Protein 9Y2Z (pdb70)

Organism: Turnip crinkle virus (NCBI:txid11988)

Foldseek 3Di:
DDKDKDKDFQAFDFAAAAQFKDKDKDFDFQQAQNGDDPSNQVLQFFWKKFWQWKKKKKDWDFDPVKWFKKKKAKFFQAPDDDDRDVVVVVVGPQIDMDTLHDMDMTTDHGDDDMATGDDDDDDCNGHTGIMMMIITGHTDPPTDGTRITMMMITMMDGDGGDDGFDQKWKDKLDDDTDGRDAWDWDADDFQGWIAIWGSHAAQQKKKKKWAQAAFPDDQDADAFPDKDKDFDGDGHTDMIIITGHGRDGRHDTTDTGDGPRGTIMMMIHGD/DDKDWDKDWQAFDWDDADAFKDKDKDFDAQQDQRGDDPSNQVLQFFWKKFWDFKKKKKDWDWDPPWFFKKKKDKFFAPPDDDDGDVVVVVPHPQIDMDTLHDMDMGTDDGDDDMATHDDDDDDCNGHTGIMMMMMTGHTHDPTDGTGITMMMITMMDGDDGDDGFDQKWKAKDPDDTDGGDAWDWADDDQQFFIFIWGFHAAFFKKKKKWFQADFDDWQAFDQFPDKDKDWDDDGGGGMIIITTHDRHGGRRTIGGGGGRGGTIMMMIHGD/DDDPVDDDFDFADDDDDDADDKDWDADDFGIKIWHKDWQDFAFDAAAQFKDKDKDFDFQCAVNGDPPSNVVPQFFWKKFWDWKKKKKDWDFTPVKFFKKKKAKDFAAPDDDDGGDVVVVVGPQMDMDTLRDMDMGIDDGDDDMATGDWKDDHCNGHTGIMMMIITHHTDPDGDGTRITMMMITMMDGGGGDDGDDAKWKDKLPRTIGHGDFWDWDFPDDLTKIWIWGAHQLQQKKKKKWAQAAFPDWQAADDADDKDKDDDRRDNTDMIMMGGGHDDHGHTGIITGGNDRGTIMMMIHGD

Secondary structure (DSSP, 8-state):
-EEEEEEEEEEEEE---SSS-EEEEEE--TT-TTT-SSHHHHHTTBSEEEEEEEEEEEEE-S-TT----EEEEEES-SS-PPPSSHHHHTTSTT-EEE-TTS--EEE-------EEPP-SS--HHHH---EEEEEE----SS--SEEEEEEEEEEEEE--B-PPPPSSEEE-SSS-EESS--EEEEE-SSS--EEEEE-S-EEEEEEEEEESS--S-B---SS-SEEEE-S---SSSEEEEEEEEE-STT-----B-S-SS--EEEEEE--/--EEEEEEEEEEEE---SSS-EEEEEE--TT-TTT-SSHHHHGGGBSEEEEEEEEEEEEE-S-TT----EEEEEES-SS-PPPSSHHHHTTSTT-EEE-TTS--EEE-------EE---SSS-HHHH---EEEEEE----SSS-SEEEEEEEEEEEEE--B-PPPPSSEEEETTTEEESS---EEEES-TTT-EEEE--S-EEEEEEEEEESS--SEEEEESS-SEEEE-S---SSSEE--EEEEE-STT---EEEE--SS--EEEEEEE-/---SS-----S-----------EEEE-SSSEEEEEEEEEEEEE---SSS-EEEEEEE-TT-TTT-SSHHHHGGGBSEEEEEEEEEEEEE---TT----EEEEEES-SS-PPPSSHHHHTTSTT-EEE-TTS--EEEE------EE---SS--HHHH--EEEEEEE----SS--SEEEEEEEEEEEEE--B-------EEEETTTEE-SS--EEEE---SS--EEEEE----S-EEEEEEESS--SB----SS-SEEEE-S---SSSEEEEEEEE--STT-EEEEEB-SS---EEEEEE--

Structure (mmCIF, N/CA/C/O backbone):
data_9Y2Z
#
_entry.id   9Y2Z
#
_cell.length_a   1.00
_cell.length_b   1.00
_cell.length_c   1.00
_cell.angle_alpha   90.00
_cell.angle_beta   90.00
_cell.angle_gamma   90.00
#
_symmetry.space_group_name_H-M   'P 1'
#
loop_
_atom_site.group_PDB
_atom_site.id
_atom_site.type_symbol
_atom_site.label_atom_id
_atom_site.label_alt_id
_atom_site.label_comp_id
_atom_site.label_asym_id
_atom_site.label_entity_id
_atom_site.label_seq_id
_atom_site.pdbx_PDB_ins_code
_atom_site.Cartn_x
_atom_site.Cartn_y
_atom_site.Cartn_z
_atom_site.occupancy
_atom_site.B_iso_or_equiv
_atom_site.auth_seq_id
_atom_site.auth_comp_id
_atom_site.auth_asym_id
_atom_site.auth_atom_id
_atom_site.pdbx_PDB_model_num
ATOM 1 N N . GLY A 1 81 ? 299.764 285.054 195.809 1.00 46.75 81 GLY A N 1
ATOM 2 C CA . GLY A 1 81 ? 299.985 284.051 194.785 1.00 44.55 81 GLY A CA 1
ATOM 3 C C . GLY A 1 81 ? 299.587 282.653 195.215 1.00 55.24 81 GLY A C 1
ATOM 4 O O . GLY A 1 81 ? 298.819 282.483 196.160 1.00 66.54 81 GLY A O 1
ATOM 5 N N . ILE A 1 82 ? 300.111 281.645 194.516 1.00 49.16 82 ILE A N 1
ATOM 6 C CA . ILE A 1 82 ? 299.797 280.249 194.785 1.00 44.35 82 ILE A CA 1
ATOM 7 C C . ILE A 1 82 ? 301.095 279.455 194.865 1.00 44.97 82 ILE A C 1
ATOM 8 O O . ILE A 1 82 ? 302.165 279.921 194.475 1.00 46.60 82 ILE A O 1
ATOM 13 N N . THR A 1 83 ? 300.981 278.237 195.393 1.00 46.55 83 THR A N 1
ATOM 14 C CA . THR A 1 83 ? 302.090 277.295 195.471 1.00 40.80 83 THR A CA 1
ATOM 15 C C . THR A 1 83 ? 301.580 275.925 195.053 1.00 42.15 83 THR A C 1
ATOM 16 O O . THR A 1 83 ? 300.553 275.466 195.561 1.00 50.33 83 THR A O 1
ATOM 20 N N . ARG A 1 84 ? 302.290 275.275 194.133 1.00 39.28 84 ARG A N 1
ATOM 21 C CA . ARG A 1 84 ? 301.861 274.002 193.575 1.00 33.42 84 ARG A CA 1
ATOM 22 C C . ARG A 1 84 ? 302.940 272.939 193.725 1.00 37.02 84 ARG A C 1
ATOM 23 O O . ARG A 1 84 ? 304.134 273.243 193.806 1.00 38.47 84 ARG A O 1
ATOM 31 N N . SER A 1 85 ? 302.495 271.685 193.757 1.00 40.39 85 SER A N 1
ATOM 32 C CA . SER A 1 85 ? 303.356 270.513 193.711 1.00 32.44 85 SER A CA 1
ATOM 33 C C . SER A 1 85 ? 302.778 269.533 192.703 1.00 32.06 85 SER A C 1
ATOM 34 O O . SER A 1 85 ? 301.557 269.369 192.621 1.00 43.01 85 SER A O 1
ATOM 37 N N . GLY A 1 86 ? 303.648 268.882 191.936 1.00 31.19 86 GLY A N 1
ATOM 38 C CA . GLY A 1 86 ? 303.162 267.994 190.898 1.00 32.15 86 GLY A CA 1
ATOM 39 C C . GLY A 1 86 ? 304.205 266.984 190.476 1.00 35.09 86 GLY A C 1
ATOM 40 O O . GLY A 1 86 ? 305.352 267.008 190.927 1.00 35.98 86 GLY A O 1
ATOM 41 N N . SER A 1 87 ? 303.779 266.083 189.592 1.00 41.75 87 SER A N 1
ATOM 42 C CA . SER A 1 87 ? 304.642 265.037 189.054 1.00 43.16 87 SER A CA 1
ATOM 43 C C . SER A 1 87 ? 304.189 264.728 187.636 1.00 46.56 87 SER A C 1
ATOM 44 O O . SER A 1 87 ? 303.018 264.399 187.423 1.00 59.71 87 SER A O 1
ATOM 47 N N . GLU A 1 88 ? 305.103 264.834 186.673 1.00 42.63 88 GLU A N 1
ATOM 48 C CA . GLU A 1 88 ? 304.767 264.677 185.264 1.00 43.95 88 GLU A CA 1
ATOM 49 C C . GLU A 1 88 ? 305.829 263.835 184.567 1.00 45.11 88 GLU A C 1
ATOM 50 O O . GLU A 1 88 ? 306.925 263.617 185.088 1.00 46.90 88 GLU A O 1
ATOM 56 N N . LEU A 1 89 ? 305.486 263.364 183.370 1.00 43.34 89 LEU A N 1
ATOM 57 C CA . LEU A 1 89 ? 306.342 262.513 182.554 1.00 35.64 89 LEU A CA 1
ATOM 58 C C . LEU A 1 89 ? 306.834 263.287 181.338 1.00 37.65 89 LEU A C 1
ATOM 59 O O . LEU A 1 89 ? 306.067 264.030 180.718 1.00 49.48 89 LEU A O 1
ATOM 64 N N . ILE A 1 90 ? 308.112 263.116 180.993 1.00 32.26 90 ILE A N 1
ATOM 65 C CA . ILE A 1 90 ? 308.664 263.810 179.833 1.00 38.84 90 ILE A CA 1
ATOM 66 C C . ILE A 1 90 ? 308.622 262.924 178.596 1.00 45.32 90 ILE A C 1
ATOM 67 O O . ILE A 1 90 ? 307.883 263.208 177.646 1.00 56.35 90 ILE A O 1
ATOM 72 N N . THR A 1 91 ? 309.388 261.834 178.610 1.00 44.14 91 THR A N 1
ATOM 73 C CA . THR A 1 91 ? 309.637 261.058 177.402 1.00 50.01 91 THR A CA 1
ATOM 74 C C . THR A 1 91 ? 310.202 259.698 177.794 1.00 46.74 91 THR A C 1
ATOM 75 O O . THR A 1 91 ? 310.556 259.459 178.951 1.00 42.02 91 THR A O 1
ATOM 79 N N . THR A 1 92 ? 310.274 258.806 176.809 1.00 45.87 92 THR A N 1
ATOM 80 C CA . THR A 1 92 ? 310.900 257.501 176.948 1.00 40.42 92 THR A CA 1
ATOM 81 C C . THR A 1 92 ? 312.181 257.457 176.121 1.00 41.58 92 THR A C 1
ATOM 82 O O . THR A 1 92 ? 312.337 258.200 175.147 1.00 48.80 92 THR A O 1
ATOM 86 N N . LEU A 1 93 ? 313.111 256.599 176.530 1.00 39.68 93 LEU A N 1
ATOM 87 C CA . LEU A 1 93 ? 314.426 256.514 175.912 1.00 38.67 93 LEU A CA 1
ATOM 88 C C . LEU A 1 93 ? 314.510 255.337 174.946 1.00 41.32 93 LEU A C 1
ATOM 89 O O . LEU A 1 93 ? 313.743 254.375 175.028 1.00 43.87 93 LEU A O 1
ATOM 94 N N . LYS A 1 94 ? 315.465 255.428 174.025 1.00 42.20 94 LYS A N 1
ATOM 95 C CA . LYS A 1 94 ? 315.694 254.423 172.997 1.00 40.82 94 LYS A CA 1
ATOM 96 C C . LYS A 1 94 ? 317.129 253.914 173.075 1.00 41.88 94 LYS A C 1
ATOM 97 O O . LYS A 1 94 ? 317.989 254.502 173.735 1.00 47.62 94 LYS A O 1
ATOM 103 N N . LYS A 1 95 ? 317.382 252.809 172.382 1.00 39.21 95 LYS A N 1
ATOM 104 C CA . LYS A 1 95 ? 318.683 252.160 172.395 1.00 41.99 95 LYS A CA 1
ATOM 105 C C . LYS A 1 95 ? 319.625 252.784 171.367 1.00 45.91 95 LYS A C 1
ATOM 106 O O . LYS A 1 95 ? 319.203 253.455 170.422 1.00 48.86 95 LYS A O 1
ATOM 112 N N . ASN A 1 96 ? 320.921 252.550 171.568 1.00 42.32 96 ASN A N 1
ATOM 113 C CA . ASN A 1 96 ? 321.961 253.087 170.696 1.00 43.68 96 ASN A CA 1
ATOM 114 C C . ASN A 1 96 ? 323.115 252.098 170.653 1.00 49.59 96 ASN A C 1
ATOM 115 O O . ASN A 1 96 ? 323.687 251.772 171.696 1.00 51.48 96 ASN A O 1
ATOM 120 N N . THR A 1 97 ? 323.470 251.642 169.452 1.00 55.14 97 THR A N 1
ATOM 121 C CA . THR A 1 97 ? 324.484 250.606 169.290 1.00 54.66 97 THR A CA 1
ATOM 122 C C . THR A 1 97 ? 325.902 251.174 169.247 1.00 59.76 97 THR A C 1
ATOM 123 O O . THR A 1 97 ? 326.803 250.640 169.901 1.00 60.83 97 THR A O 1
ATOM 127 N N . ASP A 1 98 ? 326.114 252.248 168.488 1.00 63.24 98 ASP A N 1
ATOM 128 C CA . ASP A 1 98 ? 327.447 252.821 168.345 1.00 62.60 98 ASP A CA 1
ATOM 129 C C . ASP A 1 98 ? 327.873 253.518 169.631 1.00 60.94 98 ASP A C 1
ATOM 130 O O . ASP A 1 98 ? 327.063 254.157 170.304 1.00 61.30 98 ASP A O 1
ATOM 135 N N . THR A 1 99 ? 329.170 253.420 169.947 1.00 63.26 99 THR A N 1
ATOM 136 C CA . THR A 1 99 ? 329.684 253.817 171.257 1.00 63.01 99 THR A CA 1
ATOM 137 C C . THR A 1 99 ? 329.665 255.325 171.491 1.00 67.69 99 THR A C 1
ATOM 138 O O . THR A 1 99 ? 329.841 255.757 172.635 1.00 68.07 99 THR A O 1
ATOM 142 N N . GLU A 1 100 ? 329.488 256.132 170.450 1.00 69.23 100 GLU A N 1
ATOM 143 C CA . GLU A 1 100 ? 329.300 257.557 170.685 1.00 60.48 100 GLU A CA 1
ATOM 144 C C . GLU A 1 100 ? 327.874 257.825 171.176 1.00 60.61 100 GLU A C 1
ATOM 145 O O . GLU A 1 100 ? 326.923 257.212 170.686 1.00 63.62 100 GLU A O 1
ATOM 151 N N . PRO A 1 101 ? 327.702 258.696 172.166 1.00 53.96 101 PRO A N 1
ATOM 152 C CA . PRO A 1 101 ? 326.384 258.868 172.785 1.00 51.31 101 PRO A CA 1
ATOM 153 C C . PRO A 1 101 ? 325.425 259.697 171.942 1.00 51.61 101 PRO A C 1
ATOM 154 O O . PRO A 1 101 ? 325.818 260.482 171.078 1.00 58.12 101 PRO A O 1
ATOM 158 N N . LYS A 1 102 ? 324.139 259.502 172.222 1.00 45.62 102 LYS A N 1
ATOM 159 C CA . LYS A 1 102 ? 323.068 260.294 171.633 1.00 41.82 102 LYS A CA 1
ATOM 160 C C . LYS A 1 102 ? 322.429 261.157 172.710 1.00 46.20 102 LYS A C 1
ATOM 161 O O . LYS A 1 102 ? 322.038 260.654 173.766 1.00 45.23 102 LYS A O 1
ATOM 167 N N . TYR A 1 103 ? 322.306 262.452 172.434 1.00 47.53 103 TYR A N 1
ATOM 168 C CA . TYR A 1 103 ? 321.871 263.428 173.424 1.00 40.07 103 TYR A CA 1
ATOM 169 C C . TYR A 1 103 ? 320.448 263.895 173.148 1.00 44.98 103 TYR A C 1
ATOM 170 O O . TYR A 1 103 ? 320.069 264.119 171.994 1.00 51.73 103 TYR A O 1
ATOM 179 N N . THR A 1 104 ? 319.663 264.032 174.217 1.00 46.88 104 THR A N 1
ATOM 180 C CA . THR A 1 104 ? 318.367 264.700 174.173 1.00 42.72 104 THR A CA 1
ATOM 181 C C . THR A 1 104 ? 318.335 265.775 175.251 1.00 41.18 104 THR A C 1
ATOM 182 O O . THR A 1 104 ? 318.877 265.584 176.343 1.00 46.51 104 THR A O 1
ATOM 186 N N . THR A 1 105 ? 317.703 266.906 174.943 1.00 40.03 105 THR A N 1
ATOM 187 C CA . THR A 1 105 ? 317.711 268.066 175.822 1.00 45.48 105 THR A CA 1
ATOM 188 C C . THR A 1 105 ? 316.291 268.493 176.176 1.00 40.83 105 THR A C 1
ATOM 189 O O . THR A 1 105 ? 315.337 268.243 175.436 1.00 43.16 105 THR A O 1
ATOM 193 N N . ALA A 1 106 ? 316.167 269.146 177.332 1.00 39.23 106 ALA A N 1
ATOM 194 C CA . ALA A 1 106 ? 314.887 269.689 177.775 1.00 35.65 106 ALA A CA 1
ATOM 195 C C . ALA A 1 106 ? 315.118 270.991 178.529 1.00 37.38 106 ALA A C 1
ATOM 196 O O . ALA A 1 106 ? 315.906 271.026 179.477 1.00 41.28 106 ALA A O 1
ATOM 198 N N . VAL A 1 107 ? 314.417 272.048 178.119 1.00 36.96 107 VAL A N 1
ATOM 199 C CA . VAL A 1 107 ? 314.577 273.383 178.689 1.00 37.05 107 VAL A CA 1
ATOM 200 C C . VAL A 1 107 ? 313.502 273.598 179.745 1.00 41.83 107 VAL A C 1
ATOM 201 O O . VAL A 1 107 ? 312.308 273.425 179.471 1.00 47.45 107 VAL A O 1
ATOM 205 N N . LEU A 1 108 ? 313.918 273.992 180.949 1.00 40.92 108 LEU A N 1
ATOM 206 C CA . LEU A 1 108 ? 313.006 274.092 182.090 1.00 43.68 108 LEU A CA 1
ATOM 207 C C . LEU A 1 108 ? 312.505 275.524 182.229 1.00 43.23 108 LEU A C 1
ATOM 208 O O . LEU A 1 108 ? 313.164 276.388 182.810 1.00 44.80 108 LEU A O 1
ATOM 213 N N . ASN A 1 109 ? 311.312 275.771 181.691 1.00 46.43 109 ASN A N 1
ATOM 214 C CA . ASN A 1 109 ? 310.555 276.994 181.892 1.00 41.84 109 ASN A CA 1
ATOM 215 C C . ASN A 1 109 ? 309.113 276.559 182.114 1.00 43.56 109 ASN A C 1
ATOM 216 O O . ASN A 1 109 ? 308.686 275.548 181.537 1.00 50.19 109 ASN A O 1
ATOM 221 N N . PRO A 1 110 ? 308.360 277.260 182.971 1.00 39.25 110 PRO A N 1
ATOM 222 C CA . PRO A 1 110 ? 306.939 276.912 183.155 1.00 39.64 110 PRO A CA 1
ATOM 223 C C . PRO A 1 110 ? 306.091 277.049 181.901 1.00 41.21 110 PRO A C 1
ATOM 224 O O . PRO A 1 110 ? 305.131 276.288 181.729 1.00 40.22 110 PRO A O 1
ATOM 228 N N . SER A 1 111 ? 306.407 277.995 181.024 1.00 45.62 111 SER A N 1
ATOM 229 C CA . SER A 1 111 ? 305.677 278.171 179.769 1.00 43.78 111 SER A CA 1
ATOM 230 C C . SER A 1 111 ? 306.406 277.470 178.622 1.00 53.12 111 SER A C 1
ATOM 231 O O . SER A 1 111 ? 306.795 278.079 177.627 1.00 65.67 111 SER A O 1
ATOM 234 N N . GLU A 1 112 ? 306.594 276.161 178.775 1.00 52.87 112 GLU A N 1
ATOM 235 C CA . GLU A 1 112 ? 307.305 275.354 177.785 1.00 52.39 112 GLU A CA 1
ATOM 236 C C . GLU A 1 112 ? 306.493 274.099 177.497 1.00 55.79 112 GLU A C 1
ATOM 237 O O . GLU A 1 112 ? 306.309 273.263 178.405 1.00 55.08 112 GLU A O 1
ATOM 243 N N . PRO A 1 113 ? 305.991 273.918 176.272 1.00 60.00 113 PRO A N 1
ATOM 244 C CA . PRO A 1 113 ? 305.179 272.725 175.977 1.00 55.55 113 PRO A CA 1
ATOM 245 C C . PRO A 1 113 ? 305.983 271.442 175.879 1.00 56.21 113 PRO A C 1
ATOM 246 O O . PRO A 1 113 ? 305.396 270.358 175.976 1.00 59.45 113 PRO A O 1
ATOM 250 N N . GLY A 1 114 ? 307.296 271.521 175.687 1.00 56.00 114 GLY A N 1
ATOM 251 C CA . GLY A 1 114 ? 308.121 270.337 175.589 1.00 54.13 114 GLY A CA 1
ATOM 252 C C . GLY A 1 114 ? 308.547 269.724 176.901 1.00 57.38 114 GLY A C 1
ATOM 253 O O . GLY A 1 114 ? 309.247 268.708 176.899 1.00 63.98 114 GLY A O 1
ATOM 254 N N . THR A 1 115 ? 308.157 270.312 178.026 1.00 52.05 115 THR A N 1
ATOM 255 C CA . THR A 1 115 ? 308.513 269.800 179.343 1.00 41.92 115 THR A CA 1
ATOM 256 C C . THR A 1 115 ? 307.309 269.563 180.240 1.00 43.66 115 THR A C 1
ATOM 257 O O . THR A 1 115 ? 307.275 268.568 180.968 1.00 47.66 115 THR A O 1
ATOM 261 N N . PHE A 1 116 ? 306.310 270.440 180.194 1.00 44.01 116 PHE A N 1
ATOM 262 C CA . PHE A 1 116 ? 305.149 270.355 181.064 1.00 39.84 116 PHE A CA 1
ATOM 263 C C . PHE A 1 116 ? 303.878 270.229 180.235 1.00 46.85 116 PHE A C 1
ATOM 264 O O . PHE A 1 116 ? 303.824 270.643 179.074 1.00 51.20 116 PHE A O 1
ATOM 272 N N . ASN A 1 117 ? 302.849 269.641 180.846 1.00 42.08 117 ASN A N 1
ATOM 273 C CA . ASN A 1 117 ? 301.543 269.513 180.208 1.00 44.69 117 ASN A CA 1
ATOM 274 C C . ASN A 1 117 ? 300.388 270.062 181.033 1.00 50.32 117 ASN A C 1
ATOM 275 O O . ASN A 1 117 ? 299.350 270.394 180.448 1.00 58.20 117 ASN A O 1
ATOM 280 N N . GLN A 1 118 ? 300.522 270.168 182.356 1.00 47.65 118 GLN A N 1
ATOM 281 C CA . GLN A 1 118 ? 299.480 270.737 183.199 1.00 41.83 118 GLN A CA 1
ATOM 282 C C . GLN A 1 118 ? 299.858 272.072 183.823 1.00 46.30 118 GLN A C 1
ATOM 283 O O . GLN A 1 118 ? 298.960 272.837 184.184 1.00 54.36 118 GLN A O 1
ATOM 289 N N . LEU A 1 119 ? 301.152 272.370 183.953 1.00 46.86 119 LEU A N 1
ATOM 290 C CA . LEU A 1 119 ? 301.588 273.605 184.594 1.00 42.52 119 LEU A CA 1
ATOM 291 C C . LEU A 1 119 ? 301.388 274.828 183.706 1.00 47.67 119 LEU A C 1
ATOM 292 O O . LEU A 1 119 ? 301.375 275.953 184.218 1.00 48.34 119 LEU A O 1
ATOM 297 N N . ILE A 1 120 ? 301.224 274.631 182.394 1.00 47.57 120 ILE A N 1
ATOM 298 C CA . ILE A 1 120 ? 301.119 275.754 181.466 1.00 46.85 120 ILE A CA 1
ATOM 299 C C . ILE A 1 120 ? 299.811 276.519 181.656 1.00 52.00 120 ILE A C 1
ATOM 300 O O . ILE A 1 120 ? 299.763 277.735 181.430 1.00 55.33 120 ILE A O 1
ATOM 305 N N . LYS A 1 121 ? 298.750 275.839 182.105 1.00 53.41 121 LYS A N 1
ATOM 306 C CA . LYS A 1 121 ? 297.469 276.504 182.329 1.00 52.52 121 LYS A CA 1
ATOM 307 C C . LYS A 1 121 ? 297.539 277.474 183.504 1.00 50.74 121 LYS A C 1
ATOM 308 O O . LYS A 1 121 ? 296.968 278.569 183.445 1.00 46.98 121 LYS A O 1
ATOM 314 N N . GLU A 1 122 ? 298.230 277.091 184.579 1.00 49.56 122 GLU A N 1
ATOM 315 C CA . GLU A 1 122 ? 298.454 278.023 185.678 1.00 47.41 122 GLU A CA 1
ATOM 316 C C . GLU A 1 122 ? 299.507 279.067 185.336 1.00 46.70 122 GLU A C 1
ATOM 317 O O . GLU A 1 122 ? 299.436 280.196 185.834 1.00 45.76 122 GLU A O 1
ATOM 323 N N . ALA A 1 123 ? 300.486 278.717 184.499 1.00 45.07 123 ALA A N 1
ATOM 324 C CA . ALA A 1 123 ? 301.534 279.666 184.142 1.00 42.99 123 ALA A CA 1
ATOM 325 C C . ALA A 1 123 ? 301.050 280.732 183.169 1.00 43.58 123 ALA A C 1
ATOM 326 O O . ALA A 1 123 ? 301.668 281.798 183.083 1.00 48.77 123 ALA A O 1
ATOM 328 N N . ALA A 1 124 ? 299.966 280.473 182.435 1.00 50.23 124 ALA A N 1
ATOM 329 C CA . ALA A 1 124 ? 299.434 281.468 181.511 1.00 52.32 124 ALA A CA 1
ATOM 330 C C . ALA A 1 124 ? 298.746 282.636 182.209 1.00 51.73 124 ALA A C 1
ATOM 331 O O . ALA A 1 124 ? 298.487 283.652 181.557 1.00 58.95 124 ALA A O 1
ATOM 333 N N . GLN A 1 125 ? 298.442 282.522 183.500 1.00 44.68 125 GLN A N 1
ATOM 334 C CA . GLN A 1 125 ? 297.757 283.575 184.237 1.00 37.33 125 GLN A CA 1
ATOM 335 C C . GLN A 1 125 ? 298.680 284.383 185.139 1.00 38.49 125 GLN A C 1
ATOM 336 O O . GLN A 1 125 ? 298.198 285.259 185.862 1.00 37.57 125 GLN A O 1
ATOM 342 N N . TYR A 1 126 ? 299.984 284.118 185.121 1.00 39.65 126 TYR A N 1
ATOM 343 C CA . TYR A 1 126 ? 300.928 284.795 186.000 1.00 34.86 126 TYR A CA 1
ATOM 344 C C . TYR A 1 126 ? 302.132 285.268 185.192 1.00 38.81 126 TYR A C 1
ATOM 345 O O . TYR A 1 126 ? 302.260 284.980 183.999 1.00 45.90 126 TYR A O 1
ATOM 354 N N . GLU A 1 127 ? 303.023 286.007 185.855 1.00 37.15 127 GLU A N 1
ATOM 355 C CA . GLU A 1 127 ? 304.162 286.630 185.194 1.00 38.68 127 GLU A CA 1
ATOM 356 C C . GLU A 1 127 ? 305.518 286.239 185.764 1.00 40.13 127 GLU A C 1
ATOM 357 O O . GLU A 1 127 ? 306.505 286.281 185.029 1.00 43.75 127 GLU A O 1
ATOM 363 N N . LYS A 1 128 ? 305.601 285.874 187.041 1.00 34.66 128 LYS A N 1
ATOM 364 C CA . LYS A 1 128 ? 306.870 285.532 187.666 1.00 29.63 128 LYS A CA 1
ATOM 365 C C . LYS A 1 128 ? 306.752 284.195 188.383 1.00 34.64 128 LYS A C 1
ATOM 366 O O . LYS A 1 128 ? 305.656 283.746 188.724 1.00 39.43 128 LYS A O 1
ATOM 372 N N . TYR A 1 129 ? 307.901 283.557 188.604 1.00 32.51 129 TYR A N 1
ATOM 373 C CA . TYR A 1 129 ? 307.928 282.221 189.181 1.00 30.79 129 TYR A CA 1
ATOM 374 C C . TYR A 1 129 ? 309.212 282.013 189.970 1.00 30.10 129 TYR A C 1
ATOM 375 O O . TYR A 1 129 ? 310.239 282.639 189.694 1.00 32.53 129 TYR A O 1
ATOM 384 N N . ARG A 1 130 ? 309.137 281.121 190.958 1.00 32.18 130 ARG A N 1
ATOM 385 C CA . ARG A 1 130 ? 310.314 280.607 191.650 1.00 28.39 130 ARG A CA 1
ATOM 386 C C . ARG A 1 130 ? 310.147 279.126 191.953 1.00 27.82 130 ARG A C 1
ATOM 387 O O . ARG A 1 130 ? 309.079 278.678 192.374 1.00 32.52 130 ARG A O 1
ATOM 395 N N . PHE A 1 131 ? 311.232 278.379 191.763 1.00 29.31 131 PHE A N 1
ATOM 396 C CA . PHE A 1 131 ? 311.293 276.961 192.088 1.00 27.90 131 PHE A CA 1
ATOM 397 C C . PHE A 1 131 ? 311.910 276.788 193.470 1.00 30.27 131 PHE A C 1
ATOM 398 O O . PHE A 1 131 ? 312.899 277.451 193.798 1.00 34.98 131 PHE A O 1
ATOM 406 N N . THR A 1 132 ? 311.325 275.901 194.278 1.00 31.61 132 THR A N 1
ATOM 407 C CA . THR A 1 132 ? 311.875 275.577 195.586 1.00 37.85 132 THR A CA 1
ATOM 408 C C . THR A 1 132 ? 312.333 274.131 195.716 1.00 38.89 132 THR A C 1
ATOM 409 O O . THR A 1 132 ? 313.085 273.823 196.644 1.00 43.62 132 THR A O 1
ATOM 413 N N . SER A 1 133 ? 311.902 273.245 194.819 1.00 35.42 133 SER A N 1
ATOM 414 C CA . SER A 1 133 ? 312.350 271.861 194.814 1.00 31.89 133 SER A CA 1
ATOM 415 C C . SER A 1 133 ? 312.367 271.358 193.379 1.00 32.19 133 SER A C 1
ATOM 416 O O . SER A 1 133 ? 311.525 271.744 192.564 1.00 33.27 133 SER A O 1
ATOM 419 N N . LEU A 1 134 ? 313.331 270.486 193.079 1.00 32.84 134 LEU A N 1
ATOM 420 C CA . LEU A 1 134 ? 313.508 269.991 191.714 1.00 29.58 134 LEU A CA 1
ATOM 421 C C . LEU A 1 134 ? 314.256 268.665 191.769 1.00 32.55 134 LEU A C 1
ATOM 422 O O . LEU A 1 134 ? 315.428 268.636 192.156 1.00 38.58 134 LEU A O 1
ATOM 427 N N . ARG A 1 135 ? 313.584 267.579 191.388 1.00 37.54 135 ARG A N 1
ATOM 428 C CA . ARG A 1 135 ? 314.173 266.247 191.361 1.00 34.41 135 ARG A CA 1
ATOM 429 C C . ARG A 1 135 ? 313.829 265.556 190.048 1.00 32.11 135 ARG A C 1
ATOM 430 O O . ARG A 1 135 ? 312.831 265.874 189.397 1.00 32.41 135 ARG A O 1
ATOM 438 N N . PHE A 1 136 ? 314.674 264.599 189.665 1.00 29.74 136 PHE A N 1
ATOM 439 C CA . PHE A 1 136 ? 314.470 263.792 188.469 1.00 29.57 136 PHE A CA 1
ATOM 440 C C . PHE A 1 136 ? 314.679 262.322 188.806 1.00 29.99 136 PHE A C 1
ATOM 441 O O . PHE A 1 136 ? 315.509 261.978 189.649 1.00 36.06 136 PHE A O 1
ATOM 449 N N . ARG A 1 137 ? 313.925 261.455 188.132 1.00 29.31 137 ARG A N 1
ATOM 450 C CA . ARG A 1 137 ? 313.981 260.021 188.383 1.00 27.99 137 ARG A CA 1
ATOM 451 C C . ARG A 1 137 ? 314.065 259.262 187.068 1.00 27.31 137 ARG A C 1
ATOM 452 O O . ARG A 1 137 ? 313.675 259.760 186.011 1.00 32.20 137 ARG A O 1
ATOM 460 N N . TYR A 1 138 ? 314.583 258.038 187.151 1.00 25.95 138 TYR A N 1
ATOM 461 C CA . TYR A 1 138 ? 314.627 257.113 186.027 1.00 22.08 138 TYR A CA 1
ATOM 462 C C . TYR A 1 138 ? 313.987 255.800 186.454 1.00 21.66 138 TYR A C 1
ATOM 463 O O . TYR A 1 138 ? 314.322 255.261 187.512 1.00 23.01 138 TYR A O 1
ATOM 472 N N . SER A 1 139 ? 313.069 255.294 185.638 1.00 18.63 139 SER A N 1
ATOM 473 C CA . SER A 1 139 ? 312.341 254.061 185.941 1.00 20.18 139 SER A CA 1
ATOM 474 C C . SER A 1 139 ? 312.571 253.034 184.843 1.00 22.46 139 SER A C 1
ATOM 475 O O . SER A 1 139 ? 312.089 253.228 183.711 1.00 25.60 139 SER A O 1
ATOM 478 N N . PRO A 1 140 ? 313.280 251.940 185.113 1.00 22.22 140 PRO A N 1
ATOM 479 C CA . PRO A 1 140 ? 313.593 250.975 184.053 1.00 26.15 140 PRO A CA 1
ATOM 480 C C . PRO A 1 140 ? 312.396 250.119 183.663 1.00 26.70 140 PRO A C 1
ATOM 481 O O . PRO A 1 140 ? 311.449 249.928 184.428 1.00 28.65 140 PRO A O 1
ATOM 485 N N . MET A 1 141 ? 312.456 249.601 182.430 1.00 24.25 141 MET A N 1
ATOM 486 C CA . MET A 1 141 ? 311.471 248.645 181.936 1.00 24.97 141 MET A CA 1
ATOM 487 C C . MET A 1 141 ? 312.121 247.557 181.084 1.00 31.28 141 MET A C 1
ATOM 488 O O . MET A 1 141 ? 311.462 246.959 180.226 1.00 33.24 141 MET A O 1
ATOM 493 N N . SER A 1 142 ? 313.403 247.277 181.311 1.00 29.65 142 SER A N 1
ATOM 494 C CA . SER A 1 142 ? 314.142 246.312 180.514 1.00 25.32 142 SER A CA 1
ATOM 495 C C . SER A 1 142 ? 314.577 245.126 181.371 1.00 29.34 142 SER A C 1
ATOM 496 O O . SER A 1 142 ? 314.755 245.269 182.584 1.00 28.94 142 SER A O 1
ATOM 499 N N . PRO A 1 143 ? 314.747 243.943 180.777 1.00 29.44 143 PRO A N 1
ATOM 500 C CA . PRO A 1 143 ? 315.251 242.795 181.542 1.00 22.93 143 PRO A CA 1
ATOM 501 C C . PRO A 1 143 ? 316.733 242.934 181.863 1.00 28.70 143 PRO A C 1
ATOM 502 O O . PRO A 1 143 ? 317.429 243.836 181.395 1.00 37.28 143 PRO A O 1
ATOM 506 N N . SER A 1 144 ? 317.219 241.995 182.677 1.00 23.96 144 SER A N 1
ATOM 507 C CA . SER A 1 144 ? 318.599 242.028 183.144 1.00 28.49 144 SER A CA 1
ATOM 508 C C . SER A 1 144 ? 319.599 241.533 182.106 1.00 35.23 144 SER A C 1
ATOM 509 O O . SER A 1 144 ? 320.807 241.619 182.348 1.00 39.44 144 SER A O 1
ATOM 512 N N . THR A 1 145 ? 319.131 241.010 180.971 1.00 35.81 145 THR A N 1
ATOM 513 C CA . THR A 1 145 ? 320.037 240.604 179.903 1.00 34.50 145 THR A CA 1
ATOM 514 C C . THR A 1 145 ? 320.627 241.816 179.186 1.00 39.50 145 THR A C 1
ATOM 515 O O . THR A 1 145 ? 321.763 241.760 178.699 1.00 47.93 145 THR A O 1
ATOM 519 N N . THR A 1 146 ? 319.885 242.921 179.137 1.00 36.30 146 THR A N 1
ATOM 520 C CA . THR A 1 146 ? 320.344 244.131 178.464 1.00 37.71 146 THR A CA 1
ATOM 521 C C . THR A 1 146 ? 321.465 244.795 179.259 1.00 37.83 146 THR A C 1
ATOM 522 O O . THR A 1 146 ? 321.346 244.993 180.471 1.00 40.82 146 THR A O 1
ATOM 526 N N . GLY A 1 147 ? 322.558 245.136 178.577 1.00 32.66 147 GLY A N 1
ATOM 527 C CA . GLY A 1 147 ? 323.670 245.807 179.224 1.00 28.04 147 GLY A CA 1
ATOM 528 C C . GLY A 1 147 ? 324.061 247.118 178.573 1.00 31.99 147 GLY A C 1
ATOM 529 O O . GLY A 1 147 ? 323.817 247.325 177.382 1.00 36.51 147 GLY A O 1
ATOM 530 N N . GLY A 1 148 ? 324.666 248.011 179.343 1.00 33.61 148 GLY A N 1
ATOM 531 C CA . GLY A 1 148 ? 325.101 249.296 178.837 1.00 23.77 148 GLY A CA 1
ATOM 532 C C . GLY A 1 148 ? 324.986 250.361 179.910 1.00 30.29 148 GLY A C 1
ATOM 533 O O . GLY A 1 148 ? 325.000 250.062 181.098 1.00 40.90 148 GLY A O 1
ATOM 534 N N . LYS A 1 149 ? 324.889 251.615 179.463 1.00 28.99 149 LYS A N 1
ATOM 535 C CA . LYS A 1 149 ? 324.811 252.757 180.365 1.00 27.88 149 LYS A CA 1
ATOM 536 C C . LYS A 1 149 ? 323.759 253.746 179.881 1.00 26.41 149 LYS A C 1
ATOM 537 O O . LYS A 1 149 ? 323.546 253.912 178.678 1.00 27.02 149 LYS A O 1
ATOM 543 N N . VAL A 1 150 ? 323.106 254.406 180.841 1.00 28.06 150 VAL A N 1
ATOM 544 C CA . VAL A 1 150 ? 322.320 255.609 180.596 1.00 28.88 150 VAL A CA 1
ATOM 545 C C . VAL A 1 150 ? 322.881 256.690 181.509 1.00 26.95 150 VAL A C 1
ATOM 546 O O . VAL A 1 150 ? 323.527 256.396 182.512 1.00 32.10 150 VAL A O 1
ATOM 550 N N . ALA A 1 151 ? 322.655 257.953 181.147 1.00 23.65 151 ALA A N 1
ATOM 551 C CA . ALA A 1 151 ? 323.255 259.041 181.912 1.00 25.91 151 ALA A CA 1
ATOM 552 C C . ALA A 1 151 ? 322.367 260.276 181.884 1.00 28.66 151 ALA A C 1
ATOM 553 O O . ALA A 1 151 ? 321.736 260.584 180.868 1.00 33.03 151 ALA A O 1
ATOM 555 N N . LEU A 1 152 ? 322.344 260.994 183.012 1.00 30.11 152 LEU A N 1
ATOM 556 C CA . LEU A 1 152 ? 321.575 262.226 183.151 1.00 28.43 152 LEU A CA 1
ATOM 557 C C . LEU A 1 152 ? 322.461 263.338 183.696 1.00 28.96 152 LEU A C 1
ATOM 558 O O . LEU A 1 152 ? 323.339 263.089 184.526 1.00 33.82 152 LEU A O 1
ATOM 563 N N . ALA A 1 153 ? 322.222 264.567 183.234 1.00 30.78 153 ALA A N 1
ATOM 564 C CA . ALA A 1 153 ? 322.977 265.719 183.712 1.00 29.37 153 ALA A CA 1
ATOM 565 C C . ALA A 1 153 ? 322.121 266.974 183.606 1.00 33.19 153 ALA A C 1
ATOM 566 O O . ALA A 1 153 ? 321.138 267.019 182.865 1.00 37.43 153 ALA A O 1
ATOM 568 N N . PHE A 1 154 ? 322.513 268.001 184.358 1.00 34.20 154 PHE A N 1
ATOM 569 C CA . PHE A 1 154 ? 321.813 269.279 184.386 1.00 34.93 154 PHE A CA 1
ATOM 570 C C . PHE A 1 154 ? 322.830 270.408 184.322 1.00 38.01 154 PHE A C 1
ATOM 571 O O . PHE A 1 154 ? 323.836 270.376 185.037 1.00 40.54 154 PHE A O 1
ATOM 579 N N . ASP A 1 155 ? 322.572 271.408 183.478 1.00 41.74 155 ASP A N 1
ATOM 580 C CA . ASP A 1 155 ? 323.439 272.579 183.405 1.00 45.72 155 ASP A CA 1
ATOM 581 C C . ASP A 1 155 ? 322.614 273.855 183.517 1.00 47.97 155 ASP A C 1
ATOM 582 O O . ASP A 1 155 ? 321.414 273.866 183.234 1.00 46.51 155 ASP A O 1
ATOM 587 N N . ARG A 1 156 ? 323.271 274.932 183.944 1.00 50.65 156 ARG A N 1
ATOM 588 C CA . ARG A 1 156 ? 322.598 276.178 184.282 1.00 53.82 156 ARG A CA 1
ATOM 589 C C . ARG A 1 156 ? 322.702 277.234 183.189 1.00 54.59 156 ARG A C 1
ATOM 590 O O . ARG A 1 156 ? 322.380 278.399 183.437 1.00 60.14 156 ARG A O 1
ATOM 598 N N . ASP A 1 157 ? 323.146 276.860 181.992 1.00 56.32 157 ASP A N 1
ATOM 599 C CA . ASP A 1 157 ? 323.181 277.761 180.845 1.00 57.39 157 ASP A CA 1
ATOM 600 C C . ASP A 1 157 ? 322.315 277.147 179.753 1.00 62.96 157 ASP A C 1
ATOM 601 O O . ASP A 1 157 ? 322.673 276.112 179.181 1.00 66.86 157 ASP A O 1
ATOM 606 N N . ALA A 1 158 ? 321.177 277.784 179.467 1.00 63.65 158 ALA A N 1
ATOM 607 C CA . ALA A 1 158 ? 320.209 277.211 178.540 1.00 58.66 158 ALA A CA 1
ATOM 608 C C . ALA A 1 158 ? 320.647 277.316 177.086 1.00 64.71 158 ALA A C 1
ATOM 609 O O . ALA A 1 158 ? 320.138 276.566 176.246 1.00 67.31 158 ALA A O 1
ATOM 611 N N . ALA A 1 159 ? 321.567 278.219 176.766 1.00 69.35 159 ALA A N 1
ATOM 612 C CA . ALA A 1 159 ? 322.057 278.400 175.401 1.00 70.04 159 ALA A CA 1
ATOM 613 C C . ALA A 1 159 ? 323.490 277.877 175.340 1.00 74.12 159 ALA A C 1
ATOM 614 O O . ALA A 1 159 ? 324.450 278.634 175.493 1.00 78.07 159 ALA A O 1
ATOM 616 N N . LYS A 1 160 ? 323.625 276.572 175.102 1.00 72.77 160 LYS A N 1
ATOM 617 C CA . LYS A 1 160 ? 324.924 275.915 175.017 1.00 72.42 160 LYS A CA 1
ATOM 618 C C . LYS A 1 160 ? 324.791 274.609 174.243 1.00 76.02 160 LYS A C 1
ATOM 619 O O . LYS A 1 160 ? 323.848 273.844 174.481 1.00 80.07 160 LYS A O 1
ATOM 625 N N . PRO A 1 161 ? 325.695 274.328 173.300 1.00 77.10 161 PRO A N 1
ATOM 626 C CA . PRO A 1 161 ? 325.632 273.053 172.587 1.00 79.59 161 PRO A CA 1
ATOM 627 C C . PRO A 1 161 ? 326.028 271.901 173.492 1.00 83.02 161 PRO A C 1
ATOM 628 O O . PRO A 1 161 ? 326.753 272.094 174.484 1.00 80.91 161 PRO A O 1
ATOM 632 N N . PRO A 1 162 ? 325.555 270.683 173.207 1.00 80.06 162 PRO A N 1
ATOM 633 C CA . PRO A 1 162 ? 325.958 269.534 174.017 1.00 73.59 162 PRO A CA 1
ATOM 634 C C . PRO A 1 162 ? 327.412 269.174 173.764 1.00 77.93 162 PRO A C 1
ATOM 635 O O . PRO A 1 162 ? 327.964 269.487 172.696 1.00 83.79 162 PRO A O 1
ATOM 639 N N . PRO A 1 163 ? 328.081 268.540 174.731 1.00 76.31 163 PRO A N 1
ATOM 640 C CA . PRO A 1 163 ? 329.488 268.168 174.533 1.00 77.11 163 PRO A CA 1
ATOM 641 C C . PRO A 1 163 ? 329.655 267.063 173.502 1.00 75.14 163 PRO A C 1
ATOM 642 O O . PRO A 1 163 ? 328.773 266.225 173.302 1.00 75.38 163 PRO A O 1
ATOM 646 N N . ASN A 1 164 ? 330.810 267.075 172.841 1.00 74.79 164 ASN A N 1
ATOM 647 C CA . ASN A 1 164 ? 331.123 266.115 171.790 1.00 81.06 164 ASN A CA 1
ATOM 648 C C . ASN A 1 164 ? 331.966 264.938 172.269 1.00 83.77 164 ASN A C 1
ATOM 649 O O . ASN A 1 164 ? 332.316 264.077 171.456 1.00 87.29 164 ASN A O 1
ATOM 654 N N . ASP A 1 165 ? 332.299 264.877 173.556 1.00 82.06 165 ASP A N 1
ATOM 655 C CA . ASP A 1 165 ? 333.093 263.781 174.093 1.00 72.06 165 ASP A CA 1
ATOM 656 C C . ASP A 1 165 ? 332.573 263.408 175.474 1.00 63.15 165 ASP A C 1
ATOM 657 O O . ASP A 1 165 ? 331.908 264.198 176.148 1.00 64.14 165 ASP A O 1
ATOM 662 N N . LEU A 1 166 ? 332.891 262.179 175.884 1.00 56.39 166 LEU A N 1
ATOM 663 C CA . LEU A 1 166 ? 332.343 261.610 177.111 1.00 49.72 166 LEU A CA 1
ATOM 664 C C . LEU A 1 166 ? 332.988 262.195 178.363 1.00 50.34 166 LEU A C 1
ATOM 665 O O . LEU A 1 166 ? 332.322 262.321 179.402 1.00 51.28 166 LEU A O 1
ATOM 670 N N . ALA A 1 167 ? 334.273 262.554 178.285 1.00 52.27 167 ALA A N 1
ATOM 671 C CA . ALA A 1 167 ? 334.969 263.116 179.439 1.00 47.83 167 ALA A CA 1
ATOM 672 C C . ALA A 1 167 ? 334.444 264.503 179.786 1.00 48.48 167 ALA A C 1
ATOM 673 O O . ALA A 1 167 ? 334.425 264.888 180.960 1.00 51.53 167 ALA A O 1
ATOM 675 N N . SER A 1 168 ? 334.018 265.270 178.780 1.00 47.44 168 SER A N 1
ATOM 676 C CA . SER A 1 168 ? 333.381 266.553 179.055 1.00 47.27 168 SER A CA 1
ATOM 677 C C . SER A 1 168 ? 331.978 266.372 179.616 1.00 45.08 168 SER A C 1
ATOM 678 O O . SER A 1 168 ? 331.494 267.235 180.357 1.00 50.02 168 SER A O 1
ATOM 681 N N . LEU A 1 169 ? 331.306 265.273 179.260 1.00 43.36 169 LEU A N 1
ATOM 682 C CA . LEU A 1 169 ? 330.023 264.952 179.877 1.00 39.91 169 LEU A CA 1
ATOM 683 C C . LEU A 1 169 ? 330.194 264.606 181.350 1.00 39.82 169 LEU A C 1
ATOM 684 O O . LEU A 1 169 ? 329.373 264.999 182.187 1.00 37.93 169 LEU A O 1
ATOM 689 N N . TYR A 1 170 ? 331.268 263.895 181.692 1.00 41.40 170 TYR A N 1
ATOM 690 C CA . TYR A 1 170 ? 331.484 263.518 183.084 1.00 36.20 170 TYR A CA 1
ATOM 691 C C . TYR A 1 170 ? 332.115 264.624 183.924 1.00 36.31 170 TYR A C 1
ATOM 692 O O . TYR A 1 170 ? 332.330 264.415 185.123 1.00 36.65 170 TYR A O 1
ATOM 701 N N . ASN A 1 171 ? 332.418 265.783 183.340 1.00 39.85 171 ASN A N 1
ATOM 702 C CA . ASN A 1 171 ? 332.977 266.901 184.093 1.00 34.49 171 ASN A CA 1
ATOM 703 C C . ASN A 1 171 ? 331.914 267.825 184.675 1.00 35.58 171 ASN A C 1
ATOM 704 O O . ASN A 1 171 ? 332.264 268.754 185.409 1.00 40.31 171 ASN A O 1
ATOM 709 N N . ILE A 1 172 ? 330.641 267.598 184.373 1.00 33.67 172 ILE A N 1
ATOM 710 C CA . ILE A 1 172 ? 329.561 268.422 184.904 1.00 29.58 172 ILE A CA 1
ATOM 711 C C . ILE A 1 172 ? 329.208 267.936 186.304 1.00 38.22 172 ILE A C 1
ATOM 712 O O . ILE A 1 172 ? 329.219 266.730 186.577 1.00 47.02 172 ILE A O 1
ATOM 717 N N . GLU A 1 173 ? 328.922 268.878 187.204 1.00 37.83 173 GLU A N 1
ATOM 718 C CA . GLU A 1 173 ? 328.582 268.543 188.581 1.00 43.03 173 GLU A CA 1
ATOM 719 C C . GLU A 1 173 ? 327.244 267.819 188.661 1.00 49.38 173 GLU A C 1
ATOM 720 O O . GLU A 1 173 ? 326.289 268.159 187.958 1.00 56.18 173 GLU A O 1
ATOM 726 N N . GLY A 1 174 ? 327.178 266.818 189.536 1.00 44.53 174 GLY A N 1
ATOM 727 C CA . GLY A 1 174 ? 325.960 266.058 189.720 1.00 33.19 174 GLY A CA 1
ATOM 728 C C . GLY A 1 174 ? 325.631 265.084 188.615 1.00 37.12 174 GLY A C 1
ATOM 729 O O . GLY A 1 174 ? 324.457 264.760 188.426 1.00 44.30 174 GLY A O 1
ATOM 730 N N . CYS A 1 175 ? 326.625 264.611 187.868 1.00 37.33 175 CYS A N 1
ATOM 731 C CA . CYS A 1 175 ? 326.376 263.639 186.814 1.00 35.92 175 CYS A CA 1
ATOM 732 C C . CYS A 1 175 ? 326.085 262.270 187.420 1.00 40.69 175 CYS A C 1
ATOM 733 O O . CYS A 1 175 ? 326.820 261.797 188.292 1.00 44.96 175 CYS A O 1
ATOM 736 N N . VAL A 1 176 ? 325.004 261.637 186.961 1.00 34.36 176 VAL A N 1
ATOM 737 C CA . VAL A 1 176 ? 324.585 260.326 187.444 1.00 29.39 176 VAL A CA 1
ATOM 738 C C . VAL A 1 176 ? 324.389 259.381 186.264 1.00 29.66 176 VAL A C 1
ATOM 739 O O . VAL A 1 176 ? 323.999 259.790 185.163 1.00 34.31 176 VAL A O 1
ATOM 743 N N . SER A 1 177 ? 324.693 258.105 186.501 1.00 28.24 177 SER A N 1
ATOM 744 C CA . SER A 1 177 ? 324.673 257.091 185.456 1.00 27.57 177 SER A CA 1
ATOM 745 C C . SER A 1 177 ? 324.535 255.710 186.084 1.00 28.67 177 SER A C 1
ATOM 746 O O . SER A 1 177 ? 324.962 255.485 187.219 1.00 37.34 177 SER A O 1
ATOM 749 N N . SER A 1 178 ? 323.948 254.784 185.320 1.00 26.39 178 SER A N 1
ATOM 750 C CA . SER A 1 178 ? 323.819 253.392 185.746 1.00 31.25 178 SER A CA 1
ATOM 751 C C . SER A 1 178 ? 323.558 252.507 184.530 1.00 27.57 178 SER A C 1
ATOM 752 O O . SER A 1 178 ? 323.495 252.974 183.388 1.00 28.10 178 SER A O 1
ATOM 755 N N . VAL A 1 179 ? 323.406 251.212 184.803 1.00 27.83 179 VAL A N 1
ATOM 756 C CA . VAL A 1 179 ? 323.044 250.173 183.838 1.00 26.40 179 VAL A CA 1
ATOM 757 C C . VAL A 1 179 ? 321.533 250.298 183.635 1.00 28.93 179 VAL A C 1
ATOM 758 O O . VAL A 1 179 ? 320.840 250.783 184.542 1.00 35.90 179 VAL A O 1
ATOM 762 N N . PRO A 1 180 ? 320.966 249.952 182.455 1.00 24.18 180 PRO A N 1
ATOM 763 C CA . PRO A 1 180 ? 319.535 250.222 182.233 1.00 23.32 180 PRO A CA 1
ATOM 764 C C . PRO A 1 180 ? 318.515 249.377 182.990 1.00 25.59 180 PRO A C 1
ATOM 765 O O . PRO A 1 180 ? 317.320 249.540 182.726 1.00 28.24 180 PRO A O 1
ATOM 769 N N . TRP A 1 181 ? 318.904 248.492 183.908 1.00 27.54 181 TRP A N 1
ATOM 770 C CA . TRP A 1 181 ? 317.904 247.753 184.672 1.00 25.62 181 TRP A CA 1
ATOM 771 C C . TRP A 1 181 ? 317.803 248.212 186.125 1.00 28.51 181 TRP A C 1
ATOM 772 O O . TRP A 1 181 ? 317.113 247.567 186.920 1.00 28.79 181 TRP A O 1
ATOM 783 N N . THR A 1 182 ? 318.434 249.330 186.481 1.00 28.69 182 THR A N 1
ATOM 784 C CA . THR A 1 182 ? 318.310 249.896 187.818 1.00 32.30 182 THR A CA 1
ATOM 785 C C . THR A 1 182 ? 318.063 251.395 187.699 1.00 34.29 182 THR A C 1
ATOM 786 O O . THR A 1 182 ? 318.403 252.015 186.688 1.00 36.14 182 THR A O 1
ATOM 790 N N . GLY A 1 183 ? 317.442 251.971 188.731 1.00 29.26 183 GLY A N 1
ATOM 791 C CA . GLY A 1 183 ? 317.061 253.366 188.734 1.00 26.10 183 GLY A CA 1
ATOM 792 C C . GLY A 1 183 ? 317.901 254.218 189.678 1.00 29.86 183 GLY A C 1
ATOM 793 O O . GLY A 1 183 ? 318.638 253.723 190.528 1.00 36.90 183 GLY A O 1
ATOM 794 N N . PHE A 1 184 ? 317.763 255.535 189.510 1.00 29.35 184 PHE A N 1
ATOM 795 C CA . PHE A 1 184 ? 318.511 256.508 190.295 1.00 29.58 184 PHE A CA 1
ATOM 796 C C . PHE A 1 184 ? 317.739 257.822 190.344 1.00 28.78 184 PHE A C 1
ATOM 797 O O . PHE A 1 184 ? 316.812 258.051 189.564 1.00 29.76 184 PHE A O 1
ATOM 805 N N . ILE A 1 185 ? 318.135 258.688 191.279 1.00 29.80 185 ILE A N 1
ATOM 806 C CA . ILE A 1 185 ? 317.462 259.958 191.542 1.00 31.87 185 ILE A CA 1
ATOM 807 C C . ILE A 1 185 ? 318.494 261.079 191.486 1.00 33.28 185 ILE A C 1
ATOM 808 O O . ILE A 1 185 ? 319.562 260.974 192.099 1.00 42.06 185 ILE A O 1
ATOM 813 N N . LEU A 1 186 ? 318.179 262.144 190.748 1.00 35.74 186 LEU A N 1
ATOM 814 C CA . LEU A 1 186 ? 319.016 263.335 190.646 1.00 33.29 186 LEU A CA 1
ATOM 815 C C . LEU A 1 186 ? 318.341 264.501 191.362 1.00 34.71 186 LEU A C 1
ATOM 816 O O . LEU A 1 186 ? 317.141 264.730 191.186 1.00 40.34 186 LEU A O 1
ATOM 821 N N . THR A 1 187 ? 319.117 265.240 192.157 1.00 33.21 187 THR A N 1
ATOM 822 C CA . THR A 1 187 ? 318.620 266.352 192.958 1.00 39.03 187 THR A CA 1
ATOM 823 C C . THR A 1 187 ? 319.378 267.626 192.600 1.00 42.64 187 THR A C 1
ATOM 824 O O . THR A 1 187 ? 320.612 267.631 192.561 1.00 49.93 187 THR A O 1
ATOM 828 N N . VAL A 1 188 ? 318.641 268.703 192.343 1.00 40.68 188 VAL A N 1
ATOM 829 C CA . VAL A 1 188 ? 319.200 269.967 191.879 1.00 44.97 188 VAL A CA 1
ATOM 830 C C . VAL A 1 188 ? 318.936 271.045 192.926 1.00 51.07 188 VAL A C 1
ATOM 831 O O . VAL A 1 188 ? 317.780 271.282 193.287 1.00 52.02 188 VAL A O 1
ATOM 835 N N . PRO A 1 189 ? 319.962 271.718 193.445 1.00 55.93 189 PRO A N 1
ATOM 836 C CA . PRO A 1 189 ? 319.728 272.864 194.332 1.00 56.47 189 PRO A CA 1
ATOM 837 C C . PRO A 1 189 ? 319.207 274.075 193.567 1.00 59.03 189 PRO A C 1
ATOM 838 O O . PRO A 1 189 ? 319.407 274.220 192.360 1.00 61.17 189 PRO A O 1
ATOM 842 N N . THR A 1 190 ? 318.532 274.959 194.299 1.00 60.54 190 THR A N 1
ATOM 843 C CA . THR A 1 190 ? 317.836 276.102 193.722 1.00 69.18 190 THR A CA 1
ATOM 844 C C . THR A 1 190 ? 318.312 277.404 194.358 1.00 73.16 190 THR A C 1
ATOM 845 O O . THR A 1 190 ? 319.018 277.411 195.370 1.00 75.07 190 THR A O 1
ATOM 849 N N . ASP A 1 191 ? 317.910 278.519 193.746 1.00 75.39 191 ASP A N 1
ATOM 850 C CA . ASP A 1 191 ? 318.241 279.855 194.226 1.00 79.98 191 ASP A CA 1
ATOM 851 C C . ASP A 1 191 ? 316.995 280.734 194.226 1.00 84.96 191 ASP A C 1
ATOM 852 O O . ASP A 1 191 ? 316.009 280.452 193.540 1.00 88.76 191 ASP A O 1
ATOM 857 N N . SER A 1 192 ? 317.048 281.807 195.018 1.00 78.65 192 SER A N 1
ATOM 858 C CA . SER A 1 192 ? 315.896 282.684 195.234 1.00 79.21 192 SER A CA 1
ATOM 859 C C . SER A 1 192 ? 316.023 283.952 194.390 1.00 73.52 192 SER A C 1
ATOM 860 O O . SER A 1 192 ? 316.373 285.027 194.877 1.00 72.81 192 SER A O 1
ATOM 863 N N . THR A 1 193 ? 315.722 283.820 193.097 1.00 71.54 193 THR A N 1
ATOM 864 C CA . THR A 1 193 ? 315.632 284.957 192.188 1.00 63.96 193 THR A CA 1
ATOM 865 C C . THR A 1 193 ? 314.345 284.865 191.379 1.00 58.39 193 THR A C 1
ATOM 866 O O . THR A 1 193 ? 313.939 283.775 190.969 1.00 61.77 193 THR A O 1
ATOM 870 N N . ASP A 1 194 ? 313.716 286.015 191.142 1.00 54.12 194 ASP A N 1
ATOM 871 C CA . ASP A 1 194 ? 312.485 286.090 190.364 1.00 46.53 194 ASP A CA 1
ATOM 872 C C . ASP A 1 194 ? 312.806 286.282 188.888 1.00 49.00 194 ASP A C 1
ATOM 873 O O . ASP A 1 194 ? 313.626 287.134 188.531 1.00 57.19 194 ASP A O 1
ATOM 878 N N . ARG A 1 195 ? 312.158 285.491 188.032 1.00 37.31 195 ARG A N 1
ATOM 879 C CA . ARG A 1 195 ? 312.339 285.577 186.590 1.00 35.36 195 ARG A CA 1
ATOM 880 C C . ARG A 1 195 ? 310.985 285.671 185.901 1.00 33.92 195 ARG A C 1
ATOM 881 O O . ARG A 1 195 ? 309.977 285.174 186.407 1.00 34.64 195 ARG A O 1
ATOM 889 N N . PHE A 1 196 ? 310.974 286.323 184.741 1.00 35.66 196 PHE A N 1
ATOM 890 C CA . PHE A 1 196 ? 309.773 286.431 183.928 1.00 33.51 196 PHE A CA 1
ATOM 891 C C . PHE A 1 196 ? 309.484 285.112 183.217 1.00 40.64 196 PHE A C 1
ATOM 892 O O . PHE A 1 196 ? 310.376 284.294 182.980 1.00 47.71 196 PHE A O 1
ATOM 900 N N . VAL A 1 197 ? 308.215 284.913 182.873 1.00 42.68 197 VAL A N 1
ATOM 901 C CA . VAL A 1 197 ? 307.827 283.775 182.049 1.00 47.19 197 VAL A CA 1
ATOM 902 C C . VAL A 1 197 ? 308.241 284.043 180.608 1.00 60.29 197 VAL A C 1
ATOM 903 O O . VAL A 1 197 ? 308.393 285.194 180.184 1.00 67.01 197 VAL A O 1
ATOM 907 N N . ALA A 1 198 ? 308.434 282.972 179.843 1.00 68.59 198 ALA A N 1
ATOM 908 C CA . ALA A 1 198 ? 309.025 283.092 178.517 1.00 77.15 198 ALA A CA 1
ATOM 909 C C . ALA A 1 198 ? 307.969 283.425 177.472 1.00 89.54 198 ALA A C 1
ATOM 910 O O . ALA A 1 198 ? 306.937 282.754 177.377 1.00 88.53 198 ALA A O 1
ATOM 912 N N . ASP A 1 199 ? 308.237 284.463 176.689 1.00 100.57 199 ASP A N 1
ATOM 913 C CA . ASP A 1 199 ? 307.443 284.798 175.515 1.00 102.81 199 ASP A CA 1
ATOM 914 C C . ASP A 1 199 ? 308.051 284.105 174.291 1.00 104.32 199 ASP A C 1
ATOM 915 O O . ASP A 1 199 ? 308.850 283.175 174.428 1.00 98.32 199 ASP A O 1
ATOM 920 N N . GLY A 1 200 ? 307.649 284.523 173.088 1.00 111.45 200 GLY A N 1
ATOM 921 C CA . GLY A 1 200 ? 308.137 283.870 171.882 1.00 111.92 200 GLY A CA 1
ATOM 922 C C . GLY A 1 200 ? 309.616 284.103 171.625 1.00 113.45 200 GLY A C 1
ATOM 923 O O . GLY A 1 200 ? 310.362 283.160 171.345 1.00 113.99 200 GLY A O 1
ATOM 924 N N . ILE A 1 201 ? 310.064 285.355 171.717 1.00 111.27 201 ILE A N 1
ATOM 925 C CA . ILE A 1 201 ? 311.464 285.703 171.485 1.00 104.43 201 ILE A CA 1
ATOM 926 C C . ILE A 1 201 ? 311.990 286.527 172.659 1.00 101.60 201 ILE A C 1
ATOM 927 O O . ILE A 1 201 ? 311.360 287.503 173.083 1.00 104.02 201 ILE A O 1
ATOM 932 N N . SER A 1 202 ? 313.122 286.093 173.209 1.00 96.05 202 SER A N 1
ATOM 933 C CA . SER A 1 202 ? 313.800 286.725 174.339 1.00 84.20 202 SER A CA 1
ATOM 934 C C . SER A 1 202 ? 315.194 286.119 174.429 1.00 84.08 202 SER A C 1
ATOM 935 O O . SER A 1 202 ? 315.553 285.223 173.659 1.00 88.16 202 SER A O 1
ATOM 938 N N . ASP A 1 203 ? 315.982 286.617 175.379 1.00 77.56 203 ASP A N 1
ATOM 939 C CA . ASP A 1 203 ? 317.298 286.037 175.632 1.00 71.41 203 ASP A CA 1
ATOM 940 C C . ASP A 1 203 ? 317.177 284.889 176.628 1.00 67.78 203 ASP A C 1
ATOM 941 O O . ASP A 1 203 ? 316.517 285.046 177.662 1.00 65.86 203 ASP A O 1
ATOM 946 N N . PRO A 1 204 ? 317.770 283.724 176.339 1.00 67.46 204 PRO A N 1
ATOM 947 C CA . PRO A 1 204 ? 317.687 282.594 177.283 1.00 60.44 204 PRO A CA 1
ATOM 948 C C . PRO A 1 204 ? 318.396 282.825 178.609 1.00 57.52 204 PRO A C 1
ATOM 949 O O . PRO A 1 204 ? 318.072 282.139 179.585 1.00 56.84 204 PRO A O 1
ATOM 953 N N . LYS A 1 205 ? 319.344 283.759 178.685 1.00 58.16 205 LYS A N 1
ATOM 954 C CA . LYS A 1 205 ? 320.044 284.022 179.936 1.00 54.77 205 LYS A CA 1
ATOM 955 C C . LYS A 1 205 ? 319.257 284.916 180.885 1.00 52.73 205 LYS A C 1
ATOM 956 O O . LYS A 1 205 ? 319.704 285.136 182.015 1.00 51.35 205 LYS A O 1
ATOM 962 N N . LEU A 1 206 ? 318.107 285.434 180.458 1.00 52.64 206 LEU A N 1
ATOM 963 C CA . LEU A 1 206 ? 317.302 286.327 181.279 1.00 48.26 206 LEU A CA 1
ATOM 964 C C . LEU A 1 206 ? 316.053 285.667 181.845 1.00 53.19 206 LEU A C 1
ATOM 965 O O . LEU A 1 206 ? 315.622 286.027 182.946 1.00 54.93 206 LEU A O 1
ATOM 970 N N . VAL A 1 207 ? 315.472 284.702 181.137 1.00 49.30 207 VAL A N 1
ATOM 971 C CA . VAL A 1 207 ? 314.179 284.149 181.519 1.00 47.89 207 VAL A CA 1
ATOM 972 C C . VAL A 1 207 ? 314.234 282.674 181.895 1.00 48.59 207 VAL A C 1
ATOM 973 O O . VAL A 1 207 ? 313.286 282.181 182.527 1.00 50.62 207 VAL A O 1
ATOM 977 N N . ASP A 1 208 ? 315.287 281.943 181.546 1.00 51.43 208 ASP A N 1
ATOM 978 C CA . ASP A 1 208 ? 315.338 280.506 181.773 1.00 49.78 208 ASP A CA 1
ATOM 979 C C . ASP A 1 208 ? 316.132 280.177 183.033 1.00 49.12 208 ASP A C 1
ATOM 980 O O . ASP A 1 208 ? 316.804 281.026 183.622 1.00 55.88 208 ASP A O 1
ATOM 985 N N . PHE A 1 209 ? 316.044 278.912 183.441 1.00 44.96 209 PHE A N 1
ATOM 986 C CA . PHE A 1 209 ? 316.710 278.408 184.634 1.00 43.49 209 PHE A CA 1
ATOM 987 C C . PHE A 1 209 ? 317.846 277.447 184.316 1.00 46.43 209 PHE A C 1
ATOM 988 O O . PHE A 1 209 ? 318.925 277.548 184.906 1.00 48.63 209 PHE A O 1
ATOM 996 N N . GLY A 1 210 ? 317.630 276.512 183.401 1.00 44.76 210 GLY A N 1
ATOM 997 C CA . GLY A 1 210 ? 318.660 275.548 183.078 1.00 40.30 210 GLY A CA 1
ATOM 998 C C . GLY A 1 210 ? 318.207 274.620 181.977 1.00 38.73 210 GLY A C 1
ATOM 999 O O . GLY A 1 210 ? 317.244 274.905 181.263 1.00 40.21 210 GLY A O 1
ATOM 1000 N N . LYS A 1 211 ? 318.913 273.499 181.845 1.00 39.30 211 LYS A N 1
ATOM 1001 C CA . LYS A 1 211 ? 318.606 272.521 180.813 1.00 37.27 211 LYS A CA 1
ATOM 1002 C C . LYS A 1 211 ? 319.048 271.139 181.278 1.00 38.68 211 LYS A C 1
ATOM 1003 O O . LYS A 1 211 ? 320.089 270.991 181.929 1.00 40.81 211 LYS A O 1
ATOM 1009 N N . LEU A 1 212 ? 318.237 270.136 180.948 1.00 34.90 212 LEU A N 1
ATOM 1010 C CA . LEU A 1 212 ? 318.498 268.742 181.278 1.00 31.63 212 LEU A CA 1
ATOM 1011 C C . LEU A 1 212 ? 318.975 267.996 180.038 1.00 32.10 212 LEU A C 1
ATOM 1012 O O . LEU A 1 212 ? 318.399 268.143 178.956 1.00 33.26 212 LEU A O 1
ATOM 1017 N N . ILE A 1 213 ? 320.028 267.195 180.209 1.00 34.54 213 ILE A N 1
ATOM 1018 C CA . ILE A 1 213 ? 320.664 266.440 179.134 1.00 32.73 213 ILE A CA 1
ATOM 1019 C C . ILE A 1 213 ? 320.589 264.959 179.485 1.00 32.09 213 ILE A C 1
ATOM 1020 O O . ILE A 1 213 ? 320.951 264.560 180.598 1.00 33.49 213 ILE A O 1
ATOM 1025 N N . MET A 1 214 ? 320.114 264.148 178.537 1.00 30.82 214 MET A N 1
ATOM 1026 C CA . MET A 1 214 ? 319.987 262.706 178.705 1.00 32.52 214 MET A CA 1
ATOM 1027 C C . MET A 1 214 ? 320.771 262.009 177.602 1.00 31.77 214 MET A C 1
ATOM 1028 O O . MET A 1 214 ? 320.656 262.385 176.430 1.00 38.36 214 MET A O 1
ATOM 1033 N N . ALA A 1 215 ? 321.562 260.996 177.972 1.00 30.92 215 ALA A N 1
ATOM 1034 C CA . ALA A 1 215 ? 322.473 260.358 177.028 1.00 30.33 215 ALA A CA 1
ATOM 1035 C C . ALA A 1 215 ? 322.455 258.842 177.167 1.00 33.40 215 ALA A C 1
ATOM 1036 O O . ALA A 1 215 ? 322.381 258.309 178.277 1.00 36.70 215 ALA A O 1
ATOM 1038 N N . THR A 1 216 ? 322.514 258.153 176.023 1.00 34.88 216 THR A N 1
ATOM 1039 C CA . THR A 1 216 ? 322.713 256.708 175.944 1.00 35.70 216 THR A CA 1
ATOM 1040 C C . THR A 1 216 ? 323.803 256.428 174.918 1.00 41.35 216 THR A C 1
ATOM 1041 O O . THR A 1 216 ? 323.831 257.066 173.859 1.00 50.86 216 THR A O 1
ATOM 1045 N N . TYR A 1 217 ? 324.718 255.498 175.235 1.00 40.32 217 TYR A N 1
ATOM 1046 C CA . TYR A 1 217 ? 325.708 255.169 174.211 1.00 46.60 217 TYR A CA 1
ATOM 1047 C C . TYR A 1 217 ? 325.852 253.682 173.919 1.00 50.73 217 TYR A C 1
ATOM 1048 O O . TYR A 1 217 ? 325.940 253.306 172.752 1.00 60.70 217 TYR A O 1
ATOM 1057 N N . GLY A 1 218 ? 325.866 252.824 174.931 1.00 40.07 218 GLY A N 1
ATOM 1058 C CA . GLY A 1 218 ? 326.239 251.446 174.664 1.00 39.42 218 GLY A CA 1
ATOM 1059 C C . GLY A 1 218 ? 325.110 250.447 174.783 1.00 55.29 218 GLY A C 1
ATOM 1060 O O . GLY A 1 218 ? 324.510 250.327 175.851 1.00 66.93 218 GLY A O 1
ATOM 1061 N N . GLN A 1 219 ? 324.788 249.738 173.701 1.00 49.45 219 GLN A N 1
ATOM 1062 C CA . GLN A 1 219 ? 323.780 248.685 173.731 1.00 44.83 219 GLN A CA 1
ATOM 1063 C C . GLN A 1 219 ? 324.252 247.512 172.885 1.00 55.84 219 GLN A C 1
ATOM 1064 O O . GLN A 1 219 ? 325.137 247.647 172.037 1.00 62.91 219 GLN A O 1
ATOM 1070 N N . GLY A 1 220 ? 323.643 246.353 173.126 1.00 62.24 220 GLY A N 1
ATOM 1071 C CA . GLY A 1 220 ? 323.926 245.167 172.348 1.00 64.17 220 GLY A CA 1
ATOM 1072 C C . GLY A 1 220 ? 323.105 245.100 171.073 1.00 69.77 220 GLY A C 1
ATOM 1073 O O . GLY A 1 220 ? 322.233 245.925 170.805 1.00 71.98 220 GLY A O 1
ATOM 1074 N N . ALA A 1 221 ? 323.407 244.080 170.265 1.00 76.32 221 ALA A N 1
ATOM 1075 C CA . ALA A 1 221 ? 322.713 243.915 168.991 1.00 77.88 221 ALA A CA 1
ATOM 1076 C C . ALA A 1 221 ? 321.296 243.389 169.187 1.00 79.11 221 ALA A C 1
ATOM 1077 O O . ALA A 1 221 ? 320.358 243.861 168.535 1.00 75.96 221 ALA A O 1
ATOM 1079 N N . ASN A 1 222 ? 321.120 242.411 170.072 1.00 77.06 222 ASN A N 1
ATOM 1080 C CA . ASN A 1 222 ? 319.813 241.812 170.340 1.00 76.03 222 ASN A CA 1
ATOM 1081 C C . ASN A 1 222 ? 319.322 242.342 171.683 1.00 75.26 222 ASN A C 1
ATOM 1082 O O . ASN A 1 222 ? 319.505 241.712 172.724 1.00 76.97 222 ASN A O 1
ATOM 1087 N N . ASP A 1 223 ? 318.684 243.510 171.652 1.00 71.79 223 ASP A N 1
ATOM 1088 C CA . ASP A 1 223 ? 318.214 244.169 172.861 1.00 61.78 223 ASP A CA 1
ATOM 1089 C C . ASP A 1 223 ? 316.851 244.791 172.600 1.00 62.98 223 ASP A C 1
ATOM 1090 O O . ASP A 1 223 ? 316.425 244.945 171.453 1.00 67.47 223 ASP A O 1
ATOM 1095 N N . ALA A 1 224 ? 316.166 245.140 173.686 1.00 63.01 224 ALA A N 1
ATOM 1096 C CA . ALA A 1 224 ? 314.855 245.764 173.584 1.00 58.25 224 ALA A CA 1
ATOM 1097 C C . ALA A 1 224 ? 314.975 247.205 173.102 1.00 56.60 224 ALA A C 1
ATOM 1098 O O . ALA A 1 224 ? 315.961 247.896 173.371 1.00 59.95 224 ALA A O 1
ATOM 1100 N N . ALA A 1 225 ? 313.950 247.656 172.376 1.00 47.81 225 ALA A N 1
ATOM 1101 C CA . ALA A 1 225 ? 313.966 248.999 171.808 1.00 50.69 225 ALA A CA 1
ATOM 1102 C C . ALA A 1 225 ? 313.709 250.079 172.852 1.00 50.07 225 ALA A C 1
ATOM 1103 O O . ALA A 1 225 ? 314.191 251.206 172.698 1.00 48.42 225 ALA A O 1
ATOM 1105 N N . GLN A 1 226 ? 312.962 249.765 173.906 1.00 48.27 226 GLN A N 1
ATOM 1106 C CA . GLN A 1 226 ? 312.614 250.725 174.943 1.00 43.35 226 GLN A CA 1
ATOM 1107 C C . GLN A 1 226 ? 313.398 250.429 176.213 1.00 40.54 226 GLN A C 1
ATOM 1108 O O . GLN A 1 226 ? 313.528 249.270 176.617 1.00 43.03 226 GLN A O 1
ATOM 1114 N N . LEU A 1 227 ? 313.915 251.483 176.843 1.00 36.44 227 LEU A N 1
ATOM 1115 C CA . LEU A 1 227 ? 314.757 251.351 178.024 1.00 28.01 227 LEU A CA 1
ATOM 1116 C C . LEU A 1 227 ? 314.076 251.816 179.304 1.00 28.77 227 LEU A C 1
ATOM 1117 O O . LEU A 1 227 ? 314.060 251.076 180.291 1.00 30.08 227 LEU A O 1
ATOM 1122 N N . GLY A 1 228 ? 313.518 253.020 179.325 1.00 31.22 228 GLY A N 1
ATOM 1123 C CA . GLY A 1 228 ? 312.935 253.525 180.553 1.00 24.79 228 GLY A CA 1
ATOM 1124 C C . GLY A 1 228 ? 312.257 254.861 180.346 1.00 27.38 228 GLY A C 1
ATOM 1125 O O . GLY A 1 228 ? 312.049 255.306 179.216 1.00 33.86 228 GLY A O 1
ATOM 1126 N N . GLU A 1 229 ? 311.915 255.498 181.467 1.00 29.90 229 GLU A N 1
ATOM 1127 C CA . GLU A 1 229 ? 311.168 256.749 181.469 1.00 27.72 229 GLU A CA 1
ATOM 1128 C C . GLU A 1 229 ? 311.773 257.710 182.485 1.00 23.91 229 GLU A C 1
ATOM 1129 O O . GLU A 1 229 ? 312.418 257.298 183.451 1.00 26.86 229 GLU A O 1
ATOM 1135 N N . VAL A 1 230 ? 311.555 259.005 182.254 1.00 28.75 230 VAL A N 1
ATOM 1136 C CA . VAL A 1 230 ? 312.084 260.076 183.096 1.00 28.64 230 VAL A CA 1
ATOM 1137 C C . VAL A 1 230 ? 310.916 260.922 183.592 1.00 27.66 230 VAL A C 1
ATOM 1138 O O . VAL A 1 230 ? 310.066 261.337 182.797 1.00 31.33 230 VAL A O 1
ATOM 1142 N N . ARG A 1 231 ? 310.876 261.179 184.903 1.00 30.33 231 ARG A N 1
ATOM 1143 C CA . ARG A 1 231 ? 309.811 261.956 185.527 1.00 29.68 231 ARG A CA 1
ATOM 1144 C C . ARG A 1 231 ? 310.401 263.102 186.342 1.00 32.48 231 ARG A C 1
ATOM 1145 O O . ARG A 1 231 ? 311.572 263.080 186.727 1.00 35.38 231 ARG A O 1
ATOM 1153 N N . VAL A 1 232 ? 309.568 264.114 186.600 1.00 34.82 232 VAL A N 1
ATOM 1154 C CA . VAL A 1 232 ? 309.967 265.343 187.284 1.00 31.85 232 VAL A CA 1
ATOM 1155 C C . VAL A 1 232 ? 309.067 265.546 188.497 1.00 36.57 232 VAL A C 1
ATOM 1156 O O . VAL A 1 232 ? 307.841 265.453 188.384 1.00 42.35 232 VAL A O 1
ATOM 1160 N N . GLU A 1 233 ? 309.672 265.824 189.651 1.00 36.80 233 GLU A N 1
ATOM 1161 C CA . GLU A 1 233 ? 308.958 266.277 190.840 1.00 32.78 233 GLU A CA 1
ATOM 1162 C C . GLU A 1 233 ? 309.391 267.702 191.160 1.00 34.86 233 GLU A C 1
ATOM 1163 O O . GLU A 1 233 ? 310.591 267.981 191.250 1.00 39.29 233 GLU A O 1
ATOM 1169 N N . TYR A 1 234 ? 308.422 268.600 191.340 1.00 30.05 234 TYR A N 1
ATOM 1170 C CA . TYR A 1 234 ? 308.721 270.022 191.443 1.00 28.89 234 TYR A CA 1
ATOM 1171 C C . TYR A 1 234 ? 307.849 270.685 192.501 1.00 29.60 234 TYR A C 1
ATOM 1172 O O . TYR A 1 234 ? 306.829 270.143 192.932 1.00 32.67 234 TYR A O 1
ATOM 1181 N N . THR A 1 235 ? 308.277 271.879 192.913 1.00 30.91 235 THR A N 1
ATOM 1182 C CA . THR A 1 235 ? 307.480 272.778 193.741 1.00 33.11 235 THR A CA 1
ATOM 1183 C C . THR A 1 235 ? 307.764 274.202 193.285 1.00 30.38 235 THR A C 1
ATOM 1184 O O . THR A 1 235 ? 308.922 274.628 193.277 1.00 33.25 235 THR A O 1
ATOM 1188 N N . VAL A 1 236 ? 306.719 274.930 192.896 1.00 28.57 236 VAL A N 1
ATOM 1189 C CA . VAL A 1 236 ? 306.866 276.233 192.259 1.00 29.12 236 VAL A CA 1
ATOM 1190 C C . VAL A 1 236 ? 305.892 277.212 192.908 1.00 38.04 236 VAL A C 1
ATOM 1191 O O . VAL A 1 236 ? 304.893 276.813 193.516 1.00 41.97 236 VAL A O 1
ATOM 1195 N N . GLN A 1 237 ? 306.215 278.504 192.821 1.00 38.65 237 GLN A N 1
ATOM 1196 C CA . GLN A 1 237 ? 305.321 279.564 193.267 1.00 36.80 237 GLN A CA 1
ATOM 1197 C C . GLN A 1 237 ? 305.276 280.685 192.235 1.00 34.05 237 GLN A C 1
ATOM 1198 O O . GLN A 1 237 ? 306.261 280.960 191.542 1.00 34.55 237 GLN A O 1
ATOM 1204 N N . LEU A 1 238 ? 304.101 281.316 192.134 1.00 37.66 238 LEU A N 1
ATOM 1205 C CA . LEU A 1 238 ? 303.796 282.339 191.140 1.00 38.04 238 LEU A CA 1
ATOM 1206 C C . LEU A 1 238 ? 303.283 283.585 191.851 1.00 40.60 238 LEU A C 1
ATOM 1207 O O . LEU A 1 238 ? 302.622 283.487 192.887 1.00 43.39 238 LEU A O 1
ATOM 1212 N N . LYS A 1 239 ? 303.586 284.763 191.297 1.00 40.16 239 LYS A N 1
ATOM 1213 C CA . LYS A 1 239 ? 303.407 286.004 192.048 1.00 40.77 239 LYS A CA 1
ATOM 1214 C C . LYS A 1 239 ? 302.381 286.966 191.458 1.00 43.66 239 LYS A C 1
ATOM 1215 O O . LYS A 1 239 ? 301.429 287.328 192.157 1.00 53.32 239 LYS A O 1
ATOM 1221 N N . ASN A 1 240 ? 302.531 287.406 190.208 1.00 40.21 240 ASN A N 1
ATOM 1222 C CA . ASN A 1 240 ? 301.781 288.555 189.696 1.00 44.43 240 ASN A CA 1
ATOM 1223 C C . ASN A 1 240 ? 300.673 288.095 188.754 1.00 43.69 240 ASN A C 1
ATOM 1224 O O . ASN A 1 240 ? 300.946 287.641 187.640 1.00 49.76 240 ASN A O 1
ATOM 1229 N N . ARG A 1 241 ? 299.423 288.258 189.186 1.00 37.59 241 ARG A N 1
ATOM 1230 C CA . ARG A 1 241 ? 298.276 287.801 188.412 1.00 36.33 241 ARG A CA 1
ATOM 1231 C C . ARG A 1 241 ? 297.898 288.822 187.344 1.00 42.30 241 ARG A C 1
ATOM 1232 O O . ARG A 1 241 ? 297.868 290.029 187.599 1.00 48.04 241 ARG A O 1
ATOM 1240 N N . THR A 1 242 ? 297.607 288.327 186.143 1.00 43.11 242 THR A N 1
ATOM 1241 C CA . THR A 1 242 ? 297.298 289.169 184.992 1.00 40.31 242 THR A CA 1
ATOM 1242 C C . THR A 1 242 ? 296.213 288.467 184.173 1.00 42.99 242 THR A C 1
ATOM 1243 O O . THR A 1 242 ? 295.681 287.429 184.580 1.00 47.41 242 THR A O 1
ATOM 1247 N N . GLY A 1 243 ? 295.865 289.044 183.021 1.00 40.44 243 GLY A N 1
ATOM 1248 C CA . GLY A 1 243 ? 294.858 288.451 182.165 1.00 39.59 243 GLY A CA 1
ATOM 1249 C C . GLY A 1 243 ? 295.329 287.168 181.506 1.00 56.03 243 GLY A C 1
ATOM 1250 O O . GLY A 1 243 ? 296.521 286.888 181.386 1.00 65.06 243 GLY A O 1
ATOM 1251 N N . SER A 1 244 ? 294.358 286.375 181.064 1.00 61.67 244 SER A N 1
ATOM 1252 C CA . SER A 1 244 ? 294.613 285.025 180.583 1.00 67.64 244 SER A CA 1
ATOM 1253 C C . SER A 1 244 ? 294.869 285.011 179.079 1.00 70.97 244 SER A C 1
ATOM 1254 O O . SER A 1 244 ? 294.419 285.891 178.341 1.00 65.75 244 SER A O 1
ATOM 1257 N N . THR A 1 245 ? 295.600 283.992 178.636 1.00 79.45 245 THR A N 1
ATOM 1258 C CA . THR A 1 245 ? 295.968 283.795 177.243 1.00 84.16 245 THR A CA 1
ATOM 1259 C C . THR A 1 245 ? 295.101 282.691 176.638 1.00 90.42 245 THR A C 1
ATOM 1260 O O . THR A 1 245 ? 294.821 281.680 177.287 1.00 92.39 245 THR A O 1
ATOM 1264 N N . SER A 1 246 ? 294.651 282.914 175.400 1.00 92.75 246 SER A N 1
ATOM 1265 C CA . SER A 1 246 ? 293.808 281.956 174.693 1.00 97.48 246 SER A CA 1
ATOM 1266 C C . SER A 1 246 ? 294.554 280.651 174.423 1.00 99.26 246 SER A C 1
ATOM 1267 O O . SER A 1 246 ? 295.762 280.637 174.175 1.00 99.25 246 SER A O 1
ATOM 1270 N N . ASP A 1 247 ? 293.811 279.543 174.477 1.00 98.93 247 ASP A N 1
ATOM 1271 C CA . ASP A 1 247 ? 294.396 278.206 174.455 1.00 101.08 247 ASP A CA 1
ATOM 1272 C C . ASP A 1 247 ? 294.589 277.626 173.056 1.00 102.50 247 ASP A C 1
ATOM 1273 O O . ASP A 1 247 ? 295.307 276.630 172.917 1.00 103.36 247 ASP A O 1
ATOM 1278 N N . ALA A 1 248 ? 293.980 278.204 172.027 1.00 101.32 248 ALA A N 1
ATOM 1279 C CA . ALA A 1 248 ? 294.119 277.707 170.666 1.00 93.39 248 ALA A CA 1
ATOM 1280 C C . ALA A 1 248 ? 295.165 278.517 169.910 1.00 92.21 248 ALA A C 1
ATOM 1281 O O . ALA A 1 248 ? 295.485 279.652 170.273 1.00 93.32 248 ALA A O 1
ATOM 1283 N N . GLN A 1 249 ? 295.702 277.922 168.846 1.00 91.28 249 GLN A N 1
ATOM 1284 C CA . GLN A 1 249 ? 296.726 278.572 168.037 1.00 86.61 249 GLN A CA 1
ATOM 1285 C C . GLN A 1 249 ? 296.161 278.884 166.657 1.00 90.51 249 GLN A C 1
ATOM 1286 O O . GLN A 1 249 ? 295.630 277.995 165.982 1.00 91.82 249 GLN A O 1
ATOM 1292 N N . ILE A 1 250 ? 296.283 280.145 166.244 1.00 92.12 250 ILE A N 1
ATOM 1293 C CA . ILE A 1 250 ? 295.761 280.639 164.975 1.00 95.17 250 ILE A CA 1
ATOM 1294 C C . ILE A 1 250 ? 296.941 281.100 164.132 1.00 95.63 250 ILE A C 1
ATOM 1295 O O . ILE A 1 250 ? 297.817 281.816 164.629 1.00 97.77 250 ILE A O 1
ATOM 1300 N N . GLY A 1 251 ? 296.966 280.699 162.863 1.00 99.46 251 GLY A N 1
ATOM 1301 C CA . GLY A 1 251 ? 298.048 281.146 162.008 1.00 102.33 251 GLY A CA 1
ATOM 1302 C C . GLY A 1 251 ? 297.657 281.106 160.548 1.00 106.03 251 GLY A C 1
ATOM 1303 O O . GLY A 1 251 ? 296.539 280.735 160.187 1.00 104.05 251 GLY A O 1
ATOM 1304 N N . ASP A 1 252 ? 298.607 281.497 159.704 1.00 111.95 252 ASP A N 1
ATOM 1305 C CA . ASP A 1 252 ? 298.425 281.469 158.258 1.00 117.40 252 ASP A CA 1
ATOM 1306 C C . ASP A 1 252 ? 299.726 280.986 157.625 1.00 119.05 252 ASP A C 1
ATOM 1307 O O . ASP A 1 252 ? 300.680 280.619 158.319 1.00 118.44 252 ASP A O 1
ATOM 1312 N N . PHE A 1 253 ? 299.771 280.994 156.294 1.00 117.39 253 PHE A N 1
ATOM 1313 C CA . PHE A 1 253 ? 300.942 280.511 155.574 1.00 118.29 253 PHE A CA 1
ATOM 1314 C C . PHE A 1 253 ? 302.055 281.547 155.475 1.00 125.10 253 PHE A C 1
ATOM 1315 O O . PHE A 1 253 ? 303.133 281.223 154.963 1.00 126.56 253 PHE A O 1
ATOM 1323 N N . ALA A 1 254 ? 301.828 282.772 155.943 1.00 128.44 254 ALA A N 1
ATOM 1324 C CA . ALA A 1 254 ? 302.884 283.768 156.020 1.00 128.02 254 ALA A CA 1
ATOM 1325 C C . ALA A 1 254 ? 303.655 283.612 157.330 1.00 130.66 254 ALA A C 1
ATOM 1326 O O . ALA A 1 254 ? 303.506 282.628 158.060 1.00 129.89 254 ALA A O 1
ATOM 1328 N N . GLY A 1 255 ? 304.492 284.599 157.637 1.00 131.35 255 GLY A N 1
ATOM 1329 C CA . GLY A 1 255 ? 305.348 284.509 158.803 1.00 134.90 255 GLY A CA 1
ATOM 1330 C C . GLY A 1 255 ? 304.822 285.199 160.045 1.00 135.70 255 GLY A C 1
ATOM 1331 O O . GLY A 1 255 ? 305.603 285.772 160.811 1.00 139.16 255 GLY A O 1
ATOM 1332 N N . VAL A 1 256 ? 303.509 285.152 160.267 1.00 132.70 256 VAL A N 1
ATOM 1333 C CA . VAL A 1 256 ? 302.895 285.707 161.469 1.00 128.61 256 VAL A CA 1
ATOM 1334 C C . VAL A 1 256 ? 302.063 284.623 162.146 1.00 126.89 256 VAL A C 1
ATOM 1335 O O . VAL A 1 256 ? 301.454 283.778 161.479 1.00 125.16 256 VAL A O 1
ATOM 1339 N N . LYS A 1 257 ? 302.089 284.617 163.477 1.00 122.47 257 LYS A N 1
ATOM 1340 C CA . LYS A 1 257 ? 301.351 283.647 164.276 1.00 115.33 257 LYS A CA 1
ATOM 1341 C C . LYS A 1 257 ? 301.153 284.225 165.669 1.00 113.97 257 LYS A C 1
ATOM 1342 O O . LYS A 1 257 ? 301.792 285.209 166.052 1.00 117.29 257 LYS A O 1
ATOM 1348 N N . ASP A 1 258 ? 300.256 283.599 166.427 1.00 110.25 258 ASP A N 1
ATOM 1349 C CA . ASP A 1 258 ? 299.967 284.038 167.783 1.00 110.80 258 ASP A CA 1
ATOM 1350 C C . ASP A 1 258 ? 299.484 282.853 168.606 1.00 110.85 258 ASP A C 1
ATOM 1351 O O . ASP A 1 258 ? 299.063 281.826 168.066 1.00 107.65 258 ASP A O 1
ATOM 1356 N N . GLY A 1 259 ? 299.550 283.011 169.925 1.00 108.60 259 GLY A N 1
ATOM 1357 C CA . GLY A 1 259 ? 299.101 281.989 170.839 1.00 101.12 259 GLY A CA 1
ATOM 1358 C C . GLY A 1 259 ? 300.237 281.140 171.371 1.00 99.71 259 GLY A C 1
ATOM 1359 O O . GLY A 1 259 ? 301.417 281.433 171.152 1.00 100.18 259 GLY A O 1
ATOM 1360 N N . PRO A 1 260 ? 299.899 280.079 172.106 1.00 95.62 260 PRO A N 1
ATOM 1361 C CA . PRO A 1 260 ? 300.932 279.161 172.600 1.00 91.93 260 PRO A CA 1
ATOM 1362 C C . PRO A 1 260 ? 301.576 278.370 171.472 1.00 91.93 260 PRO A C 1
ATOM 1363 O O . PRO A 1 260 ? 300.979 278.139 170.418 1.00 96.72 260 PRO A O 1
ATOM 1367 N N . ARG A 1 261 ? 302.819 277.950 171.712 1.00 87.21 261 ARG A N 1
ATOM 1368 C CA . ARG A 1 261 ? 303.656 277.335 170.681 1.00 89.37 261 ARG A CA 1
ATOM 1369 C C . ARG A 1 261 ? 303.388 275.833 170.631 1.00 89.02 261 ARG A C 1
ATOM 1370 O O . ARG A 1 261 ? 304.082 275.021 171.245 1.00 92.35 261 ARG A O 1
ATOM 1378 N N . LEU A 1 262 ? 302.364 275.459 169.865 1.00 88.72 262 LEU A N 1
ATOM 1379 C CA . LEU A 1 262 ? 302.041 274.048 169.689 1.00 85.54 262 LEU A CA 1
ATOM 1380 C C . LEU A 1 262 ? 302.830 273.411 168.549 1.00 90.49 262 LEU A C 1
ATOM 1381 O O . LEU A 1 262 ? 303.452 272.361 168.735 1.00 90.43 262 LEU A O 1
ATOM 1386 N N . VAL A 1 263 ? 302.813 274.027 167.366 1.00 94.72 263 VAL A N 1
ATOM 1387 C CA . VAL A 1 263 ? 303.378 273.432 166.164 1.00 95.67 263 VAL A CA 1
ATOM 1388 C C . VAL A 1 263 ? 304.317 274.427 165.493 1.00 100.56 263 VAL A C 1
ATOM 1389 O O . VAL A 1 263 ? 304.403 275.595 165.871 1.00 102.45 263 VAL A O 1
ATOM 1393 N N . SER A 1 264 ? 305.027 273.934 164.479 1.00 103.48 264 SER A N 1
ATOM 1394 C CA . SER A 1 264 ? 305.941 274.742 163.688 1.00 107.87 264 SER A CA 1
ATOM 1395 C C . SER A 1 264 ? 305.772 274.401 162.213 1.00 113.31 264 SER A C 1
ATOM 1396 O O . SER A 1 264 ? 305.523 273.250 161.842 1.00 115.37 264 SER A O 1
ATOM 1399 N N . TRP A 1 265 ? 305.921 275.427 161.373 1.00 114.31 265 TRP A N 1
ATOM 1400 C CA . TRP A 1 265 ? 305.764 275.312 159.930 1.00 117.43 265 TRP A CA 1
ATOM 1401 C C . TRP A 1 265 ? 307.053 275.733 159.239 1.00 119.90 265 TRP A C 1
ATOM 1402 O O . TRP A 1 265 ? 307.755 276.636 159.701 1.00 117.72 265 TRP A O 1
ATOM 1413 N N . SER A 1 266 ? 307.355 275.076 158.121 1.00 125.17 266 SER A N 1
ATOM 1414 C CA . SER A 1 266 ? 308.525 275.440 157.328 1.00 131.83 266 SER A CA 1
ATOM 1415 C C . SER A 1 266 ? 308.287 275.051 155.874 1.00 135.80 266 SER A C 1
ATOM 1416 O O . SER A 1 266 ? 307.344 274.329 155.551 1.00 134.10 266 SER A O 1
ATOM 1419 N N . LYS A 1 267 ? 309.162 275.545 154.998 1.00 138.56 267 LYS A N 1
ATOM 1420 C CA . LYS A 1 267 ? 309.121 275.223 153.576 1.00 137.14 267 LYS A CA 1
ATOM 1421 C C . LYS A 1 267 ? 310.530 274.887 153.108 1.00 142.09 267 LYS A C 1
ATOM 1422 O O . LYS A 1 267 ? 311.520 275.293 153.722 1.00 143.86 267 LYS A O 1
ATOM 1428 N N . THR A 1 268 ? 310.619 274.138 152.009 1.00 146.05 268 THR A N 1
ATOM 1429 C CA . THR A 1 268 ? 311.894 273.554 151.600 1.00 151.00 268 THR A CA 1
ATOM 1430 C C . THR A 1 268 ? 312.459 274.074 150.281 1.00 155.14 268 THR A C 1
ATOM 1431 O O . THR A 1 268 ? 313.674 274.271 150.195 1.00 156.35 268 THR A O 1
ATOM 1435 N N . LYS A 1 269 ? 311.646 274.334 149.257 1.00 155.93 269 LYS A N 1
ATOM 1436 C CA . LYS A 1 269 ? 312.172 274.715 147.945 1.00 155.01 269 LYS A CA 1
ATOM 1437 C C . LYS A 1 269 ? 311.073 275.407 147.145 1.00 152.76 269 LYS A C 1
ATOM 1438 O O . LYS A 1 269 ? 309.995 275.705 147.669 1.00 150.80 269 LYS A O 1
ATOM 1444 N N . GLY A 1 270 ? 311.366 275.673 145.866 1.00 153.42 270 GLY A N 1
ATOM 1445 C CA . GLY A 1 270 ? 310.411 276.358 145.007 1.00 153.29 270 GLY A CA 1
ATOM 1446 C C . GLY A 1 270 ? 309.171 275.535 144.718 1.00 155.15 270 GLY A C 1
ATOM 1447 O O . GLY A 1 270 ? 308.054 276.063 144.709 1.00 150.96 270 GLY A O 1
ATOM 1448 N N . THR A 1 271 ? 309.347 274.241 144.456 1.00 158.42 271 THR A N 1
ATOM 1449 C CA . THR A 1 271 ? 308.218 273.321 144.427 1.00 158.37 271 THR A CA 1
ATOM 1450 C C . THR A 1 271 ? 307.661 273.209 145.841 1.00 153.58 271 THR A C 1
ATOM 1451 O O . THR A 1 271 ? 308.412 272.953 146.788 1.00 150.18 271 THR A O 1
ATOM 1455 N N . ALA A 1 272 ? 306.354 273.425 145.982 1.00 149.79 272 ALA A N 1
ATOM 1456 C CA . ALA A 1 272 ? 305.741 273.642 147.289 1.00 145.64 272 ALA A CA 1
ATOM 1457 C C . ALA A 1 272 ? 305.719 272.349 148.095 1.00 144.83 272 ALA A C 1
ATOM 1458 O O . ALA A 1 272 ? 304.942 271.435 147.805 1.00 144.37 272 ALA A O 1
ATOM 1460 N N . GLY A 1 273 ? 306.591 272.269 149.094 1.00 142.72 273 GLY A N 1
ATOM 1461 C CA . GLY A 1 273 ? 306.519 271.231 150.099 1.00 138.22 273 GLY A CA 1
ATOM 1462 C C . GLY A 1 273 ? 306.606 271.854 151.475 1.00 141.15 273 GLY A C 1
ATOM 1463 O O . GLY A 1 273 ? 307.635 272.434 151.833 1.00 140.98 273 GLY A O 1
ATOM 1464 N N . TRP A 1 274 ? 305.536 271.748 152.255 1.00 140.32 274 TRP A N 1
ATOM 1465 C CA . TRP A 1 274 ? 305.445 272.406 153.550 1.00 135.78 274 TRP A CA 1
ATOM 1466 C C . TRP A 1 274 ? 305.549 271.369 154.657 1.00 131.93 274 TRP A C 1
ATOM 1467 O O . TRP A 1 274 ? 304.831 270.364 154.643 1.00 126.31 274 TRP A O 1
ATOM 1478 N N . GLU A 1 275 ? 306.441 271.619 155.608 1.00 131.33 275 GLU A N 1
ATOM 1479 C CA . GLU A 1 275 ? 306.676 270.728 156.731 1.00 129.15 275 GLU A CA 1
ATOM 1480 C C . GLU A 1 275 ? 305.970 271.255 157.972 1.00 125.97 275 GLU A C 1
ATOM 1481 O O . GLU A 1 275 ? 306.037 272.450 158.281 1.00 125.16 275 GLU A O 1
ATOM 1483 N N . HIS A 1 276 ? 305.308 270.342 158.681 1.00 123.33 276 HIS A N 1
ATOM 1484 C CA . HIS A 1 276 ? 304.454 270.654 159.823 1.00 118.76 276 HIS A CA 1
ATOM 1485 C C . HIS A 1 276 ? 304.868 269.746 160.972 1.00 119.43 276 HIS A C 1
ATOM 1486 O O . HIS A 1 276 ? 304.654 268.532 160.909 1.00 119.85 276 HIS A O 1
ATOM 1493 N N . ASP A 1 277 ? 305.454 270.324 162.019 1.00 117.08 277 ASP A N 1
ATOM 1494 C CA . ASP A 1 277 ? 306.037 269.553 163.111 1.00 111.96 277 ASP A CA 1
ATOM 1495 C C . ASP A 1 277 ? 305.337 269.888 164.419 1.00 107.74 277 ASP A C 1
ATOM 1496 O O . ASP A 1 277 ? 305.043 271.056 164.688 1.00 108.95 277 ASP A O 1
ATOM 1501 N N . CYS A 1 278 ? 305.075 268.864 165.228 1.00 105.05 278 CYS A N 1
ATOM 1502 C CA . CYS A 1 278 ? 304.433 269.040 166.523 1.00 104.93 278 CYS A CA 1
ATOM 1503 C C . CYS A 1 278 ? 305.472 269.000 167.637 1.00 103.80 278 CYS A C 1
ATOM 1504 O O . CYS A 1 278 ? 306.391 268.176 167.617 1.00 105.42 278 CYS A O 1
ATOM 1507 N N . HIS A 1 279 ? 305.319 269.895 168.612 1.00 102.23 279 HIS A N 1
ATOM 1508 C CA . HIS A 1 279 ? 306.277 270.042 169.699 1.00 97.36 279 HIS A CA 1
ATOM 1509 C C . HIS A 1 279 ? 305.833 269.380 170.996 1.00 94.54 279 HIS A C 1
ATOM 1510 O O . HIS A 1 279 ? 306.521 269.523 172.011 1.00 90.78 279 HIS A O 1
ATOM 1517 N N . PHE A 1 280 ? 304.712 268.663 170.996 1.00 97.81 280 PHE A N 1
ATOM 1518 C CA . PHE A 1 280 ? 304.182 268.068 172.213 1.00 100.36 280 PHE A CA 1
ATOM 1519 C C . PHE A 1 280 ? 303.663 266.670 171.910 1.00 105.48 280 PHE A C 1
ATOM 1520 O O . PHE A 1 280 ? 303.474 266.287 170.753 1.00 109.77 280 PHE A O 1
ATOM 1522 N N . LEU A 1 281 ? 303.435 265.905 172.973 1.00 105.05 281 LEU A N 1
ATOM 1523 C CA . LEU A 1 281 ? 302.924 264.545 172.871 1.00 106.63 281 LEU A CA 1
ATOM 1524 C C . LEU A 1 281 ? 301.456 264.523 173.273 1.00 110.26 281 LEU A C 1
ATOM 1525 O O . LEU A 1 281 ? 301.094 265.012 174.348 1.00 114.16 281 LEU A O 1
ATOM 1530 N N . GLY A 1 282 ? 300.618 263.957 172.410 1.00 110.23 282 GLY A N 1
ATOM 1531 C CA . GLY A 1 282 ? 299.199 263.873 172.689 1.00 110.73 282 GLY A CA 1
ATOM 1532 C C . GLY A 1 282 ? 298.376 263.440 171.495 1.00 114.62 282 GLY A C 1
ATOM 1533 O O . GLY A 1 282 ? 298.709 263.762 170.351 1.00 113.99 282 GLY A O 1
ATOM 1534 N N . THR A 1 283 ? 297.296 262.704 171.751 1.00 120.70 283 THR A N 1
ATOM 1535 C CA . THR A 1 283 ? 296.408 262.234 170.698 1.00 123.04 283 THR A CA 1
ATOM 1536 C C . THR A 1 283 ? 295.298 263.228 170.377 1.00 120.59 283 THR A C 1
ATOM 1537 O O . THR A 1 283 ? 294.588 263.046 169.382 1.00 122.00 283 THR A O 1
ATOM 1541 N N . GLY A 1 284 ? 295.150 264.282 171.171 1.00 113.57 284 GLY A N 1
ATOM 1542 C CA . GLY A 1 284 ? 294.073 265.233 171.014 1.00 116.95 284 GLY A CA 1
ATOM 1543 C C . GLY A 1 284 ? 294.337 266.374 170.059 1.00 115.29 284 GLY A C 1
ATOM 1544 O O . GLY A 1 284 ? 293.594 267.361 170.082 1.00 116.71 284 GLY A O 1
ATOM 1545 N N . ASN A 1 285 ? 295.366 266.281 169.222 1.00 108.51 285 ASN A N 1
ATOM 1546 C CA . ASN A 1 285 ? 295.695 267.363 168.299 1.00 104.49 285 ASN A CA 1
ATOM 1547 C C . ASN A 1 285 ? 294.676 267.403 167.166 1.00 104.53 285 ASN A C 1
ATOM 1548 O O . ASN A 1 285 ? 294.524 266.432 166.416 1.00 107.18 285 ASN A O 1
ATOM 1553 N N . PHE A 1 286 ? 293.964 268.519 167.053 1.00 101.46 286 PHE A N 1
ATOM 1554 C CA . PHE A 1 286 ? 293.014 268.754 165.976 1.00 98.58 286 PHE A CA 1
ATOM 1555 C C . PHE A 1 286 ? 293.482 269.951 165.161 1.00 94.35 286 PHE A C 1
ATOM 1556 O O . PHE A 1 286 ? 293.755 271.022 165.720 1.00 97.80 286 PHE A O 1
ATOM 1564 N N . SER A 1 287 ? 293.579 269.767 163.846 1.00 89.64 287 SER A N 1
ATOM 1565 C CA . SER A 1 287 ? 294.052 270.814 162.951 1.00 85.97 287 SER A CA 1
ATOM 1566 C C . SER A 1 287 ? 293.029 271.041 161.850 1.00 91.26 287 SER A C 1
ATOM 1567 O O . SER A 1 287 ? 292.607 270.090 161.185 1.00 93.53 287 SER A O 1
ATOM 1570 N N . LEU A 1 288 ? 292.639 272.297 161.648 1.00 92.66 288 LEU A N 1
ATOM 1571 C CA . LEU A 1 288 ? 291.740 272.641 160.556 1.00 92.55 288 LEU A CA 1
ATOM 1572 C C . LEU A 1 288 ? 292.386 273.715 159.695 1.00 93.37 288 LEU A C 1
ATOM 1573 O O . LEU A 1 288 ? 293.007 274.647 160.212 1.00 93.20 288 LEU A O 1
ATOM 1578 N N . THR A 1 289 ? 292.247 273.576 158.380 1.00 100.27 289 THR A N 1
ATOM 1579 C CA . THR A 1 289 ? 292.901 274.489 157.453 1.00 103.51 289 THR A CA 1
ATOM 1580 C C . THR A 1 289 ? 291.923 274.914 156.366 1.00 106.26 289 THR A C 1
ATOM 1581 O O . THR A 1 289 ? 290.952 274.218 156.066 1.00 105.28 289 THR A O 1
ATOM 1585 N N . LEU A 1 290 ? 292.175 276.093 155.798 1.00 106.44 290 LEU A N 1
ATOM 1586 C CA . LEU A 1 290 ? 291.363 276.651 154.724 1.00 108.97 290 LEU A CA 1
ATOM 1587 C C . LEU A 1 290 ? 292.228 276.850 153.488 1.00 114.50 290 LEU A C 1
ATOM 1588 O O . LEU A 1 290 ? 293.327 277.405 153.581 1.00 113.64 290 LEU A O 1
ATOM 1593 N N . PHE A 1 291 ? 291.732 276.403 152.335 1.00 118.81 291 PHE A N 1
ATOM 1594 C CA . PHE A 1 291 ? 292.418 276.605 151.064 1.00 120.98 291 PHE A CA 1
ATOM 1595 C C . PHE A 1 291 ? 291.710 277.703 150.281 1.00 125.30 291 PHE A C 1
ATOM 1596 O O . PHE A 1 291 ? 290.525 277.574 149.959 1.00 127.92 291 PHE A O 1
ATOM 1604 N N . TYR A 1 292 ? 292.439 278.777 149.971 1.00 125.63 292 TYR A N 1
ATOM 1605 C CA . TYR A 1 292 ? 291.882 279.830 149.131 1.00 128.63 292 TYR A CA 1
ATOM 1606 C C . TYR A 1 292 ? 291.849 279.425 147.663 1.00 134.45 292 TYR A C 1
ATOM 1607 O O . TYR A 1 292 ? 290.944 279.840 146.930 1.00 133.33 292 TYR A O 1
ATOM 1609 N N . GLU A 1 293 ? 292.818 278.625 147.219 1.00 137.51 293 GLU A N 1
ATOM 1610 C CA . GLU A 1 293 ? 292.867 278.162 145.837 1.00 134.24 293 GLU A CA 1
ATOM 1611 C C . GLU A 1 293 ? 292.976 276.644 145.785 1.00 133.63 293 GLU A C 1
ATOM 1612 O O . GLU A 1 293 ? 292.839 275.970 146.811 1.00 133.24 293 GLU A O 1
ATOM 1618 N N . LYS A 1 294 ? 293.219 276.100 144.596 1.00 134.98 294 LYS A N 1
ATOM 1619 C CA . LYS A 1 294 ? 293.299 274.659 144.419 1.00 135.48 294 LYS A CA 1
ATOM 1620 C C . LYS A 1 294 ? 294.613 274.108 144.963 1.00 135.66 294 LYS A C 1
ATOM 1621 O O . LYS A 1 294 ? 295.670 274.736 144.856 1.00 136.29 294 LYS A O 1
ATOM 1623 N N . ALA A 1 295 ? 294.532 272.917 145.551 1.00 134.42 295 ALA A N 1
ATOM 1624 C CA . ALA A 1 295 ? 295.687 272.209 146.069 1.00 136.17 295 ALA A CA 1
ATOM 1625 C C . ALA A 1 295 ? 295.808 270.859 145.376 1.00 139.10 295 ALA A C 1
ATOM 1626 O O . ALA A 1 295 ? 294.823 270.108 145.325 1.00 139.71 295 ALA A O 1
ATOM 1628 N N . PRO A 1 296 ? 296.968 270.540 144.784 1.00 139.74 296 PRO A N 1
ATOM 1629 C CA . PRO A 1 296 ? 297.143 269.208 144.170 1.00 137.79 296 PRO A CA 1
ATOM 1630 C C . PRO A 1 296 ? 297.031 268.051 145.151 1.00 139.43 296 PRO A C 1
ATOM 1631 O O . PRO A 1 296 ? 296.503 266.991 144.791 1.00 140.26 296 PRO A O 1
ATOM 1635 N N . VAL A 1 297 ? 297.502 268.227 146.382 1.00 139.56 297 VAL A N 1
ATOM 1636 C CA . VAL A 1 297 ? 297.458 267.173 147.391 1.00 136.77 297 VAL A CA 1
ATOM 1637 C C . VAL A 1 297 ? 297.466 267.823 148.766 1.00 135.12 297 VAL A C 1
ATOM 1638 O O . VAL A 1 297 ? 298.110 268.855 148.974 1.00 136.02 297 VAL A O 1
ATOM 1640 N N . SER A 1 298 ? 296.748 267.211 149.706 1.00 135.03 298 SER A N 1
ATOM 1641 C CA . SER A 1 298 ? 296.685 267.720 151.068 1.00 134.06 298 SER A CA 1
ATOM 1642 C C . SER A 1 298 ? 296.345 266.586 152.022 1.00 129.99 298 SER A C 1
ATOM 1643 O O . SER A 1 298 ? 295.598 265.666 151.679 1.00 130.26 298 SER A O 1
ATOM 1646 N N . GLY A 1 299 ? 296.903 266.666 153.229 1.00 127.42 299 GLY A N 1
ATOM 1647 C CA . GLY A 1 299 ? 296.564 265.726 154.278 1.00 126.42 299 GLY A CA 1
ATOM 1648 C C . GLY A 1 299 ? 297.165 264.347 154.142 1.00 125.76 299 GLY A C 1
ATOM 1649 O O . GLY A 1 299 ? 296.637 263.396 154.723 1.00 119.87 299 GLY A O 1
ATOM 1650 N N . LEU A 1 300 ? 298.254 264.202 153.392 1.00 127.45 300 LEU A N 1
ATOM 1651 C CA . LEU A 1 300 ? 298.908 262.907 153.263 1.00 129.27 300 LEU A CA 1
ATOM 1652 C C . LEU A 1 300 ? 299.774 262.641 154.488 1.00 127.96 300 LEU A C 1
ATOM 1653 O O . LEU A 1 300 ? 300.655 263.439 154.822 1.00 125.30 300 LEU A O 1
ATOM 1658 N N . GLU A 1 301 ? 299.519 261.513 155.149 1.00 127.58 301 GLU A N 1
ATOM 1659 C CA . GLU A 1 301 ? 300.240 261.150 156.362 1.00 122.82 301 GLU A CA 1
ATOM 1660 C C . GLU A 1 301 ? 301.693 260.811 156.050 1.00 126.02 301 GLU A C 1
ATOM 1661 O O . GLU A 1 301 ? 301.980 260.031 155.137 1.00 129.54 301 GLU A O 1
ATOM 1667 N N . ASN A 1 302 ? 302.611 261.404 156.814 1.00 124.30 302 ASN A N 1
ATOM 1668 C CA . ASN A 1 302 ? 304.043 261.200 156.619 1.00 124.79 302 ASN A CA 1
ATOM 1669 C C . ASN A 1 302 ? 304.627 260.223 157.635 1.00 126.66 302 ASN A C 1
ATOM 1670 O O . ASN A 1 302 ? 305.179 259.185 157.258 1.00 126.94 302 ASN A O 1
ATOM 1672 N N . ALA A 1 303 ? 304.509 260.537 158.929 1.00 124.77 303 ALA A N 1
ATOM 1673 C CA . ALA A 1 303 ? 305.101 259.674 159.945 1.00 122.12 303 ALA A CA 1
ATOM 1674 C C . ALA A 1 303 ? 304.195 259.451 161.150 1.00 123.97 303 ALA A C 1
ATOM 1675 O O . ALA A 1 303 ? 304.689 258.978 162.181 1.00 124.87 303 ALA A O 1
ATOM 1677 N N . ASP A 1 304 ? 302.905 259.762 161.066 1.00 126.02 304 ASP A N 1
ATOM 1678 C CA . ASP A 1 304 ? 302.014 259.631 162.209 1.00 125.16 304 ASP A CA 1
ATOM 1679 C C . ASP A 1 304 ? 301.666 258.173 162.484 1.00 125.26 304 ASP A C 1
ATOM 1680 O O . ASP A 1 304 ? 301.697 257.321 161.592 1.00 126.02 304 ASP A O 1
ATOM 1685 N N . ALA A 1 305 ? 301.339 257.892 163.748 1.00 123.10 305 ALA A N 1
ATOM 1686 C CA . ALA A 1 305 ? 300.837 256.570 164.107 1.00 122.57 305 ALA A CA 1
ATOM 1687 C C . ALA A 1 305 ? 299.442 256.341 163.539 1.00 124.94 305 ALA A C 1
ATOM 1688 O O . ALA A 1 305 ? 299.124 255.237 163.082 1.00 127.40 305 ALA A O 1
ATOM 1690 N N . SER A 1 306 ? 298.599 257.371 163.562 1.00 123.48 306 SER A N 1
ATOM 1691 C CA . SER A 1 306 ? 297.270 257.297 162.976 1.00 118.38 306 SER A CA 1
ATOM 1692 C C . SER A 1 306 ? 296.896 258.669 162.435 1.00 113.42 306 SER A C 1
ATOM 1693 O O . SER A 1 306 ? 297.262 259.699 163.007 1.00 115.09 306 SER A O 1
ATOM 1696 N N . ASP A 1 307 ? 296.161 258.671 161.326 1.00 110.00 307 ASP A N 1
ATOM 1697 C CA . ASP A 1 307 ? 295.738 259.905 160.682 1.00 106.48 307 ASP A CA 1
ATOM 1698 C C . ASP A 1 307 ? 294.282 259.766 160.267 1.00 107.52 307 ASP A C 1
ATOM 1699 O O . ASP A 1 307 ? 293.868 258.708 159.787 1.00 107.94 307 ASP A O 1
ATOM 1704 N N . PHE A 1 308 ? 293.512 260.836 160.455 1.00 109.61 308 PHE A N 1
ATOM 1705 C CA . PHE A 1 308 ? 292.092 260.815 160.132 1.00 106.23 308 PHE A CA 1
ATOM 1706 C C . PHE A 1 308 ? 291.673 262.171 159.590 1.00 106.86 308 PHE A C 1
ATOM 1707 O O . PHE A 1 308 ? 291.840 263.192 160.265 1.00 109.31 308 PHE A O 1
ATOM 1709 N N . SER A 1 309 ? 291.129 262.171 158.374 1.00 108.13 309 SER A N 1
ATOM 1710 C CA . SER A 1 309 ? 290.581 263.360 157.737 1.00 107.26 309 SER A CA 1
ATOM 1711 C C . SER A 1 309 ? 289.144 263.080 157.321 1.00 107.92 309 SER A C 1
ATOM 1712 O O . SER A 1 309 ? 288.833 261.992 156.826 1.00 108.44 309 SER A O 1
ATOM 1715 N N . VAL A 1 310 ? 288.268 264.063 157.524 1.00 105.80 310 VAL A N 1
ATOM 1716 C CA . VAL A 1 310 ? 286.848 263.878 157.283 1.00 103.56 310 VAL A CA 1
ATOM 1717 C C . VAL A 1 310 ? 286.309 264.804 156.190 1.00 107.13 310 VAL A C 1
ATOM 1718 O O . VAL A 1 310 ? 285.319 264.457 155.534 1.00 112.23 310 VAL A O 1
ATOM 1722 N N . LEU A 1 311 ? 286.957 265.936 155.929 1.00 106.23 311 LEU A N 1
ATOM 1723 C CA . LEU A 1 311 ? 286.483 266.899 154.946 1.00 110.98 311 LEU A CA 1
ATOM 1724 C C . LEU A 1 311 ? 287.375 266.874 153.712 1.00 111.87 311 LEU A C 1
ATOM 1725 O O . LEU A 1 311 ? 288.603 266.816 153.822 1.00 113.91 311 LEU A O 1
ATOM 1730 N N . GLY A 1 312 ? 286.746 266.913 152.535 1.00 108.78 312 GLY A N 1
ATOM 1731 C CA . GLY A 1 312 ? 287.484 266.903 151.291 1.00 109.42 312 GLY A CA 1
ATOM 1732 C C . GLY A 1 312 ? 288.031 268.268 150.918 1.00 117.22 312 GLY A C 1
ATOM 1733 O O . GLY A 1 312 ? 287.748 269.285 151.551 1.00 118.39 312 GLY A O 1
ATOM 1734 N N . GLU A 1 313 ? 288.833 268.280 149.857 1.00 119.19 313 GLU A N 1
ATOM 1735 C CA . GLU A 1 313 ? 289.481 269.487 149.367 1.00 121.47 313 GLU A CA 1
ATOM 1736 C C . GLU A 1 313 ? 288.922 269.861 148.001 1.00 127.56 313 GLU A C 1
ATOM 1737 O O . GLU A 1 313 ? 288.681 268.990 147.158 1.00 130.82 313 GLU A O 1
ATOM 1739 N N . ALA A 1 314 ? 288.719 271.159 147.787 1.00 129.61 314 ALA A N 1
ATOM 1740 C CA . ALA A 1 314 ? 288.184 271.678 146.538 1.00 132.06 314 ALA A CA 1
ATOM 1741 C C . ALA A 1 314 ? 289.015 272.871 146.085 1.00 134.53 314 ALA A C 1
ATOM 1742 O O . ALA A 1 314 ? 289.853 273.394 146.824 1.00 133.04 314 ALA A O 1
ATOM 1744 N N . ALA A 1 315 ? 288.772 273.297 144.842 1.00 137.69 315 ALA A N 1
ATOM 1745 C CA . ALA A 1 315 ? 289.518 274.417 144.278 1.00 138.44 315 ALA A CA 1
ATOM 1746 C C . ALA A 1 315 ? 289.082 275.749 144.875 1.00 138.17 315 ALA A C 1
ATOM 1747 O O . ALA A 1 315 ? 289.883 276.689 144.940 1.00 135.06 315 ALA A O 1
ATOM 1749 N N . ALA A 1 316 ? 287.831 275.852 145.313 1.00 138.59 316 ALA A N 1
ATOM 1750 C CA . ALA A 1 316 ? 287.314 277.082 145.896 1.00 138.08 316 ALA A CA 1
ATOM 1751 C C . ALA A 1 316 ? 287.693 277.149 147.375 1.00 135.61 316 ALA A C 1
ATOM 1752 O O . ALA A 1 316 ? 288.537 276.392 147.863 1.00 132.51 316 ALA A O 1
ATOM 1754 N N . GLY A 1 317 ? 287.076 278.075 148.107 1.00 135.35 317 GLY A N 1
ATOM 1755 C CA . GLY A 1 317 ? 287.313 278.180 149.532 1.00 130.26 317 GLY A CA 1
ATOM 1756 C C . GLY A 1 317 ? 286.715 277.016 150.294 1.00 128.06 317 GLY A C 1
ATOM 1757 O O . GLY A 1 317 ? 285.494 276.924 150.446 1.00 126.18 317 GLY A O 1
ATOM 1758 N N . SER A 1 318 ? 287.572 276.119 150.777 1.00 125.58 318 SER A N 1
ATOM 1759 C CA . SER A 1 318 ? 287.125 274.912 151.454 1.00 121.29 318 SER A CA 1
ATOM 1760 C C . SER A 1 318 ? 288.024 274.630 152.647 1.00 117.13 318 SER A C 1
ATOM 1761 O O . SER A 1 318 ? 289.227 274.910 152.624 1.00 115.54 318 SER A O 1
ATOM 1764 N N . VAL A 1 319 ? 287.424 274.058 153.686 1.00 115.20 319 VAL A N 1
ATOM 1765 C CA . VAL A 1 319 ? 288.125 273.728 154.919 1.00 110.02 319 VAL A CA 1
ATOM 1766 C C . VAL A 1 319 ? 288.344 272.223 154.980 1.00 111.14 319 VAL A C 1
ATOM 1767 O O . VAL A 1 319 ? 287.596 271.433 154.393 1.00 112.98 319 VAL A O 1
ATOM 1771 N N . GLN A 1 320 ? 289.399 271.833 155.689 1.00 107.49 320 GLN A N 1
ATOM 1772 C CA . GLN A 1 320 ? 289.729 270.433 155.915 1.00 106.91 320 GLN A CA 1
ATOM 1773 C C . GLN A 1 320 ? 290.068 270.242 157.386 1.00 105.34 320 GLN A C 1
ATOM 1774 O O . GLN A 1 320 ? 290.812 271.042 157.965 1.00 108.34 320 GLN A O 1
ATOM 1780 N N . TRP A 1 321 ? 289.519 269.183 157.975 1.00 101.31 321 TRP A N 1
ATOM 1781 C CA . TRP A 1 321 ? 289.610 268.895 159.400 1.00 99.20 321 TRP A CA 1
ATOM 1782 C C . TRP A 1 321 ? 290.349 267.577 159.597 1.00 102.27 321 TRP A C 1
ATOM 1783 O O . TRP A 1 321 ? 289.999 266.572 158.971 1.00 105.52 321 TRP A O 1
ATOM 1794 N N . ALA A 1 322 ? 291.361 267.577 160.465 1.00 99.16 322 ALA A N 1
ATOM 1795 C CA . ALA A 1 322 ? 292.195 266.401 160.667 1.00 97.97 322 ALA A CA 1
ATOM 1796 C C . ALA A 1 322 ? 292.477 266.183 162.147 1.00 99.63 322 ALA A C 1
ATOM 1797 O O . ALA A 1 322 ? 292.640 267.135 162.918 1.00 104.46 322 ALA A O 1
ATOM 1799 N N . GLY A 1 323 ? 292.540 264.907 162.526 1.00 100.71 323 GLY A N 1
ATOM 1800 C CA . GLY A 1 323 ? 292.917 264.510 163.870 1.00 103.10 323 GLY A CA 1
ATOM 1801 C C . GLY A 1 323 ? 294.227 263.747 163.881 1.00 107.09 323 GLY A C 1
ATOM 1802 O O . GLY A 1 323 ? 294.392 262.784 163.126 1.00 108.57 323 GLY A O 1
ATOM 1803 N N . VAL A 1 324 ? 295.168 264.161 164.729 1.00 109.69 324 VAL A N 1
ATOM 1804 C CA . VAL A 1 324 ? 296.540 263.669 164.700 1.00 107.85 324 VAL A CA 1
ATOM 1805 C C . VAL A 1 324 ? 296.863 263.037 166.047 1.00 111.03 324 VAL A C 1
ATOM 1806 O O . VAL A 1 324 ? 296.615 263.642 167.096 1.00 116.43 324 VAL A O 1
ATOM 1810 N N . LYS A 1 325 ? 297.410 261.823 166.017 1.00 110.94 325 LYS A N 1
ATOM 1811 C CA . LYS A 1 325 ? 297.962 261.174 167.199 1.00 113.75 325 LYS A CA 1
ATOM 1812 C C . LYS A 1 325 ? 299.482 261.229 167.128 1.00 116.48 325 LYS A C 1
ATOM 1813 O O . LYS A 1 325 ? 300.075 260.813 166.127 1.00 119.18 325 LYS A O 1
ATOM 1819 N N . VAL A 1 326 ? 300.105 261.740 168.187 1.00 115.35 326 VAL A N 1
ATOM 1820 C CA . VAL A 1 326 ? 301.543 261.984 168.227 1.00 115.36 326 VAL A CA 1
ATOM 1821 C C . VAL A 1 326 ? 302.154 261.116 169.317 1.00 115.36 326 VAL A C 1
ATOM 1822 O O . VAL A 1 326 ? 301.695 261.138 170.465 1.00 114.63 326 VAL A O 1
ATOM 1826 N N . ALA A 1 327 ? 303.185 260.353 168.957 1.00 118.19 327 ALA A N 1
ATOM 1827 C CA . ALA A 1 327 ? 303.899 259.491 169.892 1.00 116.58 327 ALA A CA 1
ATOM 1828 C C . ALA A 1 327 ? 305.259 260.034 170.301 1.00 113.65 327 ALA A C 1
ATOM 1829 O O . ALA A 1 327 ? 305.598 259.999 171.486 1.00 113.20 327 ALA A O 1
ATOM 1831 N N . GLU A 1 328 ? 306.047 260.533 169.354 1.00 114.56 328 GLU A N 1
ATOM 1832 C CA . GLU A 1 328 ? 307.370 261.077 169.618 1.00 110.06 328 GLU A CA 1
ATOM 1833 C C . GLU A 1 328 ? 307.452 262.506 169.097 1.00 113.76 328 GLU A C 1
ATOM 1834 O O . GLU A 1 328 ? 306.577 262.980 168.369 1.00 116.00 328 GLU A O 1
ATOM 1836 N N . ARG A 1 329 ? 308.522 263.196 169.482 1.00 112.88 329 ARG A N 1
ATOM 1837 C CA . ARG A 1 329 ? 308.698 264.595 169.117 1.00 109.17 329 ARG A CA 1
ATOM 1838 C C . ARG A 1 329 ? 309.099 264.717 167.652 1.00 109.72 329 ARG A C 1
ATOM 1839 O O . ARG A 1 329 ? 309.865 263.900 167.132 1.00 111.13 329 ARG A O 1
ATOM 1847 N N . GLY A 1 330 ? 308.576 265.745 166.987 1.00 110.04 330 GLY A N 1
ATOM 1848 C CA . GLY A 1 330 ? 308.830 265.938 165.573 1.00 112.01 330 GLY A CA 1
ATOM 1849 C C . GLY A 1 330 ? 307.978 265.098 164.651 1.00 116.85 330 GLY A C 1
ATOM 1850 O O . GLY A 1 330 ? 308.278 265.020 163.454 1.00 117.27 330 GLY A O 1
ATOM 1851 N N . GLN A 1 331 ? 306.928 264.469 165.168 1.00 117.71 331 GLN A N 1
ATOM 1852 C CA . GLN A 1 331 ? 306.072 263.573 164.404 1.00 119.63 331 GLN A CA 1
ATOM 1853 C C . GLN A 1 331 ? 304.797 264.312 164.017 1.00 124.46 331 GLN A C 1
ATOM 1854 O O . GLN A 1 331 ? 304.049 264.763 164.891 1.00 127.14 331 GLN A O 1
ATOM 1860 N N . GLY A 1 332 ? 304.549 264.434 162.713 1.00 125.27 332 GLY A N 1
ATOM 1861 C CA . GLY A 1 332 ? 303.394 265.181 162.247 1.00 127.75 332 GLY A CA 1
ATOM 1862 C C . GLY A 1 332 ? 303.039 264.839 160.818 1.00 129.69 332 GLY A C 1
ATOM 1863 O O . GLY A 1 332 ? 303.761 264.120 160.123 1.00 127.30 332 GLY A O 1
ATOM 1864 N N . VAL A 1 333 ? 301.898 265.375 160.386 1.00 129.92 333 VAL A N 1
ATOM 1865 C CA . VAL A 1 333 ? 301.395 265.213 159.027 1.00 123.84 333 VAL A CA 1
ATOM 1866 C C . VAL A 1 333 ? 301.641 266.515 158.272 1.00 122.42 333 VAL A C 1
ATOM 1867 O O . VAL A 1 333 ? 301.448 267.609 158.815 1.00 121.68 333 VAL A O 1
ATOM 1871 N N . LYS A 1 334 ? 302.129 266.400 157.036 1.00 125.42 334 LYS A N 1
ATOM 1872 C CA . LYS A 1 334 ? 302.588 267.579 156.305 1.00 127.89 334 LYS A CA 1
ATOM 1873 C C . LYS A 1 334 ? 302.429 267.348 154.805 1.00 128.44 334 LYS A C 1
ATOM 1874 O O . LYS A 1 334 ? 303.183 266.570 154.212 1.00 128.00 334 LYS A O 1
ATOM 1880 N N . MET A 1 335 ? 301.441 268.016 154.198 1.00 127.36 335 MET A N 1
ATOM 1881 C CA . MET A 1 335 ? 301.250 267.929 152.749 1.00 133.75 335 MET A CA 1
ATOM 1882 C C . MET A 1 335 ? 300.547 269.205 152.281 1.00 135.80 335 MET A C 1
ATOM 1883 O O . MET A 1 335 ? 299.321 269.302 152.375 1.00 133.95 335 MET A O 1
ATOM 1888 N N . VAL A 1 336 ? 301.325 270.166 151.785 1.00 137.54 336 VAL A N 1
ATOM 1889 C CA . VAL A 1 336 ? 300.804 271.352 151.106 1.00 140.42 336 VAL A CA 1
ATOM 1890 C C . VAL A 1 336 ? 301.630 271.552 149.842 1.00 143.19 336 VAL A C 1
ATOM 1891 O O . VAL A 1 336 ? 302.854 271.717 149.919 1.00 143.94 336 VAL A O 1
ATOM 1895 N N . THR A 1 337 ? 300.968 271.535 148.680 1.00 142.83 337 THR A N 1
ATOM 1896 C CA . THR A 1 337 ? 301.653 271.593 147.391 1.00 140.87 337 THR A CA 1
ATOM 1897 C C . THR A 1 337 ? 301.092 272.666 146.462 1.00 141.61 337 THR A C 1
ATOM 1898 O O . THR A 1 337 ? 301.086 272.473 145.242 1.00 141.73 337 THR A O 1
ATOM 1902 N N . THR A 1 338 ? 300.627 273.797 146.994 1.00 141.29 338 THR A N 1
ATOM 1903 C CA . THR A 1 338 ? 299.986 274.792 146.137 1.00 146.10 338 THR A CA 1
ATOM 1904 C C . THR A 1 338 ? 300.950 275.865 145.609 1.00 148.07 338 THR A C 1
ATOM 1905 O O . THR A 1 338 ? 301.131 275.979 144.392 1.00 146.05 338 THR A O 1
ATOM 1909 N N . GLU A 1 339 ? 301.596 276.633 146.489 1.00 149.99 339 GLU A N 1
ATOM 1910 C CA . GLU A 1 339 ? 302.427 277.760 146.074 1.00 147.33 339 GLU A CA 1
ATOM 1911 C C . GLU A 1 339 ? 303.548 277.962 147.086 1.00 146.54 339 GLU A C 1
ATOM 1912 O O . GLU A 1 339 ? 303.600 277.306 148.130 1.00 148.37 339 GLU A O 1
ATOM 1918 N N . GLU A 1 340 ? 304.452 278.890 146.760 1.00 140.98 340 GLU A N 1
ATOM 1919 C CA . GLU A 1 340 ? 305.544 279.230 147.668 1.00 141.39 340 GLU A CA 1
ATOM 1920 C C . GLU A 1 340 ? 305.032 279.998 148.881 1.00 142.16 340 GLU A C 1
ATOM 1921 O O . GLU A 1 340 ? 305.379 279.678 150.024 1.00 141.69 340 GLU A O 1
ATOM 1927 N N . GLN A 1 341 ? 304.205 281.019 148.652 1.00 141.75 341 GLN A N 1
ATOM 1928 C CA . GLN A 1 341 ? 303.576 281.797 149.720 1.00 138.34 341 GLN A CA 1
ATOM 1929 C C . GLN A 1 341 ? 302.079 281.847 149.453 1.00 137.37 341 GLN A C 1
ATOM 1930 O O . GLN A 1 341 ? 301.568 282.831 148.900 1.00 135.35 341 GLN A O 1
ATOM 1936 N N . PRO A 1 342 ? 301.341 280.809 149.832 1.00 135.75 342 PRO A N 1
ATOM 1937 C CA . PRO A 1 342 ? 299.903 280.777 149.555 1.00 132.85 342 PRO A CA 1
ATOM 1938 C C . PRO A 1 342 ? 299.122 281.611 150.563 1.00 130.26 342 PRO A C 1
ATOM 1939 O O . PRO A 1 342 ? 299.668 282.184 151.506 1.00 131.72 342 PRO A O 1
ATOM 1943 N N . LYS A 1 343 ? 297.812 281.670 150.338 1.00 126.89 343 LYS A N 1
ATOM 1944 C CA . LYS A 1 343 ? 296.889 282.391 151.203 1.00 124.85 343 LYS A CA 1
ATOM 1945 C C . LYS A 1 343 ? 295.939 281.396 151.853 1.00 127.72 343 LYS A C 1
ATOM 1946 O O . LYS A 1 343 ? 295.395 280.519 151.175 1.00 127.01 343 LYS A O 1
ATOM 1948 N N . GLY A 1 344 ? 295.745 281.533 153.159 1.00 125.52 344 GLY A N 1
ATOM 1949 C CA . GLY A 1 344 ? 294.875 280.630 153.880 1.00 120.46 344 GLY A CA 1
ATOM 1950 C C . GLY A 1 344 ? 294.902 280.931 155.364 1.00 118.30 344 GLY A C 1
ATOM 1951 O O . GLY A 1 344 ? 295.415 281.965 155.799 1.00 118.96 344 GLY A O 1
ATOM 1952 N N . LYS A 1 345 ? 294.334 280.004 156.132 1.00 112.60 345 LYS A N 1
ATOM 1953 C CA . LYS A 1 345 ? 294.256 280.150 157.578 1.00 106.49 345 LYS A CA 1
ATOM 1954 C C . LYS A 1 345 ? 294.147 278.767 158.203 1.00 104.38 345 LYS A C 1
ATOM 1955 O O . LYS A 1 345 ? 293.397 277.918 157.713 1.00 103.67 345 LYS A O 1
ATOM 1961 N N . TRP A 1 346 ? 294.894 278.548 159.285 1.00 100.37 346 TRP A N 1
ATOM 1962 C CA . TRP A 1 346 ? 294.883 277.276 159.988 1.00 94.23 346 TRP A CA 1
ATOM 1963 C C . TRP A 1 346 ? 294.721 277.499 161.486 1.00 91.52 346 TRP A C 1
ATOM 1964 O O . TRP A 1 346 ? 295.190 278.492 162.054 1.00 94.22 346 TRP A O 1
ATOM 1975 N N . GLN A 1 347 ? 294.033 276.547 162.113 1.00 88.19 347 GLN A N 1
ATOM 1976 C CA . GLN A 1 347 ? 293.807 276.521 163.550 1.00 85.30 347 GLN A CA 1
ATOM 1977 C C . GLN A 1 347 ? 294.294 275.191 164.101 1.00 87.76 347 GLN A C 1
ATOM 1978 O O . GLN A 1 347 ? 293.947 274.128 163.569 1.00 90.17 347 GLN A O 1
ATOM 1984 N N . ALA A 1 348 ? 295.094 275.255 165.164 1.00 88.90 348 ALA A N 1
ATOM 1985 C CA . ALA A 1 348 ? 295.610 274.080 165.851 1.00 86.98 348 ALA A CA 1
ATOM 1986 C C . ALA A 1 348 ? 295.135 274.100 167.295 1.00 87.69 348 ALA A C 1
ATOM 1987 O O . ALA A 1 348 ? 295.230 275.134 167.971 1.00 91.66 348 ALA A O 1
ATOM 1989 N N . LEU A 1 349 ? 294.624 272.960 167.763 1.00 87.93 349 LEU A N 1
ATOM 1990 C CA . LEU A 1 349 ? 294.119 272.831 169.122 1.00 90.00 349 LEU A CA 1
ATOM 1991 C C . LEU A 1 349 ? 294.602 271.513 169.709 1.00 95.68 349 LEU A C 1
ATOM 1992 O O . LEU A 1 349 ? 294.726 270.518 168.991 1.00 100.05 349 LEU A O 1
ATOM 1997 N N . ARG A 1 350 ? 294.887 271.512 171.008 1.00 100.44 350 ARG A N 1
ATOM 1998 C CA . ARG A 1 350 ? 295.284 270.309 171.726 1.00 105.90 350 ARG A CA 1
ATOM 1999 C C . ARG A 1 350 ? 294.205 269.948 172.737 1.00 110.81 350 ARG A C 1
ATOM 2000 O O . ARG A 1 350 ? 293.749 270.814 173.492 1.00 114.05 350 ARG A O 1
ATOM 2008 N N . ILE A 1 351 ? 293.812 268.671 172.737 1.00 111.41 351 ILE A N 1
ATOM 2009 C CA . ILE A 1 351 ? 292.778 268.090 173.604 1.00 116.44 351 ILE A CA 1
ATOM 2010 C C . ILE A 1 351 ? 291.443 268.825 173.494 1.00 119.18 351 ILE A C 1
ATOM 2011 O O . ILE A 1 351 ? 290.430 268.235 173.121 1.00 121.21 351 ILE A O 1
ATOM 2013 N N . GLY B 1 81 ? 332.598 276.726 195.050 1.00 40.87 81 GLY B N 1
ATOM 2014 C CA . GLY B 1 81 ? 333.692 276.835 194.104 1.00 42.60 81 GLY B CA 1
ATOM 2015 C C . GLY B 1 81 ? 335.018 277.168 194.758 1.00 47.05 81 GLY B C 1
ATOM 2016 O O . GLY B 1 81 ? 335.350 276.628 195.811 1.00 54.98 81 GLY B O 1
ATOM 2017 N N . ILE B 1 82 ? 335.782 278.062 194.129 1.00 43.11 82 ILE B N 1
ATOM 2018 C CA . ILE B 1 82 ? 337.101 278.446 194.610 1.00 45.03 82 ILE B CA 1
ATOM 2019 C C . ILE B 1 82 ? 337.179 279.964 194.714 1.00 44.52 82 ILE B C 1
ATOM 2020 O O . ILE B 1 82 ? 336.416 280.697 194.082 1.00 44.15 82 ILE B O 1
ATOM 2025 N N . THR B 1 83 ? 338.116 280.428 195.540 1.00 47.61 83 THR B N 1
ATOM 2026 C CA . THR B 1 83 ? 338.430 281.843 195.691 1.00 45.12 83 THR B CA 1
ATOM 2027 C C . THR B 1 83 ? 339.903 282.059 195.374 1.00 43.42 83 THR B C 1
ATOM 2028 O O . THR B 1 83 ? 340.753 281.254 195.766 1.00 47.53 83 THR B O 1
ATOM 2032 N N . ARG B 1 84 ? 340.206 283.143 194.663 1.00 38.58 84 ARG B N 1
ATOM 2033 C CA . ARG B 1 84 ? 341.576 283.425 194.260 1.00 38.47 84 ARG B CA 1
ATOM 2034 C C . ARG B 1 84 ? 341.860 284.917 194.357 1.00 39.13 84 ARG B C 1
ATOM 2035 O O . ARG B 1 84 ? 341.025 285.742 193.980 1.00 39.35 84 ARG B O 1
ATOM 2043 N N . SER B 1 85 ? 343.043 285.251 194.871 1.00 36.89 85 SER B N 1
ATOM 2044 C CA . SER B 1 85 ? 343.577 286.604 194.845 1.00 34.83 85 SER B CA 1
ATOM 2045 C C . SER B 1 85 ? 344.865 286.618 194.032 1.00 36.81 85 SER B C 1
ATOM 2046 O O . SER B 1 85 ? 345.601 285.628 193.995 1.00 44.20 85 SER B O 1
ATOM 2049 N N . GLY B 1 86 ? 345.133 287.741 193.374 1.00 37.02 86 GLY B N 1
ATOM 2050 C CA . GLY B 1 86 ? 346.326 287.824 192.551 1.00 35.97 86 GLY B CA 1
ATOM 2051 C C . GLY B 1 86 ? 346.588 289.239 192.089 1.00 35.07 86 GLY B C 1
ATOM 2052 O O . GLY B 1 86 ? 345.837 290.169 192.392 1.00 35.34 86 GLY B O 1
ATOM 2053 N N . SER B 1 87 ? 347.686 289.389 191.348 1.00 42.80 87 SER B N 1
ATOM 2054 C CA . SER B 1 87 ? 348.092 290.666 190.776 1.00 43.28 87 SER B CA 1
ATOM 2055 C C . SER B 1 87 ? 348.645 290.428 189.380 1.00 42.81 87 SER B C 1
ATOM 2056 O O . SER B 1 87 ? 349.512 289.569 189.196 1.00 51.77 87 SER B O 1
ATOM 2059 N N . GLU B 1 88 ? 348.145 291.182 188.400 1.00 36.19 88 GLU B N 1
ATOM 2060 C CA . GLU B 1 88 ? 348.523 290.987 187.006 1.00 40.17 88 GLU B CA 1
ATOM 2061 C C . GLU B 1 88 ? 348.773 292.333 186.338 1.00 38.67 88 GLU B C 1
ATOM 2062 O O . GLU B 1 88 ? 348.266 293.370 186.770 1.00 37.71 88 GLU B O 1
ATOM 2068 N N . LEU B 1 89 ? 349.562 292.297 185.266 1.00 36.95 89 LEU B N 1
ATOM 2069 C CA . LEU B 1 89 ? 349.952 293.480 184.508 1.00 31.51 89 LEU B CA 1
ATOM 2070 C C . LEU B 1 89 ? 349.123 293.583 183.233 1.00 38.38 89 LEU B C 1
ATOM 2071 O O . LEU B 1 89 ? 348.858 292.574 182.574 1.00 45.12 89 LEU B O 1
ATOM 2076 N N . ILE B 1 90 ? 348.718 294.806 182.883 1.00 35.83 90 ILE B N 1
ATOM 2077 C CA . ILE B 1 90 ? 347.916 295.008 181.681 1.00 38.04 90 ILE B CA 1
ATOM 2078 C C . ILE B 1 90 ? 348.780 295.490 180.523 1.00 45.77 90 ILE B C 1
ATOM 2079 O O . ILE B 1 90 ? 348.950 294.777 179.527 1.00 55.33 90 ILE B O 1
ATOM 2084 N N . THR B 1 91 ? 349.347 296.689 180.651 1.00 45.83 91 THR B N 1
ATOM 2085 C CA . THR B 1 91 ? 349.975 297.361 179.519 1.00 50.05 91 THR B CA 1
ATOM 2086 C C . THR B 1 91 ? 350.879 298.471 180.040 1.00 43.74 91 THR B C 1
ATOM 2087 O O . THR B 1 91 ? 350.859 298.814 181.224 1.00 41.82 91 THR B O 1
ATOM 2091 N N . THR B 1 92 ? 351.685 299.021 179.134 1.00 43.68 92 THR B N 1
ATOM 2092 C CA . THR B 1 92 ? 352.544 300.161 179.410 1.00 44.17 92 THR B CA 1
ATOM 2093 C C . THR B 1 92 ? 352.074 301.374 178.615 1.00 44.71 92 THR B C 1
ATOM 2094 O O . THR B 1 92 ? 351.566 301.247 177.498 1.00 45.90 92 THR B O 1
ATOM 2098 N N . LEU B 1 93 ? 352.247 302.553 179.204 1.00 44.69 93 LEU B N 1
ATOM 2099 C CA . LEU B 1 93 ? 351.814 303.801 178.595 1.00 42.71 93 LEU B CA 1
ATOM 2100 C C . LEU B 1 93 ? 352.913 304.382 177.709 1.00 41.79 93 LEU B C 1
ATOM 2101 O O . LEU B 1 93 ? 354.101 304.105 177.886 1.00 45.32 93 LEU B O 1
ATOM 2106 N N . LYS B 1 94 ? 352.499 305.200 176.744 1.00 40.99 94 LYS B N 1
ATOM 2107 C CA . LYS B 1 94 ? 353.402 305.769 175.757 1.00 41.80 94 LYS B CA 1
ATOM 2108 C C . LYS B 1 94 ? 353.293 307.289 175.736 1.00 45.86 94 LYS B C 1
ATOM 2109 O O . LYS B 1 94 ? 352.315 307.874 176.207 1.00 49.98 94 LYS B O 1
ATOM 2115 N N . LYS B 1 95 ? 354.326 307.917 175.179 1.00 47.26 95 LYS B N 1
ATOM 2116 C CA . LYS B 1 95 ? 354.386 309.369 175.077 1.00 45.21 95 LYS B CA 1
ATOM 2117 C C . LYS B 1 95 ? 353.396 309.884 174.037 1.00 49.01 95 LYS B C 1
ATOM 2118 O O . LYS B 1 95 ? 353.262 309.317 172.949 1.00 50.06 95 LYS B O 1
ATOM 2124 N N . ASN B 1 96 ? 352.701 310.969 174.376 1.00 50.37 96 ASN B N 1
ATOM 2125 C CA . ASN B 1 96 ? 351.752 311.617 173.478 1.00 54.37 96 ASN B CA 1
ATOM 2126 C C . ASN B 1 96 ? 352.210 313.045 173.221 1.00 58.88 96 ASN B C 1
ATOM 2127 O O . ASN B 1 96 ? 352.328 313.838 174.160 1.00 58.32 96 ASN B O 1
ATOM 2132 N N . THR B 1 97 ? 352.433 313.385 171.949 1.00 67.03 97 THR B N 1
ATOM 2133 C CA . THR B 1 97 ? 353.019 314.671 171.599 1.00 70.27 97 THR B CA 1
ATOM 2134 C C . THR B 1 97 ? 352.058 315.651 170.939 1.00 71.37 97 THR B C 1
ATOM 2135 O O . THR B 1 97 ? 352.373 316.844 170.883 1.00 71.60 97 THR B O 1
ATOM 2139 N N . ASP B 1 98 ? 350.911 315.198 170.441 1.00 71.79 98 ASP B N 1
ATOM 2140 C CA . ASP B 1 98 ? 350.007 316.103 169.745 1.00 71.86 98 ASP B CA 1
ATOM 2141 C C . ASP B 1 98 ? 349.095 316.829 170.738 1.00 76.21 98 ASP B C 1
ATOM 2142 O O . ASP B 1 98 ? 349.200 316.669 171.957 1.00 78.46 98 ASP B O 1
ATOM 2147 N N . THR B 1 99 ? 348.188 317.649 170.202 1.00 75.26 99 THR B N 1
ATOM 2148 C CA . THR B 1 99 ? 347.337 318.483 171.045 1.00 78.20 99 THR B CA 1
ATOM 2149 C C . THR B 1 99 ? 346.224 317.684 171.716 1.00 81.95 99 THR B C 1
ATOM 2150 O O . THR B 1 99 ? 345.919 317.911 172.891 1.00 84.74 99 THR B O 1
ATOM 2154 N N . GLU B 1 100 ? 345.602 316.754 170.992 1.00 80.18 100 GLU B N 1
ATOM 2155 C CA . GLU B 1 100 ? 344.461 316.038 171.541 1.00 77.40 100 GLU B CA 1
ATOM 2156 C C . GLU B 1 100 ? 344.907 314.911 172.476 1.00 72.43 100 GLU B C 1
ATOM 2157 O O . GLU B 1 100 ? 345.987 314.339 172.303 1.00 71.79 100 GLU B O 1
ATOM 2163 N N . PRO B 1 101 ? 344.106 314.600 173.495 1.00 63.81 101 PRO B N 1
ATOM 2164 C CA . PRO B 1 101 ? 344.443 313.493 174.399 1.00 56.73 101 PRO B CA 1
ATOM 2165 C C . PRO B 1 101 ? 344.269 312.136 173.731 1.00 57.92 101 PRO B C 1
ATOM 2166 O O . PRO B 1 101 ? 343.627 311.989 172.690 1.00 61.51 101 PRO B O 1
ATOM 2170 N N . LYS B 1 102 ? 344.863 311.127 174.364 1.00 53.73 102 LYS B N 1
ATOM 2171 C CA . LYS B 1 102 ? 344.724 309.738 173.950 1.00 50.06 102 LYS B CA 1
ATOM 2172 C C . LYS B 1 102 ? 344.139 308.918 175.090 1.00 50.64 102 LYS B C 1
ATOM 2173 O O . LYS B 1 102 ? 344.570 309.041 176.245 1.00 49.69 102 LYS B O 1
ATOM 2179 N N . TYR B 1 103 ? 343.163 308.075 174.747 1.00 50.94 103 TYR B N 1
ATOM 2180 C CA . TYR B 1 103 ? 342.430 307.253 175.699 1.00 47.10 103 TYR B CA 1
ATOM 2181 C C . TYR B 1 103 ? 342.570 305.785 175.329 1.00 49.62 103 TYR B C 1
ATOM 2182 O O . TYR B 1 103 ? 342.533 305.426 174.149 1.00 53.28 103 TYR B O 1
ATOM 2191 N N . THR B 1 104 ? 342.736 304.939 176.344 1.00 49.91 104 THR B N 1
ATOM 2192 C CA . THR B 1 104 ? 342.717 303.491 176.186 1.00 47.41 104 THR B CA 1
ATOM 2193 C C . THR B 1 104 ? 341.706 302.899 177.158 1.00 48.79 104 THR B C 1
ATOM 2194 O O . THR B 1 104 ? 341.618 303.328 178.313 1.00 51.25 104 THR B O 1
ATOM 2198 N N . THR B 1 105 ? 340.940 301.917 176.687 1.00 50.62 105 THR B N 1
ATOM 2199 C CA . THR B 1 105 ? 339.857 301.324 177.458 1.00 52.82 105 THR B CA 1
ATOM 2200 C C . THR B 1 105 ? 340.129 299.848 177.723 1.00 49.81 105 THR B C 1
ATOM 2201 O O . THR B 1 105 ? 340.774 299.157 176.930 1.00 50.44 105 THR B O 1
ATOM 2205 N N . ALA B 1 106 ? 339.621 299.372 178.859 1.00 48.73 106 ALA B N 1
ATOM 2206 C CA . ALA B 1 106 ? 339.747 297.966 179.230 1.00 43.02 106 ALA B CA 1
ATOM 2207 C C . ALA B 1 106 ? 338.455 297.493 179.880 1.00 41.73 106 ALA B C 1
ATOM 2208 O O . ALA B 1 106 ? 337.959 298.132 180.811 1.00 45.86 106 ALA B O 1
ATOM 2210 N N . VAL B 1 107 ? 337.926 296.369 179.398 1.00 40.79 107 VAL B N 1
ATOM 2211 C CA . VAL B 1 107 ? 336.668 295.807 179.881 1.00 42.67 107 VAL B CA 1
ATOM 2212 C C . VAL B 1 107 ? 336.976 294.719 180.900 1.00 44.36 107 VAL B C 1
ATOM 2213 O O . VAL B 1 107 ? 337.779 293.817 180.633 1.00 49.26 107 VAL B O 1
ATOM 2217 N N . LEU B 1 108 ? 336.335 294.797 182.066 1.00 43.04 108 LEU B N 1
ATOM 2218 C CA . LEU B 1 108 ? 336.621 293.880 183.171 1.00 46.09 108 LEU B CA 1
ATOM 2219 C C . LEU B 1 108 ? 335.601 292.748 183.170 1.00 44.50 108 LEU B C 1
ATOM 2220 O O . LEU B 1 108 ? 334.515 292.852 183.742 1.00 46.63 108 LEU B O 1
ATOM 2225 N N . ASN B 1 109 ? 335.966 291.648 182.515 1.00 44.46 109 ASN B N 1
ATOM 2226 C CA . ASN B 1 109 ? 335.247 290.389 182.545 1.00 45.15 109 ASN B CA 1
ATOM 2227 C C . ASN B 1 109 ? 336.329 289.321 182.643 1.00 50.50 109 ASN B C 1
ATOM 2228 O O . ASN B 1 109 ? 337.424 289.511 182.093 1.00 55.09 109 ASN B O 1
ATOM 2233 N N . PRO B 1 110 ? 336.080 288.223 183.371 1.00 47.30 110 PRO B N 1
ATOM 2234 C CA . PRO B 1 110 ? 337.112 287.176 183.500 1.00 45.29 110 PRO B CA 1
ATOM 2235 C C . PRO B 1 110 ? 337.500 286.497 182.194 1.00 49.89 110 PRO B C 1
ATOM 2236 O O . PRO B 1 110 ? 338.629 286.006 182.080 1.00 49.99 110 PRO B O 1
ATOM 2240 N N . SER B 1 111 ? 336.609 286.452 181.209 1.00 50.75 111 SER B N 1
ATOM 2241 C CA . SER B 1 111 ? 336.925 285.858 179.910 1.00 52.97 111 SER B CA 1
ATOM 2242 C C . SER B 1 111 ? 337.402 286.909 178.910 1.00 60.98 111 SER B C 1
ATOM 2243 O O . SER B 1 111 ? 336.864 287.039 177.812 1.00 69.59 111 SER B O 1
ATOM 2246 N N . GLU B 1 112 ? 338.420 287.675 179.285 1.00 60.85 112 GLU B N 1
ATOM 2247 C CA . GLU B 1 112 ? 338.969 288.721 178.421 1.00 58.48 112 GLU B CA 1
ATOM 2248 C C . GLU B 1 112 ? 340.463 288.515 178.230 1.00 58.69 112 GLU B C 1
ATOM 2249 O O . GLU B 1 112 ? 341.227 288.611 179.210 1.00 56.40 112 GLU B O 1
ATOM 2255 N N . PRO B 1 113 ? 340.927 288.216 177.012 1.00 61.38 113 PRO B N 1
ATOM 2256 C CA . PRO B 1 113 ? 342.376 288.087 176.793 1.00 60.60 113 PRO B CA 1
ATOM 2257 C C . PRO B 1 113 ? 343.133 289.399 176.912 1.00 62.87 113 PRO B C 1
ATOM 2258 O O . PRO B 1 113 ? 344.334 289.381 177.206 1.00 66.65 113 PRO B O 1
ATOM 2262 N N . GLY B 1 114 ? 342.473 290.534 176.693 1.00 60.76 114 GLY B N 1
ATOM 2263 C CA . GLY B 1 114 ? 343.125 291.823 176.769 1.00 55.71 114 GLY B CA 1
ATOM 2264 C C . GLY B 1 114 ? 343.268 292.410 178.152 1.00 58.43 114 GLY B C 1
ATOM 2265 O O . GLY B 1 114 ? 343.864 293.481 178.298 1.00 64.56 114 GLY B O 1
ATOM 2266 N N . THR B 1 115 ? 342.738 291.749 179.177 1.00 54.42 115 THR B N 1
ATOM 2267 C CA . THR B 1 115 ? 342.827 292.236 180.548 1.00 48.80 115 THR B CA 1
ATOM 2268 C C . THR B 1 115 ? 343.601 291.291 181.453 1.00 48.01 115 THR B C 1
ATOM 2269 O O . THR B 1 115 ? 344.523 291.726 182.153 1.00 47.25 115 THR B O 1
ATOM 2273 N N . PHE B 1 116 ? 343.259 290.007 181.453 1.00 48.42 116 PHE B N 1
ATOM 2274 C CA . PHE B 1 116 ? 343.885 289.019 182.316 1.00 42.42 116 PHE B CA 1
ATOM 2275 C C . PHE B 1 116 ? 344.756 288.075 181.496 1.00 46.53 116 PHE B C 1
ATOM 2276 O O . PHE B 1 116 ? 344.584 287.930 180.283 1.00 52.82 116 PHE B O 1
ATOM 2284 N N . ASN B 1 117 ? 345.707 287.432 182.176 1.00 44.82 117 ASN B N 1
ATOM 2285 C CA . ASN B 1 117 ? 346.594 286.471 181.534 1.00 47.62 117 ASN B CA 1
ATOM 2286 C C . ASN B 1 117 ? 346.577 285.088 182.169 1.00 51.04 117 ASN B C 1
ATOM 2287 O O . ASN B 1 117 ? 346.855 284.110 181.474 1.00 58.82 117 ASN B O 1
ATOM 2292 N N . GLN B 1 118 ? 346.263 284.974 183.462 1.00 48.07 118 GLN B N 1
ATOM 2293 C CA . GLN B 1 118 ? 346.148 283.677 184.113 1.00 44.67 118 GLN B CA 1
ATOM 2294 C C . GLN B 1 118 ? 344.747 283.340 184.598 1.00 48.99 118 GLN B C 1
ATOM 2295 O O . GLN B 1 118 ? 344.470 282.160 184.832 1.00 53.63 118 GLN B O 1
ATOM 2301 N N . LEU B 1 119 ? 343.863 284.326 184.758 1.00 50.04 119 LEU B N 1
ATOM 2302 C CA . LEU B 1 119 ? 342.504 284.045 185.206 1.00 47.87 119 LEU B CA 1
ATOM 2303 C C . LEU B 1 119 ? 341.649 283.432 184.103 1.00 51.71 119 LEU B C 1
ATOM 2304 O O . LEU B 1 119 ? 340.622 282.810 184.402 1.00 53.86 119 LEU B O 1
ATOM 2309 N N . ILE B 1 120 ? 342.061 283.574 182.840 1.00 48.34 120 ILE B N 1
ATOM 2310 C CA . ILE B 1 120 ? 341.269 283.087 181.717 1.00 51.68 120 ILE B CA 1
ATOM 2311 C C . ILE B 1 120 ? 341.260 281.566 181.625 1.00 52.57 120 ILE B C 1
ATOM 2312 O O . ILE B 1 120 ? 340.384 280.998 180.964 1.00 55.91 120 ILE B O 1
ATOM 2317 N N . LYS B 1 121 ? 342.215 280.887 182.262 1.00 53.07 121 LYS B N 1
ATOM 2318 C CA . LYS B 1 121 ? 342.235 279.429 182.216 1.00 55.89 121 LYS B CA 1
ATOM 2319 C C . LYS B 1 121 ? 341.328 278.821 183.280 1.00 55.91 121 LYS B C 1
ATOM 2320 O O . LYS B 1 121 ? 340.656 277.817 183.023 1.00 56.60 121 LYS B O 1
ATOM 2326 N N . GLU B 1 122 ? 341.298 279.408 184.478 1.00 54.40 122 GLU B N 1
ATOM 2327 C CA . GLU B 1 122 ? 340.350 278.973 185.495 1.00 53.07 122 GLU B CA 1
ATOM 2328 C C . GLU B 1 122 ? 338.932 279.448 185.217 1.00 52.92 122 GLU B C 1
ATOM 2329 O O . GLU B 1 122 ? 337.980 278.801 185.666 1.00 52.40 122 GLU B O 1
ATOM 2335 N N . ALA B 1 123 ? 338.764 280.554 184.492 1.00 50.58 123 ALA B N 1
ATOM 2336 C CA . ALA B 1 123 ? 337.432 281.028 184.146 1.00 44.74 123 ALA B CA 1
ATOM 2337 C C . ALA B 1 123 ? 336.795 280.238 183.011 1.00 47.24 123 ALA B C 1
ATOM 2338 O O . ALA B 1 123 ? 335.596 280.404 182.763 1.00 52.06 123 ALA B O 1
ATOM 2340 N N . ALA B 1 124 ? 337.556 279.389 182.322 1.00 47.97 124 ALA B N 1
ATOM 2341 C CA . ALA B 1 124 ? 337.016 278.582 181.237 1.00 49.61 124 ALA B CA 1
ATOM 2342 C C . ALA B 1 124 ? 336.320 277.318 181.725 1.00 52.95 124 ALA B C 1
ATOM 2343 O O . ALA B 1 124 ? 335.726 276.606 180.908 1.00 59.00 124 ALA B O 1
ATOM 2345 N N . GLN B 1 125 ? 336.376 277.023 183.022 1.00 47.41 125 GLN B N 1
ATOM 2346 C CA . GLN B 1 125 ? 335.734 275.844 183.587 1.00 42.34 125 GLN B CA 1
ATOM 2347 C C . GLN B 1 125 ? 334.575 276.192 184.511 1.00 43.98 125 GLN B C 1
ATOM 2348 O O . GLN B 1 125 ? 334.082 275.314 185.225 1.00 43.32 125 GLN B O 1
ATOM 2354 N N . TYR B 1 126 ? 334.128 277.446 184.519 1.00 45.55 126 TYR B N 1
ATOM 2355 C CA . TYR B 1 126 ? 333.051 277.882 185.394 1.00 39.97 126 TYR B CA 1
ATOM 2356 C C . TYR B 1 126 ? 332.061 278.736 184.612 1.00 40.80 126 TYR B C 1
ATOM 2357 O O . TYR B 1 126 ? 332.302 279.112 183.462 1.00 47.62 126 TYR B O 1
ATOM 2366 N N . GLU B 1 127 ? 330.929 279.035 185.250 1.00 40.04 127 GLU B N 1
ATOM 2367 C CA . GLU B 1 127 ? 329.837 279.751 184.604 1.00 38.52 127 GLU B CA 1
ATOM 2368 C C . GLU B 1 127 ? 329.478 281.078 185.254 1.00 39.61 127 GLU B C 1
ATOM 2369 O O . GLU B 1 127 ? 328.945 281.951 184.567 1.00 43.43 127 GLU B O 1
ATOM 2375 N N . LYS B 1 128 ? 329.740 281.259 186.546 1.00 34.31 128 LYS B N 1
ATOM 2376 C CA . LYS B 1 128 ? 329.367 282.479 187.246 1.00 30.22 128 LYS B CA 1
ATOM 2377 C C . LYS B 1 128 ? 330.548 283.003 188.052 1.00 34.59 128 LYS B C 1
ATOM 2378 O O . LYS B 1 128 ? 331.456 282.255 188.420 1.00 39.76 128 LYS B O 1
ATOM 2384 N N . TYR B 1 129 ? 330.521 284.307 188.322 1.00 33.80 129 TYR B N 1
ATOM 2385 C CA . TYR B 1 129 ? 331.616 284.965 189.021 1.00 30.14 129 TYR B CA 1
ATOM 2386 C C . TYR B 1 129 ? 331.072 286.103 189.872 1.00 31.98 129 TYR B C 1
ATOM 2387 O O . TYR B 1 129 ? 329.986 286.630 189.623 1.00 35.53 129 TYR B O 1
ATOM 2396 N N . ARG B 1 130 ? 331.849 286.470 190.889 1.00 34.28 130 ARG B N 1
ATOM 2397 C CA . ARG B 1 130 ? 331.570 287.659 191.685 1.00 31.64 130 ARG B CA 1
ATOM 2398 C C . ARG B 1 130 ? 332.876 288.248 192.200 1.00 32.28 130 ARG B C 1
ATOM 2399 O O . ARG B 1 130 ? 333.750 287.518 192.668 1.00 37.10 130 ARG B O 1
ATOM 2407 N N . PHE B 1 131 ? 332.997 289.571 192.123 1.00 33.62 131 PHE B N 1
ATOM 2408 C CA . PHE B 1 131 ? 334.165 290.285 192.621 1.00 32.43 131 PHE B CA 1
ATOM 2409 C C . PHE B 1 131 ? 333.916 290.764 194.044 1.00 35.40 131 PHE B C 1
ATOM 2410 O O . PHE B 1 131 ? 332.827 291.251 194.363 1.00 42.84 131 PHE B O 1
ATOM 2418 N N . THR B 1 132 ? 334.929 290.625 194.902 1.00 33.68 132 THR B N 1
ATOM 2419 C CA . THR B 1 132 ? 334.857 291.135 196.263 1.00 34.81 132 THR B CA 1
ATOM 2420 C C . THR B 1 132 ? 335.889 292.208 196.575 1.00 36.02 132 THR B C 1
ATOM 2421 O O . THR B 1 132 ? 335.757 292.879 197.604 1.00 37.61 132 THR B O 1
ATOM 2425 N N . SER B 1 133 ? 336.901 292.390 195.728 1.00 36.87 133 SER B N 1
ATOM 2426 C CA . SER B 1 133 ? 337.895 293.438 195.905 1.00 33.98 133 SER B CA 1
ATOM 2427 C C . SER B 1 133 ? 338.407 293.856 194.536 1.00 35.57 133 SER B C 1
ATOM 2428 O O . SER B 1 133 ? 338.486 293.040 193.614 1.00 40.89 133 SER B O 1
ATOM 2431 N N . LEU B 1 134 ? 338.759 295.136 194.412 1.00 33.58 134 LEU B N 1
ATOM 2432 C CA . LEU B 1 134 ? 339.217 295.677 193.138 1.00 33.86 134 LEU B CA 1
ATOM 2433 C C . LEU B 1 134 ? 340.057 296.918 193.394 1.00 40.64 134 LEU B C 1
ATOM 2434 O O . LEU B 1 134 ? 339.637 297.807 194.140 1.00 46.08 134 LEU B O 1
ATOM 2439 N N . ARG B 1 135 ? 341.234 296.978 192.771 1.00 39.61 135 ARG B N 1
ATOM 2440 C CA . ARG B 1 135 ? 342.129 298.115 192.924 1.00 35.90 135 ARG B CA 1
ATOM 2441 C C . ARG B 1 135 ? 343.007 298.233 191.687 1.00 32.50 135 ARG B C 1
ATOM 2442 O O . ARG B 1 135 ? 343.221 297.262 190.957 1.00 37.08 135 ARG B O 1
ATOM 2450 N N . PHE B 1 136 ? 343.517 299.443 191.459 1.00 28.98 136 PHE B N 1
ATOM 2451 C CA . PHE B 1 136 ? 344.412 299.727 190.346 1.00 28.14 136 PHE B CA 1
ATOM 2452 C C . PHE B 1 136 ? 345.583 300.564 190.840 1.00 31.93 136 PHE B C 1
ATOM 2453 O O . PHE B 1 136 ? 345.420 301.440 191.693 1.00 38.38 136 PHE B O 1
ATOM 2461 N N . ARG B 1 137 ? 346.767 300.296 190.290 1.00 28.65 137 ARG B N 1
ATOM 2462 C CA . ARG B 1 137 ? 347.994 300.946 190.731 1.00 26.55 137 ARG B CA 1
ATOM 2463 C C . ARG B 1 137 ? 348.807 301.391 189.524 1.00 26.39 137 ARG B C 1
ATOM 2464 O O . ARG B 1 137 ? 348.872 300.683 188.517 1.00 27.10 137 ARG B O 1
ATOM 2472 N N . TYR B 1 138 ? 349.422 302.567 189.631 1.00 28.03 138 TYR B N 1
ATOM 2473 C CA . TYR B 1 138 ? 350.312 303.103 188.609 1.00 23.45 138 TYR B CA 1
ATOM 2474 C C . TYR B 1 138 ? 351.734 303.141 189.155 1.00 24.91 138 TYR B C 1
ATOM 2475 O O . TYR B 1 138 ? 351.955 303.574 190.290 1.00 27.64 138 TYR B O 1
ATOM 2484 N N . SER B 1 139 ? 352.692 302.686 188.349 1.00 23.50 139 SER B N 1
ATOM 2485 C CA . SER B 1 139 ? 354.094 302.615 188.750 1.00 24.70 139 SER B CA 1
ATOM 2486 C C . SER B 1 139 ? 354.957 303.373 187.750 1.00 27.02 139 SER B C 1
ATOM 2487 O O . SER B 1 139 ? 355.024 302.975 186.576 1.00 32.18 139 SER B O 1
ATOM 2490 N N . PRO B 1 140 ? 355.638 304.442 188.152 1.00 26.35 140 PRO B N 1
ATOM 2491 C CA . PRO B 1 140 ? 356.406 305.243 187.194 1.00 26.85 140 PRO B CA 1
ATOM 2492 C C . PRO B 1 140 ? 357.728 304.596 186.799 1.00 27.41 140 PRO B C 1
ATOM 2493 O O . PRO B 1 140 ? 358.311 303.795 187.531 1.00 33.72 140 PRO B O 1
ATOM 2497 N N . MET B 1 141 ? 358.193 304.964 185.600 1.00 25.89 141 MET B N 1
ATOM 2498 C CA . MET B 1 141 ? 359.525 304.584 185.145 1.00 29.47 141 MET B CA 1
ATOM 2499 C C . MET B 1 141 ? 360.225 305.699 184.373 1.00 32.00 141 MET B C 1
ATOM 2500 O O . MET B 1 141 ? 361.235 305.430 183.710 1.00 33.45 141 MET B O 1
ATOM 2505 N N . SER B 1 142 ? 359.734 306.940 184.441 1.00 30.58 142 SER B N 1
ATOM 2506 C CA . SER B 1 142 ? 360.245 308.082 183.699 1.00 25.75 142 SER B CA 1
ATOM 2507 C C . SER B 1 142 ? 361.137 308.948 184.585 1.00 26.66 142 SER B C 1
ATOM 2508 O O . SER B 1 142 ? 361.001 308.931 185.812 1.00 26.41 142 SER B O 1
ATOM 2511 N N . PRO B 1 143 ? 362.076 309.699 184.003 1.00 28.93 143 PRO B N 1
ATOM 2512 C CA . PRO B 1 143 ? 362.913 310.599 184.807 1.00 27.70 143 PRO B CA 1
ATOM 2513 C C . PRO B 1 143 ? 362.124 311.778 185.362 1.00 30.80 143 PRO B C 1
ATOM 2514 O O . PRO B 1 143 ? 360.985 312.052 184.981 1.00 35.09 143 PRO B O 1
ATOM 2518 N N . SER B 1 144 ? 362.772 312.493 186.285 1.00 26.86 144 SER B N 1
ATOM 2519 C CA . SER B 1 144 ? 362.132 313.575 187.025 1.00 26.95 144 SER B CA 1
ATOM 2520 C C . SER B 1 144 ? 361.937 314.841 186.200 1.00 33.61 144 SER B C 1
ATOM 2521 O O . SER B 1 144 ? 361.198 315.731 186.635 1.00 34.25 144 SER B O 1
ATOM 2524 N N . THR B 1 145 ? 362.571 314.950 185.037 1.00 37.52 145 THR B N 1
ATOM 2525 C CA . THR B 1 145 ? 362.444 316.126 184.187 1.00 36.30 145 THR B CA 1
ATOM 2526 C C . THR B 1 145 ? 361.344 315.987 183.142 1.00 36.64 145 THR B C 1
ATOM 2527 O O . THR B 1 145 ? 361.193 316.876 182.298 1.00 41.91 145 THR B O 1
ATOM 2531 N N . THR B 1 146 ? 360.579 314.900 183.176 1.00 35.69 146 THR B N 1
ATOM 2532 C CA . THR B 1 146 ? 359.505 314.670 182.220 1.00 38.87 146 THR B CA 1
ATOM 2533 C C . THR B 1 146 ? 358.231 315.335 182.726 1.00 41.43 146 THR B C 1
ATOM 2534 O O . THR B 1 146 ? 357.745 315.009 183.814 1.00 46.55 146 THR B O 1
ATOM 2538 N N . GLY B 1 147 ? 357.690 316.259 181.938 1.00 36.02 147 GLY B N 1
ATOM 2539 C CA . GLY B 1 147 ? 356.501 316.997 182.312 1.00 33.95 147 GLY B CA 1
ATOM 2540 C C . GLY B 1 147 ? 355.252 316.468 181.634 1.00 37.60 147 GLY B C 1
ATOM 2541 O O . GLY B 1 147 ? 355.289 316.025 180.489 1.00 37.44 147 GLY B O 1
ATOM 2542 N N . GLY B 1 148 ? 354.144 316.518 182.356 1.00 36.30 148 GLY B N 1
ATOM 2543 C CA . GLY B 1 148 ? 352.871 316.075 181.831 1.00 22.94 148 GLY B CA 1
ATOM 2544 C C . GLY B 1 148 ? 351.968 315.594 182.947 1.00 30.45 148 GLY B C 1
ATOM 2545 O O . GLY B 1 148 ? 352.179 315.915 184.112 1.00 38.87 148 GLY B O 1
ATOM 2546 N N . LYS B 1 149 ? 350.958 314.817 182.558 1.00 32.04 149 LYS B N 1
ATOM 2547 C CA . LYS B 1 149 ? 349.996 314.282 183.511 1.00 31.85 149 LYS B CA 1
ATOM 2548 C C . LYS B 1 149 ? 349.351 313.033 182.922 1.00 26.83 149 LYS B C 1
ATOM 2549 O O . LYS B 1 149 ? 349.123 312.959 181.713 1.00 25.19 149 LYS B O 1
ATOM 2555 N N . VAL B 1 150 ? 349.076 312.055 183.785 1.00 30.83 150 VAL B N 1
ATOM 2556 C CA . VAL B 1 150 ? 348.366 310.836 183.423 1.00 30.71 150 VAL B CA 1
ATOM 2557 C C . VAL B 1 150 ? 347.095 310.764 184.262 1.00 28.31 150 VAL B C 1
ATOM 2558 O O . VAL B 1 150 ? 347.033 311.283 185.382 1.00 28.42 150 VAL B O 1
ATOM 2562 N N . ALA B 1 151 ? 346.066 310.119 183.705 1.00 27.43 151 ALA B N 1
ATOM 2563 C CA . ALA B 1 151 ? 344.776 310.055 184.382 1.00 27.02 151 ALA B CA 1
ATOM 2564 C C . ALA B 1 151 ? 344.166 308.665 184.259 1.00 30.97 151 ALA B C 1
ATOM 2565 O O . ALA B 1 151 ? 344.320 307.997 183.234 1.00 33.01 151 ALA B O 1
ATOM 2567 N N . LEU B 1 152 ? 343.462 308.246 185.313 1.00 33.31 152 LEU B N 1
ATOM 2568 C CA . LEU B 1 152 ? 342.744 306.978 185.364 1.00 30.17 152 LEU B CA 1
ATOM 2569 C C . LEU B 1 152 ? 341.326 307.204 185.876 1.00 32.03 152 LEU B C 1
ATOM 2570 O O . LEU B 1 152 ? 341.108 308.002 186.797 1.00 34.56 152 LEU B O 1
ATOM 2575 N N . ALA B 1 153 ? 340.367 306.489 185.281 1.00 36.19 153 ALA B N 1
ATOM 2576 C CA . ALA B 1 153 ? 338.975 306.571 185.707 1.00 34.70 153 ALA B CA 1
ATOM 2577 C C . ALA B 1 153 ? 338.270 305.247 185.440 1.00 36.52 153 ALA B C 1
ATOM 2578 O O . ALA B 1 153 ? 338.693 304.462 184.590 1.00 39.55 153 ALA B O 1
ATOM 2580 N N . PHE B 1 154 ? 337.183 305.010 186.174 1.00 35.94 154 PHE B N 1
ATOM 2581 C CA . PHE B 1 154 ? 336.387 303.796 186.053 1.00 39.18 154 PHE B CA 1
ATOM 2582 C C . PHE B 1 154 ? 334.915 304.163 185.939 1.00 44.54 154 PHE B C 1
ATOM 2583 O O . PHE B 1 154 ? 334.438 305.073 186.621 1.00 50.84 154 PHE B O 1
ATOM 2591 N N . ASP B 1 155 ? 334.188 303.449 185.079 1.00 43.79 155 ASP B N 1
ATOM 2592 C CA . ASP B 1 155 ? 332.763 303.716 184.920 1.00 47.51 155 ASP B CA 1
ATOM 2593 C C . ASP B 1 155 ? 331.995 302.401 184.918 1.00 50.20 155 ASP B C 1
ATOM 2594 O O . ASP B 1 155 ? 332.573 301.315 184.841 1.00 49.46 155 ASP B O 1
ATOM 2599 N N . ARG B 1 156 ? 330.669 302.514 184.998 1.00 49.31 156 ARG B N 1
ATOM 2600 C CA . ARG B 1 156 ? 329.795 301.369 185.223 1.00 50.02 156 ARG B CA 1
ATOM 2601 C C . ARG B 1 156 ? 329.175 300.806 183.953 1.00 56.83 156 ARG B C 1
ATOM 2602 O O . ARG B 1 156 ? 328.879 299.608 183.905 1.00 57.55 156 ARG B O 1
ATOM 2610 N N . ASP B 1 157 ? 328.962 301.629 182.929 1.00 59.57 157 ASP B N 1
ATOM 2611 C CA . ASP B 1 157 ? 328.324 301.185 181.694 1.00 60.16 157 ASP B CA 1
ATOM 2612 C C . ASP B 1 157 ? 329.402 300.712 180.725 1.00 66.18 157 ASP B C 1
ATOM 2613 O O . ASP B 1 157 ? 330.194 301.515 180.225 1.00 68.84 157 ASP B O 1
ATOM 2618 N N . ALA B 1 158 ? 329.419 299.410 180.442 1.00 64.54 158 ALA B N 1
ATOM 2619 C CA . ALA B 1 158 ? 330.435 298.832 179.572 1.00 60.77 158 ALA B CA 1
ATOM 2620 C C . ALA B 1 158 ? 330.191 299.107 178.095 1.00 66.48 158 ALA B C 1
ATOM 2621 O O . ALA B 1 158 ? 331.087 298.858 177.282 1.00 67.66 158 ALA B O 1
ATOM 2623 N N . ALA B 1 159 ? 329.014 299.607 177.725 1.00 70.38 159 ALA B N 1
ATOM 2624 C CA . ALA B 1 159 ? 328.680 299.926 176.339 1.00 71.13 159 ALA B CA 1
ATOM 2625 C C . ALA B 1 159 ? 328.438 301.430 176.254 1.00 75.96 159 ALA B C 1
ATOM 2626 O O . ALA B 1 159 ? 327.301 301.895 176.368 1.00 79.69 159 ALA B O 1
ATOM 2628 N N . LYS B 1 160 ? 329.517 302.190 176.044 1.00 73.44 160 LYS B N 1
ATOM 2629 C CA . LYS B 1 160 ? 329.452 303.642 175.984 1.00 72.97 160 LYS B CA 1
ATOM 2630 C C . LYS B 1 160 ? 330.672 304.138 175.230 1.00 75.70 160 LYS B C 1
ATOM 2631 O O . LYS B 1 160 ? 331.762 303.584 175.425 1.00 77.61 160 LYS B O 1
ATOM 2637 N N . PRO B 1 161 ? 330.534 305.135 174.350 1.00 74.55 161 PRO B N 1
ATOM 2638 C CA . PRO B 1 161 ? 331.709 305.667 173.661 1.00 75.41 161 PRO B CA 1
ATOM 2639 C C . PRO B 1 161 ? 332.615 306.416 174.620 1.00 79.07 161 PRO B C 1
ATOM 2640 O O . PRO B 1 161 ? 332.160 306.923 175.661 1.00 78.90 161 PRO B O 1
ATOM 2644 N N . PRO B 1 162 ? 333.919 306.486 174.329 1.00 77.91 162 PRO B N 1
ATOM 2645 C CA . PRO B 1 162 ? 334.820 307.260 175.184 1.00 71.42 162 PRO B CA 1
ATOM 2646 C C . PRO B 1 162 ? 334.556 308.748 175.048 1.00 70.82 162 PRO B C 1
ATOM 2647 O O . PRO B 1 162 ? 334.031 309.206 174.018 1.00 68.11 162 PRO B O 1
ATOM 2651 N N . PRO B 1 163 ? 334.885 309.543 176.068 1.00 69.20 163 PRO B N 1
ATOM 2652 C CA . PRO B 1 163 ? 334.608 310.984 176.005 1.00 68.89 163 PRO B CA 1
ATOM 2653 C C . PRO B 1 163 ? 335.514 311.709 175.021 1.00 64.73 163 PRO B C 1
ATOM 2654 O O . PRO B 1 163 ? 336.566 311.215 174.611 1.00 62.49 163 PRO B O 1
ATOM 2658 N N . ASN B 1 164 ? 335.076 312.909 174.640 1.00 63.14 164 ASN B N 1
ATOM 2659 C CA . ASN B 1 164 ? 335.789 313.722 173.663 1.00 64.64 164 ASN B CA 1
ATOM 2660 C C . ASN B 1 164 ? 336.766 314.692 174.321 1.00 64.98 164 ASN B C 1
ATOM 2661 O O . ASN B 1 164 ? 337.959 314.683 174.002 1.00 68.79 164 ASN B O 1
ATOM 2666 N N . ASP B 1 165 ? 336.282 315.528 175.232 1.00 60.28 165 ASP B N 1
ATOM 2667 C CA . ASP B 1 165 ? 337.096 316.557 175.864 1.00 56.14 165 ASP B CA 1
ATOM 2668 C C . ASP B 1 165 ? 337.418 316.184 177.308 1.00 50.00 165 ASP B C 1
ATOM 2669 O O . ASP B 1 165 ? 336.862 315.241 177.877 1.00 50.98 165 ASP B O 1
ATOM 2674 N N . LEU B 1 166 ? 338.340 316.952 177.895 1.00 41.73 166 LEU B N 1
ATOM 2675 C CA . LEU B 1 166 ? 338.855 316.652 179.227 1.00 39.04 166 LEU B CA 1
ATOM 2676 C C . LEU B 1 166 ? 337.859 316.994 180.329 1.00 40.45 166 LEU B C 1
ATOM 2677 O O . LEU B 1 166 ? 337.890 316.371 181.399 1.00 41.82 166 LEU B O 1
ATOM 2682 N N . ALA B 1 167 ? 336.985 317.977 180.091 1.00 41.80 167 ALA B N 1
ATOM 2683 C CA . ALA B 1 167 ? 336.038 318.409 181.115 1.00 41.03 167 ALA B CA 1
ATOM 2684 C C . ALA B 1 167 ? 334.992 317.338 181.397 1.00 45.07 167 ALA B C 1
ATOM 2685 O O . ALA B 1 167 ? 334.561 317.172 182.544 1.00 44.73 167 ALA B O 1
ATOM 2687 N N . SER B 1 168 ? 334.567 316.604 180.367 1.00 42.67 168 SER B N 1
ATOM 2688 C CA . SER B 1 168 ? 333.654 315.489 180.591 1.00 42.06 168 SER B CA 1
ATOM 2689 C C . SER B 1 168 ? 334.365 314.305 181.231 1.00 42.62 168 SER B C 1
ATOM 2690 O O . SER B 1 168 ? 333.730 313.510 181.932 1.00 46.93 168 SER B O 1
ATOM 2693 N N . LEU B 1 169 ? 335.673 314.166 180.993 1.00 40.26 169 LEU B N 1
ATOM 2694 C CA . LEU B 1 169 ? 336.444 313.108 181.638 1.00 36.87 169 LEU B CA 1
ATOM 2695 C C . LEU B 1 169 ? 336.596 313.364 183.131 1.00 36.35 169 LEU B C 1
ATOM 2696 O O . LEU B 1 169 ? 336.494 312.435 183.940 1.00 36.04 169 LEU B O 1
ATOM 2701 N N . TYR B 1 170 ? 336.827 314.619 183.520 1.00 37.62 170 TYR B N 1
ATOM 2702 C CA . TYR B 1 170 ? 337.010 314.935 184.931 1.00 33.64 170 TYR B CA 1
ATOM 2703 C C . TYR B 1 170 ? 335.703 315.001 185.712 1.00 36.84 170 TYR B C 1
ATOM 2704 O O . TYR B 1 170 ? 335.744 315.139 186.939 1.00 38.61 170 TYR B O 1
ATOM 2713 N N . ASN B 1 171 ? 334.551 314.909 185.045 1.00 39.22 171 ASN B N 1
ATOM 2714 C CA . ASN B 1 171 ? 333.270 314.874 185.739 1.00 34.44 171 ASN B CA 1
ATOM 2715 C C . ASN B 1 171 ? 332.870 313.474 186.188 1.00 35.59 171 ASN B C 1
ATOM 2716 O O . ASN B 1 171 ? 331.889 313.339 186.926 1.00 37.71 171 ASN B O 1
ATOM 2721 N N . ILE B 1 172 ? 333.593 312.438 185.759 1.00 36.59 172 ILE B N 1
ATOM 2722 C CA . ILE B 1 172 ? 333.311 311.081 186.210 1.00 31.79 172 ILE B CA 1
ATOM 2723 C C . ILE B 1 172 ? 333.752 310.933 187.660 1.00 36.02 172 ILE B C 1
ATOM 2724 O O . ILE B 1 172 ? 334.826 311.409 188.052 1.00 41.71 172 ILE B O 1
ATOM 2729 N N . GLU B 1 173 ? 332.910 310.295 188.471 1.00 34.61 173 GLU B N 1
ATOM 2730 C CA . GLU B 1 173 ? 333.168 310.178 189.901 1.00 41.25 173 GLU B CA 1
ATOM 2731 C C . GLU B 1 173 ? 334.343 309.246 190.175 1.00 45.75 173 GLU B C 1
ATOM 2732 O O . GLU B 1 173 ? 334.415 308.139 189.632 1.00 50.33 173 GLU B O 1
ATOM 2738 N N . GLY B 1 174 ? 335.262 309.698 191.024 1.00 43.53 174 GLY B N 1
ATOM 2739 C CA . GLY B 1 174 ? 336.408 308.900 191.407 1.00 33.98 174 GLY B CA 1
ATOM 2740 C C . GLY B 1 174 ? 337.599 308.965 190.480 1.00 35.77 174 GLY B C 1
ATOM 2741 O O . GLY B 1 174 ? 338.473 308.098 190.566 1.00 43.15 174 GLY B O 1
ATOM 2742 N N . CYS B 1 175 ? 337.668 309.958 189.596 1.00 36.05 175 CYS B N 1
ATOM 2743 C CA . CYS B 1 175 ? 338.791 310.080 188.675 1.00 35.43 175 CYS B CA 1
ATOM 2744 C C . CYS B 1 175 ? 340.045 310.528 189.414 1.00 36.67 175 CYS B C 1
ATOM 2745 O O . CYS B 1 175 ? 339.978 311.333 190.347 1.00 36.87 175 CYS B O 1
ATOM 2748 N N . VAL B 1 176 ? 341.198 310.001 188.994 1.00 33.85 176 VAL B N 1
ATOM 2749 C CA . VAL B 1 176 ? 342.483 310.388 189.570 1.00 31.12 176 VAL B CA 1
ATOM 2750 C C . VAL B 1 176 ? 343.447 310.768 188.453 1.00 31.68 176 VAL B C 1
ATOM 2751 O O . VAL B 1 176 ? 343.315 310.317 187.312 1.00 35.66 176 VAL B O 1
ATOM 2755 N N . SER B 1 177 ? 344.416 311.619 188.790 1.00 27.93 177 SER B N 1
ATOM 2756 C CA . SER B 1 177 ? 345.409 312.098 187.836 1.00 30.51 177 SER B CA 1
ATOM 2757 C C . SER B 1 177 ? 346.629 312.592 188.601 1.00 28.28 177 SER B C 1
ATOM 2758 O O . SER B 1 177 ? 346.502 313.129 189.704 1.00 29.48 177 SER B O 1
ATOM 2761 N N . SER B 1 178 ? 347.806 312.423 187.997 1.00 28.13 178 SER B N 1
ATOM 2762 C CA . SER B 1 178 ? 349.049 312.819 188.657 1.00 30.00 178 SER B CA 1
ATOM 2763 C C . SER B 1 178 ? 350.156 313.007 187.623 1.00 28.83 178 SER B C 1
ATOM 2764 O O . SER B 1 178 ? 350.016 312.650 186.452 1.00 29.81 178 SER B O 1
ATOM 2767 N N . VAL B 1 179 ? 351.268 313.574 188.086 1.00 32.39 179 VAL B N 1
ATOM 2768 C CA . VAL B 1 179 ? 352.482 313.818 187.308 1.00 30.90 179 VAL B CA 1
ATOM 2769 C C . VAL B 1 179 ? 353.144 312.454 187.087 1.00 30.19 179 VAL B C 1
ATOM 2770 O O . VAL B 1 179 ? 353.008 311.567 187.945 1.00 33.59 179 VAL B O 1
ATOM 2774 N N . PRO B 1 180 ? 353.792 312.194 185.948 1.00 26.13 180 PRO B N 1
ATOM 2775 C CA . PRO B 1 180 ? 354.231 310.826 185.636 1.00 26.70 180 PRO B CA 1
ATOM 2776 C C . PRO B 1 180 ? 355.460 310.318 186.378 1.00 30.16 180 PRO B C 1
ATOM 2777 O O . PRO B 1 180 ? 355.950 309.244 186.020 1.00 33.41 180 PRO B O 1
ATOM 2781 N N . TRP B 1 181 ? 356.004 310.996 187.390 1.00 28.25 181 TRP B N 1
ATOM 2782 C CA . TRP B 1 181 ? 357.125 310.421 188.129 1.00 24.44 181 TRP B CA 1
ATOM 2783 C C . TRP B 1 181 ? 356.727 309.944 189.523 1.00 26.24 181 TRP B C 1
ATOM 2784 O O . TRP B 1 181 ? 357.596 309.740 190.376 1.00 27.59 181 TRP B O 1
ATOM 2795 N N . THR B 1 182 ? 355.435 309.742 189.768 1.00 24.93 182 THR B N 1
ATOM 2796 C CA . THR B 1 182 ? 354.970 309.275 191.065 1.00 28.46 182 THR B CA 1
ATOM 2797 C C . THR B 1 182 ? 353.758 308.376 190.852 1.00 30.04 182 THR B C 1
ATOM 2798 O O . THR B 1 182 ? 353.112 308.413 189.802 1.00 33.90 182 THR B O 1
ATOM 2802 N N . GLY B 1 183 ? 353.468 307.544 191.855 1.00 25.94 183 GLY B N 1
ATOM 2803 C CA . GLY B 1 183 ? 352.412 306.561 191.773 1.00 25.54 183 GLY B CA 1
ATOM 2804 C C . GLY B 1 183 ? 351.184 306.932 192.594 1.00 28.84 183 GLY B C 1
ATOM 2805 O O . GLY B 1 183 ? 351.220 307.778 193.484 1.00 32.09 183 GLY B O 1
ATOM 2806 N N . PHE B 1 184 ? 350.078 306.261 192.270 1.00 27.88 184 PHE B N 1
ATOM 2807 C CA . PHE B 1 184 ? 348.795 306.502 192.918 1.00 28.81 184 PHE B CA 1
ATOM 2808 C C . PHE B 1 184 ? 347.923 305.260 192.794 1.00 29.89 184 PHE B C 1
ATOM 2809 O O . PHE B 1 184 ? 348.175 304.381 191.967 1.00 30.82 184 PHE B O 1
ATOM 2817 N N . ILE B 1 185 ? 346.889 305.199 193.634 1.00 31.01 185 ILE B N 1
ATOM 2818 C CA . ILE B 1 185 ? 346.045 304.017 193.786 1.00 33.74 185 ILE B CA 1
ATOM 2819 C C . ILE B 1 185 ? 344.592 304.421 193.563 1.00 36.71 185 ILE B C 1
ATOM 2820 O O . ILE B 1 185 ? 344.120 305.402 194.148 1.00 41.12 185 ILE B O 1
ATOM 2825 N N . LEU B 1 186 ? 343.889 303.672 192.713 1.00 36.17 186 LEU B N 1
ATOM 2826 C CA . LEU B 1 186 ? 342.461 303.844 192.476 1.00 34.19 186 LEU B CA 1
ATOM 2827 C C . LEU B 1 186 ? 341.694 302.680 193.094 1.00 35.93 186 LEU B C 1
ATOM 2828 O O . LEU B 1 186 ? 342.041 301.516 192.870 1.00 42.07 186 LEU B O 1
ATOM 2833 N N . THR B 1 187 ? 340.651 302.997 193.861 1.00 38.54 187 THR B N 1
ATOM 2834 C CA . THR B 1 187 ? 339.857 302.008 194.582 1.00 44.37 187 THR B CA 1
ATOM 2835 C C . THR B 1 187 ? 338.415 302.060 194.091 1.00 47.71 187 THR B C 1
ATOM 2836 O O . THR B 1 187 ? 337.827 303.143 194.001 1.00 52.51 187 THR B O 1
ATOM 2840 N N . VAL B 1 188 ? 337.850 300.898 193.779 1.00 47.11 188 VAL B N 1
ATOM 2841 C CA . VAL B 1 188 ? 336.515 300.782 193.207 1.00 49.23 188 VAL B CA 1
ATOM 2842 C C . VAL B 1 188 ? 335.638 299.980 194.164 1.00 49.46 188 VAL B C 1
ATOM 2843 O O . VAL B 1 188 ? 335.983 298.848 194.513 1.00 50.39 188 VAL B O 1
ATOM 2847 N N . PRO B 1 189 ? 334.510 300.521 194.626 1.00 54.77 189 PRO B N 1
ATOM 2848 C CA . PRO B 1 189 ? 333.586 299.726 195.446 1.00 54.99 189 PRO B CA 1
ATOM 2849 C C . PRO B 1 189 ? 332.868 298.663 194.627 1.00 58.00 189 PRO B C 1
ATOM 2850 O O . PRO B 1 189 ? 332.669 298.803 193.418 1.00 61.45 189 PRO B O 1
ATOM 2854 N N . THR B 1 190 ? 332.469 297.590 195.308 1.00 58.27 190 THR B N 1
ATOM 2855 C CA . THR B 1 190 ? 331.836 296.440 194.677 1.00 60.62 190 THR B CA 1
ATOM 2856 C C . THR B 1 190 ? 330.473 296.167 195.302 1.00 62.70 190 THR B C 1
ATOM 2857 O O . THR B 1 190 ? 330.158 296.640 196.397 1.00 67.87 190 THR B O 1
ATOM 2861 N N . ASP B 1 191 ? 329.665 295.390 194.586 1.00 62.24 191 ASP B N 1
ATOM 2862 C CA . ASP B 1 191 ? 328.339 294.965 195.026 1.00 64.78 191 ASP B CA 1
ATOM 2863 C C . ASP B 1 191 ? 328.298 293.438 195.135 1.00 67.38 191 ASP B C 1
ATOM 2864 O O . ASP B 1 191 ? 329.321 292.758 195.010 1.00 68.72 191 ASP B O 1
ATOM 2869 N N . SER B 1 192 ? 327.097 292.894 195.370 1.00 64.44 192 SER B N 1
ATOM 2870 C CA . SER B 1 192 ? 326.905 291.449 195.534 1.00 65.45 192 SER B CA 1
ATOM 2871 C C . SER B 1 192 ? 325.819 290.966 194.570 1.00 64.27 192 SER B C 1
ATOM 2872 O O . SER B 1 192 ? 324.652 290.822 194.941 1.00 64.69 192 SER B O 1
ATOM 2875 N N . THR B 1 193 ? 326.220 290.698 193.327 1.00 63.55 193 THR B N 1
ATOM 2876 C CA . THR B 1 193 ? 325.367 290.072 192.325 1.00 56.18 193 THR B CA 1
ATOM 2877 C C . THR B 1 193 ? 326.188 289.039 191.567 1.00 53.43 193 THR B C 1
ATOM 2878 O O . THR B 1 193 ? 327.415 289.133 191.485 1.00 57.63 193 THR B O 1
ATOM 2882 N N . ASP B 1 194 ? 325.499 288.050 191.005 1.00 47.80 194 ASP B N 1
ATOM 2883 C CA . ASP B 1 194 ? 326.129 287.006 190.209 1.00 46.45 194 ASP B CA 1
ATOM 2884 C C . ASP B 1 194 ? 325.815 287.228 188.737 1.00 45.92 194 ASP B C 1
ATOM 2885 O O . ASP B 1 194 ? 324.648 287.388 188.364 1.00 51.14 194 ASP B O 1
ATOM 2890 N N . ARG B 1 195 ? 326.854 287.235 187.907 1.00 39.28 195 ARG B N 1
ATOM 2891 C CA . ARG B 1 195 ? 326.717 287.413 186.471 1.00 38.12 195 ARG B CA 1
ATOM 2892 C C . ARG B 1 195 ? 327.363 286.246 185.736 1.00 36.01 195 ARG B C 1
ATOM 2893 O O . ARG B 1 195 ? 328.238 285.556 186.265 1.00 37.71 195 ARG B O 1
ATOM 2901 N N . PHE B 1 196 ? 326.910 286.030 184.505 1.00 35.47 196 PHE B N 1
ATOM 2902 C CA . PHE B 1 196 ? 327.467 284.985 183.659 1.00 34.68 196 PHE B CA 1
ATOM 2903 C C . PHE B 1 196 ? 328.809 285.421 183.090 1.00 37.86 196 PHE B C 1
ATOM 2904 O O . PHE B 1 196 ? 328.995 286.586 182.727 1.00 45.44 196 PHE B O 1
ATOM 2912 N N . VAL B 1 197 ? 329.746 284.484 183.011 1.00 37.71 197 VAL B N 1
ATOM 2913 C CA . VAL B 1 197 ? 331.007 284.703 182.314 1.00 45.67 197 VAL B CA 1
ATOM 2914 C C . VAL B 1 197 ? 330.942 283.972 180.972 1.00 52.80 197 VAL B C 1
ATOM 2915 O O . VAL B 1 197 ? 330.826 282.742 180.907 1.00 58.14 197 VAL B O 1
ATOM 2919 N N . ALA B 1 198 ? 330.963 284.749 179.890 1.00 61.22 198 ALA B N 1
ATOM 2920 C CA . ALA B 1 198 ? 330.794 284.222 178.543 1.00 74.60 198 ALA B CA 1
ATOM 2921 C C . ALA B 1 198 ? 331.259 285.263 177.539 1.00 89.94 198 ALA B C 1
ATOM 2922 O O . ALA B 1 198 ? 331.407 286.442 177.869 1.00 84.06 198 ALA B O 1
ATOM 2924 N N . ASP B 1 199 ? 331.479 284.807 176.310 1.00 102.34 199 ASP B N 1
ATOM 2925 C CA . ASP B 1 199 ? 331.772 285.671 175.175 1.00 105.91 199 ASP B CA 1
ATOM 2926 C C . ASP B 1 199 ? 330.763 285.373 174.077 1.00 102.58 199 ASP B C 1
ATOM 2927 O O . ASP B 1 199 ? 330.544 284.206 173.736 1.00 100.00 199 ASP B O 1
ATOM 2929 N N . GLY B 1 200 ? 330.150 286.419 173.527 1.00 101.92 200 GLY B N 1
ATOM 2930 C CA . GLY B 1 200 ? 329.121 286.198 172.532 1.00 99.57 200 GLY B CA 1
ATOM 2931 C C . GLY B 1 200 ? 328.409 287.428 172.007 1.00 96.31 200 GLY B C 1
ATOM 2932 O O . GLY B 1 200 ? 329.039 288.426 171.644 1.00 94.89 200 GLY B O 1
ATOM 2933 N N . ILE B 1 201 ? 327.081 287.356 171.969 1.00 94.03 201 ILE B N 1
ATOM 2934 C CA . ILE B 1 201 ? 326.254 288.292 171.217 1.00 94.36 201 ILE B CA 1
ATOM 2935 C C . ILE B 1 201 ? 325.464 289.099 172.248 1.00 91.78 201 ILE B C 1
ATOM 2936 O O . ILE B 1 201 ? 324.971 290.198 171.963 1.00 94.87 201 ILE B O 1
ATOM 2941 N N . SER B 1 202 ? 325.432 288.597 173.484 1.00 84.97 202 SER B N 1
ATOM 2942 C CA . SER B 1 202 ? 324.536 289.087 174.526 1.00 78.93 202 SER B CA 1
ATOM 2943 C C . SER B 1 202 ? 324.907 290.503 174.975 1.00 75.30 202 SER B C 1
ATOM 2944 O O . SER B 1 202 ? 325.964 291.045 174.637 1.00 75.61 202 SER B O 1
ATOM 2947 N N . ASP B 1 203 ? 323.996 291.098 175.742 1.00 70.79 203 ASP B N 1
ATOM 2948 C CA . ASP B 1 203 ? 324.090 292.507 176.115 1.00 64.40 203 ASP B CA 1
ATOM 2949 C C . ASP B 1 203 ? 325.225 292.728 177.110 1.00 61.80 203 ASP B C 1
ATOM 2950 O O . ASP B 1 203 ? 325.336 291.981 178.089 1.00 62.81 203 ASP B O 1
ATOM 2955 N N . PRO B 1 204 ? 326.094 293.720 176.887 1.00 58.20 204 PRO B N 1
ATOM 2956 C CA . PRO B 1 204 ? 327.112 294.056 177.899 1.00 55.88 204 PRO B CA 1
ATOM 2957 C C . PRO B 1 204 ? 326.545 294.585 179.209 1.00 54.70 204 PRO B C 1
ATOM 2958 O O . PRO B 1 204 ? 327.254 294.562 180.222 1.00 54.41 204 PRO B O 1
ATOM 2962 N N . LYS B 1 205 ? 325.298 295.065 179.229 1.00 53.70 205 LYS B N 1
ATOM 2963 C CA . LYS B 1 205 ? 324.668 295.460 180.484 1.00 53.78 205 LYS B CA 1
ATOM 2964 C C . LYS B 1 205 ? 324.306 294.265 181.358 1.00 54.69 205 LYS B C 1
ATOM 2965 O O . LYS B 1 205 ? 324.032 294.445 182.549 1.00 55.50 205 LYS B O 1
ATOM 2971 N N . LEU B 1 206 ? 324.294 293.056 180.798 1.00 54.83 206 LEU B N 1
ATOM 2972 C CA . LEU B 1 206 ? 323.894 291.856 181.519 1.00 49.77 206 LEU B CA 1
ATOM 2973 C C . LEU B 1 206 ? 325.070 291.034 182.031 1.00 53.47 206 LEU B C 1
ATOM 2974 O O . LEU B 1 206 ? 324.939 290.368 183.063 1.00 56.23 206 LEU B O 1
ATOM 2979 N N . VAL B 1 207 ? 326.217 291.073 181.356 1.00 49.61 207 VAL B N 1
ATOM 2980 C CA . VAL B 1 207 ? 327.315 290.160 181.652 1.00 46.20 207 VAL B CA 1
ATOM 2981 C C . VAL B 1 207 ? 328.585 290.860 182.114 1.00 47.76 207 VAL B C 1
ATOM 2982 O O . VAL B 1 207 ? 329.493 290.181 182.615 1.00 47.22 207 VAL B O 1
ATOM 2986 N N . ASP B 1 208 ? 328.696 292.177 181.972 1.00 49.30 208 ASP B N 1
ATOM 2987 C CA . ASP B 1 208 ? 329.922 292.885 182.311 1.00 45.26 208 ASP B CA 1
ATOM 2988 C C . ASP B 1 208 ? 329.742 293.713 183.577 1.00 42.05 208 ASP B C 1
ATOM 2989 O O . ASP B 1 208 ? 328.623 293.996 184.012 1.00 49.82 208 ASP B O 1
ATOM 2994 N N . PHE B 1 209 ? 330.873 294.099 184.166 1.00 37.17 209 PHE B N 1
ATOM 2995 C CA . PHE B 1 209 ? 330.909 294.868 185.405 1.00 38.86 209 PHE B CA 1
ATOM 2996 C C . PHE B 1 209 ? 331.165 296.352 185.175 1.00 43.71 209 PHE B C 1
ATOM 2997 O O . PHE B 1 209 ? 330.484 297.196 185.764 1.00 46.14 209 PHE B O 1
ATOM 3005 N N . GLY B 1 210 ? 332.136 296.690 184.337 1.00 42.16 210 GLY B N 1
ATOM 3006 C CA . GLY B 1 210 ? 332.467 298.083 184.117 1.00 40.30 210 GLY B CA 1
ATOM 3007 C C . GLY B 1 210 ? 333.573 298.224 183.099 1.00 43.65 210 GLY B C 1
ATOM 3008 O O . GLY B 1 210 ? 333.866 297.291 182.350 1.00 46.18 210 GLY B O 1
ATOM 3009 N N . LYS B 1 211 ? 334.190 299.405 183.076 1.00 42.92 211 LYS B N 1
ATOM 3010 C CA . LYS B 1 211 ? 335.244 299.684 182.112 1.00 40.74 211 LYS B CA 1
ATOM 3011 C C . LYS B 1 211 ? 336.213 300.712 182.686 1.00 41.62 211 LYS B C 1
ATOM 3012 O O . LYS B 1 211 ? 335.807 301.642 183.391 1.00 45.58 211 LYS B O 1
ATOM 3018 N N . LEU B 1 212 ? 337.496 300.528 182.374 1.00 36.21 212 LEU B N 1
ATOM 3019 C CA . LEU B 1 212 ? 338.580 301.385 182.834 1.00 35.06 212 LEU B CA 1
ATOM 3020 C C . LEU B 1 212 ? 339.099 302.231 181.678 1.00 36.98 212 LEU B C 1
ATOM 3021 O O . LEU B 1 212 ? 339.323 301.717 180.577 1.00 37.92 212 LEU B O 1
ATOM 3026 N N . ILE B 1 213 ? 339.297 303.525 181.936 1.00 37.75 213 ILE B N 1
ATOM 3027 C CA . ILE B 1 213 ? 339.787 304.483 180.949 1.00 34.96 213 ILE B CA 1
ATOM 3028 C C . ILE B 1 213 ? 341.099 305.066 181.460 1.00 32.92 213 ILE B C 1
ATOM 3029 O O . ILE B 1 213 ? 341.172 305.541 182.602 1.00 36.23 213 ILE B O 1
ATOM 3034 N N . MET B 1 214 ? 342.130 305.023 180.615 1.00 34.42 214 MET B N 1
ATOM 3035 C CA . MET B 1 214 ? 343.443 305.585 180.904 1.00 37.48 214 MET B CA 1
ATOM 3036 C C . MET B 1 214 ? 343.752 306.663 179.874 1.00 37.77 214 MET B C 1
ATOM 3037 O O . MET B 1 214 ? 343.647 306.416 178.669 1.00 41.43 214 MET B O 1
ATOM 3042 N N . ALA B 1 215 ? 344.141 307.850 180.342 1.00 35.26 215 ALA B N 1
ATOM 3043 C CA . ALA B 1 215 ? 344.280 309.018 179.480 1.00 36.46 215 ALA B CA 1
ATOM 3044 C C . ALA B 1 215 ? 345.655 309.653 179.633 1.00 36.90 215 ALA B C 1
ATOM 3045 O O . ALA B 1 215 ? 346.130 309.858 180.757 1.00 39.28 215 ALA B O 1
ATOM 3047 N N . THR B 1 216 ? 346.286 309.962 178.495 1.00 35.59 216 THR B N 1
ATOM 3048 C CA . THR B 1 216 ? 347.540 310.714 178.443 1.00 37.89 216 THR B CA 1
ATOM 3049 C C . THR B 1 216 ? 347.401 311.804 177.390 1.00 45.01 216 THR B C 1
ATOM 3050 O O . THR B 1 216 ? 347.033 311.512 176.248 1.00 51.86 216 THR B O 1
ATOM 3054 N N . TYR B 1 217 ? 347.685 313.058 177.757 1.00 42.67 217 TYR B N 1
ATOM 3055 C CA . TYR B 1 217 ? 347.523 314.146 176.795 1.00 54.05 217 TYR B CA 1
ATOM 3056 C C . TYR B 1 217 ? 348.800 314.928 176.513 1.00 54.10 217 TYR B C 1
ATOM 3057 O O . TYR B 1 217 ? 349.190 315.036 175.346 1.00 65.76 217 TYR B O 1
ATOM 3066 N N . GLY B 1 218 ? 349.469 315.484 177.518 1.00 39.57 218 GLY B N 1
ATOM 3067 C CA . GLY B 1 218 ? 350.478 316.480 177.202 1.00 41.92 218 GLY B CA 1
ATOM 3068 C C . GLY B 1 218 ? 351.923 316.139 177.500 1.00 50.12 218 GLY B C 1
ATOM 3069 O O . GLY B 1 218 ? 352.332 316.150 178.659 1.00 58.81 218 GLY B O 1
ATOM 3070 N N . GLN B 1 219 ? 352.717 315.874 176.466 1.00 48.65 219 GLN B N 1
ATOM 3071 C CA . GLN B 1 219 ? 354.154 315.682 176.603 1.00 44.52 219 GLN B CA 1
ATOM 3072 C C . GLN B 1 219 ? 354.870 316.479 175.521 1.00 53.36 219 GLN B C 1
ATOM 3073 O O . GLN B 1 219 ? 354.246 317.077 174.641 1.00 61.36 219 GLN B O 1
ATOM 3079 N N . GLY B 1 220 ? 356.201 316.479 175.593 1.00 54.72 220 GLY B N 1
ATOM 3080 C CA . GLY B 1 220 ? 357.029 317.211 174.667 1.00 52.85 220 GLY B CA 1
ATOM 3081 C C . GLY B 1 220 ? 357.772 316.312 173.697 1.00 60.19 220 GLY B C 1
ATOM 3082 O O . GLY B 1 220 ? 357.472 315.128 173.535 1.00 63.61 220 GLY B O 1
ATOM 3083 N N . ALA B 1 221 ? 358.768 316.905 173.040 1.00 65.40 221 ALA B N 1
ATOM 3084 C CA . ALA B 1 221 ? 359.566 316.191 172.052 1.00 68.25 221 ALA B CA 1
ATOM 3085 C C . ALA B 1 221 ? 360.778 315.503 172.668 1.00 71.23 221 ALA B C 1
ATOM 3086 O O . ALA B 1 221 ? 361.120 314.384 172.271 1.00 72.67 221 ALA B O 1
ATOM 3088 N N . ASN B 1 222 ? 361.436 316.147 173.625 1.00 69.39 222 ASN B N 1
ATOM 3089 C CA . ASN B 1 222 ? 362.613 315.576 174.282 1.00 70.96 222 ASN B CA 1
ATOM 3090 C C . ASN B 1 222 ? 362.229 314.872 175.585 1.00 71.12 222 ASN B C 1
ATOM 3091 O O . ASN B 1 222 ? 362.733 315.167 176.669 1.00 71.82 222 ASN B O 1
ATOM 3096 N N . ASP B 1 223 ? 361.327 313.902 175.458 1.00 70.86 223 ASP B N 1
ATOM 3097 C CA . ASP B 1 223 ? 360.871 313.105 176.585 1.00 63.09 223 ASP B CA 1
ATOM 3098 C C . ASP B 1 223 ? 360.985 311.627 176.241 1.00 62.58 223 ASP B C 1
ATOM 3099 O O . ASP B 1 223 ? 361.106 311.246 175.074 1.00 63.79 223 ASP B O 1
ATOM 3104 N N . ALA B 1 224 ? 360.958 310.797 177.281 1.00 60.99 224 ALA B N 1
ATOM 3105 C CA . ALA B 1 224 ? 361.065 309.357 177.103 1.00 52.97 224 ALA B CA 1
ATOM 3106 C C . ALA B 1 224 ? 359.794 308.789 176.482 1.00 58.29 224 ALA B C 1
ATOM 3107 O O . ALA B 1 224 ? 358.692 309.306 176.679 1.00 61.19 224 ALA B O 1
ATOM 3109 N N . ALA B 1 225 ? 359.960 307.708 175.719 1.00 55.52 225 ALA B N 1
ATOM 3110 C CA . ALA B 1 225 ? 358.845 307.092 175.012 1.00 54.75 225 ALA B CA 1
ATOM 3111 C C . ALA B 1 225 ? 357.974 306.217 175.904 1.00 52.24 225 ALA B C 1
ATOM 3112 O O . ALA B 1 225 ? 356.885 305.822 175.475 1.00 54.76 225 ALA B O 1
ATOM 3114 N N . GLN B 1 226 ? 358.416 305.908 177.120 1.00 47.78 226 GLN B N 1
ATOM 3115 C CA . GLN B 1 226 ? 357.667 305.061 178.036 1.00 44.04 226 GLN B CA 1
ATOM 3116 C C . GLN B 1 226 ? 357.453 305.803 179.346 1.00 41.12 226 GLN B C 1
ATOM 3117 O O . GLN B 1 226 ? 358.359 306.481 179.838 1.00 48.37 226 GLN B O 1
ATOM 3123 N N . LEU B 1 227 ? 356.252 305.672 179.909 1.00 35.56 227 LEU B N 1
ATOM 3124 C CA . LEU B 1 227 ? 355.878 306.395 181.118 1.00 34.23 227 LEU B CA 1
ATOM 3125 C C . LEU B 1 227 ? 355.693 305.495 182.330 1.00 35.29 227 LEU B C 1
ATOM 3126 O O . LEU B 1 227 ? 356.296 305.750 183.376 1.00 35.60 227 LEU B O 1
ATOM 3131 N N . GLY B 1 228 ? 354.875 304.455 182.233 1.00 33.01 228 GLY B N 1
ATOM 3132 C CA . GLY B 1 228 ? 354.615 303.647 183.407 1.00 25.88 228 GLY B CA 1
ATOM 3133 C C . GLY B 1 228 ? 353.809 302.409 183.089 1.00 30.63 228 GLY B C 1
ATOM 3134 O O . GLY B 1 228 ? 353.586 302.069 181.927 1.00 39.97 228 GLY B O 1
ATOM 3135 N N . GLU B 1 229 ? 353.371 301.737 184.157 1.00 29.08 229 GLU B N 1
ATOM 3136 C CA . GLU B 1 229 ? 352.652 300.474 184.070 1.00 30.73 229 GLU B CA 1
ATOM 3137 C C . GLU B 1 229 ? 351.425 300.504 184.972 1.00 28.90 229 GLU B C 1
ATOM 3138 O O . GLU B 1 229 ? 351.388 301.225 185.972 1.00 27.76 229 GLU B O 1
ATOM 3144 N N . VAL B 1 230 ? 350.418 299.708 184.608 1.00 31.81 230 VAL B N 1
ATOM 3145 C CA . VAL B 1 230 ? 349.162 299.604 185.347 1.00 30.76 230 VAL B CA 1
ATOM 3146 C C . VAL B 1 230 ? 348.969 298.151 185.771 1.00 29.74 230 VAL B C 1
ATOM 3147 O O . VAL B 1 230 ? 349.123 297.238 184.954 1.00 30.40 230 VAL B O 1
ATOM 3151 N N . ARG B 1 231 ? 348.634 297.941 187.047 1.00 29.76 231 ARG B N 1
ATOM 3152 C CA . ARG B 1 231 ? 348.398 296.611 187.596 1.00 27.18 231 ARG B CA 1
ATOM 3153 C C . ARG B 1 231 ? 347.048 296.564 188.303 1.00 31.18 231 ARG B C 1
ATOM 3154 O O . ARG B 1 231 ? 346.495 297.591 188.699 1.00 34.67 231 ARG B O 1
ATOM 3162 N N . VAL B 1 232 ? 346.518 295.347 188.450 1.00 35.93 232 VAL B N 1
ATOM 3163 C CA . VAL B 1 232 ? 345.203 295.101 189.040 1.00 30.14 232 VAL B CA 1
ATOM 3164 C C . VAL B 1 232 ? 345.358 294.125 190.200 1.00 32.31 232 VAL B C 1
ATOM 3165 O O . VAL B 1 232 ? 345.962 293.061 190.040 1.00 34.96 232 VAL B O 1
ATOM 3169 N N . GLU B 1 233 ? 344.803 294.480 191.357 1.00 32.63 233 GLU B N 1
ATOM 3170 C CA . GLU B 1 233 ? 344.658 293.567 192.485 1.00 33.99 233 GLU B CA 1
ATOM 3171 C C . GLU B 1 233 ? 343.184 293.220 192.653 1.00 34.43 233 GLU B C 1
ATOM 3172 O O . GLU B 1 233 ? 342.333 294.115 192.657 1.00 40.93 233 GLU B O 1
ATOM 3178 N N . TYR B 1 234 ? 342.883 291.930 192.800 1.00 29.49 234 TYR B N 1
ATOM 3179 C CA . TYR B 1 234 ? 341.500 291.475 192.760 1.00 29.49 234 TYR B CA 1
ATOM 3180 C C . TYR B 1 234 ? 341.292 290.311 193.721 1.00 30.42 234 TYR B C 1
ATOM 3181 O O . TYR B 1 234 ? 342.243 289.689 194.200 1.00 33.72 234 TYR B O 1
ATOM 3190 N N . THR B 1 235 ? 340.018 290.031 193.997 1.00 30.48 235 THR B N 1
ATOM 3191 C CA . THR B 1 235 ? 339.585 288.822 194.689 1.00 32.39 235 THR B CA 1
ATOM 3192 C C . THR B 1 235 ? 338.247 288.409 194.092 1.00 33.14 235 THR B C 1
ATOM 3193 O O . THR B 1 235 ? 337.327 289.229 194.014 1.00 36.18 235 THR B O 1
ATOM 3197 N N . VAL B 1 236 ? 338.139 287.149 193.667 1.00 30.18 236 VAL B N 1
ATOM 3198 C CA . VAL B 1 236 ? 337.006 286.700 192.867 1.00 30.79 236 VAL B CA 1
ATOM 3199 C C . VAL B 1 236 ? 336.485 285.372 193.411 1.00 36.09 236 VAL B C 1
ATOM 3200 O O . VAL B 1 236 ? 337.197 284.637 194.103 1.00 40.96 236 VAL B O 1
ATOM 3204 N N . GLN B 1 237 ? 335.212 285.092 193.128 1.00 36.29 237 GLN B N 1
ATOM 3205 C CA . GLN B 1 237 ? 334.549 283.843 193.473 1.00 36.80 237 GLN B CA 1
ATOM 3206 C C . GLN B 1 237 ? 333.899 283.247 192.231 1.00 35.16 237 GLN B C 1
ATOM 3207 O O . GLN B 1 237 ? 333.268 283.960 191.445 1.00 35.38 237 GLN B O 1
ATOM 3213 N N . LEU B 1 238 ? 334.044 281.928 192.076 1.00 33.19 238 LEU B N 1
ATOM 3214 C CA . LEU B 1 238 ? 333.477 281.173 190.966 1.00 33.19 238 LEU B CA 1
ATOM 3215 C C . LEU B 1 238 ? 332.525 280.118 191.518 1.00 38.47 238 LEU B C 1
ATOM 3216 O O . LEU B 1 238 ? 332.704 279.636 192.638 1.00 40.50 238 LEU B O 1
ATOM 3221 N N . LYS B 1 239 ? 331.503 279.761 190.732 1.00 41.25 239 LYS B N 1
ATOM 3222 C CA . LYS B 1 239 ? 330.353 279.048 191.287 1.00 41.47 239 LYS B CA 1
ATOM 3223 C C . LYS B 1 239 ? 330.168 277.630 190.757 1.00 45.98 239 LYS B C 1
ATOM 3224 O O . LYS B 1 239 ? 330.171 276.687 191.556 1.00 53.01 239 LYS B O 1
ATOM 3230 N N . ASN B 1 240 ? 329.997 277.430 189.450 1.00 41.57 240 ASN B N 1
ATOM 3231 C CA . ASN B 1 240 ? 329.458 276.173 188.933 1.00 44.43 240 ASN B CA 1
ATOM 3232 C C . ASN B 1 240 ? 330.391 275.573 187.893 1.00 44.03 240 ASN B C 1
ATOM 3233 O O . ASN B 1 240 ? 330.652 276.198 186.862 1.00 50.16 240 ASN B O 1
ATOM 3238 N N . ARG B 1 241 ? 330.853 274.347 188.140 1.00 38.97 241 ARG B N 1
ATOM 3239 C CA . ARG B 1 241 ? 331.748 273.672 187.206 1.00 42.16 241 ARG B CA 1
ATOM 3240 C C . ARG B 1 241 ? 331.003 273.199 185.963 1.00 42.66 241 ARG B C 1
ATOM 3241 O O . ARG B 1 241 ? 329.809 272.890 186.002 1.00 51.87 241 ARG B O 1
ATOM 3249 N N . THR B 1 242 ? 331.735 273.126 184.854 1.00 41.47 242 THR B N 1
ATOM 3250 C CA . THR B 1 242 ? 331.187 272.729 183.563 1.00 44.80 242 THR B CA 1
ATOM 3251 C C . THR B 1 242 ? 332.339 272.189 182.719 1.00 45.94 242 THR B C 1
ATOM 3252 O O . THR B 1 242 ? 333.488 272.143 183.167 1.00 45.91 242 THR B O 1
ATOM 3256 N N . GLY B 1 243 ? 332.022 271.755 181.499 1.00 47.30 243 GLY B N 1
ATOM 3257 C CA . GLY B 1 243 ? 333.053 271.295 180.588 1.00 46.85 243 GLY B CA 1
ATOM 3258 C C . GLY B 1 243 ? 333.949 272.424 180.113 1.00 62.43 243 GLY B C 1
ATOM 3259 O O . GLY B 1 243 ? 333.547 273.585 180.036 1.00 70.49 243 GLY B O 1
ATOM 3260 N N . SER B 1 244 ? 335.186 272.067 179.784 1.00 65.75 244 SER B N 1
ATOM 3261 C CA . SER B 1 244 ? 336.216 273.050 179.482 1.00 69.48 244 SER B CA 1
ATOM 3262 C C . SER B 1 244 ? 336.109 273.552 178.045 1.00 74.66 244 SER B C 1
ATOM 3263 O O . SER B 1 244 ? 335.727 272.818 177.130 1.00 73.23 244 SER B O 1
ATOM 3266 N N . THR B 1 245 ? 336.458 274.824 177.860 1.00 78.29 245 THR B N 1
ATOM 3267 C CA . THR B 1 245 ? 336.452 275.471 176.556 1.00 86.25 245 THR B CA 1
ATOM 3268 C C . THR B 1 245 ? 337.851 275.390 175.947 1.00 93.79 245 THR B C 1
ATOM 3269 O O . THR B 1 245 ? 338.852 275.536 176.653 1.00 93.32 245 THR B O 1
ATOM 3273 N N . SER B 1 246 ? 337.910 275.128 174.639 1.00 95.10 246 SER B N 1
ATOM 3274 C CA . SER B 1 246 ? 339.177 274.997 173.929 1.00 99.02 246 SER B CA 1
ATOM 3275 C C . SER B 1 246 ? 339.931 276.325 173.892 1.00 101.74 246 SER B C 1
ATOM 3276 O O . SER B 1 246 ? 339.336 277.405 173.928 1.00 100.08 246 SER B O 1
ATOM 3279 N N . ASP B 1 247 ? 341.259 276.232 173.820 1.00 103.51 247 ASP B N 1
ATOM 3280 C CA . ASP B 1 247 ? 342.134 277.392 173.959 1.00 104.49 247 ASP B CA 1
ATOM 3281 C C . ASP B 1 247 ? 342.636 277.959 172.634 1.00 103.80 247 ASP B C 1
ATOM 3282 O O . ASP B 1 247 ? 343.159 279.078 172.620 1.00 100.87 247 ASP B O 1
ATOM 3287 N N . ALA B 1 248 ? 342.500 277.229 171.532 1.00 101.57 248 ALA B N 1
ATOM 3288 C CA . ALA B 1 248 ? 342.939 277.702 170.228 1.00 94.56 248 ALA B CA 1
ATOM 3289 C C . ALA B 1 248 ? 341.753 278.233 169.432 1.00 95.23 248 ALA B C 1
ATOM 3290 O O . ALA B 1 248 ? 340.595 277.920 169.715 1.00 98.54 248 ALA B O 1
ATOM 3292 N N . GLN B 1 249 ? 342.054 279.048 168.424 1.00 94.56 249 GLN B N 1
ATOM 3293 C CA . GLN B 1 249 ? 341.028 279.647 167.580 1.00 90.37 249 GLN B CA 1
ATOM 3294 C C . GLN B 1 249 ? 341.063 279.013 166.197 1.00 92.36 249 GLN B C 1
ATOM 3295 O O . GLN B 1 249 ? 342.115 278.980 165.549 1.00 95.00 249 GLN B O 1
ATOM 3301 N N . ILE B 1 250 ? 339.908 278.523 165.752 1.00 92.52 250 ILE B N 1
ATOM 3302 C CA . ILE B 1 250 ? 339.745 277.848 164.470 1.00 94.98 250 ILE B CA 1
ATOM 3303 C C . ILE B 1 250 ? 338.802 278.690 163.624 1.00 98.01 250 ILE B C 1
ATOM 3304 O O . ILE B 1 250 ? 337.779 279.169 164.127 1.00 100.74 250 ILE B O 1
ATOM 3309 N N . GLY B 1 251 ? 339.139 278.882 162.352 1.00 101.81 251 GLY B N 1
ATOM 3310 C CA . GLY B 1 251 ? 338.222 279.619 161.505 1.00 104.25 251 GLY B CA 1
ATOM 3311 C C . GLY B 1 251 ? 338.506 279.407 160.035 1.00 108.93 251 GLY B C 1
ATOM 3312 O O . GLY B 1 251 ? 339.395 278.647 159.648 1.00 107.57 251 GLY B O 1
ATOM 3313 N N . ASP B 1 252 ? 337.729 280.111 159.217 1.00 115.56 252 ASP B N 1
ATOM 3314 C CA . ASP B 1 252 ? 337.892 280.109 157.769 1.00 120.89 252 ASP B CA 1
ATOM 3315 C C . ASP B 1 252 ? 337.516 281.490 157.242 1.00 123.88 252 ASP B C 1
ATOM 3316 O O . ASP B 1 252 ? 337.095 282.370 157.999 1.00 123.62 252 ASP B O 1
ATOM 3321 N N . PHE B 1 253 ? 337.684 281.677 155.929 1.00 123.91 253 PHE B N 1
ATOM 3322 C CA . PHE B 1 253 ? 337.617 283.018 155.348 1.00 126.53 253 PHE B CA 1
ATOM 3323 C C . PHE B 1 253 ? 336.187 283.544 155.288 1.00 130.69 253 PHE B C 1
ATOM 3324 O O . PHE B 1 253 ? 335.945 284.722 155.579 1.00 131.36 253 PHE B O 1
ATOM 3332 N N . ALA B 1 254 ? 335.230 282.703 154.903 1.00 132.37 254 ALA B N 1
ATOM 3333 C CA . ALA B 1 254 ? 333.822 283.055 155.054 1.00 134.29 254 ALA B CA 1
ATOM 3334 C C . ALA B 1 254 ? 333.488 283.023 156.539 1.00 135.81 254 ALA B C 1
ATOM 3335 O O . ALA B 1 254 ? 333.612 281.973 157.176 1.00 133.30 254 ALA B O 1
ATOM 3337 N N . GLY B 1 255 ? 333.055 284.163 157.083 1.00 134.70 255 GLY B N 1
ATOM 3338 C CA . GLY B 1 255 ? 333.111 284.434 158.512 1.00 132.62 255 GLY B CA 1
ATOM 3339 C C . GLY B 1 255 ? 332.396 283.493 159.462 1.00 132.84 255 GLY B C 1
ATOM 3340 O O . GLY B 1 255 ? 331.167 283.508 159.581 1.00 132.44 255 GLY B O 1
ATOM 3341 N N . VAL B 1 256 ? 333.185 282.664 160.145 1.00 131.58 256 VAL B N 1
ATOM 3342 C CA . VAL B 1 256 ? 332.723 281.774 161.204 1.00 131.89 256 VAL B CA 1
ATOM 3343 C C . VAL B 1 256 ? 333.725 281.890 162.346 1.00 132.04 256 VAL B C 1
ATOM 3344 O O . VAL B 1 256 ? 334.924 281.662 162.146 1.00 129.49 256 VAL B O 1
ATOM 3348 N N . LYS B 1 257 ? 333.244 282.253 163.532 1.00 130.51 257 LYS B N 1
ATOM 3349 C CA . LYS B 1 257 ? 334.101 282.484 164.687 1.00 124.04 257 LYS B CA 1
ATOM 3350 C C . LYS B 1 257 ? 333.668 281.594 165.842 1.00 123.51 257 LYS B C 1
ATOM 3351 O O . LYS B 1 257 ? 332.484 281.557 166.194 1.00 126.16 257 LYS B O 1
ATOM 3357 N N . ASP B 1 258 ? 334.629 280.883 166.429 1.00 120.12 258 ASP B N 1
ATOM 3358 C CA . ASP B 1 258 ? 334.399 280.128 167.652 1.00 120.32 258 ASP B CA 1
ATOM 3359 C C . ASP B 1 258 ? 335.706 280.034 168.428 1.00 116.58 258 ASP B C 1
ATOM 3360 O O . ASP B 1 258 ? 336.794 280.199 167.872 1.00 112.30 258 ASP B O 1
ATOM 3365 N N . GLY B 1 259 ? 335.584 279.773 169.726 1.00 115.59 259 GLY B N 1
ATOM 3366 C CA . GLY B 1 259 ? 336.732 279.712 170.598 1.00 108.29 259 GLY B CA 1
ATOM 3367 C C . GLY B 1 259 ? 337.026 281.050 171.246 1.00 106.67 259 GLY B C 1
ATOM 3368 O O . GLY B 1 259 ? 336.182 281.952 171.265 1.00 109.39 259 GLY B O 1
ATOM 3369 N N . PRO B 1 260 ? 338.223 281.193 171.814 1.00 101.51 260 PRO B N 1
ATOM 3370 C CA . PRO B 1 260 ? 338.605 282.472 172.423 1.00 96.83 260 PRO B CA 1
ATOM 3371 C C . PRO B 1 260 ? 338.802 283.559 171.379 1.00 98.59 260 PRO B C 1
ATOM 3372 O O . PRO B 1 260 ? 339.151 283.294 170.227 1.00 105.12 260 PRO B O 1
ATOM 3376 N N . ARG B 1 261 ? 338.571 284.800 171.800 1.00 95.30 261 ARG B N 1
ATOM 3377 C CA . ARG B 1 261 ? 338.739 285.961 170.927 1.00 97.77 261 ARG B CA 1
ATOM 3378 C C . ARG B 1 261 ? 340.190 286.416 171.014 1.00 98.44 261 ARG B C 1
ATOM 3379 O O . ARG B 1 261 ? 340.580 287.158 171.916 1.00 100.21 261 ARG B O 1
ATOM 3387 N N . LEU B 1 262 ? 341.003 285.964 170.061 1.00 99.75 262 LEU B N 1
ATOM 3388 C CA . LEU B 1 262 ? 342.422 286.293 170.034 1.00 99.46 262 LEU B CA 1
ATOM 3389 C C . LEU B 1 262 ? 342.820 287.207 168.888 1.00 103.03 262 LEU B C 1
ATOM 3390 O O . LEU B 1 262 ? 343.770 287.977 169.036 1.00 106.51 262 LEU B O 1
ATOM 3395 N N . VAL B 1 263 ? 342.124 287.145 167.754 1.00 102.96 263 VAL B N 1
ATOM 3396 C CA . VAL B 1 263 ? 342.524 287.884 166.563 1.00 104.17 263 VAL B CA 1
ATOM 3397 C C . VAL B 1 263 ? 341.270 288.201 165.756 1.00 106.59 263 VAL B C 1
ATOM 3398 O O . VAL B 1 263 ? 340.248 287.519 165.872 1.00 108.37 263 VAL B O 1
ATOM 3402 N N . SER B 1 264 ? 341.334 289.273 164.967 1.00 109.66 264 SER B N 1
ATOM 3403 C CA . SER B 1 264 ? 340.237 289.681 164.106 1.00 111.85 264 SER B CA 1
ATOM 3404 C C . SER B 1 264 ? 340.699 289.720 162.655 1.00 113.11 264 SER B C 1
ATOM 3405 O O . SER B 1 264 ? 341.865 290.003 162.362 1.00 117.60 264 SER B O 1
ATOM 3408 N N . TRP B 1 265 ? 339.773 289.424 161.749 1.00 111.77 265 TRP B N 1
ATOM 3409 C CA . TRP B 1 265 ? 340.021 289.456 160.314 1.00 114.98 265 TRP B CA 1
ATOM 3410 C C . TRP B 1 265 ? 339.244 290.613 159.705 1.00 120.00 265 TRP B C 1
ATOM 3411 O O . TRP B 1 265 ? 338.054 290.783 159.991 1.00 121.25 265 TRP B O 1
ATOM 3422 N N . SER B 1 266 ? 339.911 291.404 158.866 1.00 124.38 266 SER B N 1
ATOM 3423 C CA . SER B 1 266 ? 339.271 292.544 158.226 1.00 127.76 266 SER B CA 1
ATOM 3424 C C . SER B 1 266 ? 339.596 292.526 156.740 1.00 130.24 266 SER B C 1
ATOM 3425 O O . SER B 1 266 ? 340.607 291.961 156.324 1.00 131.03 266 SER B O 1
ATOM 3428 N N . LYS B 1 267 ? 338.725 293.133 155.939 1.00 132.01 267 LYS B N 1
ATOM 3429 C CA . LYS B 1 267 ? 338.989 293.286 154.517 1.00 134.20 267 LYS B CA 1
ATOM 3430 C C . LYS B 1 267 ? 338.603 294.689 154.074 1.00 140.12 267 LYS B C 1
ATOM 3431 O O . LYS B 1 267 ? 337.694 295.310 154.632 1.00 140.15 267 LYS B O 1
ATOM 3437 N N . THR B 1 268 ? 339.327 295.190 153.077 1.00 143.01 268 THR B N 1
ATOM 3438 C CA . THR B 1 268 ? 339.053 296.487 152.471 1.00 145.89 268 THR B CA 1
ATOM 3439 C C . THR B 1 268 ? 338.679 296.358 151.004 1.00 145.09 268 THR B C 1
ATOM 3440 O O . THR B 1 268 ? 337.636 296.874 150.583 1.00 143.98 268 THR B O 1
ATOM 3444 N N . LYS B 1 269 ? 339.500 295.670 150.217 1.00 143.69 269 LYS B N 1
ATOM 3445 C CA . LYS B 1 269 ? 339.215 295.385 148.821 1.00 142.01 269 LYS B CA 1
ATOM 3446 C C . LYS B 1 269 ? 339.487 293.909 148.567 1.00 140.60 269 LYS B C 1
ATOM 3447 O O . LYS B 1 269 ? 340.414 293.330 149.140 1.00 141.18 269 LYS B O 1
ATOM 3453 N N . GLY B 1 270 ? 338.648 293.298 147.723 1.00 135.79 270 GLY B N 1
ATOM 3454 C CA . GLY B 1 270 ? 338.827 291.895 147.386 1.00 135.04 270 GLY B CA 1
ATOM 3455 C C . GLY B 1 270 ? 340.106 291.616 146.623 1.00 140.13 270 GLY B C 1
ATOM 3456 O O . GLY B 1 270 ? 340.702 290.545 146.777 1.00 138.57 270 GLY B O 1
ATOM 3457 N N . THR B 1 271 ? 340.542 292.564 145.793 1.00 142.75 271 THR B N 1
ATOM 3458 C CA . THR B 1 271 ? 341.819 292.415 145.103 1.00 143.66 271 THR B CA 1
ATOM 3459 C C . THR B 1 271 ? 342.987 292.640 146.059 1.00 144.71 271 THR B C 1
ATOM 3460 O O . THR B 1 271 ? 344.028 291.981 145.943 1.00 145.78 271 THR B O 1
ATOM 3464 N N . ALA B 1 272 ? 342.823 293.552 147.024 1.00 145.77 272 ALA B N 1
ATOM 3465 C CA . ALA B 1 272 ? 343.921 293.905 147.924 1.00 146.38 272 ALA B CA 1
ATOM 3466 C C . ALA B 1 272 ? 344.234 292.781 148.907 1.00 144.70 272 ALA B C 1
ATOM 3467 O O . ALA B 1 272 ? 345.404 292.428 149.097 1.00 143.40 272 ALA B O 1
ATOM 3469 N N . GLY B 1 273 ? 343.210 292.209 149.543 1.00 142.60 273 GLY B N 1
ATOM 3470 C CA . GLY B 1 273 ? 343.389 291.095 150.454 1.00 139.78 273 GLY B CA 1
ATOM 3471 C C . GLY B 1 273 ? 342.778 291.383 151.819 1.00 137.14 273 GLY B C 1
ATOM 3472 O O . GLY B 1 273 ? 341.768 292.086 151.928 1.00 137.90 273 GLY B O 1
ATOM 3473 N N . TRP B 1 274 ? 343.404 290.830 152.858 1.00 133.34 274 TRP B N 1
ATOM 3474 C CA . TRP B 1 274 ? 342.876 290.884 154.213 1.00 130.53 274 TRP B CA 1
ATOM 3475 C C . TRP B 1 274 ? 343.930 291.389 155.186 1.00 127.03 274 TRP B C 1
ATOM 3476 O O . TRP B 1 274 ? 345.135 291.274 154.947 1.00 124.23 274 TRP B O 1
ATOM 3487 N N . GLU B 1 275 ? 343.450 291.947 156.293 1.00 125.86 275 GLU B N 1
ATOM 3488 C CA . GLU B 1 275 ? 344.264 292.395 157.409 1.00 124.71 275 GLU B CA 1
ATOM 3489 C C . GLU B 1 275 ? 343.983 291.531 158.632 1.00 124.42 275 GLU B C 1
ATOM 3490 O O . GLU B 1 275 ? 342.844 291.125 158.894 1.00 123.62 275 GLU B O 1
ATOM 3492 N N . HIS B 1 276 ? 345.046 291.276 159.389 1.00 122.07 276 HIS B N 1
ATOM 3493 C CA . HIS B 1 276 ? 345.076 290.311 160.486 1.00 118.29 276 HIS B CA 1
ATOM 3494 C C . HIS B 1 276 ? 345.354 291.077 161.777 1.00 119.24 276 HIS B C 1
ATOM 3495 O O . HIS B 1 276 ? 346.504 291.189 162.207 1.00 120.15 276 HIS B O 1
ATOM 3502 N N . ASP B 1 277 ? 344.297 291.593 162.402 1.00 118.71 277 ASP B N 1
ATOM 3503 C CA . ASP B 1 277 ? 344.442 292.495 163.544 1.00 115.15 277 ASP B CA 1
ATOM 3504 C C . ASP B 1 277 ? 344.541 291.674 164.823 1.00 113.37 277 ASP B C 1
ATOM 3505 O O . ASP B 1 277 ? 343.556 291.125 165.318 1.00 114.72 277 ASP B O 1
ATOM 3510 N N . CYS B 1 278 ? 345.754 291.590 165.364 1.00 115.41 278 CYS B N 1
ATOM 3511 C CA . CYS B 1 278 ? 345.987 290.943 166.651 1.00 113.59 278 CYS B CA 1
ATOM 3512 C C . CYS B 1 278 ? 345.703 291.955 167.754 1.00 117.99 278 CYS B C 1
ATOM 3513 O O . CYS B 1 278 ? 346.495 292.876 167.978 1.00 121.26 278 CYS B O 1
ATOM 3516 N N . HIS B 1 279 ? 344.577 291.788 168.449 1.00 119.91 279 HIS B N 1
ATOM 3517 C CA . HIS B 1 279 ? 344.147 292.729 169.476 1.00 121.70 279 HIS B CA 1
ATOM 3518 C C . HIS B 1 279 ? 344.588 292.307 170.873 1.00 122.02 279 HIS B C 1
ATOM 3519 O O . HIS B 1 279 ? 343.900 292.596 171.858 1.00 122.00 279 HIS B O 1
ATOM 3526 N N . PHE B 1 280 ? 345.727 291.626 170.977 1.00 122.76 280 PHE B N 1
ATOM 3527 C CA . PHE B 1 280 ? 346.302 291.271 172.264 1.00 119.45 280 PHE B CA 1
ATOM 3528 C C . PHE B 1 280 ? 347.818 291.296 172.139 1.00 122.25 280 PHE B C 1
ATOM 3529 O O . PHE B 1 280 ? 348.370 291.191 171.041 1.00 124.75 280 PHE B O 1
ATOM 3531 N N . LEU B 1 281 ? 348.487 291.439 173.278 1.00 121.60 281 LEU B N 1
ATOM 3532 C CA . LEU B 1 281 ? 349.939 291.512 173.329 1.00 120.21 281 LEU B CA 1
ATOM 3533 C C . LEU B 1 281 ? 350.503 290.203 173.864 1.00 118.60 281 LEU B C 1
ATOM 3534 O O . LEU B 1 281 ? 349.953 289.612 174.798 1.00 118.66 281 LEU B O 1
ATOM 3539 N N . GLY B 1 282 ? 351.594 289.750 173.259 1.00 117.10 282 GLY B N 1
ATOM 3540 C CA . GLY B 1 282 ? 352.217 288.514 173.678 1.00 113.24 282 GLY B CA 1
ATOM 3541 C C . GLY B 1 282 ? 353.345 288.140 172.738 1.00 114.11 282 GLY B C 1
ATOM 3542 O O . GLY B 1 282 ? 353.681 288.882 171.813 1.00 115.23 282 GLY B O 1
ATOM 3543 N N . THR B 1 283 ? 353.917 286.969 172.994 1.00 115.17 283 THR B N 1
ATOM 3544 C CA . THR B 1 283 ? 355.029 286.457 172.209 1.00 117.63 283 THR B CA 1
ATOM 3545 C C . THR B 1 283 ? 354.722 285.035 171.763 1.00 115.60 283 THR B C 1
ATOM 3546 O O . THR B 1 283 ? 353.993 284.298 172.434 1.00 114.21 283 THR B O 1
ATOM 3550 N N . GLY B 1 284 ? 355.278 284.663 170.613 1.00 114.79 284 GLY B N 1
ATOM 3551 C CA . GLY B 1 284 ? 355.083 283.331 170.078 1.00 116.26 284 GLY B CA 1
ATOM 3552 C C . GLY B 1 284 ? 353.682 283.023 169.606 1.00 110.97 284 GLY B C 1
ATOM 3553 O O . GLY B 1 284 ? 353.190 281.914 169.838 1.00 112.03 284 GLY B O 1
ATOM 3554 N N . ASN B 1 285 ? 353.016 283.974 168.955 1.00 103.21 285 ASN B N 1
ATOM 3555 C CA . ASN B 1 285 ? 351.704 283.721 168.365 1.00 97.89 285 ASN B CA 1
ATOM 3556 C C . ASN B 1 285 ? 351.899 282.861 167.125 1.00 95.81 285 ASN B C 1
ATOM 3557 O O . ASN B 1 285 ? 352.534 283.281 166.156 1.00 99.31 285 ASN B O 1
ATOM 3562 N N . PHE B 1 286 ? 351.364 281.645 167.152 1.00 90.14 286 PHE B N 1
ATOM 3563 C CA . PHE B 1 286 ? 351.511 280.706 166.050 1.00 87.00 286 PHE B CA 1
ATOM 3564 C C . PHE B 1 286 ? 350.255 280.731 165.191 1.00 85.74 286 PHE B C 1
ATOM 3565 O O . PHE B 1 286 ? 349.149 280.499 165.691 1.00 88.13 286 PHE B O 1
ATOM 3567 N N . SER B 1 287 ? 350.427 281.009 163.902 1.00 86.04 287 SER B N 1
ATOM 3568 C CA . SER B 1 287 ? 349.318 281.043 162.961 1.00 84.69 287 SER B CA 1
ATOM 3569 C C . SER B 1 287 ? 349.624 280.105 161.807 1.00 86.80 287 SER B C 1
ATOM 3570 O O . SER B 1 287 ? 350.722 280.153 161.242 1.00 90.39 287 SER B O 1
ATOM 3573 N N . LEU B 1 288 ? 348.665 279.249 161.464 1.00 86.17 288 LEU B N 1
ATOM 3574 C CA . LEU B 1 288 ? 348.806 278.373 160.308 1.00 89.03 288 LEU B CA 1
ATOM 3575 C C . LEU B 1 288 ? 347.584 278.495 159.410 1.00 94.06 288 LEU B C 1
ATOM 3576 O O . LEU B 1 288 ? 346.448 278.558 159.892 1.00 94.80 288 LEU B O 1
ATOM 3581 N N . THR B 1 289 ? 347.827 278.529 158.101 1.00 99.60 289 THR B N 1
ATOM 3582 C CA . THR B 1 289 ? 346.781 278.703 157.106 1.00 102.69 289 THR B CA 1
ATOM 3583 C C . THR B 1 289 ? 346.863 277.598 156.064 1.00 104.30 289 THR B C 1
ATOM 3584 O O . THR B 1 289 ? 347.940 277.068 155.776 1.00 104.26 289 THR B O 1
ATOM 3588 N N . LEU B 1 290 ? 345.707 277.257 155.502 1.00 105.57 290 LEU B N 1
ATOM 3589 C CA . LEU B 1 290 ? 345.591 276.268 154.440 1.00 110.71 290 LEU B CA 1
ATOM 3590 C C . LEU B 1 290 ? 345.033 276.941 153.197 1.00 116.82 290 LEU B C 1
ATOM 3591 O O . LEU B 1 290 ? 344.039 277.669 153.275 1.00 115.92 290 LEU B O 1
ATOM 3596 N N . PHE B 1 291 ? 345.674 276.701 152.058 1.00 120.07 291 PHE B N 1
ATOM 3597 C CA . PHE B 1 291 ? 345.232 277.228 150.775 1.00 118.69 291 PHE B CA 1
ATOM 3598 C C . PHE B 1 291 ? 344.668 276.077 149.956 1.00 122.82 291 PHE B C 1
ATOM 3599 O O . PHE B 1 291 ? 345.367 275.090 149.708 1.00 127.51 291 PHE B O 1
ATOM 3607 N N . TYR B 1 292 ? 343.401 276.196 149.554 1.00 123.00 292 TYR B N 1
ATOM 3608 C CA . TYR B 1 292 ? 342.766 275.152 148.761 1.00 123.05 292 TYR B CA 1
ATOM 3609 C C . TYR B 1 292 ? 343.023 275.310 147.269 1.00 126.37 292 TYR B C 1
ATOM 3610 O O . TYR B 1 292 ? 342.696 274.402 146.498 1.00 125.27 292 TYR B O 1
ATOM 3612 N N . GLU B 1 293 ? 343.594 276.435 146.849 1.00 131.06 293 GLU B N 1
ATOM 3613 C CA . GLU B 1 293 ? 343.879 276.698 145.445 1.00 131.23 293 GLU B CA 1
ATOM 3614 C C . GLU B 1 293 ? 345.136 277.558 145.371 1.00 131.55 293 GLU B C 1
ATOM 3615 O O . GLU B 1 293 ? 345.808 277.799 146.379 1.00 131.63 293 GLU B O 1
ATOM 3621 N N . LYS B 1 294 ? 345.458 278.019 144.166 1.00 130.83 294 LYS B N 1
ATOM 3622 C CA . LYS B 1 294 ? 346.637 278.849 143.968 1.00 131.14 294 LYS B CA 1
ATOM 3623 C C . LYS B 1 294 ? 346.415 280.250 144.527 1.00 128.88 294 LYS B C 1
ATOM 3624 O O . LYS B 1 294 ? 345.307 280.793 144.490 1.00 129.23 294 LYS B O 1
ATOM 3626 N N . ALA B 1 295 ? 347.490 280.834 145.053 1.00 126.22 295 ALA B N 1
ATOM 3627 C CA . ALA B 1 295 ? 347.447 282.176 145.608 1.00 127.02 295 ALA B CA 1
ATOM 3628 C C . ALA B 1 295 ? 348.540 283.030 144.980 1.00 130.69 295 ALA B C 1
ATOM 3629 O O . ALA B 1 295 ? 349.628 282.522 144.679 1.00 130.40 295 ALA B O 1
ATOM 3631 N N . PRO B 1 296 ? 348.268 284.317 144.739 1.00 133.09 296 PRO B N 1
ATOM 3632 C CA . PRO B 1 296 ? 349.327 285.197 144.205 1.00 131.97 296 PRO B CA 1
ATOM 3633 C C . PRO B 1 296 ? 350.480 285.425 145.171 1.00 131.30 296 PRO B C 1
ATOM 3634 O O . PRO B 1 296 ? 351.643 285.211 144.804 1.00 132.05 296 PRO B O 1
ATOM 3638 N N . VAL B 1 297 ? 350.192 285.849 146.401 1.00 131.78 297 VAL B N 1
ATOM 3639 C CA . VAL B 1 297 ? 351.230 286.137 147.382 1.00 132.96 297 VAL B CA 1
ATOM 3640 C C . VAL B 1 297 ? 350.654 285.931 148.775 1.00 135.17 297 VAL B C 1
ATOM 3641 O O . VAL B 1 297 ? 349.456 286.115 149.004 1.00 137.56 297 VAL B O 1
ATOM 3643 N N . SER B 1 298 ? 351.523 285.552 149.709 1.00 132.35 298 SER B N 1
ATOM 3644 C CA . SER B 1 298 ? 351.114 285.304 151.085 1.00 132.90 298 SER B CA 1
ATOM 3645 C C . SER B 1 298 ? 352.323 285.474 151.993 1.00 130.59 298 SER B C 1
ATOM 3646 O O . SER B 1 298 ? 353.471 285.381 151.553 1.00 133.38 298 SER B O 1
ATOM 3649 N N . GLY B 1 299 ? 352.047 285.725 153.270 1.00 126.28 299 GLY B N 1
ATOM 3650 C CA . GLY B 1 299 ? 353.096 285.845 154.262 1.00 126.26 299 GLY B CA 1
ATOM 3651 C C . GLY B 1 299 ? 353.742 287.205 154.365 1.00 127.73 299 GLY B C 1
ATOM 3652 O O . GLY B 1 299 ? 354.867 287.300 154.871 1.00 126.08 299 GLY B O 1
ATOM 3653 N N . LEU B 1 300 ? 353.076 288.261 153.905 1.00 127.10 300 LEU B N 1
ATOM 3654 C CA . LEU B 1 300 ? 353.654 289.597 153.942 1.00 129.28 300 LEU B CA 1
ATOM 3655 C C . LEU B 1 300 ? 353.596 290.158 155.357 1.00 130.56 300 LEU B C 1
ATOM 3656 O O . LEU B 1 300 ? 352.554 290.102 156.017 1.00 131.69 300 LEU B O 1
ATOM 3661 N N . GLU B 1 301 ? 354.720 290.699 155.818 1.00 129.06 301 GLU B N 1
ATOM 3662 C CA . GLU B 1 301 ? 354.830 291.300 157.140 1.00 126.35 301 GLU B CA 1
ATOM 3663 C C . GLU B 1 301 ? 354.675 292.811 157.020 1.00 127.21 301 GLU B C 1
ATOM 3664 O O . GLU B 1 301 ? 355.297 293.435 156.155 1.00 130.52 301 GLU B O 1
ATOM 3670 N N . ASN B 1 302 ? 353.845 293.394 157.884 1.00 125.09 302 ASN B N 1
ATOM 3671 C CA . ASN B 1 302 ? 353.551 294.821 157.834 1.00 127.35 302 ASN B CA 1
ATOM 3672 C C . ASN B 1 302 ? 354.064 295.586 159.045 1.00 130.13 302 ASN B C 1
ATOM 3673 O O . ASN B 1 302 ? 354.838 296.535 158.890 1.00 131.48 302 ASN B O 1
ATOM 3675 N N . ALA B 1 303 ? 353.655 295.200 160.257 1.00 130.51 303 ALA B N 1
ATOM 3676 C CA . ALA B 1 303 ? 354.027 295.951 161.450 1.00 128.29 303 ALA B CA 1
ATOM 3677 C C . ALA B 1 303 ? 354.468 295.035 162.586 1.00 130.11 303 ALA B C 1
ATOM 3678 O O . ALA B 1 303 ? 354.195 295.320 163.757 1.00 129.43 303 ALA B O 1
ATOM 3680 N N . ASP B 1 304 ? 355.147 293.939 162.267 1.00 131.50 304 ASP B N 1
ATOM 3681 C CA . ASP B 1 304 ? 355.625 293.013 163.282 1.00 128.01 304 ASP B CA 1
ATOM 3682 C C . ASP B 1 304 ? 357.048 293.357 163.703 1.00 124.34 304 ASP B C 1
ATOM 3683 O O . ASP B 1 304 ? 357.876 293.772 162.887 1.00 124.94 304 ASP B O 1
ATOM 3685 N N . ALA B 1 305 ? 357.319 293.190 164.999 1.00 120.29 305 ALA B N 1
ATOM 3686 C CA . ALA B 1 305 ? 358.688 293.317 165.489 1.00 119.09 305 ALA B CA 1
ATOM 3687 C C . ALA B 1 305 ? 359.558 292.175 164.981 1.00 122.68 305 ALA B C 1
ATOM 3688 O O . ALA B 1 305 ? 360.731 292.379 164.648 1.00 125.79 305 ALA B O 1
ATOM 3690 N N . SER B 1 306 ? 358.999 290.969 164.914 1.00 119.10 306 SER B N 1
ATOM 3691 C CA . SER B 1 306 ? 359.689 289.822 164.344 1.00 115.68 306 SER B CA 1
ATOM 3692 C C . SER B 1 306 ? 358.689 289.003 163.544 1.00 112.64 306 SER B C 1
ATOM 3693 O O . SER B 1 306 ? 357.496 288.979 163.855 1.00 115.51 306 SER B O 1
ATOM 3695 N N . ASP B 1 307 ? 359.187 288.333 162.508 1.00 109.42 307 ASP B N 1
ATOM 3696 C CA . ASP B 1 307 ? 358.346 287.514 161.649 1.00 106.31 307 ASP B CA 1
ATOM 3697 C C . ASP B 1 307 ? 359.165 286.343 161.132 1.00 105.41 307 ASP B C 1
ATOM 3698 O O . ASP B 1 307 ? 360.334 286.506 160.773 1.00 107.75 307 ASP B O 1
ATOM 3703 N N . PHE B 1 308 ? 358.546 285.165 161.095 1.00 104.26 308 PHE B N 1
ATOM 3704 C CA . PHE B 1 308 ? 359.228 283.959 160.641 1.00 100.93 308 PHE B CA 1
ATOM 3705 C C . PHE B 1 308 ? 358.208 283.008 160.039 1.00 101.92 308 PHE B C 1
ATOM 3706 O O . PHE B 1 308 ? 357.317 282.524 160.745 1.00 106.68 308 PHE B O 1
ATOM 3708 N N . SER B 1 309 ? 358.342 282.743 158.742 1.00 97.01 309 SER B N 1
ATOM 3709 C CA . SER B 1 309 ? 357.531 281.758 158.040 1.00 98.24 309 SER B CA 1
ATOM 3710 C C . SER B 1 309 ? 358.447 280.654 157.535 1.00 101.76 309 SER B C 1
ATOM 3711 O O . SER B 1 309 ? 359.474 280.934 156.908 1.00 103.77 309 SER B O 1
ATOM 3714 N N . VAL B 1 310 ? 358.077 279.405 157.808 1.00 102.33 310 VAL B N 1
ATOM 3715 C CA . VAL B 1 310 ? 358.941 278.271 157.511 1.00 103.92 310 VAL B CA 1
ATOM 3716 C C . VAL B 1 310 ? 358.393 277.391 156.386 1.00 107.52 310 VAL B C 1
ATOM 3717 O O . VAL B 1 310 ? 359.178 276.675 155.744 1.00 112.78 310 VAL B O 1
ATOM 3721 N N . LEU B 1 311 ? 357.098 277.454 156.089 1.00 105.64 311 LEU B N 1
ATOM 3722 C CA . LEU B 1 311 ? 356.487 276.618 155.065 1.00 112.11 311 LEU B CA 1
ATOM 3723 C C . LEU B 1 311 ? 355.966 277.491 153.932 1.00 116.45 311 LEU B C 1
ATOM 3724 O O . LEU B 1 311 ? 355.205 278.436 154.169 1.00 119.15 311 LEU B O 1
ATOM 3726 N N . GLY B 1 312 ? 356.377 277.172 152.703 1.00 112.98 312 GLY B N 1
ATOM 3727 C CA . GLY B 1 312 ? 355.937 277.933 151.556 1.00 114.65 312 GLY B CA 1
ATOM 3728 C C . GLY B 1 312 ? 354.588 277.482 151.028 1.00 120.93 312 GLY B C 1
ATOM 3729 O O . GLY B 1 312 ? 354.061 276.432 151.392 1.00 120.63 312 GLY B O 1
ATOM 3730 N N . GLU B 1 313 ? 354.024 278.304 150.146 1.00 125.45 313 GLU B N 1
ATOM 3731 C CA . GLU B 1 313 ? 352.739 278.032 149.517 1.00 128.94 313 GLU B CA 1
ATOM 3732 C C . GLU B 1 313 ? 352.930 277.923 148.012 1.00 131.63 313 GLU B C 1
ATOM 3733 O O . GLU B 1 313 ? 353.575 278.783 147.402 1.00 130.69 313 GLU B O 1
ATOM 3735 N N . ALA B 1 314 ? 352.364 276.874 147.419 1.00 133.58 314 ALA B N 1
ATOM 3736 C CA . ALA B 1 314 ? 352.510 276.643 145.984 1.00 135.24 314 ALA B CA 1
ATOM 3737 C C . ALA B 1 314 ? 351.328 275.826 145.491 1.00 136.63 314 ALA B C 1
ATOM 3738 O O . ALA B 1 314 ? 351.021 274.779 146.073 1.00 135.33 314 ALA B O 1
ATOM 3740 N N . ALA B 1 315 ? 350.667 276.320 144.437 1.00 139.79 315 ALA B N 1
ATOM 3741 C CA . ALA B 1 315 ? 349.624 275.631 143.678 1.00 142.43 315 ALA B CA 1
ATOM 3742 C C . ALA B 1 315 ? 348.420 275.231 144.527 1.00 139.83 315 ALA B C 1
ATOM 3743 O O . ALA B 1 315 ? 347.934 276.024 145.340 1.00 136.21 315 ALA B O 1
ATOM 3745 N N . ALA B 1 316 ? 347.942 273.997 144.348 1.00 142.18 316 ALA B N 1
ATOM 3746 C CA . ALA B 1 316 ? 346.668 273.586 144.928 1.00 138.77 316 ALA B CA 1
ATOM 3747 C C . ALA B 1 316 ? 346.792 273.259 146.412 1.00 136.78 316 ALA B C 1
ATOM 3748 O O . ALA B 1 316 ? 346.047 273.800 147.234 1.00 132.24 316 ALA B O 1
ATOM 3750 N N . GLY B 1 317 ? 347.716 272.373 146.774 1.00 136.60 317 GLY B N 1
ATOM 3751 C CA . GLY B 1 317 ? 347.815 271.943 148.155 1.00 130.65 317 GLY B CA 1
ATOM 3752 C C . GLY B 1 317 ? 349.112 272.313 148.845 1.00 132.37 317 GLY B C 1
ATOM 3753 O O . GLY B 1 317 ? 350.168 271.751 148.539 1.00 136.59 317 GLY B O 1
ATOM 3754 N N . SER B 1 318 ? 349.035 273.246 149.792 1.00 128.02 318 SER B N 1
ATOM 3755 C CA . SER B 1 318 ? 350.184 273.645 150.593 1.00 126.22 318 SER B CA 1
ATOM 3756 C C . SER B 1 318 ? 349.688 274.186 151.925 1.00 121.75 318 SER B C 1
ATOM 3757 O O . SER B 1 318 ? 348.524 274.569 152.067 1.00 117.86 318 SER B O 1
ATOM 3760 N N . VAL B 1 319 ? 350.596 274.213 152.902 1.00 118.94 319 VAL B N 1
ATOM 3761 C CA . VAL B 1 319 ? 350.321 274.748 154.227 1.00 110.08 319 VAL B CA 1
ATOM 3762 C C . VAL B 1 319 ? 351.408 275.755 154.573 1.00 109.49 319 VAL B C 1
ATOM 3763 O O . VAL B 1 319 ? 352.486 275.773 153.976 1.00 112.30 319 VAL B O 1
ATOM 3767 N N . GLN B 1 320 ? 351.105 276.607 155.548 1.00 107.97 320 GLN B N 1
ATOM 3768 C CA . GLN B 1 320 ? 352.048 277.595 156.047 1.00 106.53 320 GLN B CA 1
ATOM 3769 C C . GLN B 1 320 ? 352.114 277.513 157.565 1.00 103.18 320 GLN B C 1
ATOM 3770 O O . GLN B 1 320 ? 351.189 277.034 158.223 1.00 105.97 320 GLN B O 1
ATOM 3776 N N . TRP B 1 321 ? 353.231 277.985 158.115 1.00 99.19 321 TRP B N 1
ATOM 3777 C CA . TRP B 1 321 ? 353.452 277.951 159.558 1.00 98.69 321 TRP B CA 1
ATOM 3778 C C . TRP B 1 321 ? 354.230 279.204 159.933 1.00 97.14 321 TRP B C 1
ATOM 3779 O O . TRP B 1 321 ? 355.427 279.298 159.645 1.00 97.21 321 TRP B O 1
ATOM 3790 N N . ALA B 1 322 ? 353.558 280.159 160.575 1.00 96.41 322 ALA B N 1
ATOM 3791 C CA . ALA B 1 322 ? 354.141 281.462 160.854 1.00 93.88 322 ALA B CA 1
ATOM 3792 C C . ALA B 1 322 ? 354.159 281.734 162.352 1.00 95.31 322 ALA B C 1
ATOM 3793 O O . ALA B 1 322 ? 353.210 281.414 163.074 1.00 98.34 322 ALA B O 1
ATOM 3795 N N . GLY B 1 323 ? 355.258 282.335 162.805 1.00 95.21 323 GLY B N 1
ATOM 3796 C CA . GLY B 1 323 ? 355.389 282.768 164.183 1.00 93.21 323 GLY B CA 1
ATOM 3797 C C . GLY B 1 323 ? 355.534 284.273 164.290 1.00 94.83 323 GLY B C 1
ATOM 3798 O O . GLY B 1 323 ? 356.436 284.857 163.683 1.00 99.10 323 GLY B O 1
ATOM 3799 N N . VAL B 1 324 ? 354.654 284.913 165.057 1.00 97.03 324 VAL B N 1
ATOM 3800 C CA . VAL B 1 324 ? 354.567 286.367 165.129 1.00 98.90 324 VAL B CA 1
ATOM 3801 C C . VAL B 1 324 ? 354.735 286.796 166.581 1.00 101.56 324 VAL B C 1
ATOM 3802 O O . VAL B 1 324 ? 354.071 286.255 167.474 1.00 105.10 324 VAL B O 1
ATOM 3806 N N . LYS B 1 325 ? 355.628 287.755 166.814 1.00 104.03 325 LYS B N 1
ATOM 3807 C CA . LYS B 1 325 ? 355.734 288.446 168.093 1.00 110.29 325 LYS B CA 1
ATOM 3808 C C . LYS B 1 325 ? 355.121 289.833 167.953 1.00 115.27 325 LYS B C 1
ATOM 3809 O O . LYS B 1 325 ? 355.467 290.579 167.031 1.00 116.06 325 LYS B O 1
ATOM 3815 N N . VAL B 1 326 ? 354.214 290.175 168.865 1.00 118.79 326 VAL B N 1
ATOM 3816 C CA . VAL B 1 326 ? 353.425 291.398 168.782 1.00 119.09 326 VAL B CA 1
ATOM 3817 C C . VAL B 1 326 ? 353.701 292.251 170.018 1.00 118.18 326 VAL B C 1
ATOM 3818 O O . VAL B 1 326 ? 353.822 291.733 171.134 1.00 116.78 326 VAL B O 1
ATOM 3822 N N . ALA B 1 327 ? 353.864 293.557 169.806 1.00 119.74 327 ALA B N 1
ATOM 3823 C CA . ALA B 1 327 ? 354.190 294.497 170.872 1.00 122.29 327 ALA B CA 1
ATOM 3824 C C . ALA B 1 327 ? 353.014 295.352 171.318 1.00 122.84 327 ALA B C 1
ATOM 3825 O O . ALA B 1 327 ? 352.803 295.516 172.521 1.00 119.88 327 ALA B O 1
ATOM 3827 N N . GLU B 1 328 ? 352.242 295.906 170.386 1.00 125.56 328 GLU B N 1
ATOM 3828 C CA . GLU B 1 328 ? 351.110 296.760 170.714 1.00 126.50 328 GLU B CA 1
ATOM 3829 C C . GLU B 1 328 ? 349.857 296.238 170.023 1.00 128.62 328 GLU B C 1
ATOM 3830 O O . GLU B 1 328 ? 349.915 295.378 169.141 1.00 130.90 328 GLU B O 1
ATOM 3836 N N . ARG B 1 329 ? 348.712 296.773 170.439 1.00 124.75 329 ARG B N 1
ATOM 3837 C CA . ARG B 1 329 ? 347.423 296.289 169.966 1.00 125.81 329 ARG B CA 1
ATOM 3838 C C . ARG B 1 329 ? 347.145 296.763 168.544 1.00 129.24 329 ARG B C 1
ATOM 3839 O O . ARG B 1 329 ? 347.461 297.899 168.179 1.00 128.36 329 ARG B O 1
ATOM 3847 N N . GLY B 1 330 ? 346.536 295.883 167.749 1.00 127.83 330 GLY B N 1
ATOM 3848 C CA . GLY B 1 330 ? 346.086 296.210 166.408 1.00 129.01 330 GLY B CA 1
ATOM 3849 C C . GLY B 1 330 ? 347.172 296.541 165.404 1.00 133.87 330 GLY B C 1
ATOM 3850 O O . GLY B 1 330 ? 347.062 297.530 164.674 1.00 135.46 330 GLY B O 1
ATOM 3851 N N . GLN B 1 331 ? 348.230 295.728 165.358 1.00 133.39 331 GLN B N 1
ATOM 3852 C CA . GLN B 1 331 ? 349.317 295.986 164.420 1.00 135.20 331 GLN B CA 1
ATOM 3853 C C . GLN B 1 331 ? 348.945 295.636 162.983 1.00 138.15 331 GLN B C 1
ATOM 3854 O O . GLN B 1 331 ? 349.326 296.364 162.060 1.00 141.47 331 GLN B O 1
ATOM 3860 N N . GLY B 1 332 ? 348.208 294.546 162.771 1.00 134.48 332 GLY B N 1
ATOM 3861 C CA . GLY B 1 332 ? 347.908 294.095 161.425 1.00 134.00 332 GLY B CA 1
ATOM 3862 C C . GLY B 1 332 ? 349.132 293.525 160.739 1.00 136.53 332 GLY B C 1
ATOM 3863 O O . GLY B 1 332 ? 349.648 294.111 159.783 1.00 137.29 332 GLY B O 1
ATOM 3864 N N . VAL B 1 333 ? 349.602 292.374 161.219 1.00 136.52 333 VAL B N 1
ATOM 3865 C CA . VAL B 1 333 ? 350.941 291.911 160.870 1.00 136.32 333 VAL B CA 1
ATOM 3866 C C . VAL B 1 333 ? 350.932 291.037 159.620 1.00 132.45 333 VAL B C 1
ATOM 3867 O O . VAL B 1 333 ? 351.898 291.036 158.848 1.00 134.47 333 VAL B O 1
ATOM 3871 N N . LYS B 1 334 ? 349.862 290.283 159.391 1.00 124.99 334 LYS B N 1
ATOM 3872 C CA . LYS B 1 334 ? 349.811 289.314 158.305 1.00 126.23 334 LYS B CA 1
ATOM 3873 C C . LYS B 1 334 ? 348.923 289.836 157.184 1.00 127.21 334 LYS B C 1
ATOM 3874 O O . LYS B 1 334 ? 347.790 290.263 157.430 1.00 127.51 334 LYS B O 1
ATOM 3880 N N . MET B 1 335 ? 349.444 289.807 155.960 1.00 126.36 335 MET B N 1
ATOM 3881 C CA . MET B 1 335 ? 348.704 290.227 154.778 1.00 127.37 335 MET B CA 1
ATOM 3882 C C . MET B 1 335 ? 348.800 289.139 153.720 1.00 128.88 335 MET B C 1
ATOM 3883 O O . MET B 1 335 ? 349.898 288.674 153.400 1.00 129.67 335 MET B O 1
ATOM 3888 N N . VAL B 1 336 ? 347.651 288.734 153.185 1.00 130.18 336 VAL B N 1
ATOM 3889 C CA . VAL B 1 336 ? 347.576 287.741 152.122 1.00 133.81 336 VAL B CA 1
ATOM 3890 C C . VAL B 1 336 ? 346.597 288.242 151.065 1.00 136.35 336 VAL B C 1
ATOM 3891 O O . VAL B 1 336 ? 345.525 288.764 151.391 1.00 137.40 336 VAL B O 1
ATOM 3895 N N . THR B 1 337 ? 346.992 288.141 149.796 1.00 135.91 337 THR B N 1
ATOM 3896 C CA . THR B 1 337 ? 346.167 288.595 148.683 1.00 137.56 337 THR B CA 1
ATOM 3897 C C . THR B 1 337 ? 345.710 287.398 147.854 1.00 136.05 337 THR B C 1
ATOM 3898 O O . THR B 1 337 ? 346.524 286.564 147.443 1.00 134.35 337 THR B O 1
ATOM 3902 N N . THR B 1 338 ? 344.398 287.290 147.668 1.00 135.31 338 THR B N 1
ATOM 3903 C CA . THR B 1 338 ? 343.764 286.221 146.896 1.00 135.78 338 THR B CA 1
ATOM 3904 C C . THR B 1 338 ? 342.579 286.833 146.156 1.00 138.10 338 THR B C 1
ATOM 3905 O O . THR B 1 338 ? 342.476 288.054 145.996 1.00 137.00 338 THR B O 1
ATOM 3909 N N . GLU B 1 339 ? 341.668 285.975 145.694 1.00 141.02 339 GLU B N 1
ATOM 3910 C CA . GLU B 1 339 ? 340.416 286.405 145.078 1.00 139.44 339 GLU B CA 1
ATOM 3911 C C . GLU B 1 339 ? 339.379 286.796 146.130 1.00 139.73 339 GLU B C 1
ATOM 3912 O O . GLU B 1 339 ? 339.726 287.025 147.294 1.00 140.73 339 GLU B O 1
ATOM 3918 N N . GLU B 1 340 ? 338.111 286.906 145.715 1.00 137.38 340 GLU B N 1
ATOM 3919 C CA . GLU B 1 340 ? 337.061 287.445 146.578 1.00 136.54 340 GLU B CA 1
ATOM 3920 C C . GLU B 1 340 ? 336.774 286.535 147.770 1.00 136.67 340 GLU B C 1
ATOM 3921 O O . GLU B 1 340 ? 336.910 286.946 148.927 1.00 137.02 340 GLU B O 1
ATOM 3927 N N . GLN B 1 341 ? 336.357 285.295 147.509 1.00 136.66 341 GLN B N 1
ATOM 3928 C CA . GLN B 1 341 ? 336.019 284.342 148.568 1.00 135.66 341 GLN B CA 1
ATOM 3929 C C . GLN B 1 341 ? 336.799 283.050 148.370 1.00 135.57 341 GLN B C 1
ATOM 3930 O O . GLN B 1 341 ? 336.294 282.092 147.768 1.00 137.48 341 GLN B O 1
ATOM 3936 N N . PRO B 1 342 ? 338.033 282.983 148.861 1.00 132.69 342 PRO B N 1
ATOM 3937 C CA . PRO B 1 342 ? 338.793 281.735 148.782 1.00 130.44 342 PRO B CA 1
ATOM 3938 C C . PRO B 1 342 ? 338.360 280.746 149.855 1.00 128.22 342 PRO B C 1
ATOM 3939 O O . PRO B 1 342 ? 337.692 281.091 150.832 1.00 126.02 342 PRO B O 1
ATOM 3943 N N . LYS B 1 343 ? 338.755 279.494 149.650 1.00 129.23 343 LYS B N 1
ATOM 3944 C CA . LYS B 1 343 ? 338.471 278.418 150.587 1.00 127.37 343 LYS B CA 1
ATOM 3945 C C . LYS B 1 343 ? 339.738 278.040 151.342 1.00 128.67 343 LYS B C 1
ATOM 3946 O O . LYS B 1 343 ? 340.828 277.995 150.762 1.00 126.97 343 LYS B O 1
ATOM 3948 N N . GLY B 1 344 ? 339.592 277.772 152.633 1.00 127.60 344 GLY B N 1
ATOM 3949 C CA . GLY B 1 344 ? 340.743 277.415 153.438 1.00 121.54 344 GLY B CA 1
ATOM 3950 C C . GLY B 1 344 ? 340.372 277.273 154.897 1.00 118.03 344 GLY B C 1
ATOM 3951 O O . GLY B 1 344 ? 339.197 277.171 155.255 1.00 116.75 344 GLY B O 1
ATOM 3952 N N . LYS B 1 345 ? 341.405 277.260 155.736 1.00 114.37 345 LYS B N 1
ATOM 3953 C CA . LYS B 1 345 ? 341.248 277.107 157.175 1.00 108.89 345 LYS B CA 1
ATOM 3954 C C . LYS B 1 345 ? 342.440 277.763 157.855 1.00 107.08 345 LYS B C 1
ATOM 3955 O O . LYS B 1 345 ? 343.577 277.606 157.406 1.00 106.09 345 LYS B O 1
ATOM 3961 N N . TRP B 1 346 ? 342.181 278.486 158.942 1.00 104.02 346 TRP B N 1
ATOM 3962 C CA . TRP B 1 346 ? 343.240 279.127 159.705 1.00 99.00 346 TRP B CA 1
ATOM 3963 C C . TRP B 1 346 ? 343.112 278.776 161.180 1.00 96.21 346 TRP B C 1
ATOM 3964 O O . TRP B 1 346 ? 342.010 278.720 161.737 1.00 97.36 346 TRP B O 1
ATOM 3975 N N . GLN B 1 347 ? 344.263 278.528 161.802 1.00 92.45 347 GLN B N 1
ATOM 3976 C CA . GLN B 1 347 ? 344.349 278.233 163.225 1.00 86.63 347 GLN B CA 1
ATOM 3977 C C . GLN B 1 347 ? 345.302 279.221 163.879 1.00 87.01 347 GLN B C 1
ATOM 3978 O O . GLN B 1 347 ? 346.429 279.411 163.406 1.00 90.33 347 GLN B O 1
ATOM 3984 N N . ALA B 1 348 ? 344.841 279.843 164.962 1.00 86.29 348 ALA B N 1
ATOM 3985 C CA . ALA B 1 348 ? 345.624 280.796 165.736 1.00 84.90 348 ALA B CA 1
ATOM 3986 C C . ALA B 1 348 ? 345.782 280.285 167.161 1.00 86.13 348 ALA B C 1
ATOM 3987 O O . ALA B 1 348 ? 344.799 279.883 167.795 1.00 88.92 348 ALA B O 1
ATOM 3989 N N . LEU B 1 349 ? 347.018 280.304 167.658 1.00 86.70 349 LEU B N 1
ATOM 3990 C CA . LEU B 1 349 ? 347.349 279.829 168.993 1.00 85.91 349 LEU B CA 1
ATOM 3991 C C . LEU B 1 349 ? 348.282 280.827 169.662 1.00 92.22 349 LEU B C 1
ATOM 3992 O O . LEU B 1 349 ? 349.146 281.417 169.007 1.00 99.76 349 LEU B O 1
ATOM 3997 N N . ARG B 1 350 ? 348.103 281.019 170.966 1.00 94.57 350 ARG B N 1
ATOM 3998 C CA . ARG B 1 350 ? 348.965 281.889 171.753 1.00 99.55 350 ARG B CA 1
ATOM 3999 C C . ARG B 1 350 ? 349.969 281.044 172.524 1.00 101.95 350 ARG B C 1
ATOM 4000 O O . ARG B 1 350 ? 349.576 280.138 173.269 1.00 103.02 350 ARG B O 1
ATOM 4008 N N . ILE B 1 351 ? 351.256 281.352 172.336 1.00 104.39 351 ILE B N 1
ATOM 4009 C CA . ILE B 1 351 ? 352.402 280.667 172.951 1.00 105.06 351 ILE B CA 1
ATOM 4010 C C . ILE B 1 351 ? 352.396 279.162 172.685 1.00 106.16 351 ILE B C 1
ATOM 4011 O O . ILE B 1 351 ? 352.784 278.712 171.607 1.00 106.07 351 ILE B O 1
ATOM 4013 N N . VAL C 1 52 ? 275.350 316.652 212.894 1.00 149.16 52 VAL C N 1
ATOM 4014 C CA . VAL C 1 52 ? 274.534 315.470 213.144 1.00 153.93 52 VAL C CA 1
ATOM 4015 C C . VAL C 1 52 ? 273.650 315.174 211.939 1.00 156.45 52 VAL C C 1
ATOM 4016 O O . VAL C 1 52 ? 272.423 315.161 212.046 1.00 154.28 52 VAL C O 1
ATOM 4018 N N . GLN C 1 53 ? 274.281 314.939 210.792 1.00 155.53 53 GLN C N 1
ATOM 4019 C CA . GLN C 1 53 ? 273.553 314.637 209.571 1.00 151.36 53 GLN C CA 1
ATOM 4020 C C . GLN C 1 53 ? 273.022 313.206 209.598 1.00 150.01 53 GLN C C 1
ATOM 4021 O O . GLN C 1 53 ? 273.445 312.370 210.402 1.00 150.33 53 GLN C O 1
ATOM 4023 N N . LYS C 1 54 ? 272.077 312.932 208.702 1.00 145.45 54 LYS C N 1
ATOM 4024 C CA . LYS C 1 54 ? 271.472 311.609 208.609 1.00 137.11 54 LYS C CA 1
ATOM 4025 C C . LYS C 1 54 ? 272.429 310.655 207.904 1.00 133.86 54 LYS C C 1
ATOM 4026 O O . LYS C 1 54 ? 272.763 310.853 206.730 1.00 133.01 54 LYS C O 1
ATOM 4032 N N . VAL C 1 55 ? 272.880 309.628 208.629 1.00 134.53 55 VAL C N 1
ATOM 4033 C CA . VAL C 1 55 ? 273.778 308.631 208.055 1.00 133.45 55 VAL C CA 1
ATOM 4034 C C . VAL C 1 55 ? 273.041 307.749 207.053 1.00 126.74 55 VAL C C 1
ATOM 4035 O O . VAL C 1 55 ? 273.567 307.444 205.975 1.00 125.12 55 VAL C O 1
ATOM 4039 N N . THR C 1 56 ? 271.804 307.358 207.368 1.00 121.00 56 THR C N 1
ATOM 4040 C CA . THR C 1 56 ? 271.039 306.426 206.548 1.00 115.03 56 THR C CA 1
ATOM 4041 C C . THR C 1 56 ? 270.528 307.032 205.244 1.00 108.15 56 THR C C 1
ATOM 4042 O O . THR C 1 56 ? 270.004 306.290 204.406 1.00 107.80 56 THR C O 1
ATOM 4046 N N . ARG C 1 57 ? 270.653 308.342 205.051 1.00 100.25 57 ARG C N 1
ATOM 4047 C CA . ARG C 1 57 ? 270.190 309.007 203.843 1.00 85.20 57 ARG C CA 1
ATOM 4048 C C . ARG C 1 57 ? 271.353 309.728 203.173 1.00 81.48 57 ARG C C 1
ATOM 4049 O O . ARG C 1 57 ? 272.170 310.365 203.844 1.00 88.95 57 ARG C O 1
ATOM 4057 N N . LEU C 1 58 ? 271.423 309.620 201.848 1.00 70.08 58 LEU C N 1
ATOM 4058 C CA . LEU C 1 58 ? 272.460 310.258 201.051 1.00 56.64 58 LEU C CA 1
ATOM 4059 C C . LEU C 1 58 ? 271.830 311.191 200.026 1.00 53.38 58 LEU C C 1
ATOM 4060 O O . LEU C 1 58 ? 270.655 311.060 199.673 1.00 61.54 58 LEU C O 1
ATOM 4065 N N . SER C 1 59 ? 272.633 312.138 199.544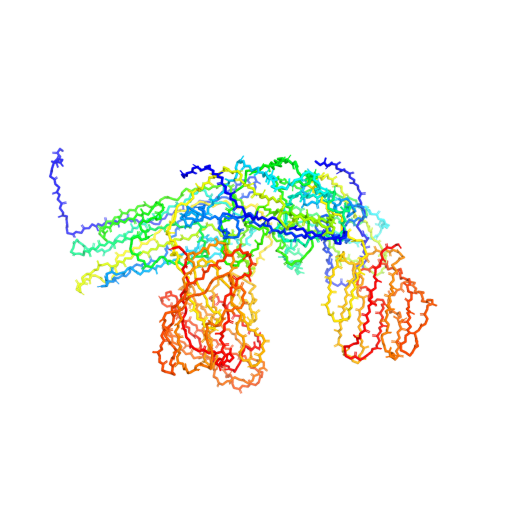 1.00 48.49 59 SER C N 1
ATOM 4066 C CA . SER C 1 59 ? 272.184 313.136 198.587 1.00 40.59 59 SER C CA 1
ATOM 4067 C C . SER C 1 59 ? 273.115 313.156 197.382 1.00 39.55 59 SER C C 1
ATOM 4068 O O . SER C 1 59 ? 274.279 312.756 197.462 1.00 45.21 59 SER C O 1
ATOM 4071 N N . ALA C 1 60 ? 272.583 313.630 196.259 1.00 34.83 60 ALA C N 1
ATOM 4072 C CA . ALA C 1 60 ? 273.339 313.764 195.020 1.00 26.16 60 ALA C CA 1
ATOM 4073 C C . ALA C 1 60 ? 273.371 315.227 194.604 1.00 31.87 60 ALA C C 1
ATOM 4074 O O . ALA C 1 60 ? 272.303 315.828 194.396 1.00 40.92 60 ALA C O 1
ATOM 4076 N N . PRO C 1 61 ? 274.546 315.848 194.473 1.00 29.42 61 PRO C N 1
ATOM 4077 C CA . PRO C 1 61 ? 274.593 317.247 194.034 1.00 28.67 61 PRO C CA 1
ATOM 4078 C C . PRO C 1 61 ? 274.638 317.377 192.520 1.00 26.37 61 PRO C C 1
ATOM 4079 O O . PRO C 1 61 ? 274.688 316.371 191.807 1.00 29.59 61 PRO C O 1
ATOM 4083 N N . VAL C 1 62 ? 274.608 318.612 192.019 1.00 22.47 62 VAL C N 1
ATOM 4084 C CA . VAL C 1 62 ? 274.716 318.834 190.581 1.00 21.22 62 VAL C CA 1
ATOM 4085 C C . VAL C 1 62 ? 276.150 318.632 190.110 1.00 23.16 62 VAL C C 1
ATOM 4086 O O . VAL C 1 62 ? 276.397 317.968 189.097 1.00 27.12 62 VAL C O 1
ATOM 4090 N N . ALA C 1 63 ? 277.115 319.193 190.836 1.00 21.77 63 ALA C N 1
ATOM 4091 C CA . ALA C 1 63 ? 278.515 319.105 190.448 1.00 17.13 63 ALA C CA 1
ATOM 4092 C C . ALA C 1 63 ? 279.387 319.260 191.684 1.00 22.53 63 ALA C C 1
ATOM 4093 O O . ALA C 1 63 ? 278.933 319.722 192.734 1.00 27.18 63 ALA C O 1
ATOM 4095 N N . LEU C 1 64 ? 280.650 318.863 191.542 1.00 23.17 64 LEU C N 1
ATOM 4096 C CA . LEU C 1 64 ? 281.647 318.986 192.595 1.00 22.23 64 LEU C CA 1
ATOM 4097 C C . LEU C 1 64 ? 282.860 319.729 192.057 1.00 30.81 64 LEU C C 1
ATOM 4098 O O . LEU C 1 64 ? 283.187 319.637 190.871 1.00 37.73 64 LEU C O 1
ATOM 4103 N N . ALA C 1 65 ? 283.529 320.467 192.941 1.00 35.59 65 ALA C N 1
ATOM 4104 C CA . ALA C 1 65 ? 284.682 321.279 192.570 1.00 34.30 65 ALA C CA 1
ATOM 4105 C C . ALA C 1 65 ? 285.866 320.908 193.449 1.00 42.40 65 ALA C C 1
ATOM 4106 O O . ALA C 1 65 ? 285.763 320.940 194.679 1.00 47.91 65 ALA C O 1
ATOM 4108 N N . TYR C 1 66 ? 286.984 320.561 192.818 1.00 48.64 66 TYR C N 1
ATOM 4109 C CA . TYR C 1 66 ? 288.238 320.286 193.507 1.00 50.41 66 TYR C CA 1
ATOM 4110 C C . TYR C 1 66 ? 289.233 321.388 193.173 1.00 60.95 66 TYR C C 1
ATOM 4111 O O . TYR C 1 66 ? 289.407 321.737 192.001 1.00 64.30 66 TYR C O 1
ATOM 4120 N N . ARG C 1 67 ? 289.882 321.932 194.199 1.00 63.48 67 ARG C N 1
ATOM 4121 C CA . ARG C 1 67 ? 290.835 323.022 194.037 1.00 71.71 67 ARG C CA 1
ATOM 4122 C C . ARG C 1 67 ? 292.220 322.552 194.454 1.00 82.30 67 ARG C C 1
ATOM 4123 O O . ARG C 1 67 ? 292.385 321.978 195.535 1.00 85.63 67 ARG C O 1
ATOM 4125 N N . GLU C 1 68 ? 293.210 322.799 193.599 1.00 85.24 68 GLU C N 1
ATOM 4126 C CA . GLU C 1 68 ? 294.589 322.428 193.879 1.00 96.69 68 GLU C CA 1
ATOM 4127 C C . GLU C 1 68 ? 295.522 323.492 193.321 1.00 102.64 68 GLU C C 1
ATOM 4128 O O . GLU C 1 68 ? 295.316 323.988 192.209 1.00 97.01 68 GLU C O 1
ATOM 4134 N N . VAL C 1 69 ? 296.548 323.836 194.099 1.00 111.46 69 VAL C N 1
ATOM 4135 C CA . VAL C 1 69 ? 297.536 324.833 193.700 1.00 114.19 69 VAL C CA 1
ATOM 4136 C C . VAL C 1 69 ? 298.871 324.142 193.456 1.00 118.53 69 VAL C C 1
ATOM 4137 O O . VAL C 1 69 ? 299.001 322.930 193.663 1.00 117.59 69 VAL C O 1
ATOM 4141 N N . SER C 1 70 ? 299.864 324.905 193.002 1.00 118.09 70 SER C N 1
ATOM 4142 C CA . SER C 1 70 ? 301.172 324.346 192.691 1.00 115.78 70 SER C CA 1
ATOM 4143 C C . SER C 1 70 ? 301.918 323.946 193.960 1.00 110.84 70 SER C C 1
ATOM 4144 O O . SER C 1 70 ? 301.821 324.601 195.002 1.00 108.95 70 SER C O 1
ATOM 4147 N N . THR C 1 71 ? 302.672 322.854 193.861 1.00 107.17 71 THR C N 1
ATOM 4148 C CA . THR C 1 71 ? 303.444 322.314 194.969 1.00 102.80 71 THR C CA 1
ATOM 4149 C C . THR C 1 71 ? 304.934 322.496 194.710 1.00 96.73 71 THR C C 1
ATOM 4150 O O . THR C 1 71 ? 305.381 322.549 193.561 1.00 98.64 71 THR C O 1
ATOM 4154 N N . GLN C 1 72 ? 305.699 322.593 195.795 1.00 89.52 72 GLN C N 1
ATOM 4155 C CA . GLN C 1 72 ? 307.137 322.810 195.702 1.00 83.32 72 GLN C CA 1
ATOM 4156 C C . GLN C 1 72 ? 307.868 321.474 195.729 1.00 73.86 72 GLN C C 1
ATOM 4157 O O . GLN C 1 72 ? 307.706 320.715 196.694 1.00 73.54 72 GLN C O 1
ATOM 4163 N N . PRO C 1 73 ? 308.653 321.140 194.707 1.00 63.03 73 PRO C N 1
ATOM 4164 C CA . PRO C 1 73 ? 309.449 319.909 194.753 1.00 60.31 73 PRO C CA 1
ATOM 4165 C C . PRO C 1 73 ? 310.592 320.020 195.750 1.00 57.70 73 PRO C C 1
ATOM 4166 O O . PRO C 1 73 ? 311.078 321.108 196.065 1.00 64.05 73 PRO C O 1
ATOM 4170 N N . ARG C 1 74 ? 311.025 318.864 196.249 1.00 55.16 74 ARG C N 1
ATOM 4171 C CA . ARG C 1 74 ? 312.077 318.801 197.258 1.00 51.38 74 ARG C CA 1
ATOM 4172 C C . ARG C 1 74 ? 313.263 318.012 196.726 1.00 47.47 74 ARG C C 1
ATOM 4173 O O . ARG C 1 74 ? 313.102 316.881 196.258 1.00 47.84 74 ARG C O 1
ATOM 4181 N N . VAL C 1 75 ? 314.451 318.609 196.801 1.00 45.80 75 VAL C N 1
ATOM 4182 C CA . VAL C 1 75 ? 315.693 317.991 196.352 1.00 42.46 75 VAL C CA 1
ATOM 4183 C C . VAL C 1 75 ? 316.670 317.997 197.518 1.00 40.15 75 VAL C C 1
ATOM 4184 O O . VAL C 1 75 ? 316.920 319.051 198.113 1.00 43.60 75 VAL C O 1
ATOM 4188 N N . SER C 1 76 ? 317.224 316.830 197.844 1.00 43.83 76 SER C N 1
ATOM 4189 C CA . SER C 1 76 ? 318.213 316.757 198.911 1.00 47.04 76 SER C CA 1
ATOM 4190 C C . SER C 1 76 ? 319.324 315.791 198.525 1.00 53.35 76 SER C C 1
ATOM 4191 O O . SER C 1 76 ? 319.170 314.955 197.631 1.00 53.24 76 SER C O 1
ATOM 4194 N N . THR C 1 77 ? 320.455 315.926 199.209 1.00 54.21 77 THR C N 1
ATOM 4195 C CA . THR C 1 77 ? 321.652 315.146 198.936 1.00 56.48 77 THR C CA 1
ATOM 4196 C C . THR C 1 77 ? 321.885 314.129 200.048 1.00 60.31 77 THR C C 1
ATOM 4197 O O . THR C 1 77 ? 321.358 314.249 201.158 1.00 62.64 77 THR C O 1
ATOM 4201 N N . ALA C 1 78 ? 322.668 313.105 199.725 1.00 65.21 78 ALA C N 1
ATOM 4202 C CA . ALA C 1 78 ? 322.956 312.009 200.640 1.00 67.63 78 ALA C CA 1
ATOM 4203 C C . ALA C 1 78 ? 324.361 311.495 200.343 1.00 69.35 78 ALA C C 1
ATOM 4204 O O . ALA C 1 78 ? 325.145 312.146 199.646 1.00 70.59 78 ALA C O 1
ATOM 4206 N N . ARG C 1 79 ? 324.682 310.317 200.883 1.00 72.82 79 ARG C N 1
ATOM 4207 C CA . ARG C 1 79 ? 326.019 309.758 200.699 1.00 78.75 79 ARG C CA 1
ATOM 4208 C C . ARG C 1 79 ? 326.208 309.205 199.291 1.00 80.82 79 ARG C C 1
ATOM 4209 O O . ARG C 1 79 ? 327.270 309.387 198.685 1.00 80.51 79 ARG C O 1
ATOM 4211 N N . ASP C 1 80 ? 325.193 308.525 198.754 1.00 78.94 80 ASP C N 1
ATOM 4212 C CA . ASP C 1 80 ? 325.333 307.898 197.444 1.00 74.38 80 ASP C CA 1
ATOM 4213 C C . ASP C 1 80 ? 325.012 308.866 196.311 1.00 69.67 80 ASP C C 1
ATOM 4214 O O . ASP C 1 80 ? 325.715 308.888 195.296 1.00 69.06 80 ASP C O 1
ATOM 4219 N N . GLY C 1 81 ? 323.971 309.676 196.470 1.00 65.47 81 GLY C N 1
ATOM 4220 C CA . GLY C 1 81 ? 323.517 310.546 195.403 1.00 50.81 81 GLY C CA 1
ATOM 4221 C C . GLY C 1 81 ? 322.489 311.548 195.879 1.00 52.34 81 GLY C C 1
ATOM 4222 O O . GLY C 1 81 ? 322.662 312.147 196.942 1.00 57.53 81 GLY C O 1
ATOM 4223 N N . ILE C 1 82 ? 321.420 311.753 195.109 1.00 49.06 82 ILE C N 1
ATOM 4224 C CA . ILE C 1 82 ? 320.395 312.724 195.462 1.00 47.38 82 ILE C CA 1
ATOM 4225 C C . ILE C 1 82 ? 319.024 312.061 195.447 1.00 46.90 82 ILE C C 1
ATOM 4226 O O . ILE C 1 82 ? 318.790 311.057 194.766 1.00 45.83 82 ILE C O 1
ATOM 4231 N N . THR C 1 83 ? 318.111 312.641 196.225 1.00 47.14 83 THR C N 1
ATOM 4232 C CA . THR C 1 83 ? 316.717 312.230 196.261 1.00 41.87 83 THR C CA 1
ATOM 4233 C C . THR C 1 83 ? 315.827 313.412 195.899 1.00 40.75 83 THR C C 1
ATOM 4234 O O . THR C 1 83 ? 316.078 314.554 196.309 1.00 44.47 83 THR C O 1
ATOM 4238 N N . ARG C 1 84 ? 314.780 313.122 195.123 1.00 40.47 84 ARG C N 1
ATOM 4239 C CA . ARG C 1 84 ? 313.876 314.140 194.607 1.00 36.18 84 ARG C CA 1
ATOM 4240 C C . ARG C 1 84 ? 312.430 313.706 194.807 1.00 37.73 84 ARG C C 1
ATOM 4241 O O . ARG C 1 84 ? 312.084 312.542 194.584 1.00 42.26 84 ARG C O 1
ATOM 4249 N N . SER C 1 85 ? 311.593 314.651 195.234 1.00 37.18 85 SER C N 1
ATOM 4250 C CA . SER C 1 85 ? 310.160 314.450 195.394 1.00 32.85 85 SER C CA 1
ATOM 4251 C C . SER C 1 85 ? 309.406 315.511 194.604 1.00 34.54 85 SER C C 1
ATOM 4252 O O . SER C 1 85 ? 309.703 316.707 194.716 1.00 43.43 85 SER C O 1
ATOM 4255 N N . GLY C 1 86 ? 308.425 315.073 193.821 1.00 37.49 86 GLY C N 1
ATOM 4256 C CA . GLY C 1 86 ? 307.690 315.995 192.979 1.00 36.76 86 GLY C CA 1
ATOM 4257 C C . GLY C 1 86 ? 306.419 315.387 192.420 1.00 36.23 86 GLY C C 1
ATOM 4258 O O . GLY C 1 86 ? 306.043 314.256 192.747 1.00 39.25 86 GLY C O 1
ATOM 4259 N N . SER C 1 87 ? 305.763 316.173 191.562 1.00 33.86 87 SER C N 1
ATOM 4260 C CA . SER C 1 87 ? 304.470 315.837 190.982 1.00 41.85 87 SER C CA 1
ATOM 4261 C C . SER C 1 87 ? 304.420 316.300 189.530 1.00 41.79 87 SER C C 1
ATOM 4262 O O . SER C 1 87 ? 305.078 317.270 189.148 1.00 44.30 87 SER C O 1
ATOM 4265 N N . GLU C 1 88 ? 303.625 315.593 188.725 1.00 41.96 88 GLU C N 1
ATOM 4266 C CA . GLU C 1 88 ? 303.510 315.838 187.291 1.00 41.06 88 GLU C CA 1
ATOM 4267 C C . GLU C 1 88 ? 302.070 315.619 186.839 1.00 42.43 88 GLU C C 1
ATOM 4268 O O . GLU C 1 88 ? 301.244 315.065 187.566 1.00 45.88 88 GLU C O 1
ATOM 4274 N N . LEU C 1 89 ? 301.787 316.044 185.606 1.00 40.12 89 LEU C N 1
ATOM 4275 C CA . LEU C 1 89 ? 300.503 315.851 184.941 1.00 37.29 89 LEU C CA 1
ATOM 4276 C C . LEU C 1 89 ? 300.723 315.029 183.679 1.00 38.71 89 LEU C C 1
ATOM 4277 O O . LEU C 1 89 ? 301.702 315.254 182.962 1.00 47.44 89 LEU C O 1
ATOM 4282 N N . ILE C 1 90 ? 299.825 314.082 183.390 1.00 36.03 90 ILE C N 1
ATOM 4283 C CA . ILE C 1 90 ? 300.039 313.262 182.199 1.00 34.58 90 ILE C CA 1
ATOM 4284 C C . ILE C 1 90 ? 299.226 313.775 181.017 1.00 41.27 90 ILE C C 1
ATOM 4285 O O . ILE C 1 90 ? 299.793 314.274 180.038 1.00 44.17 90 ILE C O 1
ATOM 4290 N N . THR C 1 91 ? 297.900 313.691 181.114 1.00 43.89 91 THR C N 1
ATOM 4291 C CA . THR C 1 91 ? 297.029 313.847 179.953 1.00 44.21 91 THR C CA 1
ATOM 4292 C C . THR C 1 91 ? 295.593 313.998 180.440 1.00 37.73 91 THR C C 1
ATOM 4293 O O . THR C 1 91 ? 295.301 313.849 181.629 1.00 36.79 91 THR C O 1
ATOM 4297 N N . THR C 1 92 ? 294.701 314.305 179.503 1.00 39.13 92 THR C N 1
ATOM 4298 C CA . THR C 1 92 ? 293.266 314.359 179.735 1.00 39.08 92 THR C CA 1
ATOM 4299 C C . THR C 1 92 ? 292.580 313.189 179.037 1.00 41.53 92 THR C C 1
ATOM 4300 O O . THR C 1 92 ? 293.156 312.523 178.173 1.00 46.88 92 THR C O 1
ATOM 4304 N N . LEU C 1 93 ? 291.329 312.947 179.421 1.00 39.79 93 LEU C N 1
ATOM 4305 C CA . LEU C 1 93 ? 290.554 311.820 178.924 1.00 39.02 93 LEU C CA 1
ATOM 4306 C C . LEU C 1 93 ? 289.361 312.314 178.115 1.00 41.92 93 LEU C C 1
ATOM 4307 O O . LEU C 1 93 ? 288.828 313.398 178.363 1.00 46.07 93 LEU C O 1
ATOM 4312 N N . LYS C 1 94 ? 288.943 311.502 177.148 1.00 43.25 94 LYS C N 1
ATOM 4313 C CA . LYS C 1 94 ? 287.868 311.844 176.229 1.00 42.54 94 LYS C CA 1
ATOM 4314 C C . LYS C 1 94 ? 286.738 310.827 176.337 1.00 45.08 94 LYS C C 1
ATOM 4315 O O . LYS C 1 94 ? 286.885 309.758 176.932 1.00 51.71 94 LYS C O 1
ATOM 4321 N N . LYS C 1 95 ? 285.600 311.176 175.744 1.00 38.87 95 LYS C N 1
ATOM 4322 C CA . LYS C 1 95 ? 284.415 310.336 175.812 1.00 39.90 95 LYS C CA 1
ATOM 4323 C C . LYS C 1 95 ? 284.484 309.203 174.790 1.00 44.90 95 LYS C C 1
ATOM 4324 O O . LYS C 1 95 ? 285.254 309.238 173.827 1.00 46.50 95 LYS C O 1
ATOM 4330 N N . ASN C 1 96 ? 283.657 308.186 175.021 1.00 43.43 96 ASN C N 1
ATOM 4331 C CA . ASN C 1 96 ? 283.550 307.036 174.132 1.00 41.57 96 ASN C CA 1
ATOM 4332 C C . ASN C 1 96 ? 282.110 306.551 174.157 1.00 45.12 96 ASN C C 1
ATOM 4333 O O . ASN C 1 96 ? 281.551 306.342 175.235 1.00 46.33 96 ASN C O 1
ATOM 4338 N N . THR C 1 97 ? 281.513 306.381 172.980 1.00 51.45 97 THR C N 1
ATOM 4339 C CA . THR C 1 97 ? 280.110 306.000 172.876 1.00 54.60 97 THR C CA 1
ATOM 4340 C C . THR C 1 97 ? 279.904 304.514 172.616 1.00 54.51 97 THR C C 1
ATOM 4341 O O . THR C 1 97 ? 278.756 304.080 172.482 1.00 56.06 97 THR C O 1
ATOM 4345 N N . ASP C 1 98 ? 280.972 303.726 172.542 1.00 56.58 98 ASP C N 1
ATOM 4346 C CA . ASP C 1 98 ? 280.856 302.300 172.280 1.00 57.30 98 ASP C CA 1
ATOM 4347 C C . ASP C 1 98 ? 280.658 301.546 173.594 1.00 56.20 98 ASP C C 1
ATOM 4348 O O . ASP C 1 98 ? 280.501 302.142 174.662 1.00 53.53 98 ASP C O 1
ATOM 4353 N N . THR C 1 99 ? 280.647 300.216 173.524 1.00 62.12 99 THR C N 1
ATOM 4354 C CA . THR C 1 99 ? 280.557 299.371 174.708 1.00 61.82 99 THR C CA 1
ATOM 4355 C C . THR C 1 99 ? 281.865 298.647 175.003 1.00 65.09 99 THR C C 1
ATOM 4356 O O . THR C 1 99 ? 281.906 297.804 175.904 1.00 65.45 99 THR C O 1
ATOM 4360 N N . GLU C 1 100 ? 282.932 298.957 174.268 1.00 62.63 100 GLU C N 1
ATOM 4361 C CA . GLU C 1 100 ? 284.241 298.379 174.498 1.00 57.19 100 GLU C CA 1
ATOM 4362 C C . GLU C 1 100 ? 285.252 299.478 174.814 1.00 52.77 100 GLU C C 1
ATOM 4363 O O . GLU C 1 100 ? 285.162 300.579 174.260 1.00 57.71 100 GLU C O 1
ATOM 4369 N N . PRO C 1 101 ? 286.192 299.229 175.722 1.00 46.83 101 PRO C N 1
ATOM 4370 C CA . PRO C 1 101 ? 287.098 300.295 176.163 1.00 44.44 101 PRO C CA 1
ATOM 4371 C C . PRO C 1 101 ? 288.161 300.646 175.132 1.00 44.41 101 PRO C C 1
ATOM 4372 O O . PRO C 1 101 ? 288.511 299.860 174.251 1.00 48.34 101 PRO C O 1
ATOM 4376 N N . LYS C 1 102 ? 288.665 301.871 175.264 1.00 42.12 102 LYS C N 1
ATOM 4377 C CA . LYS C 1 102 ? 289.808 302.363 174.510 1.00 43.15 102 LYS C CA 1
ATOM 4378 C C . LYS C 1 102 ? 290.901 302.754 175.494 1.00 44.19 102 LYS C C 1
ATOM 4379 O O . LYS C 1 102 ? 290.626 303.393 176.514 1.00 42.98 102 LYS C O 1
ATOM 4385 N N . TYR C 1 103 ? 292.137 302.376 175.186 1.00 38.87 103 TYR C N 1
ATOM 4386 C CA . TYR C 1 103 ? 293.225 302.411 176.152 1.00 36.68 103 TYR C CA 1
ATOM 4387 C C . TYR C 1 103 ? 294.254 303.475 175.797 1.00 42.30 103 TYR C C 1
ATOM 4388 O O . TYR C 1 103 ? 294.523 303.730 174.620 1.00 45.74 103 TYR C O 1
ATOM 4397 N N . THR C 1 104 ? 294.818 304.097 176.832 1.00 44.30 104 THR C N 1
ATOM 4398 C CA . THR C 1 104 ? 296.008 304.930 176.716 1.00 41.29 104 THR C CA 1
ATOM 4399 C C . THR C 1 104 ? 297.058 304.418 177.693 1.00 41.11 104 THR C C 1
ATOM 4400 O O . THR C 1 104 ? 296.741 304.096 178.842 1.00 46.25 104 THR C O 1
ATOM 4404 N N . THR C 1 105 ? 298.306 304.342 177.235 1.00 38.86 105 THR C N 1
ATOM 4405 C CA . THR C 1 105 ? 299.382 303.717 177.991 1.00 43.25 105 THR C CA 1
ATOM 4406 C C . THR C 1 105 ? 300.510 304.707 178.254 1.00 41.74 105 THR C C 1
ATOM 4407 O O . THR C 1 105 ? 300.723 305.659 177.499 1.00 44.95 105 THR C O 1
ATOM 4411 N N . ALA C 1 106 ? 301.236 304.466 179.346 1.00 41.37 106 ALA C N 1
ATOM 4412 C CA . ALA C 1 106 ? 302.386 305.295 179.696 1.00 34.63 106 ALA C CA 1
ATOM 4413 C C . ALA C 1 106 ? 303.449 304.447 180.381 1.00 38.15 106 ALA C C 1
ATOM 4414 O O . ALA C 1 106 ? 303.165 303.797 181.388 1.00 42.88 106 ALA C O 1
ATOM 4416 N N . VAL C 1 107 ? 304.670 304.476 179.848 1.00 36.48 107 VAL C N 1
ATOM 4417 C CA . VAL C 1 107 ? 305.788 303.689 180.363 1.00 37.94 107 VAL C CA 1
ATOM 4418 C C . VAL C 1 107 ? 306.528 304.515 181.407 1.00 37.41 107 VAL C C 1
ATOM 4419 O O . VAL C 1 107 ? 306.841 305.687 181.168 1.00 40.52 107 VAL C O 1
ATOM 4423 N N . LEU C 1 108 ? 306.815 303.912 182.563 1.00 40.50 108 LEU C N 1
ATOM 4424 C CA . LEU C 1 108 ? 307.450 304.636 183.666 1.00 41.89 108 LEU C CA 1
ATOM 4425 C C . LEU C 1 108 ? 308.957 304.405 183.631 1.00 41.41 108 LEU C C 1
ATOM 4426 O O . LEU C 1 108 ? 309.450 303.358 184.057 1.00 42.13 108 LEU C O 1
ATOM 4431 N N . ASN C 1 109 ? 309.688 305.393 183.126 1.00 44.75 109 ASN C N 1
ATOM 4432 C CA . ASN C 1 109 ? 311.141 305.448 183.171 1.00 41.44 109 ASN C CA 1
ATOM 4433 C C . ASN C 1 109 ? 311.538 306.900 183.396 1.00 41.80 109 ASN C C 1
ATOM 4434 O O . ASN C 1 109 ? 310.840 307.807 182.927 1.00 44.34 109 ASN C O 1
ATOM 4439 N N . PRO C 1 110 ? 312.614 307.152 184.154 1.00 38.68 110 PRO C N 1
ATOM 4440 C CA . PRO C 1 110 ? 313.043 308.546 184.382 1.00 38.06 110 PRO C CA 1
ATOM 4441 C C . PRO C 1 110 ? 313.456 309.301 183.129 1.00 40.73 110 PRO C C 1
ATOM 4442 O O . PRO C 1 110 ? 313.244 310.517 183.061 1.00 41.72 110 PRO C O 1
ATOM 4446 N N . SER C 1 111 ? 314.043 308.633 182.144 1.00 41.82 111 SER C N 1
ATOM 4447 C CA . SER C 1 111 ? 314.420 309.280 180.885 1.00 38.52 111 SER C CA 1
ATOM 4448 C C . SER C 1 111 ? 313.337 309.114 179.824 1.00 46.06 111 SER C C 1
ATOM 4449 O O . SER C 1 111 ? 313.600 308.705 178.694 1.00 51.74 111 SER C O 1
ATOM 4452 N N . GLU C 1 112 ? 312.103 309.454 180.170 1.00 49.38 112 GLU C N 1
ATOM 4453 C CA . GLU C 1 112 ? 310.972 309.337 179.250 1.00 48.34 112 GLU C CA 1
ATOM 4454 C C . GLU C 1 112 ? 310.369 310.713 179.016 1.00 53.04 112 GLU C C 1
ATOM 4455 O O . GLU C 1 112 ? 309.740 311.271 179.935 1.00 50.15 112 GLU C O 1
ATOM 4461 N N . PRO C 1 113 ? 310.551 311.310 177.832 1.00 58.02 113 PRO C N 1
ATOM 4462 C CA . PRO C 1 113 ? 309.979 312.645 177.580 1.00 54.36 113 PRO C CA 1
ATOM 4463 C C . PRO C 1 113 ? 308.460 312.673 177.531 1.00 56.69 113 PRO C C 1
ATOM 4464 O O . PRO C 1 113 ? 307.873 313.737 177.760 1.00 63.71 113 PRO C O 1
ATOM 4468 N N . GLY C 1 114 ? 307.806 311.549 177.243 1.00 55.93 114 GLY C N 1
ATOM 4469 C CA . GLY C 1 114 ? 306.358 311.517 177.196 1.00 50.96 114 GLY C CA 1
ATOM 4470 C C . GLY C 1 114 ? 305.667 311.432 178.538 1.00 52.53 114 GLY C C 1
ATOM 4471 O O . GLY C 1 114 ? 304.451 311.632 178.604 1.00 58.76 114 GLY C O 1
ATOM 4472 N N . THR C 1 115 ? 306.405 311.147 179.608 1.00 49.36 115 THR C N 1
ATOM 4473 C CA . THR C 1 115 ? 305.834 310.998 180.940 1.00 43.68 115 THR C CA 1
ATOM 4474 C C . THR C 1 115 ? 306.207 312.141 181.872 1.00 45.09 115 THR C C 1
ATOM 4475 O O . THR C 1 115 ? 305.325 312.764 182.471 1.00 50.91 115 THR C O 1
ATOM 4479 N N . PHE C 1 116 ? 307.495 312.438 182.006 1.00 47.96 116 PHE C N 1
ATOM 4480 C CA . PHE C 1 116 ? 307.975 313.506 182.867 1.00 46.77 116 PHE C CA 1
ATOM 4481 C C . PHE C 1 116 ? 308.436 314.691 182.029 1.00 51.05 116 PHE C C 1
ATOM 4482 O O . PHE C 1 116 ? 308.676 314.575 180.825 1.00 54.16 116 PHE C O 1
ATOM 4490 N N . ASN C 1 117 ? 308.551 315.841 182.682 1.00 53.99 117 ASN C N 1
ATOM 4491 C CA . ASN C 1 117 ? 308.931 317.078 182.011 1.00 54.42 117 ASN C CA 1
ATOM 4492 C C . ASN C 1 117 ? 310.152 317.744 182.623 1.00 53.88 117 ASN C C 1
ATOM 4493 O O . ASN C 1 117 ? 310.999 318.257 181.888 1.00 53.39 117 ASN C O 1
ATOM 4498 N N . GLN C 1 118 ? 310.277 317.739 183.950 1.00 54.25 118 GLN C N 1
ATOM 4499 C CA . GLN C 1 118 ? 311.405 318.367 184.623 1.00 53.15 118 GLN C CA 1
ATOM 4500 C C . GLN C 1 118 ? 312.400 317.375 185.206 1.00 56.58 118 GLN C C 1
ATOM 4501 O O . GLN C 1 118 ? 313.490 317.788 185.615 1.00 64.12 118 GLN C O 1
ATOM 4507 N N . LEU C 1 119 ? 312.060 316.087 185.260 1.00 52.41 119 LEU C N 1
ATOM 4508 C CA . LEU C 1 119 ? 312.986 315.063 185.726 1.00 49.05 119 LEU C CA 1
ATOM 4509 C C . LEU C 1 119 ? 314.009 314.680 184.662 1.00 52.96 119 LEU C C 1
ATOM 4510 O O . LEU C 1 119 ? 315.032 314.066 184.994 1.00 54.81 119 LEU C O 1
ATOM 4515 N N . ILE C 1 120 ? 313.765 315.060 183.404 1.00 52.61 120 ILE C N 1
ATOM 4516 C CA . ILE C 1 120 ? 314.664 314.727 182.302 1.00 50.29 120 ILE C CA 1
ATOM 4517 C C . ILE C 1 120 ? 315.997 315.452 182.454 1.00 52.94 120 ILE C C 1
ATOM 4518 O O . ILE C 1 120 ? 317.058 314.906 182.127 1.00 56.45 120 ILE C O 1
ATOM 4523 N N . LYS C 1 121 ? 315.965 316.688 182.959 1.00 55.13 121 LYS C N 1
ATOM 4524 C CA . LYS C 1 121 ? 317.187 317.479 183.078 1.00 54.93 121 LYS C CA 1
ATOM 4525 C C . LYS C 1 121 ? 318.086 316.966 184.197 1.00 56.77 121 LYS C C 1
ATOM 4526 O O . LYS C 1 121 ? 319.315 316.992 184.070 1.00 60.57 121 LYS C O 1
ATOM 4532 N N . GLU C 1 122 ? 317.500 316.502 185.300 1.00 54.46 122 GLU C N 1
ATOM 4533 C CA . GLU C 1 122 ? 318.292 315.957 186.394 1.00 53.03 122 GLU C CA 1
ATOM 4534 C C . GLU C 1 122 ? 318.613 314.479 186.227 1.00 54.77 122 GLU C C 1
ATOM 4535 O O . GLU C 1 122 ? 319.502 313.976 186.921 1.00 56.43 122 GLU C O 1
ATOM 4541 N N . ALA C 1 123 ? 317.922 313.771 185.334 1.00 56.68 123 ALA C N 1
ATOM 4542 C CA . ALA C 1 123 ? 318.253 312.376 185.077 1.00 49.80 123 ALA C CA 1
ATOM 4543 C C . ALA C 1 123 ? 319.388 312.212 184.077 1.00 50.70 123 ALA C C 1
ATOM 4544 O O . ALA C 1 123 ? 319.848 311.084 183.868 1.00 54.46 123 ALA C O 1
ATOM 4546 N N . ALA C 1 124 ? 319.848 313.298 183.457 1.00 52.50 124 ALA C N 1
ATOM 4547 C CA . ALA C 1 124 ? 320.925 313.224 182.479 1.00 57.46 124 ALA C CA 1
ATOM 4548 C C . ALA C 1 124 ? 322.306 313.146 183.113 1.00 58.46 124 ALA C C 1
ATOM 4549 O O . ALA C 1 124 ? 323.269 312.811 182.415 1.00 64.47 124 ALA C O 1
ATOM 4551 N N . GLN C 1 125 ? 322.431 313.445 184.402 1.00 52.55 125 GLN C N 1
ATOM 4552 C CA . GLN C 1 125 ? 323.715 313.395 185.088 1.00 46.59 125 GLN C CA 1
ATOM 4553 C C . GLN C 1 125 ? 323.996 312.048 185.742 1.00 48.55 125 GLN C C 1
ATOM 4554 O O . GLN C 1 125 ? 325.079 311.870 186.306 1.00 47.29 125 GLN C O 1
ATOM 4560 N N . TYR C 1 126 ? 323.061 311.102 185.687 1.00 47.06 126 TYR C N 1
ATOM 4561 C CA . TYR C 1 126 ? 323.177 309.866 186.447 1.00 37.19 126 TYR C CA 1
ATOM 4562 C C . TYR C 1 126 ? 322.904 308.661 185.557 1.00 41.29 126 TYR C C 1
ATOM 4563 O O . TYR C 1 126 ? 322.513 308.789 184.394 1.00 47.40 126 TYR C O 1
ATOM 4572 N N . GLU C 1 127 ? 323.121 307.475 186.125 1.00 42.61 127 GLU C N 1
ATOM 4573 C CA . GLU C 1 127 ? 323.030 306.217 185.393 1.00 41.98 127 GLU C CA 1
ATOM 4574 C C . GLU C 1 127 ? 322.003 305.248 185.956 1.00 40.41 127 GLU C C 1
ATOM 4575 O O . GLU C 1 127 ? 321.371 304.521 185.188 1.00 44.83 127 GLU C O 1
ATOM 4581 N N . LYS C 1 128 ? 321.829 305.197 187.275 1.00 35.02 128 LYS C N 1
ATOM 4582 C CA . LYS C 1 128 ? 320.930 304.241 187.905 1.00 33.17 128 LYS C CA 1
ATOM 4583 C C . LYS C 1 128 ? 319.885 304.968 188.743 1.00 35.93 128 LYS C C 1
ATOM 4584 O O . LYS C 1 128 ? 320.076 306.115 189.155 1.00 37.63 128 LYS C O 1
ATOM 4590 N N . TYR C 1 129 ? 318.771 304.281 188.993 1.00 35.99 129 TYR C N 1
ATOM 4591 C CA . TYR C 1 129 ? 317.658 304.868 189.725 1.00 30.04 129 TYR C CA 1
ATOM 4592 C C . TYR C 1 129 ? 316.946 303.792 190.534 1.00 30.55 129 TYR C C 1
ATOM 4593 O O . TYR C 1 129 ? 317.112 302.593 190.296 1.00 34.71 129 TYR C O 1
ATOM 4602 N N . ARG C 1 130 ? 316.146 304.245 191.499 1.00 30.97 130 ARG C N 1
ATOM 4603 C CA . ARG C 1 130 ? 315.259 303.376 192.264 1.00 31.22 130 ARG C CA 1
ATOM 4604 C C . ARG C 1 130 ? 314.086 304.201 192.771 1.00 30.96 130 ARG C C 1
ATOM 4605 O O . ARG C 1 130 ? 314.289 305.249 193.388 1.00 37.09 130 ARG C O 1
ATOM 4613 N N . PHE C 1 131 ? 312.870 303.727 192.516 1.00 32.24 131 PHE C N 1
ATOM 4614 C CA . PHE C 1 131 ? 311.679 304.420 192.983 1.00 29.87 131 PHE C CA 1
ATOM 4615 C C . PHE C 1 131 ? 311.380 304.066 194.434 1.00 31.99 131 PHE C C 1
ATOM 4616 O O . PHE C 1 131 ? 311.731 302.988 194.920 1.00 40.64 131 PHE C O 1
ATOM 4624 N N . THR C 1 132 ? 310.723 304.990 195.124 1.00 32.15 132 THR C N 1
ATOM 4625 C CA . THR C 1 132 ? 310.341 304.818 196.520 1.00 36.90 132 THR C CA 1
ATOM 4626 C C . THR C 1 132 ? 308.846 304.974 196.751 1.00 40.61 132 THR C C 1
ATOM 4627 O O . THR C 1 132 ? 308.264 304.211 197.527 1.00 45.05 132 THR C O 1
ATOM 4631 N N . SER C 1 133 ? 308.202 305.932 196.087 1.00 36.13 133 SER C N 1
ATOM 4632 C CA . SER C 1 133 ? 306.769 306.147 196.222 1.00 32.32 133 SER C CA 1
ATOM 4633 C C . SER C 1 133 ? 306.185 306.555 194.878 1.00 36.94 133 SER C C 1
ATOM 4634 O O . SER C 1 133 ? 306.772 307.378 194.167 1.00 42.73 133 SER C O 1
ATOM 4637 N N . LEU C 1 134 ? 305.022 305.980 194.550 1.00 35.64 134 LEU C N 1
ATOM 4638 C CA . LEU C 1 134 ? 304.303 306.249 193.308 1.00 32.06 134 LEU C CA 1
ATOM 4639 C C . LEU C 1 134 ? 302.801 306.264 193.557 1.00 34.56 134 LEU C C 1
ATOM 4640 O O . LEU C 1 134 ? 302.222 305.250 193.971 1.00 37.01 134 LEU C O 1
ATOM 4645 N N . ARG C 1 135 ? 302.173 307.410 193.283 1.00 37.51 135 ARG C N 1
ATOM 4646 C CA . ARG C 1 135 ? 300.729 307.555 193.402 1.00 34.42 135 ARG C CA 1
ATOM 4647 C C . ARG C 1 135 ? 300.173 308.245 192.164 1.00 33.33 135 ARG C C 1
ATOM 4648 O O . ARG C 1 135 ? 300.821 309.114 191.576 1.00 37.69 135 ARG C O 1
ATOM 4656 N N . PHE C 1 136 ? 298.954 307.858 191.785 1.00 27.82 136 PHE C N 1
ATOM 4657 C CA . PHE C 1 136 ? 298.233 308.434 190.658 1.00 26.12 136 PHE C CA 1
ATOM 4658 C C . PHE C 1 136 ? 296.880 308.944 191.134 1.00 26.34 136 PHE C C 1
ATOM 4659 O O . PHE C 1 136 ? 296.201 308.280 191.923 1.00 31.28 136 PHE C O 1
ATOM 4667 N N . ARG C 1 137 ? 296.490 310.118 190.639 1.00 25.26 137 ARG C N 1
ATOM 4668 C CA . ARG C 1 137 ? 295.279 310.796 191.082 1.00 26.27 137 ARG C CA 1
ATOM 4669 C C . ARG C 1 137 ? 294.451 311.221 189.877 1.00 25.85 137 ARG C C 1
ATOM 4670 O O . ARG C 1 137 ? 294.998 311.697 188.879 1.00 28.42 137 ARG C O 1
ATOM 4678 N N . TYR C 1 138 ? 293.133 311.056 189.982 1.00 25.19 138 TYR C N 1
ATOM 4679 C CA . TYR C 1 138 ? 292.187 311.452 188.947 1.00 24.20 138 TYR C CA 1
ATOM 4680 C C . TYR C 1 138 ? 291.360 312.639 189.429 1.00 24.23 138 TYR C C 1
ATOM 4681 O O . TYR C 1 138 ? 290.929 312.676 190.585 1.00 26.28 138 TYR C O 1
ATOM 4690 N N . SER C 1 139 ? 291.137 313.606 188.537 1.00 22.84 139 SER C N 1
ATOM 4691 C CA . SER C 1 139 ? 290.377 314.806 188.861 1.00 23.16 139 SER C CA 1
ATOM 4692 C C . SER C 1 139 ? 289.290 315.021 187.814 1.00 25.78 139 SER C C 1
ATOM 4693 O O . SER C 1 139 ? 289.591 315.044 186.606 1.00 28.94 139 SER C O 1
ATOM 4696 N N . PRO C 1 140 ? 288.032 315.183 188.224 1.00 22.48 140 PRO C N 1
ATOM 4697 C CA . PRO C 1 140 ? 286.931 315.261 187.260 1.00 24.45 140 PRO C CA 1
ATOM 4698 C C . PRO C 1 140 ? 286.647 316.680 186.782 1.00 26.48 140 PRO C C 1
ATOM 4699 O O . PRO C 1 140 ? 287.067 317.672 187.380 1.00 31.61 140 PRO C O 1
ATOM 4703 N N . MET C 1 141 ? 285.906 316.753 185.665 1.00 26.97 141 MET C N 1
ATOM 4704 C CA . MET C 1 141 ? 285.473 318.014 185.073 1.00 26.11 141 MET C CA 1
ATOM 4705 C C . MET C 1 141 ? 284.041 317.952 184.543 1.00 29.03 141 MET C C 1
ATOM 4706 O O . MET C 1 141 ? 283.699 318.715 183.633 1.00 27.67 141 MET C O 1
ATOM 4711 N N . SER C 1 142 ? 283.198 317.068 185.070 1.00 29.13 142 SER C N 1
ATOM 4712 C CA . SER C 1 142 ? 281.889 316.811 184.488 1.00 24.58 142 SER C CA 1
ATOM 4713 C C . SER C 1 142 ? 280.825 316.778 185.576 1.00 30.38 142 SER C C 1
ATOM 4714 O O . SER C 1 142 ? 281.123 316.434 186.726 1.00 29.37 142 SER C O 1
ATOM 4717 N N . PRO C 1 143 ? 279.582 317.136 185.251 1.00 31.64 143 PRO C N 1
ATOM 4718 C CA . PRO C 1 143 ? 278.493 317.062 186.232 1.00 25.86 143 PRO C CA 1
ATOM 4719 C C . PRO C 1 143 ? 277.969 315.636 186.391 1.00 27.82 143 PRO C C 1
ATOM 4720 O O . PRO C 1 143 ? 278.476 314.685 185.803 1.00 34.89 143 PRO C O 1
ATOM 4724 N N . SER C 1 144 ? 276.916 315.508 187.203 1.00 25.67 144 SER C N 1
ATOM 4725 C CA . SER C 1 144 ? 276.333 314.213 187.534 1.00 26.06 144 SER C CA 1
ATOM 4726 C C . SER C 1 144 ? 275.429 313.658 186.442 1.00 29.82 144 SER C C 1
ATOM 4727 O O . SER C 1 144 ? 274.967 312.519 186.566 1.00 29.33 144 SER C O 1
ATOM 4730 N N . THR C 1 145 ? 275.151 314.432 185.391 1.00 35.25 145 THR C N 1
ATOM 4731 C CA . THR C 1 145 ? 274.352 313.926 184.280 1.00 34.05 145 THR C CA 1
ATOM 4732 C C . THR C 1 145 ? 275.136 312.907 183.457 1.00 36.35 145 THR C C 1
ATOM 4733 O O . THR C 1 145 ? 274.542 312.015 182.840 1.00 41.07 145 THR C O 1
ATOM 4737 N N . THR C 1 146 ? 276.463 313.011 183.459 1.00 36.13 146 THR C N 1
ATOM 4738 C CA . THR C 1 146 ? 277.313 312.070 182.740 1.00 35.55 146 THR C CA 1
ATOM 4739 C C . THR C 1 146 ? 277.290 310.701 183.413 1.00 38.28 146 THR C C 1
ATOM 4740 O O . THR C 1 146 ? 277.498 310.590 184.625 1.00 42.26 146 THR C O 1
ATOM 4744 N N . GLY C 1 147 ? 277.037 309.663 182.628 1.00 35.85 147 GLY C N 1
ATOM 4745 C CA . GLY C 1 147 ? 277.005 308.297 183.131 1.00 34.18 147 GLY C CA 1
ATOM 4746 C C . GLY C 1 147 ? 278.059 307.438 182.461 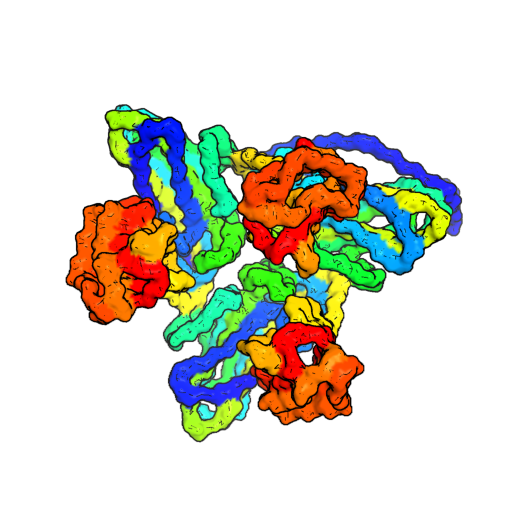1.00 35.89 147 GLY C C 1
ATOM 4747 O O . GLY C 1 147 ? 278.325 307.590 181.268 1.00 36.83 147 GLY C O 1
ATOM 4748 N N . GLY C 1 148 ? 278.652 306.541 183.233 1.00 37.48 148 GLY C N 1
ATOM 4749 C CA . GLY C 1 148 ? 279.667 305.646 182.722 1.00 26.44 148 GLY C CA 1
ATOM 4750 C C . GLY C 1 148 ? 280.697 305.341 183.789 1.00 32.96 148 GLY C C 1
ATOM 4751 O O . GLY C 1 148 ? 280.482 305.583 184.972 1.00 39.38 148 GLY C O 1
ATOM 4752 N N . LYS C 1 149 ? 281.824 304.787 183.342 1.00 29.95 149 LYS C N 1
ATOM 4753 C CA . LYS C 1 149 ? 282.919 304.428 184.233 1.00 29.61 149 LYS C CA 1
ATOM 4754 C C . LYS C 1 149 ? 284.255 304.741 183.574 1.00 26.11 149 LYS C C 1
ATOM 4755 O O . LYS C 1 149 ? 284.386 304.707 182.349 1.00 27.93 149 LYS C O 1
ATOM 4761 N N . VAL C 1 150 ? 285.246 305.048 184.414 1.00 28.84 150 VAL C N 1
ATOM 4762 C CA . VAL C 1 150 ? 286.638 305.188 184.014 1.00 29.31 150 VAL C CA 1
ATOM 4763 C C . VAL C 1 150 ? 287.464 304.239 184.874 1.00 26.84 150 VAL C C 1
ATOM 4764 O O . VAL C 1 150 ? 287.107 303.927 186.014 1.00 28.47 150 VAL C O 1
ATOM 4768 N N . ALA C 1 151 ? 288.575 303.766 184.306 1.00 26.03 151 ALA C N 1
ATOM 4769 C CA . ALA C 1 151 ? 289.361 302.706 184.921 1.00 28.08 151 ALA C CA 1
ATOM 4770 C C . ALA C 1 151 ? 290.852 302.974 184.764 1.00 30.46 151 ALA 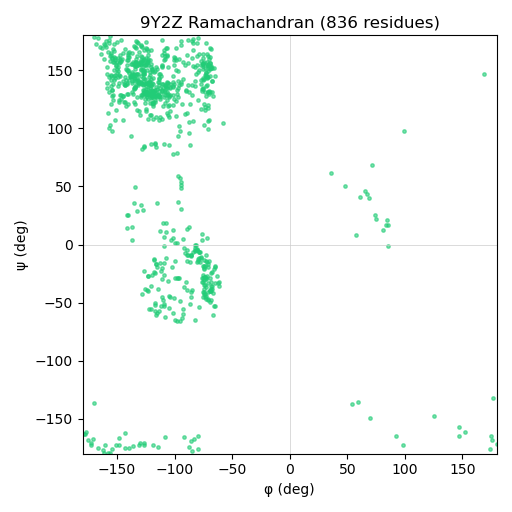C C 1
ATOM 4771 O O . ALA C 1 151 ? 291.312 303.445 183.719 1.00 33.24 151 ALA C O 1
ATOM 4773 N N . LEU C 1 152 ? 291.600 302.647 185.819 1.00 30.51 152 LEU C N 1
ATOM 4774 C CA . LEU C 1 152 ? 293.053 302.758 185.853 1.00 27.51 152 LEU C CA 1
ATOM 4775 C C . LEU C 1 152 ? 293.659 301.443 186.325 1.00 29.77 152 LEU C C 1
ATOM 4776 O O . LEU C 1 152 ? 293.135 300.802 187.245 1.00 35.13 152 LEU C O 1
ATOM 4781 N N . ALA C 1 153 ? 294.772 301.052 185.700 1.00 30.63 153 ALA C N 1
ATOM 4782 C CA . ALA C 1 153 ? 295.465 299.822 186.062 1.00 27.82 153 ALA C CA 1
ATOM 4783 C C . ALA C 1 153 ? 296.959 299.982 185.807 1.00 30.86 153 ALA C C 1
ATOM 4784 O O . ALA C 1 153 ? 297.390 300.849 185.046 1.00 35.24 153 ALA C O 1
ATOM 4786 N N . PHE C 1 154 ? 297.747 299.124 186.453 1.00 28.49 154 PHE C N 1
ATOM 4787 C CA . PHE C 1 154 ? 299.201 299.148 186.344 1.00 30.98 154 PHE C CA 1
ATOM 4788 C C . PHE C 1 154 ? 299.712 297.732 186.132 1.00 37.83 154 PHE C C 1
ATOM 4789 O O . PHE C 1 154 ? 299.261 296.808 186.814 1.00 47.41 154 PHE C O 1
ATOM 4797 N N . ASP C 1 155 ? 300.649 297.554 185.200 1.00 37.89 155 ASP C N 1
ATOM 4798 C CA . ASP C 1 155 ? 301.241 296.240 184.981 1.00 45.12 155 ASP C CA 1
ATOM 4799 C C . ASP C 1 155 ? 302.763 296.328 184.976 1.00 49.88 155 ASP C C 1
ATOM 4800 O O . ASP C 1 155 ? 303.354 297.376 184.697 1.00 48.51 155 ASP C O 1
ATOM 4805 N N . ARG C 1 156 ? 303.389 295.199 185.305 1.00 52.85 156 ARG C N 1
ATOM 4806 C CA . ARG C 1 156 ? 304.830 295.111 185.499 1.00 55.13 156 ARG C CA 1
ATOM 4807 C C . ARG C 1 156 ? 305.593 294.749 184.232 1.00 59.97 156 ARG C C 1
ATOM 4808 O O . ARG C 1 156 ? 306.828 294.779 184.243 1.00 62.90 156 ARG C O 1
ATOM 4816 N N . ASP C 1 157 ? 304.903 294.408 183.149 1.00 61.79 157 ASP C N 1
ATOM 4817 C CA . ASP C 1 157 ? 305.541 294.070 181.883 1.00 62.96 157 ASP C CA 1
ATOM 4818 C C . ASP C 1 157 ? 305.327 295.222 180.912 1.00 65.11 157 ASP C C 1
ATOM 4819 O O . ASP C 1 157 ? 304.192 295.487 180.500 1.00 64.17 157 ASP C O 1
ATOM 4824 N N . ALA C 1 158 ? 306.416 295.905 180.553 1.00 64.23 158 ALA C N 1
ATOM 4825 C CA . ALA C 1 158 ? 306.316 297.073 179.685 1.00 65.04 158 ALA C CA 1
ATOM 4826 C C . ALA C 1 158 ? 306.018 296.687 178.242 1.00 67.20 158 ALA C C 1
ATOM 4827 O O . ALA C 1 158 ? 305.310 297.414 177.537 1.00 65.98 158 ALA C O 1
ATOM 4829 N N . ALA C 1 159 ? 306.547 295.553 177.783 1.00 69.90 159 ALA C N 1
ATOM 4830 C CA . ALA C 1 159 ? 306.347 295.099 176.409 1.00 68.54 159 ALA C CA 1
ATOM 4831 C C . ALA C 1 159 ? 305.213 294.077 176.394 1.00 73.00 159 ALA C C 1
ATOM 4832 O O . ALA C 1 159 ? 305.425 292.866 176.336 1.00 74.09 159 ALA C O 1
ATOM 4834 N N . LYS C 1 160 ? 303.985 294.589 176.444 1.00 73.90 160 LYS C N 1
ATOM 4835 C CA . LYS C 1 160 ? 302.797 293.746 176.425 1.00 70.47 160 LYS C CA 1
ATOM 4836 C C . LYS C 1 160 ? 301.617 294.529 175.861 1.00 76.40 160 LYS C C 1
ATOM 4837 O O . LYS C 1 160 ? 301.395 295.680 176.257 1.00 78.89 160 LYS C O 1
ATOM 4843 N N . PRO C 1 161 ? 300.856 293.952 174.926 1.00 74.24 161 PRO C N 1
ATOM 4844 C CA . PRO C 1 161 ? 299.704 294.669 174.378 1.00 71.58 161 PRO C CA 1
ATOM 4845 C C . PRO C 1 161 ? 298.586 294.773 175.400 1.00 73.83 161 PRO C C 1
ATOM 4846 O O . PRO C 1 161 ? 298.502 293.955 176.333 1.00 73.71 161 PRO C O 1
ATOM 4850 N N . PRO C 1 162 ? 297.718 295.778 175.281 1.00 72.94 162 PRO C N 1
ATOM 4851 C CA . PRO C 1 162 ? 296.577 295.905 176.203 1.00 66.52 162 PRO C CA 1
ATOM 4852 C C . PRO C 1 162 ? 295.560 294.800 175.979 1.00 63.70 162 PRO C C 1
ATOM 4853 O O . PRO C 1 162 ? 295.508 294.213 174.887 1.00 63.20 162 PRO C O 1
ATOM 4857 N N . PRO C 1 163 ? 294.753 294.471 176.990 1.00 60.86 163 PRO C N 1
ATOM 4858 C CA . PRO C 1 163 ? 293.761 293.400 176.831 1.00 59.56 163 PRO C CA 1
ATOM 4859 C C . PRO C 1 163 ? 292.640 293.786 175.877 1.00 58.88 163 PRO C C 1
ATOM 4860 O O . PRO C 1 163 ? 292.407 294.959 175.582 1.00 60.13 163 PRO C O 1
ATOM 4864 N N . ASN C 1 164 ? 291.942 292.763 175.387 1.00 60.23 164 ASN C N 1
ATOM 4865 C CA . ASN C 1 164 ? 290.977 292.948 174.309 1.00 64.91 164 ASN C CA 1
ATOM 4866 C C . ASN C 1 164 ? 289.560 293.221 174.803 1.00 67.30 164 ASN C C 1
ATOM 4867 O O . ASN C 1 164 ? 288.839 294.012 174.185 1.00 69.77 164 ASN C O 1
ATOM 4872 N N . ASP C 1 165 ? 289.133 292.596 175.899 1.00 64.89 165 ASP C N 1
ATOM 4873 C CA . ASP C 1 165 ? 287.753 292.709 176.357 1.00 58.45 165 ASP C CA 1
ATOM 4874 C C . ASP C 1 165 ? 287.715 293.205 177.800 1.00 50.76 165 ASP C C 1
ATOM 4875 O O . ASP C 1 165 ? 288.746 293.358 178.460 1.00 50.91 165 ASP C O 1
ATOM 4880 N N . LEU C 1 166 ? 286.497 293.455 178.284 1.00 45.81 166 LEU C N 1
ATOM 4881 C CA . LEU C 1 166 ? 286.305 294.051 179.601 1.00 43.70 166 LEU C CA 1
ATOM 4882 C C . LEU C 1 166 ? 286.527 293.040 180.722 1.00 42.27 166 LEU C C 1
ATOM 4883 O O . LEU C 1 166 ? 286.926 293.420 181.829 1.00 40.67 166 LEU C O 1
ATOM 4888 N N . ALA C 1 167 ? 286.270 291.756 180.453 1.00 46.72 167 ALA C N 1
ATOM 4889 C CA . ALA C 1 167 ? 286.373 290.735 181.493 1.00 42.29 167 ALA C CA 1
ATOM 4890 C C . ALA C 1 167 ? 287.819 290.496 181.910 1.00 43.03 167 ALA C C 1
ATOM 4891 O O . ALA C 1 167 ? 288.105 290.318 183.099 1.00 43.53 167 ALA C O 1
ATOM 4893 N N . SER C 1 168 ? 288.745 290.488 180.950 1.00 42.54 168 SER C N 1
ATOM 4894 C CA . SER C 1 168 ? 290.152 290.292 181.273 1.00 40.19 168 SER C CA 1
ATOM 4895 C C . SER C 1 168 ? 290.818 291.560 181.789 1.00 39.75 168 SER C C 1
ATOM 4896 O O . SER C 1 168 ? 291.924 291.483 182.334 1.00 39.18 168 SER C O 1
ATOM 4899 N N . LEU C 1 169 ? 290.180 292.720 181.620 1.00 39.87 169 LEU C N 1
ATOM 4900 C CA . LEU C 1 169 ? 290.721 293.955 182.178 1.00 37.41 169 LEU C CA 1
ATOM 4901 C C . LEU C 1 169 ? 290.591 293.971 183.696 1.00 36.02 169 LEU C C 1
ATOM 4902 O O . LEU C 1 169 ? 291.462 294.500 184.397 1.00 36.40 169 LEU C O 1
ATOM 4907 N N . TYR C 1 170 ? 289.530 293.363 184.223 1.00 34.60 170 TYR C N 1
ATOM 4908 C CA . TYR C 1 170 ? 289.284 293.325 185.658 1.00 33.22 170 TYR C CA 1
ATOM 4909 C C . TYR C 1 170 ? 290.094 292.253 186.375 1.00 36.33 170 TYR C C 1
ATOM 4910 O O . TYR C 1 170 ? 290.031 292.176 187.606 1.00 37.41 170 TYR C O 1
ATOM 4919 N N . ASN C 1 171 ? 290.840 291.426 185.645 1.00 37.13 171 ASN C N 1
ATOM 4920 C CA . ASN C 1 171 ? 291.656 290.379 186.244 1.00 31.57 171 ASN C CA 1
ATOM 4921 C C . ASN C 1 171 ? 293.037 290.863 186.666 1.00 32.68 171 ASN C C 1
ATOM 4922 O O . ASN C 1 171 ? 293.758 290.116 187.334 1.00 40.03 171 ASN C O 1
ATOM 4927 N N . ILE C 1 172 ? 293.422 292.079 186.293 1.00 30.54 172 ILE C N 1
ATOM 4928 C CA . ILE C 1 172 ? 294.703 292.643 186.703 1.00 25.70 172 ILE C CA 1
ATOM 4929 C C . ILE C 1 172 ? 294.606 293.057 188.166 1.00 32.80 172 ILE C C 1
ATOM 4930 O O . ILE C 1 172 ? 293.611 293.658 188.587 1.00 40.48 172 ILE C O 1
ATOM 4935 N N . GLU C 1 173 ? 295.628 292.708 188.950 1.00 31.47 173 GLU C N 1
ATOM 4936 C CA . GLU C 1 173 ? 295.635 292.999 190.378 1.00 39.50 173 GLU C CA 1
ATOM 4937 C C . GLU C 1 173 ? 295.738 294.498 190.636 1.00 39.20 173 GLU C C 1
ATOM 4938 O O . GLU C 1 173 ? 296.600 295.180 190.073 1.00 42.98 173 GLU C O 1
ATOM 4944 N N . GLY C 1 174 ? 294.859 295.008 191.497 1.00 36.82 174 GLY C N 1
ATOM 4945 C CA . GLY C 1 174 ? 294.922 296.396 191.907 1.00 34.04 174 GLY C CA 1
ATOM 4946 C C . GLY C 1 174 ? 294.273 297.396 190.978 1.00 34.77 174 GLY C C 1
ATOM 4947 O O . GLY C 1 174 ? 294.558 298.591 191.087 1.00 43.15 174 GLY C O 1
ATOM 4948 N N . CYS C 1 175 ? 293.415 296.953 190.063 1.00 33.70 175 CYS C N 1
ATOM 4949 C CA . CYS C 1 175 ? 292.725 297.868 189.166 1.00 33.75 175 CYS C CA 1
ATOM 4950 C C . CYS C 1 175 ? 291.649 298.647 189.914 1.00 34.63 175 CYS C C 1
ATOM 4951 O O . CYS C 1 175 ? 291.037 298.145 190.860 1.00 40.67 175 CYS C O 1
ATOM 4954 N N . VAL C 1 176 ? 291.426 299.892 189.488 1.00 33.59 176 VAL C N 1
ATOM 4955 C CA . VAL C 1 176 ? 290.406 300.743 190.093 1.00 32.53 176 VAL C CA 1
ATOM 4956 C C . VAL C 1 176 ? 289.492 301.296 189.007 1.00 34.13 176 VAL C C 1
ATOM 4957 O O . VAL C 1 176 ? 289.899 301.473 187.855 1.00 36.22 176 VAL C O 1
ATOM 4961 N N . SER C 1 177 ? 288.240 301.560 189.384 1.00 34.48 177 SER C N 1
ATOM 4962 C CA . SER C 1 177 ? 287.225 302.058 188.464 1.00 34.89 177 SER C CA 1
ATOM 4963 C C . SER C 1 177 ? 286.197 302.868 189.239 1.00 33.85 177 SER C C 1
ATOM 4964 O O . SER C 1 177 ? 285.858 302.530 190.376 1.00 36.93 177 SER C O 1
ATOM 4967 N N . SER C 1 178 ? 285.684 303.925 188.606 1.00 27.70 178 SER C N 1
ATOM 4968 C CA . SER C 1 178 ? 284.674 304.775 189.237 1.00 28.52 178 SER C CA 1
ATOM 4969 C C . SER C 1 178 ? 283.824 305.464 188.175 1.00 27.59 178 SER C C 1
ATOM 4970 O O . SER C 1 178 ? 283.962 305.215 186.977 1.00 29.39 178 SER C O 1
ATOM 4973 N N . VAL C 1 179 ? 282.924 306.328 188.639 1.00 29.02 179 VAL C N 1
ATOM 4974 C CA . VAL C 1 179 ? 282.083 307.171 187.789 1.00 29.27 179 VAL C CA 1
ATOM 4975 C C . VAL C 1 179 ? 282.886 308.416 187.415 1.00 29.17 179 VAL C C 1
ATOM 4976 O O . VAL C 1 179 ? 283.794 308.799 188.166 1.00 35.30 179 VAL C O 1
ATOM 4980 N N . PRO C 1 180 ? 282.616 309.074 186.284 1.00 24.82 180 PRO C N 1
ATOM 4981 C CA . PRO C 1 180 ? 283.461 310.195 185.855 1.00 24.76 180 PRO C CA 1
ATOM 4982 C C . PRO C 1 180 ? 283.252 311.503 186.605 1.00 27.90 180 PRO C C 1
ATOM 4983 O O . PRO C 1 180 ? 283.882 312.498 186.238 1.00 32.97 180 PRO C O 1
ATOM 4987 N N . TRP C 1 181 ? 282.408 311.565 187.636 1.00 25.86 181 TRP C N 1
ATOM 4988 C CA . TRP C 1 181 ? 282.226 312.795 188.400 1.00 21.98 181 TRP C CA 1
ATOM 4989 C C . TRP C 1 181 ? 282.686 312.649 189.849 1.00 24.21 181 TRP C C 1
ATOM 4990 O O . TRP C 1 181 ? 282.096 313.240 190.755 1.00 29.09 181 TRP C O 1
ATOM 5001 N N . THR C 1 182 ? 283.751 311.881 190.077 1.00 26.05 182 THR C N 1
ATOM 5002 C CA . THR C 1 182 ? 284.351 311.747 191.397 1.00 26.72 182 THR C CA 1
ATOM 5003 C C . THR C 1 182 ? 285.829 311.416 191.219 1.00 32.01 182 THR C C 1
ATOM 5004 O O . THR C 1 182 ? 286.280 311.073 190.124 1.00 32.75 182 THR C O 1
ATOM 5008 N N . GLY C 1 183 ? 286.587 311.534 192.308 1.00 31.60 183 GLY C N 1
ATOM 5009 C CA . GLY C 1 183 ? 288.023 311.318 192.288 1.00 26.67 183 GLY C CA 1
ATOM 5010 C C . GLY C 1 183 ? 288.425 310.066 193.045 1.00 28.10 183 GLY C C 1
ATOM 5011 O O . GLY C 1 183 ? 287.729 309.631 193.964 1.00 33.04 183 GLY C O 1
ATOM 5012 N N . PHE C 1 184 ? 289.561 309.488 192.652 1.00 27.90 184 PHE C N 1
ATOM 5013 C CA . PHE C 1 184 ? 290.089 308.292 193.295 1.00 29.14 184 PHE C CA 1
ATOM 5014 C C . PHE C 1 184 ? 291.600 308.242 193.099 1.00 29.48 184 PHE C C 1
ATOM 5015 O O . PHE C 1 184 ? 292.153 308.898 192.214 1.00 29.79 184 PHE C O 1
ATOM 5023 N N . ILE C 1 185 ? 292.261 307.451 193.945 1.00 30.07 185 ILE C N 1
ATOM 5024 C CA . ILE C 1 185 ? 293.718 307.419 194.054 1.00 29.03 185 ILE C CA 1
ATOM 5025 C C . ILE C 1 185 ? 294.192 305.979 193.889 1.00 28.89 185 ILE C C 1
ATOM 5026 O O . ILE C 1 185 ? 293.630 305.065 194.502 1.00 36.05 185 ILE C O 1
ATOM 5031 N N . LEU C 1 186 ? 295.216 305.776 193.058 1.00 27.98 186 LEU C N 1
ATOM 5032 C CA . LEU C 1 186 ? 295.864 304.479 192.895 1.00 24.93 186 LEU C CA 1
ATOM 5033 C C . LEU C 1 186 ? 297.294 304.550 193.421 1.00 29.54 186 LEU C C 1
ATOM 5034 O O . LEU C 1 186 ? 298.063 305.426 193.020 1.00 32.74 186 LEU C O 1
ATOM 5039 N N . THR C 1 187 ? 297.651 303.624 194.309 1.00 30.48 187 THR C N 1
ATOM 5040 C CA . THR C 1 187 ? 298.962 303.598 194.949 1.00 36.03 187 THR C CA 1
ATOM 5041 C C . THR C 1 187 ? 299.717 302.356 194.495 1.00 43.23 187 THR C C 1
ATOM 5042 O O . THR C 1 187 ? 299.186 301.245 194.583 1.00 47.24 187 THR C O 1
ATOM 5046 N N . VAL C 1 188 ? 300.943 302.533 194.015 1.00 43.47 188 VAL C N 1
ATOM 5047 C CA . VAL C 1 188 ? 301.725 301.424 193.474 1.00 39.81 188 VAL C CA 1
ATOM 5048 C C . VAL C 1 188 ? 302.817 301.062 194.477 1.00 43.20 188 VAL C C 1
ATOM 5049 O O . VAL C 1 188 ? 303.658 301.912 194.798 1.00 45.37 188 VAL C O 1
ATOM 5053 N N . PRO C 1 189 ? 302.837 299.837 195.004 1.00 50.10 189 PRO C N 1
ATOM 5054 C CA . PRO C 1 189 ? 303.959 299.413 195.849 1.00 50.92 189 PRO C CA 1
ATOM 5055 C C . PRO C 1 189 ? 305.232 299.217 195.038 1.00 54.96 189 PRO C C 1
ATOM 5056 O O . PRO C 1 189 ? 305.197 298.889 193.850 1.00 58.28 189 PRO C O 1
ATOM 5060 N N . THR C 1 190 ? 306.369 299.415 195.703 1.00 57.73 190 THR C N 1
ATOM 5061 C CA . THR C 1 190 ? 307.672 299.401 195.056 1.00 62.07 190 THR C CA 1
ATOM 5062 C C . THR C 1 190 ? 308.582 298.361 195.700 1.00 69.47 190 THR C C 1
ATOM 5063 O O . THR C 1 190 ? 308.367 297.932 196.837 1.00 73.50 190 THR C O 1
ATOM 5067 N N . ASP C 1 191 ? 309.606 297.962 194.953 1.00 68.84 191 ASP C N 1
ATOM 5068 C CA . ASP C 1 191 ? 310.620 297.016 195.407 1.00 72.90 191 ASP C CA 1
ATOM 5069 C C . ASP C 1 191 ? 311.980 297.717 195.491 1.00 74.57 191 ASP C C 1
ATOM 5070 O O . ASP C 1 191 ? 312.090 298.930 195.297 1.00 75.63 191 ASP C O 1
ATOM 5075 N N . SER C 1 192 ? 313.020 296.939 195.782 1.00 69.68 192 SER C N 1
ATOM 5076 C CA . SER C 1 192 ? 314.380 297.454 195.938 1.00 66.90 192 SER C CA 1
ATOM 5077 C C . SER C 1 192 ? 315.292 296.776 194.916 1.00 62.09 192 SER C C 1
ATOM 5078 O O . SER C 1 192 ? 315.931 295.762 195.207 1.00 63.77 192 SER C O 1
ATOM 5081 N N . THR C 1 193 ? 315.351 297.344 193.713 1.00 61.82 193 THR C N 1
ATOM 5082 C CA . THR C 1 193 ? 316.233 296.857 192.660 1.00 53.54 193 THR C CA 1
ATOM 5083 C C . THR C 1 193 ? 316.682 298.045 191.824 1.00 52.20 193 THR C C 1
ATOM 5084 O O . THR C 1 193 ? 315.847 298.838 191.379 1.00 53.39 193 THR C O 1
ATOM 5088 N N . ASP C 1 194 ? 317.991 298.169 191.618 1.00 52.85 194 ASP C N 1
ATOM 5089 C CA . ASP C 1 194 ? 318.532 299.248 190.805 1.00 47.43 194 ASP C CA 1
ATOM 5090 C C . ASP C 1 194 ? 318.517 298.865 189.331 1.00 46.84 194 ASP C C 1
ATOM 5091 O O . ASP C 1 194 ? 318.858 297.738 188.964 1.00 48.10 194 ASP C O 1
ATOM 5096 N N . ARG C 1 195 ? 318.118 299.814 188.485 1.00 39.27 195 ARG C N 1
ATOM 5097 C CA . ARG C 1 195 ? 318.030 299.597 187.049 1.00 36.87 195 ARG C CA 1
ATOM 5098 C C . ARG C 1 195 ? 318.702 300.745 186.310 1.00 35.82 195 ARG C C 1
ATOM 5099 O O . ARG C 1 195 ? 318.805 301.861 186.824 1.00 37.54 195 ARG C O 1
ATOM 5107 N N . PHE C 1 196 ? 319.164 300.455 185.097 1.00 36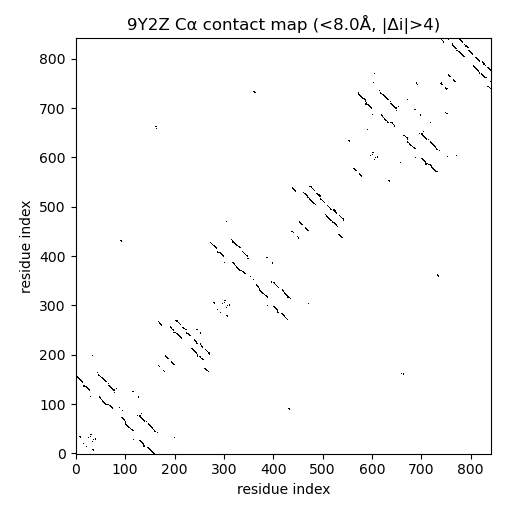.95 196 PHE C N 1
ATOM 5108 C CA . PHE C 1 196 ? 319.797 301.451 184.247 1.00 36.57 196 PHE C CA 1
ATOM 5109 C C . PHE C 1 196 ? 318.756 302.389 183.640 1.00 40.52 196 PHE C C 1
ATOM 5110 O O . PHE C 1 196 ? 317.583 302.043 183.487 1.00 49.47 196 PHE C O 1
ATOM 5118 N N . VAL C 1 197 ? 319.204 303.594 183.290 1.00 41.47 197 VAL C N 1
ATOM 5119 C CA . VAL C 1 197 ? 318.349 304.524 182.565 1.00 47.98 197 VAL C CA 1
ATOM 5120 C C . VAL C 1 197 ? 318.238 304.087 181.107 1.00 56.03 197 VAL C C 1
ATOM 5121 O O . VAL C 1 197 ? 319.061 303.329 180.588 1.00 60.28 197 VAL C O 1
ATOM 5125 N N . ALA C 1 198 ? 317.199 304.577 180.437 1.00 59.67 198 ALA C N 1
ATOM 5126 C CA . ALA C 1 198 ? 316.862 304.128 179.091 1.00 62.48 198 ALA C CA 1
ATOM 5127 C C . ALA C 1 198 ? 317.598 304.982 178.066 1.00 71.66 198 ALA C C 1
ATOM 5128 O O . ALA C 1 198 ? 317.330 306.180 177.935 1.00 72.13 198 ALA C O 1
ATOM 5130 N N . ASP C 1 199 ? 318.525 304.362 177.340 1.00 78.65 199 ASP C N 1
ATOM 5131 C CA . ASP C 1 199 ? 319.173 304.990 176.198 1.00 75.11 199 ASP C CA 1
ATOM 5132 C C . ASP C 1 199 ? 319.561 303.905 175.203 1.00 78.97 199 ASP C C 1
ATOM 5133 O O . ASP C 1 199 ? 319.816 302.758 175.581 1.00 85.28 199 ASP C O 1
ATOM 5138 N N . GLY C 1 200 ? 319.591 304.277 173.924 1.00 73.23 200 GLY C N 1
ATOM 5139 C CA . GLY C 1 200 ? 319.840 303.294 172.888 1.00 75.70 200 GLY C CA 1
ATOM 5140 C C . GLY C 1 200 ? 318.671 302.335 172.730 1.00 73.00 200 GLY C C 1
ATOM 5141 O O . GLY C 1 200 ? 317.508 302.678 172.963 1.00 72.67 200 GLY C O 1
ATOM 5142 N N . ILE C 1 201 ? 318.989 301.106 172.329 1.00 74.79 201 ILE C N 1
ATOM 5143 C CA . ILE C 1 201 ? 318.001 300.046 172.166 1.00 78.19 201 ILE C CA 1
ATOM 5144 C C . ILE C 1 201 ? 318.356 298.895 173.103 1.00 76.72 201 ILE C C 1
ATOM 5145 O O . ILE C 1 201 ? 319.504 298.435 173.134 1.00 78.83 201 ILE C O 1
ATOM 5150 N N . SER C 1 202 ? 317.378 298.462 173.895 1.00 71.90 202 SER C N 1
ATOM 5151 C CA . SER C 1 202 ? 317.575 297.396 174.868 1.00 68.47 202 SER C CA 1
ATOM 5152 C C . SER C 1 202 ? 316.242 296.700 175.101 1.00 74.67 202 SER C C 1
ATOM 5153 O O . SER C 1 202 ? 315.196 297.137 174.617 1.00 77.46 202 SER C O 1
ATOM 5156 N N . ASP C 1 203 ? 316.301 295.603 175.843 1.00 74.47 203 ASP C N 1
ATOM 5157 C CA . ASP C 1 203 ? 315.093 294.881 176.223 1.00 70.53 203 ASP C CA 1
ATOM 5158 C C . ASP C 1 203 ? 314.336 295.680 177.280 1.00 71.53 203 ASP C C 1
ATOM 5159 O O . ASP C 1 203 ? 314.939 296.098 178.276 1.00 70.67 203 ASP C O 1
ATOM 5164 N N . PRO C 1 204 ? 313.037 295.941 177.091 1.00 68.61 204 PRO C N 1
ATOM 5165 C CA . PRO C 1 204 ? 312.264 296.645 178.132 1.00 61.41 204 PRO C CA 1
ATOM 5166 C C . PRO C 1 204 ? 312.123 295.882 179.442 1.00 58.76 204 PRO C C 1
ATOM 5167 O O . PRO C 1 204 ? 311.808 296.503 180.465 1.00 57.79 204 PRO C O 1
ATOM 5171 N N . LYS C 1 205 ? 312.340 294.564 179.451 1.00 57.68 205 LYS C N 1
ATOM 5172 C CA . LYS C 1 205 ? 312.301 293.804 180.696 1.00 54.94 205 LYS C CA 1
ATOM 5173 C C . LYS C 1 205 ? 313.496 294.091 181.597 1.00 55.22 205 LYS C C 1
ATOM 5174 O O . LYS C 1 205 ? 313.445 293.774 182.789 1.00 55.27 205 LYS C O 1
ATOM 5180 N N . LEU C 1 206 ? 314.562 294.681 181.059 1.00 55.64 206 LEU C N 1
ATOM 5181 C CA . LEU C 1 206 ? 315.787 294.921 181.810 1.00 53.73 206 LEU C CA 1
ATOM 5182 C C . LEU C 1 206 ? 315.883 296.325 182.391 1.00 54.76 206 LEU C C 1
ATOM 5183 O O . LEU C 1 206 ? 316.518 296.506 183.435 1.00 52.65 206 LEU C O 1
ATOM 5188 N N . VAL C 1 207 ? 315.265 297.320 181.758 1.00 53.38 207 VAL C N 1
ATOM 5189 C CA . VAL C 1 207 ? 315.489 298.710 182.131 1.00 49.23 207 VAL C CA 1
ATOM 5190 C C . VAL C 1 207 ? 314.241 299.414 182.649 1.00 51.63 207 VAL C C 1
ATOM 5191 O O . VAL C 1 207 ? 314.375 300.389 183.407 1.00 51.59 207 VAL C O 1
ATOM 5195 N N . ASP C 1 208 ? 313.039 298.982 182.286 1.00 51.80 208 ASP C N 1
ATOM 5196 C CA . ASP C 1 208 ? 311.822 299.683 182.669 1.00 44.93 208 ASP C CA 1
ATOM 5197 C C . ASP C 1 208 ? 311.200 299.066 183.917 1.00 40.40 208 ASP C C 1
ATOM 5198 O O . ASP C 1 208 ? 311.459 297.914 184.270 1.00 46.88 208 ASP C O 1
ATOM 5203 N N . PHE C 1 209 ? 310.365 299.863 184.584 1.00 37.14 209 PHE C N 1
ATOM 5204 C CA . PHE C 1 209 ? 309.672 299.452 185.799 1.00 38.46 209 PHE C CA 1
ATOM 5205 C C . PHE C 1 209 ? 308.269 298.925 185.528 1.00 43.35 209 PHE C C 1
ATOM 5206 O O . PHE C 1 209 ? 307.900 297.863 186.035 1.00 46.97 209 PHE C O 1
ATOM 5214 N N . GLY C 1 210 ? 307.475 299.646 184.745 1.00 41.18 210 GLY C N 1
ATOM 5215 C CA . GLY C 1 210 ? 306.122 299.202 184.476 1.00 37.08 210 GLY C CA 1
ATOM 5216 C C . GLY C 1 210 ? 305.393 300.166 183.567 1.00 40.81 210 GLY C C 1
ATOM 5217 O O . GLY C 1 210 ? 305.976 301.111 183.025 1.00 40.30 210 GLY C O 1
ATOM 5218 N N . LYS C 1 211 ? 304.094 299.911 183.413 1.00 44.39 211 LYS C N 1
ATOM 5219 C CA . LYS C 1 211 ? 303.276 300.689 182.497 1.00 40.22 211 LYS C CA 1
ATOM 5220 C C . LYS C 1 211 ? 301.894 300.917 183.097 1.00 37.10 211 LYS C C 1
ATOM 5221 O O . LYS C 1 211 ? 301.329 300.033 183.750 1.00 42.07 211 LYS C O 1
ATOM 5227 N N . LEU C 1 212 ? 301.370 302.122 182.879 1.00 33.05 212 LEU C N 1
ATOM 5228 C CA . LEU C 1 212 ? 300.049 302.535 183.326 1.00 31.60 212 LEU C CA 1
ATOM 5229 C C . LEU C 1 212 ? 299.069 302.482 182.161 1.00 33.96 212 LEU C C 1
ATOM 5230 O O . LEU C 1 212 ? 299.387 302.925 181.052 1.00 33.77 212 LEU C O 1
ATOM 5235 N N . ILE C 1 213 ? 297.875 301.949 182.426 1.00 34.59 213 ILE C N 1
ATOM 5236 C CA . ILE C 1 213 ? 296.814 301.792 181.436 1.00 32.56 213 ILE C CA 1
ATOM 5237 C C . ILE C 1 213 ? 295.583 302.538 181.939 1.00 30.80 213 ILE C C 1
ATOM 5238 O O . ILE C 1 213 ? 295.150 302.333 183.080 1.00 31.60 213 ILE C O 1
ATOM 5243 N N . MET C 1 214 ? 295.026 303.402 181.087 1.00 33.21 214 MET C N 1
ATOM 5244 C CA . MET C 1 214 ? 293.839 304.187 181.394 1.00 33.66 214 MET C CA 1
ATOM 5245 C C . MET C 1 214 ? 292.767 303.895 180.354 1.00 30.46 214 MET C C 1
ATOM 5246 O O . MET C 1 214 ? 293.067 303.812 179.159 1.00 36.48 214 MET C O 1
ATOM 5251 N N . ALA C 1 215 ? 291.519 303.743 180.802 1.00 28.86 215 ALA C N 1
ATOM 5252 C CA . ALA C 1 215 ? 290.457 303.355 179.882 1.00 28.11 215 ALA C CA 1
ATOM 5253 C C . ALA C 1 215 ? 289.120 303.954 180.300 1.00 30.98 215 ALA C C 1
ATOM 5254 O O . ALA C 1 215 ? 288.895 304.279 181.468 1.00 31.90 215 ALA C O 1
ATOM 5256 N N . THR C 1 216 ? 288.234 304.088 179.312 1.00 33.64 216 THR C N 1
ATOM 5257 C CA . THR C 1 216 ? 286.835 304.449 179.511 1.00 35.71 216 THR C CA 1
ATOM 5258 C C . THR C 1 216 ? 286.031 303.914 178.329 1.00 37.65 216 THR C C 1
ATOM 5259 O O . THR C 1 216 ? 286.530 303.877 177.200 1.00 43.66 216 THR C O 1
ATOM 5263 N N . TYR C 1 217 ? 284.822 303.418 178.601 1.00 38.14 217 TYR C N 1
ATOM 5264 C CA . TYR C 1 217 ? 284.063 302.751 177.548 1.00 43.97 217 TYR C CA 1
ATOM 5265 C C . TYR C 1 217 ? 282.693 303.353 177.270 1.00 46.62 217 TYR C C 1
ATOM 5266 O O . TYR C 1 217 ? 282.420 303.723 176.124 1.00 56.75 217 TYR C O 1
ATOM 5275 N N . GLY C 1 218 ? 281.820 303.475 178.267 1.00 37.90 218 GLY C N 1
ATOM 5276 C CA . GLY C 1 218 ? 280.421 303.713 177.950 1.00 38.38 218 GLY C CA 1
ATOM 5277 C C . GLY C 1 218 ? 279.830 305.055 178.337 1.00 45.64 218 GLY C C 1
ATOM 5278 O O . GLY C 1 218 ? 279.605 305.315 179.518 1.00 52.35 218 GLY C O 1
ATOM 5279 N N . GLN C 1 219 ? 279.541 305.902 177.352 1.00 44.34 219 GLN C N 1
ATOM 5280 C CA . GLN C 1 219 ? 278.925 307.203 177.577 1.00 36.28 219 GLN C CA 1
ATOM 5281 C C . GLN C 1 219 ? 277.721 307.363 176.657 1.00 45.72 219 GLN C C 1
ATOM 5282 O O . GLN C 1 219 ? 277.485 306.554 175.756 1.00 54.52 219 GLN C O 1
ATOM 5288 N N . GLY C 1 220 ? 276.956 308.429 176.892 1.00 48.50 220 GLY C N 1
ATOM 5289 C CA . GLY C 1 220 ? 275.767 308.702 176.114 1.00 49.45 220 GLY C CA 1
ATOM 5290 C C . GLY C 1 220 ? 276.061 309.442 174.822 1.00 59.36 220 GLY C C 1
ATOM 5291 O O . GLY C 1 220 ? 277.194 309.815 174.518 1.00 63.11 220 GLY C O 1
ATOM 5292 N N . ALA C 1 221 ? 274.997 309.651 174.041 1.00 63.96 221 ALA C N 1
ATOM 5293 C CA . ALA C 1 221 ? 275.135 310.323 172.751 1.00 67.27 221 ALA C CA 1
ATOM 5294 C C . ALA C 1 221 ? 275.402 311.813 172.928 1.00 72.74 221 ALA C C 1
ATOM 5295 O O . ALA C 1 221 ? 276.293 312.376 172.281 1.00 75.74 221 ALA C O 1
ATOM 5297 N N . ASN C 1 222 ? 274.638 312.470 173.797 1.00 72.31 222 ASN C N 1
ATOM 5298 C CA . ASN C 1 222 ? 274.858 313.873 174.140 1.00 69.32 222 ASN C CA 1
ATOM 5299 C C . ASN C 1 222 ? 275.492 313.937 175.529 1.00 68.77 222 ASN C C 1
ATOM 5300 O O . ASN C 1 222 ? 274.843 313.651 176.539 1.00 73.99 222 ASN C O 1
ATOM 5305 N N . ASP C 1 223 ? 276.767 314.309 175.574 1.00 64.46 223 ASP C N 1
ATOM 5306 C CA . ASP C 1 223 ? 277.537 314.216 176.805 1.00 58.67 223 ASP C CA 1
ATOM 5307 C C . ASP C 1 223 ? 278.696 315.200 176.730 1.00 59.96 223 ASP C C 1
ATOM 5308 O O . ASP C 1 223 ? 278.901 315.873 175.717 1.00 66.98 223 ASP C O 1
ATOM 5313 N N . ALA C 1 224 ? 279.443 315.283 177.828 1.00 52.45 224 ALA C N 1
ATOM 5314 C CA . ALA C 1 224 ? 280.613 316.146 177.883 1.00 49.62 224 ALA C CA 1
ATOM 5315 C C . ALA C 1 224 ? 281.726 315.604 176.992 1.00 48.72 224 ALA C C 1
ATOM 5316 O O . ALA C 1 224 ? 281.904 314.392 176.849 1.00 52.97 224 ALA C O 1
ATOM 5318 N N . ALA C 1 225 ? 282.476 316.526 176.383 1.00 41.16 225 ALA C N 1
ATOM 5319 C CA . ALA C 1 225 ? 283.532 316.131 175.456 1.00 41.36 225 ALA C CA 1
ATOM 5320 C C . ALA C 1 225 ? 284.729 315.536 176.188 1.00 42.99 225 ALA C C 1
ATOM 5321 O O . ALA C 1 225 ? 285.279 314.514 175.760 1.00 45.81 225 ALA C O 1
ATOM 5323 N N . GLN C 1 226 ? 285.147 316.156 177.287 1.00 41.36 226 GLN C N 1
ATOM 5324 C CA . GLN C 1 226 ? 286.288 315.698 178.064 1.00 35.33 226 GLN C CA 1
ATOM 5325 C C . GLN C 1 226 ? 285.841 315.359 179.479 1.00 34.91 226 GLN C C 1
ATOM 5326 O O . GLN C 1 226 ? 284.907 315.963 180.012 1.00 40.30 226 GLN C O 1
ATOM 5332 N N . LEU C 1 227 ? 286.520 314.386 180.086 1.00 31.83 227 LEU C N 1
ATOM 5333 C CA . LEU C 1 227 ? 286.092 313.821 181.359 1.00 27.92 227 LEU C CA 1
ATOM 5334 C C . LEU C 1 227 ? 286.941 314.293 182.533 1.00 27.97 227 LEU C C 1
ATOM 5335 O O . LEU C 1 227 ? 286.396 314.809 183.509 1.00 27.69 227 LEU C O 1
ATOM 5340 N N . GLY C 1 228 ? 288.256 314.130 182.475 1.00 30.75 228 GLY C N 1
ATOM 5341 C CA . GLY C 1 228 ? 289.083 314.489 183.608 1.00 24.18 228 GLY C CA 1
ATOM 5342 C C . GLY C 1 228 ? 290.558 314.432 183.282 1.00 25.88 228 GLY C C 1
ATOM 5343 O O . GLY C 1 228 ? 290.948 314.331 182.119 1.00 29.38 228 GLY C O 1
ATOM 5344 N N . GLU C 1 229 ? 291.377 314.495 184.333 1.00 29.35 229 GLU C N 1
ATOM 5345 C CA . GLU C 1 229 ? 292.826 314.544 184.160 1.00 29.69 229 GLU C CA 1
ATOM 5346 C C . GLU C 1 229 ? 293.520 313.697 185.222 1.00 27.62 229 GLU C C 1
ATOM 5347 O O . GLU C 1 229 ? 292.956 313.404 186.279 1.00 27.10 229 GLU C O 1
ATOM 5353 N N . VAL C 1 230 ? 294.762 313.302 184.919 1.00 30.74 230 VAL C N 1
ATOM 5354 C CA . VAL C 1 230 ? 295.5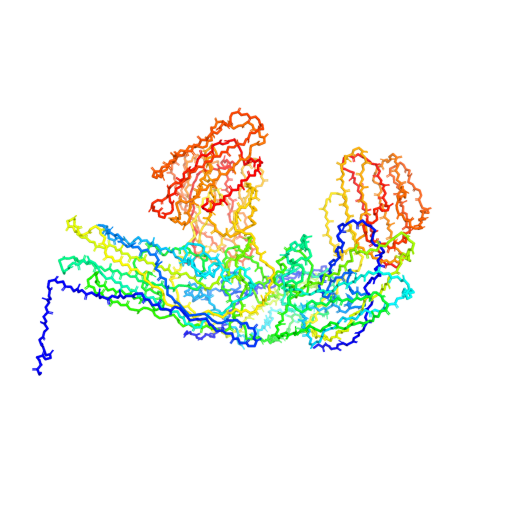31 312.348 185.718 1.00 29.45 230 VAL C CA 1
ATOM 5355 C C . VAL C 1 230 ? 296.867 312.978 186.111 1.00 27.04 230 VAL C C 1
ATOM 5356 O O . VAL C 1 230 ? 297.585 313.514 185.255 1.00 29.34 230 VAL C O 1
ATOM 5360 N N . ARG C 1 231 ? 297.201 312.897 187.402 1.00 30.01 231 ARG C N 1
ATOM 5361 C CA . ARG C 1 231 ? 298.440 313.429 187.955 1.00 32.28 231 ARG C CA 1
ATOM 5362 C C . ARG C 1 231 ? 299.221 312.340 188.686 1.00 35.80 231 ARG C C 1
ATOM 5363 O O . ARG C 1 231 ? 298.658 311.341 189.142 1.00 38.16 231 ARG C O 1
ATOM 5371 N N . VAL C 1 232 ? 300.534 312.557 188.801 1.00 38.68 232 VAL C N 1
ATOM 5372 C CA . VAL C 1 232 ? 301.477 311.595 189.371 1.00 36.93 232 VAL C CA 1
ATOM 5373 C C . VAL C 1 232 ? 302.238 312.269 190.506 1.00 36.34 232 VAL C C 1
ATOM 5374 O O . VAL C 1 232 ? 302.709 313.399 190.352 1.00 38.90 232 VAL C O 1
ATOM 5378 N N . GLU C 1 233 ? 302.357 311.581 191.641 1.00 37.04 233 GLU C N 1
ATOM 5379 C CA . GLU C 1 233 ? 303.273 311.962 192.710 1.00 35.55 233 GLU C CA 1
ATOM 5380 C C . GLU C 1 233 ? 304.345 310.889 192.863 1.00 35.07 233 GLU C C 1
ATOM 5381 O O . GLU C 1 233 ? 304.026 309.701 193.000 1.00 37.09 233 GLU C O 1
ATOM 5387 N N . TYR C 1 234 ? 305.616 311.305 192.849 1.00 31.85 234 TYR C N 1
ATOM 5388 C CA . TYR C 1 234 ? 306.719 310.351 192.776 1.00 29.60 234 TYR C CA 1
ATOM 5389 C C . TYR C 1 234 ? 307.798 310.678 193.803 1.00 32.17 234 TYR C C 1
ATOM 5390 O O . TYR C 1 234 ? 307.863 311.783 194.347 1.00 34.01 234 TYR C O 1
ATOM 5399 N N . THR C 1 235 ? 308.646 309.681 194.067 1.00 35.09 235 THR C N 1
ATOM 5400 C CA . THR C 1 235 ? 309.871 309.884 194.846 1.00 36.33 235 THR C CA 1
ATOM 5401 C C . THR C 1 235 ? 310.995 309.061 194.228 1.00 33.91 235 THR C C 1
ATOM 5402 O O . THR C 1 235 ? 310.878 307.837 194.133 1.00 35.24 235 THR C O 1
ATOM 5406 N N . VAL C 1 236 ? 312.083 309.725 193.814 1.00 36.03 236 VAL C N 1
ATOM 5407 C CA . VAL C 1 236 ? 313.140 309.115 193.007 1.00 33.53 236 VAL C CA 1
ATOM 5408 C C . VAL C 1 236 ? 314.482 309.264 193.721 1.00 37.71 236 VAL C C 1
ATOM 5409 O O . VAL C 1 236 ? 314.776 310.317 194.299 1.00 43.28 236 VAL C O 1
ATOM 5413 N N . GLN C 1 237 ? 315.291 308.202 193.684 1.00 36.61 237 GLN C N 1
ATOM 5414 C CA . GLN C 1 237 ? 316.666 308.193 194.173 1.00 39.66 237 GLN C CA 1
ATOM 5415 C C . GLN C 1 237 ? 317.628 307.994 193.004 1.00 37.44 237 GLN C C 1
ATOM 5416 O O . GLN C 1 237 ? 317.333 307.232 192.079 1.00 36.33 237 GLN C O 1
ATOM 5422 N N . LEU C 1 238 ? 318.782 308.674 193.040 1.00 38.91 238 LEU C N 1
ATOM 5423 C CA . LEU C 1 238 ? 319.774 308.580 191.970 1.00 34.90 238 LEU C CA 1
ATOM 5424 C C . LEU C 1 238 ? 321.138 308.226 192.554 1.00 41.56 238 LEU C C 1
ATOM 5425 O O . LEU C 1 238 ? 321.454 308.600 193.686 1.00 49.28 238 LEU C O 1
ATOM 5430 N N . LYS C 1 239 ? 321.953 307.497 191.777 1.00 40.25 239 LYS C N 1
ATOM 5431 C CA . LYS C 1 239 ? 323.111 306.804 192.345 1.00 40.28 239 LYS C CA 1
ATOM 5432 C C . LYS C 1 239 ? 324.467 307.292 191.845 1.00 47.15 239 LYS C C 1
ATOM 5433 O O . LYS C 1 239 ? 325.273 307.750 192.661 1.00 56.15 239 LYS C O 1
ATOM 5439 N N . ASN C 1 240 ? 324.767 307.212 190.548 1.00 42.56 240 ASN C N 1
ATOM 5440 C CA . ASN C 1 240 ? 326.148 307.314 190.072 1.00 44.61 240 ASN C CA 1
ATOM 5441 C C . ASN C 1 240 ? 326.305 308.472 189.097 1.00 46.93 240 ASN C C 1
ATOM 5442 O O . ASN C 1 240 ? 325.662 308.488 188.045 1.00 55.62 240 ASN C O 1
ATOM 5447 N N . ARG C 1 241 ? 327.197 309.406 189.423 1.00 45.34 241 ARG C N 1
ATOM 5448 C CA . ARG C 1 241 ? 327.421 310.578 188.586 1.00 44.89 241 ARG C CA 1
ATOM 5449 C C . ARG C 1 241 ? 328.230 310.234 187.341 1.00 45.15 241 ARG C C 1
ATOM 5450 O O . ARG C 1 241 ? 329.056 309.317 187.339 1.00 54.36 241 ARG C O 1
ATOM 5458 N N . THR C 1 242 ? 327.992 311.001 186.279 1.00 45.35 242 THR C N 1
ATOM 5459 C CA . THR C 1 242 ? 328.674 310.834 185.003 1.00 47.42 242 THR C CA 1
ATOM 5460 C C . THR C 1 242 ? 328.592 312.159 184.254 1.00 53.40 242 THR C C 1
ATOM 5461 O O . THR C 1 242 ? 327.928 313.100 184.695 1.00 58.97 242 THR C O 1
ATOM 5465 N N . GLY C 1 243 ? 329.293 312.230 183.122 1.00 55.42 243 GLY C N 1
ATOM 5466 C CA . GLY C 1 243 ? 329.222 313.408 182.284 1.00 61.48 243 GLY C CA 1
ATOM 5467 C C . GLY C 1 243 ? 327.871 313.563 181.611 1.00 76.98 243 GLY C C 1
ATOM 5468 O O . GLY C 1 243 ? 327.124 312.605 181.413 1.00 82.69 243 GLY C O 1
ATOM 5469 N N . SER C 1 244 ? 327.555 314.808 181.259 1.00 81.81 244 SER C N 1
ATOM 5470 C CA . SER C 1 244 ? 326.253 315.124 180.683 1.00 85.64 244 SER C CA 1
ATOM 5471 C C . SER C 1 244 ? 326.151 314.621 179.248 1.00 87.59 244 SER C C 1
ATOM 5472 O O . SER C 1 244 ? 327.132 314.618 178.500 1.00 86.90 244 SER C O 1
ATOM 5475 N N . THR C 1 245 ? 324.949 314.197 178.867 1.00 88.54 245 THR C N 1
ATOM 5476 C CA . THR C 1 245 ? 324.684 313.617 177.560 1.00 88.33 245 THR C CA 1
ATOM 5477 C C . THR C 1 245 ? 323.814 314.547 176.723 1.00 90.47 245 THR C C 1
ATOM 5478 O O . THR C 1 245 ? 323.170 315.467 177.235 1.00 94.47 245 THR C O 1
ATOM 5482 N N . SER C 1 246 ? 323.803 314.289 175.418 1.00 87.77 246 SER C N 1
ATOM 5483 C CA . SER C 1 246 ? 323.029 315.079 174.473 1.00 88.01 246 SER C CA 1
ATOM 5484 C C . SER C 1 246 ? 321.565 314.645 174.481 1.00 83.11 246 SER C C 1
ATOM 5485 O O . SER C 1 246 ? 321.229 313.506 174.814 1.00 83.50 246 SER C O 1
ATOM 5488 N N . ASP C 1 247 ? 320.689 315.576 174.108 1.00 77.16 247 ASP C N 1
ATOM 5489 C CA . ASP C 1 247 ? 319.255 315.313 174.013 1.00 73.82 247 ASP C CA 1
ATOM 5490 C C . ASP C 1 247 ? 318.834 315.476 172.554 1.00 71.10 247 ASP C C 1
ATOM 5491 O O . ASP C 1 247 ? 318.345 316.526 172.135 1.00 73.65 247 ASP C O 1
ATOM 5493 N N . ALA C 1 248 ? 319.015 314.404 171.786 1.00 68.29 248 ALA C N 1
ATOM 5494 C CA . ALA C 1 248 ? 318.591 314.309 170.395 1.00 58.30 248 ALA C CA 1
ATOM 5495 C C . ALA C 1 248 ? 318.545 312.833 170.041 1.00 59.27 248 ALA C C 1
ATOM 5496 O O . ALA C 1 248 ? 319.173 312.005 170.706 1.00 66.65 248 ALA C O 1
ATOM 5498 N N . GLN C 1 249 ? 317.799 312.501 168.990 1.00 55.79 249 GLN C N 1
ATOM 5499 C CA . GLN C 1 249 ? 317.691 311.111 168.561 1.00 50.07 249 GLN C CA 1
ATOM 5500 C C . GLN C 1 249 ? 318.224 310.977 167.143 1.00 52.24 249 GLN C C 1
ATOM 5501 O O . GLN C 1 249 ? 317.691 311.591 166.215 1.00 55.63 249 GLN C O 1
ATOM 5507 N N . ILE C 1 250 ? 319.269 310.170 166.981 1.00 51.74 250 ILE C N 1
ATOM 5508 C CA . ILE C 1 250 ? 319.930 309.953 165.700 1.00 49.22 250 ILE C CA 1
ATOM 5509 C C . ILE C 1 250 ? 319.843 308.469 165.376 1.00 50.66 250 ILE C C 1
ATOM 5510 O O . ILE C 1 250 ? 320.164 307.628 166.223 1.00 58.98 250 ILE C O 1
ATOM 5515 N N . GLY C 1 251 ? 319.406 308.144 164.161 1.00 49.94 251 GLY C N 1
ATOM 5516 C CA . GLY C 1 251 ? 319.321 306.744 163.796 1.00 48.77 251 GLY C CA 1
ATOM 5517 C C . GLY C 1 251 ? 319.329 306.547 162.297 1.00 52.45 251 GLY C C 1
ATOM 5518 O O . GLY C 1 251 ? 319.438 307.497 161.518 1.00 55.91 251 GLY C O 1
ATOM 5519 N N . ASP C 1 252 ? 319.235 305.278 161.902 1.00 58.60 252 ASP C N 1
ATOM 5520 C CA . ASP C 1 252 ? 319.054 304.922 160.499 1.00 65.20 252 ASP C CA 1
ATOM 5521 C C . ASP C 1 252 ? 317.894 303.944 160.349 1.00 71.16 252 ASP C C 1
ATOM 5522 O O . ASP C 1 252 ? 317.155 303.700 161.308 1.00 73.85 252 ASP C O 1
ATOM 5527 N N . PHE C 1 253 ? 317.727 303.378 159.157 1.00 70.10 253 PHE C N 1
ATOM 5528 C CA . PHE C 1 253 ? 316.572 302.533 158.889 1.00 77.32 253 PHE C CA 1
ATOM 5529 C C . PHE C 1 253 ? 316.803 301.065 159.221 1.00 82.09 253 PHE C C 1
ATOM 5530 O O . PHE C 1 253 ? 315.844 300.286 159.189 1.00 80.07 253 PHE C O 1
ATOM 5538 N N . ALA C 1 254 ? 318.032 300.662 159.534 1.00 84.16 254 ALA C N 1
ATOM 5539 C CA . ALA C 1 254 ? 318.304 299.270 159.895 1.00 81.37 254 ALA C CA 1
ATOM 5540 C C . ALA C 1 254 ? 318.279 299.048 161.407 1.00 85.64 254 ALA C C 1
ATOM 5541 O O . ALA C 1 254 ? 319.180 298.427 161.970 1.00 86.45 254 ALA C O 1
ATOM 5543 N N . GLY C 1 255 ? 317.226 299.536 162.060 1.00 85.62 255 GLY C N 1
ATOM 5544 C CA . GLY C 1 255 ? 316.943 299.235 163.461 1.00 80.31 255 GLY C CA 1
ATOM 5545 C C . GLY C 1 255 ? 317.980 299.656 164.482 1.00 84.03 255 GLY C C 1
ATOM 5546 O O . GLY C 1 255 ? 318.253 298.901 165.424 1.00 91.41 255 GLY C O 1
ATOM 5547 N N . VAL C 1 256 ? 318.568 300.840 164.325 1.00 81.27 256 VAL C N 1
ATOM 5548 C CA . VAL C 1 256 ? 319.569 301.353 165.256 1.00 78.81 256 VAL C CA 1
ATOM 5549 C C . VAL C 1 256 ? 319.094 302.699 165.788 1.00 73.68 256 VAL C C 1
ATOM 5550 O O . VAL C 1 256 ? 318.790 303.608 165.007 1.00 72.03 256 VAL C O 1
ATOM 5554 N N . LYS C 1 257 ? 319.030 302.822 167.114 1.00 70.46 257 LYS C N 1
ATOM 5555 C CA . LYS C 1 257 ? 318.662 304.061 167.784 1.00 68.08 257 LYS C CA 1
ATOM 5556 C C . LYS C 1 257 ? 319.710 304.384 168.839 1.00 73.90 257 LYS C C 1
ATOM 5557 O O . LYS C 1 257 ? 320.180 303.490 169.548 1.00 80.73 257 LYS C O 1
ATOM 5563 N N . ASP C 1 258 ? 320.070 305.661 168.943 1.00 70.41 258 ASP C N 1
ATOM 5564 C CA . ASP C 1 258 ? 321.172 306.110 169.792 1.00 70.72 258 ASP C CA 1
ATOM 5565 C C . ASP C 1 258 ? 320.776 307.344 170.597 1.00 71.32 258 ASP C C 1
ATOM 5566 O O . ASP C 1 258 ? 321.494 308.345 170.633 1.00 78.18 258 ASP C O 1
ATOM 5571 N N . GLY C 1 259 ? 319.623 307.295 171.257 1.00 68.70 259 GLY C N 1
ATOM 5572 C CA . GLY C 1 259 ? 319.187 308.407 172.068 1.00 61.01 259 GLY C CA 1
ATOM 5573 C C . GLY C 1 259 ? 317.947 308.114 172.887 1.00 67.35 259 GLY C C 1
ATOM 5574 O O . GLY C 1 259 ? 317.483 306.972 172.966 1.00 73.43 259 GLY C O 1
ATOM 5575 N N . PRO C 1 260 ? 317.402 309.145 173.535 1.00 63.53 260 PRO C N 1
ATOM 5576 C CA . PRO C 1 260 ? 316.151 308.973 174.283 1.00 63.79 260 PRO C CA 1
ATOM 5577 C C . PRO C 1 260 ? 314.973 308.705 173.361 1.00 61.97 260 PRO C C 1
ATOM 5578 O O . PRO C 1 260 ? 314.947 309.134 172.205 1.00 61.85 260 PRO C O 1
ATOM 5582 N N . ARG C 1 261 ? 313.988 307.984 173.891 1.00 61.33 261 ARG C N 1
ATOM 5583 C CA . ARG C 1 261 ? 312.849 307.520 173.101 1.00 57.78 261 ARG C CA 1
ATOM 5584 C C . ARG C 1 261 ? 311.906 308.684 172.826 1.00 58.74 261 ARG C C 1
ATOM 5585 O O . ARG C 1 261 ? 311.135 309.099 173.693 1.00 61.32 261 ARG C O 1
ATOM 5593 N N . LEU C 1 262 ? 311.964 309.212 171.606 1.00 55.72 262 LEU C N 1
ATOM 5594 C CA . LEU C 1 262 ? 311.077 310.276 171.152 1.00 50.67 262 LEU C CA 1
ATOM 5595 C C . LEU C 1 262 ? 310.069 309.816 170.112 1.00 55.38 262 LEU C C 1
ATOM 5596 O O . LEU C 1 262 ? 308.883 310.126 170.234 1.00 60.08 262 LEU C O 1
ATOM 5601 N N . VAL C 1 263 ? 310.512 309.089 169.088 1.00 58.98 263 VAL C N 1
ATOM 5602 C CA . VAL C 1 263 ? 309.673 308.681 167.972 1.00 60.32 263 VAL C CA 1
ATOM 5603 C C . VAL C 1 263 ? 309.810 307.175 167.771 1.00 63.30 263 VAL C C 1
ATOM 5604 O O . VAL C 1 263 ? 310.667 306.522 168.363 1.00 64.09 263 VAL C O 1
ATOM 5608 N N . SER C 1 264 ? 308.946 306.632 166.915 1.00 67.20 264 SER C N 1
ATOM 5609 C CA . SER C 1 264 ? 308.998 305.222 166.555 1.00 66.87 264 SER C CA 1
ATOM 5610 C C . SER C 1 264 ? 308.676 305.074 165.075 1.00 68.28 264 SER C C 1
ATOM 5611 O O . SER C 1 264 ? 307.986 305.908 164.482 1.00 72.55 264 SER C O 1
ATOM 5614 N N . TRP C 1 265 ? 309.180 303.991 164.486 1.00 66.09 265 TRP C N 1
ATOM 5615 C CA . TRP C 1 265 ? 309.021 303.719 163.065 1.00 65.66 265 TRP C CA 1
ATOM 5616 C C . TRP C 1 265 ? 308.345 302.369 162.868 1.00 72.15 265 TRP C C 1
ATOM 5617 O O . TRP C 1 265 ? 308.585 301.422 163.621 1.00 76.59 265 TRP C O 1
ATOM 5628 N N . SER C 1 266 ? 307.496 302.288 161.844 1.00 76.84 266 SER C N 1
ATOM 5629 C CA . SER C 1 266 ? 306.841 301.041 161.478 1.00 79.03 266 SER C CA 1
ATOM 5630 C C . SER C 1 266 ? 306.784 300.928 159.962 1.00 82.46 266 SER C C 1
ATOM 5631 O O . SER C 1 266 ? 306.695 301.935 159.251 1.00 83.25 266 SER C O 1
ATOM 5634 N N . LYS C 1 267 ? 306.829 299.685 159.475 1.00 89.78 267 LYS C N 1
ATOM 5635 C CA . LYS C 1 267 ? 306.931 299.424 158.042 1.00 90.92 267 LYS C CA 1
ATOM 5636 C C . LYS C 1 267 ? 305.569 299.216 157.384 1.00 95.25 267 LYS C C 1
ATOM 5637 O O . LYS C 1 267 ? 305.160 300.042 156.564 1.00 97.42 267 LYS C O 1
ATOM 5643 N N . THR C 1 268 ? 304.847 298.160 157.793 1.00 100.14 268 THR C N 1
ATOM 5644 C CA . THR C 1 268 ? 303.623 297.605 157.166 1.00 110.12 268 THR C CA 1
ATOM 5645 C C . THR C 1 268 ? 303.672 297.698 155.630 1.00 108.85 268 THR C C 1
ATOM 5646 O O . THR C 1 268 ? 302.870 298.359 154.970 1.00 103.98 268 THR C O 1
ATOM 5650 N N . LYS C 1 269 ? 304.669 297.006 155.079 1.00 111.30 269 LYS C N 1
ATOM 5651 C CA . LYS C 1 269 ? 305.179 297.238 153.726 1.00 106.86 269 LYS C CA 1
ATOM 5652 C C . LYS C 1 269 ? 304.179 296.786 152.666 1.00 106.27 269 LYS C C 1
ATOM 5653 O O . LYS C 1 269 ? 304.069 295.598 152.356 1.00 102.42 269 LYS C O 1
ATOM 5659 N N . GLY C 1 270 ? 303.435 297.743 152.118 1.00 106.89 270 GLY C N 1
ATOM 5660 C CA . GLY C 1 270 ? 302.811 297.577 150.822 1.00 105.48 270 GLY C CA 1
ATOM 5661 C C . GLY C 1 270 ? 303.272 298.699 149.915 1.00 114.39 270 GLY C C 1
ATOM 5662 O O . GLY C 1 270 ? 302.825 299.840 150.072 1.00 116.65 270 GLY C O 1
ATOM 5663 N N . THR C 1 271 ? 304.122 298.354 148.937 1.00 117.89 271 THR C N 1
ATOM 5664 C CA . THR C 1 271 ? 304.943 299.296 148.161 1.00 117.71 271 THR C CA 1
ATOM 5665 C C . THR C 1 271 ? 305.653 300.266 149.122 1.00 113.68 271 THR C C 1
ATOM 5666 O O . THR C 1 271 ? 305.583 301.494 149.002 1.00 112.14 271 THR C O 1
ATOM 5670 N N . ALA C 1 272 ? 306.304 299.668 150.129 1.00 108.90 272 ALA C N 1
ATOM 5671 C CA . ALA C 1 272 ? 306.986 300.320 151.269 1.00 104.30 272 ALA C CA 1
ATOM 5672 C C . ALA C 1 272 ? 306.006 301.266 151.966 1.00 104.26 272 ALA C C 1
ATOM 5673 O O . ALA C 1 272 ? 304.842 300.893 152.166 1.00 107.09 272 ALA C O 1
ATOM 5675 N N . GLY C 1 273 ? 306.421 302.471 152.345 1.00 99.85 273 GLY C N 1
ATOM 5676 C CA 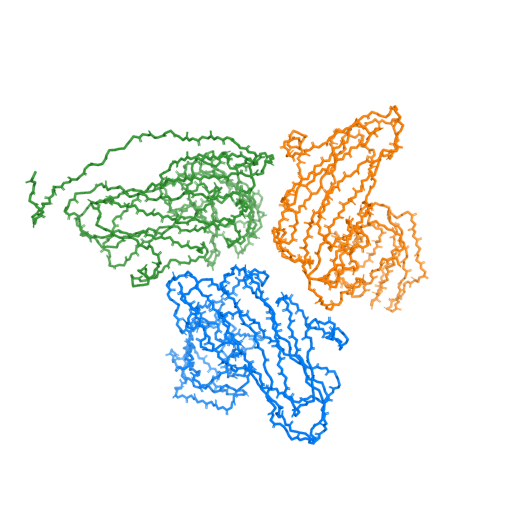. GLY C 1 273 ? 305.565 303.405 153.048 1.00 95.33 273 GLY C CA 1
ATOM 5677 C C . GLY C 1 273 ? 305.853 303.371 154.532 1.00 93.82 273 GLY C C 1
ATOM 5678 O O . GLY C 1 273 ? 305.315 302.527 155.248 1.00 93.57 273 GLY C O 1
ATOM 5679 N N . TRP C 1 274 ? 306.668 304.301 155.013 1.00 90.90 274 TRP C N 1
ATOM 5680 C CA . TRP C 1 274 ? 307.225 304.250 156.359 1.00 82.53 274 TRP C CA 1
ATOM 5681 C C . TRP C 1 274 ? 306.441 305.188 157.264 1.00 82.79 274 TRP C C 1
ATOM 5682 O O . TRP C 1 274 ? 306.258 306.364 156.934 1.00 82.81 274 TRP C O 1
ATOM 5693 N N . GLU C 1 275 ? 305.983 304.671 158.400 1.00 82.30 275 GLU C N 1
ATOM 5694 C CA . GLU C 1 275 ? 305.243 305.476 159.358 1.00 81.13 275 GLU C CA 1
ATOM 5695 C C . GLU C 1 275 ? 306.173 305.981 160.453 1.00 80.05 275 GLU C C 1
ATOM 5696 O O . GLU C 1 275 ? 307.157 305.330 160.810 1.00 81.26 275 GLU C O 1
ATOM 5702 N N . HIS C 1 276 ? 305.846 307.159 160.984 1.00 77.69 276 HIS C N 1
ATOM 5703 C CA . HIS C 1 276 ? 306.713 307.888 161.913 1.00 71.83 276 HIS C CA 1
ATOM 5704 C C . HIS C 1 276 ? 305.837 308.452 163.030 1.00 73.30 276 HIS C C 1
ATOM 5705 O O . HIS C 1 276 ? 305.288 309.548 162.905 1.00 76.26 276 HIS C O 1
ATOM 5712 N N . ASP C 1 277 ? 305.723 307.705 164.124 1.00 71.78 277 ASP C N 1
ATOM 5713 C CA . ASP C 1 277 ? 304.815 308.062 165.205 1.00 66.39 277 ASP C CA 1
ATOM 5714 C C . ASP C 1 277 ? 305.554 308.800 166.314 1.00 65.79 277 ASP C C 1
ATOM 5715 O O . ASP C 1 277 ? 306.642 308.393 166.730 1.00 67.90 277 ASP C O 1
ATOM 5720 N N . CYS C 1 278 ? 304.952 309.887 166.790 1.00 64.86 278 CYS C N 1
ATOM 5721 C CA . CYS C 1 278 ? 305.504 310.693 167.870 1.00 59.45 278 CYS C CA 1
ATOM 5722 C C . CYS C 1 278 ? 304.843 310.315 169.190 1.00 63.12 278 CYS C C 1
ATOM 5723 O O . CYS C 1 278 ? 303.679 309.906 169.219 1.00 68.32 278 CYS C O 1
ATOM 5726 N N . HIS C 1 279 ? 305.593 310.454 170.282 1.00 62.71 279 HIS C N 1
ATOM 5727 C CA . HIS C 1 279 ? 305.138 310.034 171.601 1.00 65.69 279 HIS C CA 1
ATOM 5728 C C . HIS C 1 279 ? 304.832 311.194 172.540 1.00 67.53 279 HIS C C 1
ATOM 5729 O O . HIS C 1 279 ? 304.416 310.953 173.676 1.00 66.85 279 HIS C O 1
ATOM 5736 N N . PHE C 1 280 ? 305.026 312.438 172.105 1.00 70.41 280 PHE C N 1
ATOM 5737 C CA . PHE C 1 280 ? 304.860 313.573 173.005 1.00 72.72 280 PHE C CA 1
ATOM 5738 C C . PHE C 1 280 ? 303.987 314.660 172.393 1.00 78.10 280 PHE C C 1
ATOM 5739 O O . PHE C 1 280 ? 303.391 314.462 171.330 1.00 78.57 280 PHE C O 1
ATOM 5741 N N . LEU C 1 281 ? 303.904 315.808 173.064 1.00 78.57 281 LEU C N 1
ATOM 5742 C CA . LEU C 1 281 ? 303.100 316.950 172.639 1.00 72.50 281 LEU C CA 1
ATOM 5743 C C . LEU C 1 281 ? 303.914 318.232 172.725 1.00 76.93 281 LEU C C 1
ATOM 5744 O O . LEU C 1 281 ? 303.370 319.324 172.916 1.00 81.41 281 LEU C O 1
ATOM 5749 N N . GLY C 1 282 ? 305.235 318.122 172.571 1.00 83.77 282 GLY C N 1
ATOM 5750 C CA . GLY C 1 282 ? 306.113 319.224 172.925 1.00 89.91 282 GLY C CA 1
ATOM 5751 C C . GLY C 1 282 ? 306.227 320.324 171.892 1.00 91.07 282 GLY C C 1
ATOM 5752 O O . GLY C 1 282 ? 306.957 321.294 172.120 1.00 93.30 282 GLY C O 1
ATOM 5753 N N . THR C 1 283 ? 305.583 320.148 170.725 1.00 78.54 283 THR C N 1
ATOM 5754 C CA . THR C 1 283 ? 305.352 321.073 169.600 1.00 78.88 283 THR C CA 1
ATOM 5755 C C . THR C 1 283 ? 306.625 321.654 168.967 1.00 77.09 283 THR C C 1
ATOM 5756 O O . THR C 1 283 ? 306.548 322.510 168.078 1.00 73.31 283 THR C O 1
ATOM 5760 N N . GLY C 1 284 ? 307.795 321.159 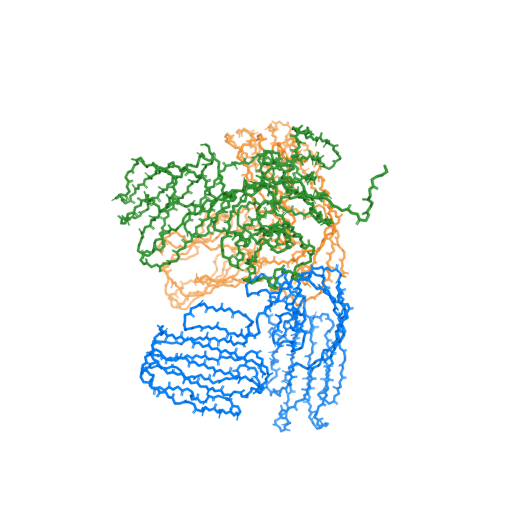169.351 1.00 73.88 284 GLY C N 1
ATOM 5761 C CA . GLY C 1 284 ? 309.049 321.627 168.808 1.00 73.05 284 GLY C CA 1
ATOM 5762 C C . GLY C 1 284 ? 309.764 320.642 167.915 1.00 71.91 284 GLY C C 1
ATOM 5763 O O . GLY C 1 284 ? 310.964 320.811 167.673 1.00 75.48 284 GLY C O 1
ATOM 5764 N N . ASN C 1 285 ? 309.063 319.630 167.407 1.00 60.09 285 ASN C N 1
ATOM 5765 C CA . ASN C 1 285 ? 309.708 318.511 166.733 1.00 59.42 285 ASN C CA 1
ATOM 5766 C C . ASN C 1 285 ? 310.273 318.939 165.383 1.00 56.98 285 ASN C C 1
ATOM 5767 O O . ASN C 1 285 ? 309.534 319.369 164.492 1.00 58.37 285 ASN C O 1
ATOM 5772 N N . PHE C 1 286 ? 311.593 318.839 165.249 1.00 52.38 286 PHE C N 1
ATOM 5773 C CA . PHE C 1 286 ? 312.288 319.081 163.995 1.00 47.16 286 PHE C CA 1
ATOM 5774 C C . PHE C 1 286 ? 312.928 317.776 163.555 1.00 48.03 286 PHE C C 1
ATOM 5775 O O . PHE C 1 286 ? 313.645 317.139 164.335 1.00 51.75 286 PHE C O 1
ATOM 5777 N N . SER C 1 287 ? 312.661 317.379 162.314 1.00 48.09 287 SER C N 1
ATOM 5778 C CA . SER C 1 287 ? 313.152 316.118 161.779 1.00 45.74 287 SER C CA 1
ATOM 5779 C C . SER C 1 287 ? 313.879 316.366 160.467 1.00 43.20 287 SER C C 1
ATOM 5780 O O . SER C 1 287 ? 313.355 317.040 159.576 1.00 43.14 287 SER C O 1
ATOM 5783 N N . LEU C 1 288 ? 315.085 315.817 160.346 1.00 43.93 288 LEU C N 1
ATOM 5784 C CA . LEU C 1 288 ? 315.845 315.935 159.109 1.00 44.57 288 LEU C CA 1
ATOM 5785 C C . LEU C 1 288 ? 316.360 314.571 158.669 1.00 44.94 288 LEU C C 1
ATOM 5786 O O . LEU C 1 288 ? 316.810 313.766 159.491 1.00 46.56 288 LEU C O 1
ATOM 5791 N N . THR C 1 289 ? 316.285 314.327 157.359 1.00 44.70 289 THR C N 1
ATOM 5792 C CA . THR C 1 289 ? 316.510 313.014 156.767 1.00 47.54 289 THR C CA 1
ATOM 5793 C C . THR C 1 289 ? 317.421 313.150 155.553 1.00 49.08 289 THR C C 1
ATOM 5794 O O . THR C 1 289 ? 317.236 314.056 154.732 1.00 51.70 289 THR C O 1
ATOM 5798 N N . LEU C 1 290 ? 318.399 312.250 155.444 1.00 48.13 290 LEU C N 1
ATOM 5799 C CA . LEU C 1 290 ? 319.317 312.183 154.313 1.00 50.59 290 LEU C CA 1
ATOM 5800 C C . LEU C 1 290 ? 318.972 310.979 153.447 1.00 57.22 290 LEU C C 1
ATOM 5801 O O . LEU C 1 290 ? 318.739 309.883 153.968 1.00 59.78 290 LEU C O 1
ATOM 5806 N N . PHE C 1 291 ? 318.942 311.180 152.131 1.00 61.51 291 PHE C N 1
ATOM 5807 C CA . PHE C 1 291 ? 318.678 310.111 151.178 1.00 63.13 291 PHE C CA 1
ATOM 5808 C C . PHE C 1 291 ? 319.955 309.745 150.434 1.00 71.42 291 PHE C C 1
ATOM 5809 O O . PHE C 1 291 ? 320.713 310.624 150.012 1.00 77.27 291 PHE C O 1
ATOM 5817 N N . TYR C 1 292 ? 320.191 308.443 150.278 1.00 72.45 292 TYR C N 1
ATOM 5818 C CA . TYR C 1 292 ? 321.336 307.950 149.523 1.00 75.29 292 TYR C CA 1
ATOM 5819 C C . TYR C 1 292 ? 320.992 307.581 148.088 1.00 81.58 292 TYR C C 1
ATOM 5820 O O . TYR C 1 292 ? 321.860 307.672 147.214 1.00 83.44 292 TYR C O 1
ATOM 5822 N N . GLU C 1 293 ? 319.753 307.168 147.824 1.00 83.57 293 GLU C N 1
ATOM 5823 C CA . GLU C 1 293 ? 319.319 306.864 146.466 1.00 84.81 293 GLU C CA 1
ATOM 5824 C C . GLU C 1 293 ? 318.058 307.643 146.114 1.00 88.34 293 GLU C C 1
ATOM 5825 O O . GLU C 1 293 ? 317.616 308.503 146.881 1.00 88.53 293 GLU C O 1
ATOM 5831 N N . LYS C 1 294 ? 317.477 307.345 144.955 1.00 93.54 294 LYS C N 1
ATOM 5832 C CA . LYS C 1 294 ? 316.293 308.049 144.483 1.00 98.79 294 LYS C CA 1
ATOM 5833 C C . LYS C 1 294 ? 315.060 307.591 145.253 1.00 99.19 294 LYS C C 1
ATOM 5834 O O . LYS C 1 294 ? 314.846 306.390 145.444 1.00 99.34 294 LYS C O 1
ATOM 5840 N N . ALA C 1 295 ? 314.248 308.554 145.697 1.00 93.48 295 ALA C N 1
ATOM 5841 C CA . ALA C 1 295 ? 313.001 308.264 146.383 1.00 91.86 295 ALA C CA 1
ATOM 5842 C C . ALA C 1 295 ? 311.815 308.740 145.552 1.00 97.01 295 ALA C C 1
ATOM 5843 O O . ALA C 1 295 ? 311.896 309.797 144.916 1.00 103.14 295 ALA C O 1
ATOM 5845 N N . PRO C 1 296 ? 310.723 307.966 145.508 1.00 97.14 296 PRO C N 1
ATOM 5846 C CA . PRO C 1 296 ? 309.528 308.433 144.776 1.00 98.47 296 PRO C CA 1
ATOM 5847 C C . PRO C 1 296 ? 308.886 309.671 145.382 1.00 96.86 296 PRO C C 1
ATOM 5848 O O . PRO C 1 296 ? 308.664 310.661 144.674 1.00 99.27 296 PRO C O 1
ATOM 5852 N N . VAL C 1 297 ? 308.580 309.644 146.679 1.00 93.05 297 VAL C N 1
ATOM 5853 C CA . VAL C 1 297 ? 308.002 310.795 147.360 1.00 93.91 297 VAL C CA 1
ATOM 5854 C C . VAL C 1 297 ? 308.473 310.763 148.809 1.00 92.24 297 VAL C C 1
ATOM 5855 O O . VAL C 1 297 ? 308.811 309.705 149.348 1.00 95.64 297 VAL C O 1
ATOM 5859 N N . SER C 1 298 ? 308.550 311.942 149.424 1.00 86.65 298 SER C N 1
ATOM 5860 C CA . SER C 1 298 ? 308.992 312.057 150.804 1.00 86.08 298 SER C CA 1
ATOM 5861 C C . SER C 1 298 ? 308.371 313.301 151.422 1.00 82.06 298 SER C C 1
ATOM 5862 O O . SER C 1 298 ? 307.996 314.244 150.721 1.00 84.89 298 SER C O 1
ATOM 5865 N N . GLY C 1 299 ? 308.278 313.293 152.748 1.00 78.17 299 GLY C N 1
ATOM 5866 C CA . GLY C 1 299 ? 307.751 314.426 153.490 1.00 75.93 299 GLY C CA 1
ATOM 5867 C C . GLY C 1 299 ? 306.279 314.703 153.280 1.00 81.36 299 GLY C C 1
ATOM 5868 O O . GLY C 1 299 ? 305.890 315.866 153.111 1.00 86.55 299 GLY C O 1
ATOM 5869 N N . LEU C 1 300 ? 305.450 313.667 153.281 1.00 79.98 300 LEU C N 1
ATOM 5870 C CA . LEU C 1 300 ? 304.013 313.841 153.146 1.00 83.02 300 LEU C CA 1
ATOM 5871 C C . LEU C 1 300 ? 303.354 313.933 154.519 1.00 82.56 300 LEU C C 1
ATOM 5872 O O . LEU C 1 300 ? 303.888 313.468 155.528 1.00 83.65 300 LEU C O 1
ATOM 5877 N N . GLU C 1 301 ? 302.174 314.546 154.541 1.00 81.86 301 GLU C N 1
ATOM 5878 C CA . GLU C 1 301 ? 301.399 314.733 155.763 1.00 82.80 301 GLU C CA 1
ATOM 5879 C C . GLU C 1 301 ? 300.327 313.650 155.828 1.00 87.67 301 GLU C C 1
ATOM 5880 O O . GLU C 1 301 ? 299.377 313.662 155.039 1.00 92.82 301 GLU C O 1
ATOM 5886 N N . ASN C 1 302 ? 300.478 312.715 156.767 1.00 84.48 302 ASN C N 1
ATOM 5887 C CA . ASN C 1 302 ? 299.505 311.639 156.905 1.00 88.72 302 ASN C CA 1
ATOM 5888 C C . ASN C 1 302 ? 298.292 312.081 157.716 1.00 94.96 302 ASN C C 1
ATOM 5889 O O . ASN C 1 302 ? 297.183 312.164 157.180 1.00 99.06 302 ASN C O 1
ATOM 5891 N N . ALA C 1 303 ? 298.497 312.384 159.003 1.00 92.53 303 ALA C N 1
ATOM 5892 C CA . ALA C 1 303 ? 297.412 312.858 159.865 1.00 88.05 303 ALA C CA 1
ATOM 5893 C C . ALA C 1 303 ? 298.039 313.626 161.028 1.00 84.43 303 ALA C C 1
ATOM 5894 O O . ALA C 1 303 ? 298.493 313.011 161.997 1.00 84.99 303 ALA C O 1
ATOM 5896 N N . ASP C 1 304 ? 298.033 314.955 160.934 1.00 84.45 304 ASP C N 1
ATOM 5897 C CA . ASP C 1 304 ? 298.593 315.802 161.980 1.00 83.10 304 ASP C CA 1
ATOM 5898 C C . ASP C 1 304 ? 298.026 317.207 161.829 1.00 87.86 304 ASP C C 1
ATOM 5899 O O . ASP C 1 304 ? 297.345 317.522 160.851 1.00 94.20 304 ASP C O 1
ATOM 5904 N N . ALA C 1 305 ? 298.317 318.049 162.824 1.00 82.46 305 ALA C N 1
ATOM 5905 C CA . ALA C 1 305 ? 297.765 319.400 162.847 1.00 79.33 305 ALA C CA 1
ATOM 5906 C C . ALA C 1 305 ? 298.431 320.299 161.810 1.00 81.24 305 ALA C C 1
ATOM 5907 O O . ALA C 1 305 ? 297.751 321.039 161.091 1.00 84.95 305 ALA C O 1
ATOM 5909 N N . SER C 1 306 ? 299.759 320.251 161.716 1.00 80.74 306 SER C N 1
ATOM 5910 C CA . SER C 1 306 ? 300.482 321.133 160.811 1.00 79.42 306 SER C CA 1
ATOM 5911 C C . SER C 1 306 ? 301.720 320.423 160.285 1.00 77.31 306 SER C C 1
ATOM 5912 O O . SER C 1 306 ? 302.208 319.458 160.877 1.00 80.19 306 SER C O 1
ATOM 5915 N N . ASP C 1 307 ? 302.225 320.923 159.158 1.00 71.42 307 ASP C N 1
ATOM 5916 C CA . ASP C 1 307 ? 303.412 320.369 158.524 1.00 67.43 307 ASP C CA 1
ATOM 5917 C C . ASP C 1 307 ? 304.116 321.468 157.744 1.00 64.53 307 ASP C C 1
ATOM 5918 O O . ASP C 1 307 ? 303.473 322.360 157.184 1.00 67.60 307 ASP C O 1
ATOM 5923 N N . PHE C 1 308 ? 305.444 321.394 157.712 1.00 65.07 308 PHE C N 1
ATOM 5924 C CA . PHE C 1 308 ? 306.246 322.360 156.977 1.00 59.74 308 PHE C CA 1
ATOM 5925 C C . PHE C 1 308 ? 307.558 321.706 156.572 1.00 57.89 308 PHE C C 1
ATOM 5926 O O . PHE C 1 308 ? 308.293 321.200 157.424 1.00 61.26 308 PHE C O 1
ATOM 5928 N N . SER C 1 309 ? 307.842 321.726 155.270 1.00 53.71 309 SER C N 1
ATOM 5929 C CA . SER C 1 309 ? 309.069 321.178 154.713 1.00 50.64 309 SER C CA 1
ATOM 5930 C C . SER C 1 309 ? 309.751 322.242 153.864 1.00 55.99 309 SER C C 1
ATOM 5931 O O . SER C 1 309 ? 309.090 323.100 153.273 1.00 61.34 309 SER C O 1
ATOM 5934 N N . VAL C 1 310 ? 311.080 322.180 153.804 1.00 54.41 310 VAL C N 1
ATOM 5935 C CA . VAL C 1 310 ? 311.893 323.231 153.192 1.00 58.03 310 VAL C CA 1
ATOM 5936 C C . VAL C 1 310 ? 312.499 322.776 151.866 1.00 62.66 310 VAL C C 1
ATOM 5937 O O . VAL C 1 310 ? 312.213 323.352 150.815 1.00 74.41 310 VAL C O 1
ATOM 5941 N N . LEU C 1 311 ? 313.336 321.745 151.894 1.00 54.54 311 LEU C N 1
ATOM 5942 C CA . LEU C 1 311 ? 314.127 321.354 150.737 1.00 58.85 311 LEU C CA 1
ATOM 5943 C C . LEU C 1 311 ? 313.423 320.266 149.935 1.00 69.07 311 LEU C C 1
ATOM 5944 O O . LEU C 1 311 ? 312.397 319.716 150.342 1.00 73.91 311 LEU C O 1
ATOM 5946 N N . GLY C 1 312 ? 313.999 319.965 148.766 1.00 70.22 312 GLY C N 1
ATOM 5947 C CA . GLY C 1 312 ? 313.475 318.920 147.914 1.00 73.44 312 GLY C CA 1
ATOM 5948 C C . GLY C 1 312 ? 313.965 317.540 148.313 1.00 83.19 312 GLY C C 1
ATOM 5949 O O . GLY C 1 312 ? 314.812 317.375 149.189 1.00 81.72 312 GLY C O 1
ATOM 5950 N N . GLU C 1 313 ? 313.410 316.527 147.644 1.00 87.71 313 GLU C N 1
ATOM 5951 C CA . GLU C 1 313 ? 313.737 315.139 147.941 1.00 84.45 313 GLU C CA 1
ATOM 5952 C C . GLU C 1 313 ? 313.939 314.265 146.712 1.00 90.07 313 GLU C C 1
ATOM 5953 O O . GLU C 1 313 ? 314.157 313.060 146.872 1.00 96.21 313 GLU C O 1
ATOM 5955 N N . ALA C 1 314 ? 313.879 314.820 145.503 1.00 95.13 314 ALA C N 1
ATOM 5956 C CA . ALA C 1 314 ? 313.955 314.037 144.278 1.00 103.64 314 ALA C CA 1
ATOM 5957 C C . ALA C 1 314 ? 315.385 313.842 143.783 1.00 107.04 314 ALA C C 1
ATOM 5958 O O . ALA C 1 314 ? 315.580 313.422 142.636 1.00 110.74 314 ALA C O 1
ATOM 5960 N N . ALA C 1 315 ? 316.381 314.133 144.610 1.00 101.80 315 ALA C N 1
ATOM 5961 C CA . ALA C 1 315 ? 317.776 313.965 144.239 1.00 96.53 315 ALA C CA 1
ATOM 5962 C C . ALA C 1 315 ? 318.333 312.677 144.833 1.00 91.36 315 ALA C C 1
ATOM 5963 O O . ALA C 1 315 ? 317.769 312.099 145.765 1.00 87.15 315 ALA C O 1
ATOM 5965 N N . ALA C 1 316 ? 319.452 312.222 144.261 1.00 91.97 316 ALA C N 1
ATOM 5966 C CA . ALA C 1 316 ? 320.116 311.027 144.772 1.00 89.04 316 ALA C CA 1
ATOM 5967 C C . ALA C 1 316 ? 320.730 311.286 146.142 1.00 86.93 316 ALA C C 1
ATOM 5968 O O . ALA C 1 316 ? 320.525 310.511 147.082 1.00 87.11 316 ALA C O 1
ATOM 5970 N N . GLY C 1 317 ? 321.479 312.376 146.276 1.00 83.24 317 GLY C N 1
ATOM 5971 C CA . GLY C 1 317 ? 321.969 312.794 147.574 1.00 78.13 317 GLY C CA 1
ATOM 5972 C C . GLY C 1 317 ? 321.294 314.076 148.008 1.00 80.08 317 GLY C C 1
ATOM 5973 O O . GLY C 1 317 ? 321.577 315.146 147.461 1.00 84.31 317 GLY C O 1
ATOM 5974 N N . SER C 1 318 ? 320.401 313.988 148.990 1.00 74.99 318 SER C N 1
ATOM 5975 C CA . SER C 1 318 ? 319.580 315.132 149.352 1.00 69.09 318 SER C CA 1
ATOM 5976 C C . SER C 1 318 ? 319.253 315.085 150.836 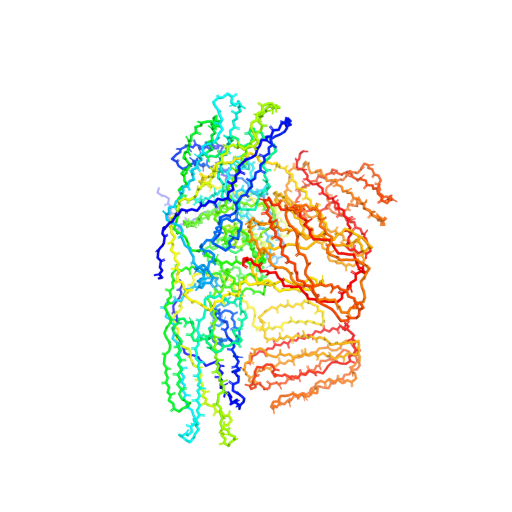1.00 66.09 318 SER C C 1
ATOM 5977 O O . SER C 1 318 ? 319.134 314.011 151.433 1.00 68.58 318 SER C O 1
ATOM 5980 N N . VAL C 1 319 ? 319.105 316.271 151.422 1.00 59.38 319 VAL C N 1
ATOM 5981 C CA . VAL C 1 319 ? 318.770 316.441 152.830 1.00 54.36 319 VAL C CA 1
ATOM 5982 C C . VAL C 1 319 ? 317.464 317.217 152.910 1.00 49.35 319 VAL C C 1
ATOM 5983 O O . VAL C 1 319 ? 317.329 318.275 152.286 1.00 54.01 319 VAL C O 1
ATOM 5987 N N . GLN C 1 320 ? 316.503 316.691 153.663 1.00 48.08 320 GLN C N 1
ATOM 5988 C CA . GLN C 1 320 ? 315.252 317.393 153.907 1.00 49.18 320 GLN C CA 1
ATOM 5989 C C . GLN C 1 320 ? 315.209 317.912 155.341 1.00 46.87 320 GLN C C 1
ATOM 5990 O O . GLN C 1 320 ? 316.048 317.575 156.176 1.00 49.25 320 GLN C O 1
ATOM 5996 N N . TRP C 1 321 ? 314.215 318.755 155.618 1.00 47.96 321 TRP C N 1
ATOM 5997 C CA . TRP C 1 321 ? 314.096 319.411 156.915 1.00 44.66 321 TRP C CA 1
ATOM 5998 C C . TRP C 1 321 ? 312.635 319.768 157.142 1.00 46.19 321 TRP C C 1
ATOM 5999 O O . TRP C 1 321 ? 312.054 320.511 156.347 1.00 51.51 321 TRP C O 1
ATOM 6010 N N . ALA C 1 322 ? 312.046 319.247 158.218 1.00 43.36 322 ALA C N 1
ATOM 6011 C CA . ALA C 1 322 ? 310.622 319.421 158.455 1.00 44.74 322 ALA C CA 1
ATOM 6012 C C . ALA C 1 322 ? 310.363 319.797 159.907 1.00 51.91 322 ALA C C 1
ATOM 6013 O O . ALA C 1 322 ? 311.057 319.352 160.827 1.00 56.55 322 ALA C O 1
ATOM 6015 N N . GLY C 1 323 ? 309.340 320.620 160.089 1.00 52.84 323 GLY C N 1
ATOM 6016 C CA . GLY C 1 323 ? 308.847 320.977 161.413 1.00 50.39 323 GLY C CA 1
ATOM 6017 C C . GLY C 1 323 ? 307.455 320.414 161.621 1.00 55.78 323 GLY C C 1
ATOM 6018 O O . GLY C 1 323 ? 306.614 320.481 160.724 1.00 58.67 323 GLY C O 1
ATOM 6019 N N . VAL C 1 324 ? 307.218 319.857 162.808 1.00 58.51 324 VAL C N 1
ATOM 6020 C CA . VAL C 1 324 ? 306.026 319.065 163.089 1.00 59.73 324 VAL C CA 1
ATOM 6021 C C . VAL C 1 324 ? 305.305 319.658 164.295 1.00 66.78 324 VAL C C 1
ATOM 6022 O O . VAL C 1 324 ? 305.923 319.892 165.341 1.00 71.98 324 VAL C O 1
ATOM 6026 N N . LYS C 1 325 ? 304.004 319.903 164.146 1.00 69.91 325 LYS C N 1
ATOM 6027 C CA . LYS C 1 325 ? 303.128 320.335 165.231 1.00 72.19 325 LYS C CA 1
ATOM 6028 C C . LYS C 1 325 ? 302.228 319.168 165.620 1.00 75.66 325 LYS C C 1
ATOM 6029 O O . LYS C 1 325 ? 301.527 318.613 164.768 1.00 80.18 325 LYS C O 1
ATOM 6035 N N . VAL C 1 326 ? 302.247 318.800 166.900 1.00 76.33 326 VAL C N 1
ATOM 6036 C CA . VAL C 1 326 ? 301.519 317.641 167.406 1.00 78.87 326 VAL C CA 1
ATOM 6037 C C . VAL C 1 326 ? 300.528 318.112 168.463 1.00 78.35 326 VAL C C 1
ATOM 6038 O O . VAL C 1 326 ? 300.913 318.793 169.420 1.00 82.03 326 VAL C O 1
ATOM 6042 N N . ALA C 1 327 ? 299.258 317.743 168.292 1.00 75.40 327 ALA C N 1
ATOM 6043 C CA . ALA C 1 327 ? 298.210 318.087 169.244 1.00 79.15 327 ALA C CA 1
ATOM 6044 C C . ALA C 1 327 ? 297.691 316.904 170.046 1.00 77.31 327 ALA C C 1
ATOM 6045 O O . ALA C 1 327 ? 297.204 317.100 171.161 1.00 78.84 327 ALA C O 1
ATOM 6047 N N . GLU C 1 328 ? 297.781 315.687 169.513 1.00 78.10 328 GLU C N 1
ATOM 6048 C CA . GLU C 1 328 ? 297.286 314.499 170.193 1.00 77.38 328 GLU C CA 1
ATOM 6049 C C . GLU C 1 328 ? 298.334 313.400 170.080 1.00 80.52 328 GLU C C 1
ATOM 6050 O O . GLU C 1 328 ? 299.139 313.390 169.146 1.00 86.78 328 GLU C O 1
ATOM 6056 N N . ARG C 1 329 ? 298.324 312.485 171.050 1.00 77.31 329 ARG C N 1
ATOM 6057 C CA . ARG C 1 329 ? 299.321 311.423 171.113 1.00 75.13 329 ARG C CA 1
ATOM 6058 C C . ARG C 1 329 ? 299.165 310.437 169.961 1.00 78.43 329 ARG C C 1
ATOM 6059 O O . ARG C 1 329 ? 298.050 310.081 169.570 1.00 86.87 329 ARG C O 1
ATOM 6067 N N . GLY C 1 330 ? 300.298 309.993 169.421 1.00 73.30 330 GLY C N 1
ATOM 6068 C CA . GLY C 1 330 ? 300.317 308.997 168.372 1.00 73.64 330 GLY C CA 1
ATOM 6069 C C . GLY C 1 330 ? 300.150 309.523 166.964 1.00 75.59 330 GLY C C 1
ATOM 6070 O O . GLY C 1 330 ? 300.183 308.726 166.018 1.00 74.91 330 GLY C O 1
ATOM 6071 N N . GLN C 1 331 ? 299.974 310.830 166.789 1.00 75.03 331 GLN C N 1
ATOM 6072 C CA . GLN C 1 331 ? 299.806 311.402 165.460 1.00 74.25 331 GLN C CA 1
ATOM 6073 C C . GLN C 1 331 ? 301.148 311.474 164.743 1.00 77.21 331 GLN C C 1
ATOM 6074 O O . GLN C 1 331 ? 302.149 311.910 165.320 1.00 77.38 331 GLN C O 1
ATOM 6080 N N . GLY C 1 332 ? 301.165 311.044 163.485 1.00 80.34 332 GLY C N 1
ATOM 6081 C CA . GLY C 1 332 ? 302.372 311.024 162.680 1.00 79.52 332 GLY C CA 1
ATOM 6082 C C . GLY C 1 332 ? 302.284 312.010 161.532 1.00 83.30 332 GLY C C 1
ATOM 6083 O O . GLY C 1 332 ? 301.209 312.242 160.976 1.00 88.33 332 GLY C O 1
ATOM 6084 N N . VAL C 1 333 ? 303.428 312.591 161.175 1.00 85.25 333 VAL C N 1
ATOM 6085 C CA . VAL C 1 333 ? 303.473 313.625 160.147 1.00 90.35 333 VAL C CA 1
ATOM 6086 C C . VAL C 1 333 ? 304.507 313.280 159.084 1.00 85.78 333 VAL C C 1
ATOM 6087 O O . VAL C 1 333 ? 305.099 314.175 158.470 1.00 83.72 333 VAL C O 1
ATOM 6089 N N . LYS C 1 334 ? 304.742 311.991 158.862 1.00 81.16 334 LYS C N 1
ATOM 6090 C CA . LYS C 1 334 ? 305.686 311.579 157.834 1.00 89.23 334 LYS C CA 1
ATOM 6091 C C . LYS C 1 334 ? 305.200 310.295 157.181 1.00 87.33 334 LYS C C 1
ATOM 6092 O O . LYS C 1 334 ? 304.673 309.406 157.855 1.00 83.76 334 LYS C O 1
ATOM 6094 N N . MET C 1 335 ? 305.383 310.214 155.861 1.00 86.77 335 MET C N 1
ATOM 6095 C CA . MET C 1 335 ? 304.983 309.035 155.096 1.00 89.42 335 MET C CA 1
ATOM 6096 C C . MET C 1 335 ? 305.844 309.012 153.833 1.00 92.60 335 MET C C 1
ATOM 6097 O O . MET C 1 335 ? 305.581 309.767 152.893 1.00 94.24 335 MET C O 1
ATOM 6102 N N . VAL C 1 336 ? 306.861 308.154 153.825 1.00 89.23 336 VAL C N 1
ATOM 6103 C CA . VAL C 1 336 ? 307.849 308.103 152.752 1.00 89.83 336 VAL C CA 1
ATOM 6104 C C . VAL C 1 336 ? 307.789 306.725 152.108 1.00 93.27 336 VAL C C 1
ATOM 6105 O O . VAL C 1 336 ? 308.001 305.711 152.782 1.00 97.79 336 VAL C O 1
ATOM 6109 N N . THR C 1 337 ? 307.524 306.689 150.805 1.00 90.11 337 THR C N 1
ATOM 6110 C CA . THR C 1 337 ? 307.475 305.442 150.055 1.00 90.77 337 THR C CA 1
ATOM 6111 C C . THR C 1 337 ? 308.807 305.205 149.355 1.00 94.70 337 THR C C 1
ATOM 6112 O O . THR C 1 337 ? 309.433 306.143 148.855 1.00 93.45 337 THR C O 1
ATOM 6116 N N . THR C 1 338 ? 309.239 303.946 149.337 1.00 99.49 338 THR C N 1
ATOM 6117 C CA . THR C 1 338 ? 310.508 303.542 148.737 1.00 101.07 338 THR C CA 1
ATOM 6118 C C . THR C 1 338 ? 310.189 302.265 147.941 1.00 108.91 338 THR C C 1
ATOM 6119 O O . THR C 1 338 ? 309.020 301.906 147.772 1.00 111.75 338 THR C O 1
ATOM 6123 N N . GLU C 1 339 ? 311.200 301.587 147.395 1.00 111.11 339 GLU C N 1
ATOM 6124 C CA . GLU C 1 339 ? 311.019 300.260 146.822 1.00 112.07 339 GLU C CA 1
ATOM 6125 C C . GLU C 1 339 ? 311.512 299.147 147.737 1.00 111.96 339 GLU C C 1
ATOM 6126 O O . GLU C 1 339 ? 311.108 297.994 147.558 1.00 110.98 339 GLU C O 1
ATOM 6132 N N . GLU C 1 340 ? 312.367 299.467 148.703 1.00 113.82 340 GLU C N 1
ATOM 6133 C CA . GLU C 1 340 ? 312.860 298.514 149.690 1.00 111.24 340 GLU C CA 1
ATOM 6134 C C . GLU C 1 340 ? 313.174 299.288 150.965 1.00 113.95 340 GLU C C 1
ATOM 6135 O O . GLU C 1 340 ? 312.861 300.478 151.077 1.00 115.23 340 GLU C O 1
ATOM 6141 N N . GLN C 1 341 ? 313.784 298.620 151.936 1.00 107.96 341 GLN C N 1
ATOM 6142 C CA . GLN C 1 341 ? 314.302 299.346 153.091 1.00 104.22 341 GLN C CA 1
ATOM 6143 C C . GLN C 1 341 ? 315.566 300.094 152.673 1.00 99.72 341 GLN C C 1
ATOM 6144 O O . GLN C 1 341 ? 316.508 299.476 152.160 1.00 100.10 341 GLN C O 1
ATOM 6150 N N . PRO C 1 342 ? 315.607 301.418 152.809 1.00 92.80 342 PRO C N 1
ATOM 6151 C CA . PRO C 1 342 ? 316.713 302.182 152.220 1.00 90.40 342 PRO C CA 1
ATOM 6152 C C . PRO C 1 342 ? 317.858 302.440 153.184 1.00 85.73 342 PRO C C 1
ATOM 6153 O O . PRO C 1 342 ? 317.781 302.104 154.370 1.00 85.56 342 PRO C O 1
ATOM 6157 N N . LYS C 1 343 ? 318.930 303.037 152.671 1.00 83.64 343 LYS C N 1
ATOM 6158 C CA . LYS C 1 343 ? 320.074 303.449 153.472 1.00 80.24 343 LYS C CA 1
ATOM 6159 C C . LYS C 1 343 ? 320.055 304.963 153.617 1.00 78.21 343 LYS C C 1
ATOM 6160 O O . LYS C 1 343 ? 319.899 305.684 152.626 1.00 78.74 343 LYS C O 1
ATOM 6166 N N . GLY C 1 344 ? 320.207 305.439 154.845 1.00 76.51 344 GLY C N 1
ATOM 6167 C CA . GLY C 1 344 ? 320.161 306.865 155.091 1.00 66.54 344 GLY C CA 1
ATOM 6168 C C . GLY C 1 344 ? 320.427 307.167 156.545 1.00 64.71 344 GLY C C 1
ATOM 6169 O O . GLY C 1 344 ? 320.978 306.342 157.274 1.00 69.59 344 GLY C O 1
ATOM 6170 N N . LYS C 1 345 ? 320.029 308.367 156.962 1.00 57.16 345 LYS C N 1
ATOM 6171 C CA . LYS C 1 345 ? 320.236 308.807 158.333 1.00 49.69 345 LYS C CA 1
ATOM 6172 C C . LYS C 1 345 ? 319.190 309.855 158.679 1.00 47.24 345 LYS C C 1
ATOM 6173 O O . LYS C 1 345 ? 318.954 310.786 157.904 1.00 50.64 345 LYS C O 1
ATOM 6179 N N . TRP C 1 346 ? 318.569 309.700 159.847 1.00 45.70 346 TRP C N 1
ATOM 6180 C CA . TRP C 1 346 ? 317.547 310.622 160.315 1.00 44.61 346 TRP C CA 1
ATOM 6181 C C . TRP C 1 346 ? 317.906 311.126 161.705 1.00 45.86 346 TRP C C 1
ATOM 6182 O O . TRP C 1 346 ? 318.511 310.415 162.515 1.00 47.03 346 TRP C O 1
ATOM 6193 N N . GLN C 1 347 ? 317.530 312.376 161.968 1.00 45.88 347 GLN C N 1
ATOM 6194 C CA . GLN C 1 347 ? 317.725 312.983 163.278 1.00 43.13 347 GLN C CA 1
ATOM 6195 C C . GLN C 1 347 ? 316.473 313.754 163.669 1.00 45.61 347 GLN C C 1
ATOM 6196 O O . GLN C 1 347 ? 315.950 314.545 162.875 1.00 48.96 347 GLN C O 1
ATOM 6202 N N . ALA C 1 348 ? 316.002 313.511 164.891 1.00 46.99 348 ALA C N 1
ATOM 6203 C CA . ALA C 1 348 ? 314.828 314.159 165.455 1.00 47.48 348 ALA C CA 1
ATOM 6204 C C . ALA C 1 348 ? 315.211 314.889 166.735 1.00 48.56 348 ALA C C 1
ATOM 6205 O O . ALA C 1 348 ? 315.975 314.365 167.558 1.00 51.02 348 ALA C O 1
ATOM 6207 N N . LEU C 1 349 ? 314.671 316.097 166.896 1.00 47.58 349 LEU C N 1
ATOM 6208 C CA . LEU C 1 349 ? 315.028 316.954 168.018 1.00 51.25 349 LEU C CA 1
ATOM 6209 C C . LEU C 1 349 ? 313.798 317.709 168.504 1.00 53.46 349 LEU C C 1
ATOM 6210 O O . LEU C 1 349 ? 313.013 318.216 167.699 1.00 55.96 349 LEU C O 1
ATOM 6215 N N . ARG C 1 350 ? 313.638 317.783 169.824 1.00 55.40 350 ARG C N 1
ATOM 6216 C CA . ARG C 1 350 ? 312.572 318.569 170.432 1.00 58.14 350 ARG C CA 1
ATOM 6217 C C . ARG C 1 350 ? 313.053 319.999 170.649 1.00 61.62 350 ARG C C 1
ATOM 6218 O O . ARG C 1 350 ? 314.187 320.212 171.095 1.00 66.45 350 ARG C O 1
ATOM 6226 N N . ILE C 1 351 ? 312.182 320.962 170.331 1.00 62.22 351 ILE C N 1
ATOM 6227 C CA . ILE C 1 351 ? 312.436 322.407 170.385 1.00 67.32 351 ILE C CA 1
ATOM 6228 C C . ILE C 1 351 ? 313.668 322.805 169.576 1.00 68.42 351 ILE C C 1
ATOM 6229 O O . ILE C 1 351 ? 313.595 322.966 168.357 1.00 62.68 351 ILE C O 1
#

Radius of gyration: 32.29 Å; Cα contacts (8 Å, |Δi|>4): 2038; chains: 3; bounding box: 93×84×70 Å

Sequence (842 aa):
GITRSGSELITTLKKNTDTEPKYTTAVLNPSEPGTFNQLIKEAAQYEKYRFTSLRFRYSPMSPSTTGGKVALAFDRDAAKPPPNDLASLYNIEGCVSSVPWTGFILTVPTDSTDRFVADGISDPKLVDFGKLIMATYGQGANDAAQLGEVRVEYTVQLKNRTGSTSDAQIGDFAGVKDGPRLVSWSKTKGTAGWEHDCHFLGTGNFSLTLFYEKAPVSGLENADASDFSVLGEAAAGSVQWAGVKVAERGQGVKMVTTEEQPKGKWQALRIGITRSGSELITTLKKNTDTEPKYTTAVLNPSEPGTFNQLIKEAAQYEKYRFTSLRFRYSPMSPSTTGGKVALAFDRDAAKPPPNDLASLYNIEGCVSSVPWTGFILTVPTDSTDRFVADGISDPKLVDFGKLIMATYGQGANDAAQLGEVRVEYTVQLKNRTGSTSDAQIGDFAGVKDGPRLVSWSKTKGTAGWEHDCHFLGTGNFSLTLFYEKAPVSGLENADASDFSVLGEAAAGSVQWAGVKVAERGQGVKMVTTEEQPKGKWQALRIVQKVTRLSAPVALAYREVSTQPRVSTARDGITRSGSELITTLKKNTDTEPKYTTAVLNPSEPGTFNQLIKEAAQYEKYRFTSLRFRYSPMSPSTTGGKVALAFDRDAAKPPPNDLASLYNIEGCVSSVPWTGFILTVPTDSTDRFVADGISDPKLVDFGKLIMATYGQGANDAAQLGEVRVEYTVQLKNRTGSTSDAQIGDFAGVKDGPRLVSWSKTKGTAGWEHDCHFLGTGNFSLTLFYEKAPVSGLENADASDFSVLGEAAAGSVQWAGVKVAERGQGVKMVTTEEQPKGKWQALRI

InterPro domains:
  IPR000937 Icosahedral viral capsid protein, S domain [PF00729] (60-240)
  IPR000937 Icosahedral viral capsid protein, S domain [PR00233] (122-136)
  IPR000937 Icosahedral viral capsid protein, S domain [PR00233] (138-154)
  IPR000937 Icosahedral viral capsid protein, S domain [PR00233] (157-173)
  IPR029053 Viral coat protein subunit [G3DSA:2.60.120.20] (53-244)

GO terms:
  GO:0005515 protein binding (F, IPI)

B-factor: mean 68.23, std 34.44, range [15.61, 158.42]

Nearest PDB structures (foldseek):
  3zx8-assembly1_A  TM=7.962E-01  e=1.645E-31  Turnip crinkle virus
  1opo-assembly1_C  TM=8.042E-01  e=1.259E-21  Carnation mottle virus
  4llf-assembly1_B  TM=8.004E-01  e=3.566E-17  Cucumber necrosis virus
  6mrl-assembly1_A  TM=7.438E-01  e=2.085E-17  Cucumber leaf spot virus
  4llf-assembly1_D  TM=7.724E-01  e=4.690E-16  Cucumber necrosis virus

Solvent-accessible surface area: 42677 Å² total; per-residue (Å²): 91,70,98,67,84,22,61,19,86,9,26,45,14,110,65,14,88,89,114,89,21,112,54,70,64,7,44,2,0,0,38,39,36,25,11,6,64,117,1,49,128,49,3,37,80,26,14,35,5,69,12,77,53,3,86,2,90,8,50,54,90,16,81,78,124,3,35,25,67,1,7,4,2,18,14,49,14,17,57,67,112,67,34,148,60,65,66,24,5,83,72,16,72,47,49,38,45,18,41,0,118,58,40,34,96,10,89,12,94,51,65,88,66,69,52,35,32,18,70,58,162,50,54,52,43,40,2,24,15,0,19,0,6,6,3,11,31,19,17,33,90,148,37,43,64,89,0,0,54,0,82,4,27,8,32,2,48,7,60,37,100,14,17,77,82,81,97,20,2,61,7,47,13,65,82,106,112,91,40,47,85,25,13,35,62,59,106,101,123,64,98,12,25,19,31,12,47,6,81,17,58,19,92,14,21,76,27,57,27,58,11,44,93,58,28,109,38,33,26,114,74,52,65,12,71,60,53,68,60,114,75,63,60,52,68,70,60,26,72,17,135,17,26,6,88,7,61,55,101,48,25,1,19,75,55,14,35,41,94,59,132,16,60,21,94,6,55,6,62,94,95,88,77,98,75,81,26,58,17,83,11,25,48,14,109,61,7,85,58,133,96,29,100,51,67,61,10,45,2,2,0,39,31,22,27,11,4,63,104,2,45,137,60,6,31,83,27,9,36,4,72,8,63,48,6,98,1,94,3,39,57,87,16,76,80,130,5,41,27,72,0,7,3,2,20,16,59,9,16,55,69,113,70,31,136,81,52,65,32,4,89,82,21,90,48,40,43,43,24,41,0,115,56,40,28,86,12,91,15,115,52,64,85,65,64,48,31,17,36,53,64,182,32,50,51,35,41,10,26,8,0,18,0,7,6,2,11,51,31,23,31,95,147,32,42,68,82,0,0,51,0,89,5,30,8,39,1,60,8,54,33,115,18,22,74,83,79,94,18,6,78,6,55,32,63,72,90,111,89,40,35,104,27,10,49,46,49,122,136,119,17,105,52,5,22,39,9,47,13,71,12,66,17,81,38,32,30,19,56,10,65,14,54,57,67,33,107,59,35,24,105,74,60,47,16,80,54,67,67,65,121,29,62,45,72,74,67,68,26,92,13,155,6,34,12,102,7,66,100,99,48,26,15,2,22,79,7,38,16,87,92,118,14,60,20,84,2,48,10,63,86,102,156,92,129,137,137,161,160,111,88,62,127,62,95,107,140,104,133,126,117,88,162,62,171,79,59,114,68,109,114,14,31,38,19,35,16,45,30,84,25,25,54,10,115,63,11,82,62,119,94,14,125,51,57,53,7,41,5,0,0,20,14,19,20,15,4,92,110,1,47,158,49,6,30,74,27,11,33,2,74,11,82,39,1,95,3,105,5,31,20,104,11,56,37,130,4,45,26,71,0,6,3,2,22,19,73,17,14,62,67,110,64,34,132,64,58,73,19,4,92,61,19,93,56,38,42,34,25,56,0,68,40,30,29,87,14,88,9,98,49,68,90,66,49,48,34,23,7,71,24,126,32,53,46,33,45,5,12,12,0,20,0,10,3,3,10,31,23,19,38,100,145,45,31,72,82,0,0,39,0,92,4,40,8,36,1,64,3,25,40,122,21,14,90,92,96,69,19,1,74,6,54,36,74,66,69,58,101,7,30,74,25,11,32,60,48,121,109,127,60,119,8,11,24,60,10,49,7,69,17,85,19,84,20,32,24,22,62,23,72,17,56,110,121,7,75,59,16,29,70,68,61,67,28,60,59,56,64,56,123,46,52,15,78,50,64,63,18,80,21,148,24,35,16,79,4,61,77,67,45,53,12,7,22,72,26,38,13,116,92,109,34,148,21,118,4,60,8,77,91,107